Protein 2Y8T (pdb70)

Organism: Toxoplasma gondii (strain ATCC 50861 / VEG) (NCBI:txid432359)

Radius of gyration: 30.01 Å; Cα contacts (8 Å, |Δi|>4): 2302; chains: 4; bounding box: 78×76×94 Å

Structure (mmCIF, N/CA/C/O backbone):
data_2Y8T
#
_entry.id   2Y8T
#
_cell.length_a   69.860
_cell.length_b   96.380
_cell.length_c   78.350
_cell.angle_alpha   90.00
_cell.angle_beta   115.64
_cell.angle_gamma   90.00
#
_symmetry.space_group_name_H-M   'P 1 21 1'
#
loop_
_entity.id
_entity.type
_entity.pdbx_description
1 polymer 'APICAL MEMBRANE ANTIGEN, PUTATIVE'
2 polymer 'RHOPTRY NECK PROTEIN 2'
3 non-polymer 2-acetamido-2-deoxy-beta-D-glucopyranose
4 non-polymer 'BORIC ACID'
5 water water
#
loop_
_atom_site.group_PDB
_atom_site.id
_atom_site.type_symbol
_atom_site.label_atom_id
_atom_site.label_alt_id
_atom_site.label_comp_id
_atom_site.label_asym_id
_atom_site.label_entity_id
_atom_site.label_seq_id
_atom_site.pdbx_PDB_ins_code
_atom_site.Cartn_x
_atom_site.Cartn_y
_atom_site.Cartn_z
_atom_site.occupancy
_atom_site.B_iso_or_equiv
_atom_site.auth_seq_id
_atom_site.auth_comp_id
_atom_site.auth_asym_id
_atom_site.auth_atom_id
_atom_site.pdbx_PDB_model_num
ATOM 1 N N . SER A 1 10 ? -32.165 -12.293 1.255 1.00 43.95 68 SER A N 1
ATOM 2 C CA . SER A 1 10 ? -31.608 -10.949 1.601 1.00 44.36 68 SER A CA 1
ATOM 3 C C . SER A 1 10 ? -32.024 -10.400 2.992 1.00 43.71 68 SER A C 1
ATOM 4 O O . SER A 1 10 ? -32.663 -11.108 3.808 1.00 44.52 68 SER A O 1
ATOM 7 N N . GLY A 1 11 ? -31.670 -9.143 3.270 1.00 41.23 69 GLY A N 1
ATOM 8 C CA . GLY A 1 11 ? -31.517 -8.725 4.660 1.00 36.76 69 GLY A CA 1
ATOM 9 C C . GLY A 1 11 ? -30.203 -9.333 5.155 1.00 33.71 69 GLY A C 1
ATOM 10 O O . GLY A 1 11 ? -30.143 -9.844 6.276 1.00 33.99 69 GLY A O 1
ATOM 11 N N . ASN A 1 12 ? -29.159 -9.290 4.316 1.00 29.28 70 ASN A N 1
ATOM 12 C CA . ASN A 1 12 ? -27.772 -9.663 4.723 1.00 25.32 70 ASN A CA 1
ATOM 13 C C . ASN A 1 12 ? -27.237 -8.691 5.762 1.00 24.44 70 ASN A C 1
ATOM 14 O O . ASN A 1 12 ? -26.882 -7.576 5.417 1.00 24.51 70 ASN A O 1
ATOM 19 N N . PRO A 1 13 ? -27.091 -9.135 7.032 1.00 23.27 71 PRO A N 1
ATOM 20 C CA . PRO A 1 13 ? -26.618 -8.219 8.050 1.00 23.23 71 PRO A CA 1
ATOM 21 C C . PRO A 1 13 ? -25.250 -7.600 7.730 1.00 22.65 71 PRO A C 1
ATOM 22 O O . PRO A 1 13 ? -24.914 -6.571 8.293 1.00 21.20 71 PRO A O 1
ATOM 26 N N . PHE A 1 14 ? -24.452 -8.262 6.903 1.00 20.61 72 PHE A N 1
ATOM 27 C CA . PHE A 1 14 ? -23.109 -7.763 6.648 1.00 22.39 72 PHE A CA 1
ATOM 28 C C . PHE A 1 14 ? -23.112 -6.738 5.513 1.00 23.57 72 PHE A C 1
ATOM 29 O O . PHE A 1 14 ? -22.083 -6.139 5.192 1.00 23.24 72 PHE A O 1
ATOM 37 N N . GLN A 1 15 ? -24.286 -6.521 4.927 1.00 25.54 73 GLN A N 1
ATOM 38 C CA . GLN A 1 15 ? -24.430 -5.477 3.915 1.00 29.36 73 GLN A CA 1
ATOM 39 C C . GLN A 1 15 ? -25.420 -4.382 4.372 1.00 30.98 73 GLN A C 1
ATOM 40 O O . GLN A 1 15 ? -25.801 -3.523 3.595 1.00 30.12 73 GLN A O 1
ATOM 46 N N . ALA A 1 16 ? -25.760 -4.373 5.655 1.00 33.24 74 ALA A N 1
ATOM 47 C CA . ALA A 1 16 ? -26.937 -3.626 6.127 1.00 34.98 74 ALA A CA 1
ATOM 48 C C . ALA A 1 16 ? -26.751 -2.113 6.202 1.00 36.68 74 ALA A C 1
ATOM 49 O O . ALA A 1 16 ? -27.733 -1.365 6.237 1.00 37.61 74 ALA A O 1
ATOM 51 N N . ASN A 1 17 ? -25.512 -1.648 6.244 1.00 37.65 75 ASN A N 1
ATOM 52 C CA . ASN A 1 17 ? -25.258 -0.216 6.395 1.00 39.09 75 ASN A CA 1
ATOM 53 C C . ASN A 1 17 ? -23.853 0.197 5.933 1.00 39.99 75 ASN A C 1
ATOM 54 O O . ASN A 1 17 ? -22.914 -0.630 5.921 1.00 39.75 75 ASN A O 1
ATOM 59 N N . VAL A 1 18 ? -23.691 1.480 5.606 1.00 39.25 76 VAL A N 1
ATOM 60 C CA . VAL A 1 18 ? -22.413 1.978 5.101 1.00 38.70 76 VAL A CA 1
ATOM 61 C C . VAL A 1 18 ? -21.176 1.379 5.801 1.00 37.81 76 VAL A C 1
ATOM 62 O O . VAL A 1 18 ? -20.232 0.947 5.130 1.00 36.39 76 VAL A O 1
ATOM 66 N N . GLU A 1 19 ? -21.170 1.412 7.135 1.00 36.96 77 GLU A N 1
ATOM 67 C CA . GLU A 1 19 ? -20.001 1.046 7.925 1.00 37.01 77 GLU A CA 1
ATOM 68 C C . GLU A 1 19 ? -19.653 -0.453 7.816 1.00 36.20 77 GLU A C 1
ATOM 69 O O . GLU A 1 19 ? -18.483 -0.836 7.849 1.00 35.09 77 GLU A O 1
ATOM 75 N N . MET A 1 20 ? -20.691 -1.276 7.746 1.00 34.07 78 MET A N 1
ATOM 76 C CA . MET A 1 20 ? -20.561 -2.710 7.568 1.00 33.76 78 MET A CA 1
ATOM 77 C C . MET A 1 20 ? -20.052 -3.017 6.145 1.00 33.21 78 MET A C 1
ATOM 78 O O . MET A 1 20 ? -19.217 -3.898 5.946 1.00 30.40 78 MET A O 1
ATOM 83 N N . LYS A 1 21 ? -20.565 -2.283 5.159 1.00 31.73 79 LYS A N 1
ATOM 84 C CA . LYS A 1 21 ? -20.155 -2.492 3.787 1.00 31.70 79 LYS A CA 1
ATOM 85 C C . LYS A 1 21 ? -18.684 -2.129 3.582 1.00 30.84 79 LYS A C 1
ATOM 86 O O . LYS A 1 21 ? -17.927 -2.871 2.950 1.00 29.58 79 LYS A O 1
ATOM 92 N N . THR A 1 22 ? -18.288 -1.011 4.164 1.00 28.24 80 THR A N 1
ATOM 93 C CA . THR A 1 22 ? -16.916 -0.572 4.157 1.00 28.26 80 THR A CA 1
ATOM 94 C C . THR A 1 22 ? -16.005 -1.599 4.837 1.00 26.25 80 THR A C 1
ATOM 95 O O . THR A 1 22 ? -14.915 -1.922 4.338 1.00 24.29 80 THR A O 1
ATOM 99 N N . PHE A 1 23 ? -16.454 -2.093 5.986 1.00 24.17 81 PHE A N 1
ATOM 100 C CA . PHE A 1 23 ? -15.718 -3.144 6.660 1.00 22.46 81 PHE A CA 1
ATOM 101 C C . PHE A 1 23 ? -15.537 -4.366 5.765 1.00 20.88 81 PHE A C 1
ATOM 102 O O . PHE A 1 23 ? -14.405 -4.844 5.608 1.00 19.00 81 PHE A O 1
ATOM 110 N N . MET A 1 24 ? -16.616 -4.879 5.175 1.00 17.95 82 MET A N 1
ATOM 111 C CA . MET A 1 24 ? -16.506 -6.147 4.452 1.00 17.02 82 MET A CA 1
ATOM 112 C C . MET A 1 24 ? -15.682 -5.933 3.154 1.00 17.24 82 MET A C 1
ATOM 113 O O . MET A 1 24 ? -15.105 -6.880 2.582 1.00 14.74 82 MET A O 1
ATOM 118 N N . GLU A 1 25 ? -15.621 -4.680 2.683 1.00 17.28 83 GLU A N 1
ATOM 119 C CA . GLU A 1 25 ? -14.923 -4.398 1.423 1.00 18.27 83 GLU A CA 1
ATOM 120 C C . GLU A 1 25 ? -13.416 -4.562 1.550 1.00 17.62 83 GLU A C 1
ATOM 121 O O . GLU A 1 25 ? -12.746 -4.788 0.545 1.00 15.36 83 GLU A O 1
ATOM 127 N N . ARG A 1 26 ? -12.886 -4.505 2.775 1.00 16.23 84 ARG A N 1
ATOM 128 C CA . ARG A 1 26 ? -11.435 -4.710 2.964 1.00 19.32 84 ARG A CA 1
ATOM 129 C C . ARG A 1 26 ? -10.992 -6.128 2.559 1.00 18.55 84 ARG A C 1
ATOM 130 O O . ARG A 1 26 ? -9.812 -6.350 2.260 1.00 18.10 84 ARG A O 1
ATOM 138 N N . PHE A 1 27 ? -11.952 -7.071 2.526 1.00 16.53 85 PHE A N 1
ATOM 139 C CA . PHE A 1 27 ? -11.687 -8.419 2.074 1.00 14.36 85 PHE A CA 1
ATOM 140 C C . PHE A 1 27 ? -11.732 -8.605 0.555 1.00 15.36 85 PHE A C 1
ATOM 141 O O . PHE A 1 27 ? -11.410 -9.675 0.075 1.00 18.04 85 PHE A O 1
ATOM 149 N N . ASN A 1 28 ? -12.020 -7.577 -0.228 1.00 13.30 86 ASN A N 1
ATOM 150 C CA . ASN A 1 28 ? -12.201 -7.862 -1.641 1.00 11.77 86 ASN A CA 1
ATOM 151 C C . ASN A 1 28 ? -10.965 -7.456 -2.398 1.00 12.58 86 ASN A C 1
ATOM 152 O O . ASN A 1 28 ? -10.764 -6.265 -2.712 1.00 12.31 86 ASN A O 1
ATOM 157 N N . LEU A 1 29 ? -10.111 -8.447 -2.645 1.00 13.09 87 LEU A N 1
ATOM 158 C CA . LEU A 1 29 ? -8.811 -8.208 -3.256 1.00 12.66 87 LEU A CA 1
ATOM 159 C C . LEU A 1 29 ? -8.966 -7.868 -4.724 1.00 13.07 87 LEU A C 1
ATOM 160 O O . LEU A 1 29 ? -8.065 -7.343 -5.307 1.00 13.26 87 LEU A O 1
ATOM 165 N N . THR A 1 30 ? -10.111 -8.132 -5.359 1.00 11.85 88 THR A N 1
ATOM 166 C CA . THR A 1 30 ? -10.273 -7.598 -6.724 1.00 13.23 88 THR A CA 1
ATOM 167 C C . THR A 1 30 ? -10.620 -6.106 -6.720 1.00 14.53 88 THR A C 1
ATOM 168 O O . THR A 1 30 ? -10.495 -5.465 -7.750 1.00 18.17 88 THR A O 1
ATOM 172 N N . HIS A 1 31 ? -11.101 -5.576 -5.597 1.00 17.16 89 HIS A N 1
ATOM 173 C CA . HIS A 1 31 ? -11.563 -4.172 -5.459 1.00 19.58 89 HIS A CA 1
ATOM 174 C C . HIS A 1 31 ? -10.369 -3.246 -5.251 1.00 19.52 89 HIS A C 1
ATOM 175 O O . HIS A 1 31 ? -10.206 -2.302 -5.994 1.00 20.33 89 HIS A O 1
ATOM 182 N N . HIS A 1 32 ? -9.548 -3.480 -4.222 1.00 17.70 90 HIS A N 1
ATOM 183 C CA . HIS A 1 32 ? -8.479 -2.495 -3.928 1.00 17.36 90 HIS A CA 1
ATOM 184 C C . HIS A 1 32 ? -7.116 -3.000 -4.427 1.00 15.33 90 HIS A C 1
ATOM 185 O O . HIS A 1 32 ? -6.457 -2.304 -5.211 1.00 14.94 90 HIS A O 1
ATOM 192 N N . HIS A 1 33 ? -6.742 -4.236 -4.096 1.00 12.80 91 HIS A N 1
ATOM 193 C CA . HIS A 1 33 ? -5.412 -4.741 -4.524 1.00 10.01 91 HIS A CA 1
ATOM 194 C C . HIS A 1 33 ? -5.270 -4.739 -6.053 1.00 11.16 91 HIS A C 1
ATOM 195 O O . HIS A 1 33 ? -4.288 -4.188 -6.583 1.00 9.11 91 HIS A O 1
ATOM 202 N N . GLN A 1 34 ? -6.189 -5.438 -6.751 1.00 9.32 92 GLN A N 1
ATOM 203 C CA . GLN A 1 34 ? -6.401 -5.306 -8.212 1.00 12.05 92 GLN A CA 1
ATOM 204 C C . GLN A 1 34 ? -5.251 -5.835 -9.046 1.00 10.80 92 GLN A C 1
ATOM 205 O O . GLN A 1 34 ? -5.087 -5.464 -10.213 1.00 9.92 92 GLN A O 1
ATOM 211 N N . SER A 1 35 ? -4.528 -6.798 -8.512 1.00 10.85 93 SER A N 1
ATOM 212 C CA . SER A 1 35 ? -3.449 -7.361 -9.319 1.00 11.68 93 SER A CA 1
ATOM 213 C C . SER A 1 35 ? -3.110 -8.750 -8.774 1.00 11.10 93 SER A C 1
ATOM 214 O O . SER A 1 35 ? -3.761 -9.216 -7.861 1.00 9.15 93 SER A O 1
ATOM 217 N N . GLY A 1 36 ? -2.035 -9.359 -9.265 1.00 9.99 94 GLY A N 1
ATOM 218 C CA . GLY A 1 36 ? -1.715 -10.698 -8.823 1.00 11.63 94 GLY A CA 1
ATOM 219 C C . GLY A 1 36 ? -1.183 -10.593 -7.409 1.00 11.44 94 GLY A C 1
ATOM 220 O O . GLY A 1 36 ? -0.676 -9.521 -6.990 1.00 9.86 94 GLY A O 1
ATOM 221 N N . ILE A 1 37 ? -1.231 -11.732 -6.715 1.00 8.61 95 ILE A N 1
ATOM 222 C CA . ILE A 1 37 ? -0.747 -11.834 -5.336 1.00 9.67 95 ILE A CA 1
ATOM 223 C C . ILE A 1 37 ? 0.500 -12.709 -5.233 1.00 9.79 95 ILE A C 1
ATOM 224 O O . ILE A 1 37 ? 1.498 -12.308 -4.662 1.00 11.16 95 ILE A O 1
ATOM 229 N N . TYR A 1 38 ? 0.423 -13.913 -5.770 1.00 8.82 96 TYR A N 1
ATOM 230 C CA . TYR A 1 38 ? 1.506 -14.876 -5.668 1.00 9.84 96 TYR A CA 1
ATOM 231 C C . TYR A 1 38 ? 2.645 -14.352 -6.548 1.00 9.40 96 TYR A C 1
ATOM 232 O O . TYR A 1 38 ? 3.768 -14.201 -6.105 1.00 11.52 96 TYR A O 1
ATOM 241 N N . VAL A 1 39 ? 2.306 -14.017 -7.779 1.00 8.58 97 VAL A N 1
ATOM 242 C CA . VAL A 1 39 ? 3.128 -13.175 -8.689 1.00 8.14 97 VAL A CA 1
ATOM 243 C C . VAL A 1 39 ? 2.306 -11.925 -9.103 1.00 9.03 97 VAL A C 1
ATOM 244 O O . VAL A 1 39 ? 1.178 -12.044 -9.684 1.00 8.39 97 VAL A O 1
ATOM 248 N N . ASP A 1 40 ? 2.852 -10.750 -8.774 1.00 7.64 98 ASP A N 1
ATOM 249 C CA . ASP A 1 40 ? 2.287 -9.445 -9.142 1.00 7.50 98 ASP A CA 1
ATOM 250 C C . ASP A 1 40 ? 3.118 -8.804 -10.269 1.00 8.32 98 ASP A C 1
ATOM 251 O O . ASP A 1 40 ? 4.278 -8.300 -10.046 1.00 8.95 98 ASP A O 1
ATOM 256 N N . LEU A 1 41 ? 2.518 -8.810 -11.471 1.00 6.87 99 LEU A N 1
ATOM 257 C CA . LEU A 1 41 ? 3.121 -8.145 -12.653 1.00 10.14 99 LEU A CA 1
ATOM 258 C C . LEU A 1 41 ? 1.963 -7.482 -13.389 1.00 10.41 99 LEU A C 1
ATOM 259 O O . LEU A 1 41 ? 1.765 -7.684 -14.568 1.00 12.84 99 LEU A O 1
ATOM 264 N N . GLY A 1 42 ? 1.217 -6.621 -12.709 1.00 11.98 100 GLY A N 1
ATOM 265 C CA . GLY A 1 42 ? -0.071 -6.243 -13.263 1.00 10.39 100 GLY A CA 1
ATOM 266 C C . GLY A 1 42 ? -0.039 -5.107 -14.263 1.00 12.19 100 GLY A C 1
ATOM 267 O O . GLY A 1 42 ? -1.089 -4.793 -14.829 1.00 13.11 100 GLY A O 1
ATOM 268 N N . GLN A 1 43 ? 1.112 -4.453 -14.433 1.00 11.81 101 GLN A N 1
ATOM 269 C CA . GLN A 1 43 ? 1.227 -3.199 -15.206 1.00 14.82 101 GLN A CA 1
ATOM 270 C C . GLN A 1 43 ? 2.346 -3.363 -16.204 1.00 13.79 101 GLN A C 1
ATOM 271 O O . GLN A 1 43 ? 3.109 -4.319 -16.091 1.00 13.68 101 GLN A O 1
ATOM 277 N N . ASP A 1 44 ? 2.361 -2.521 -17.243 1.00 15.02 102 ASP A N 1
ATOM 278 C CA . ASP A 1 44 ? 3.417 -2.517 -18.243 1.00 16.49 102 ASP A CA 1
ATOM 279 C C . ASP A 1 44 ? 3.921 -1.100 -18.365 1.00 17.07 102 ASP A C 1
ATOM 280 O O . ASP A 1 44 ? 3.114 -0.146 -18.299 1.00 17.26 102 ASP A O 1
ATOM 285 N N . LYS A 1 45 ? 5.242 -0.950 -18.412 1.00 15.57 103 LYS A N 1
ATOM 286 C CA . LYS A 1 45 ? 5.868 0.377 -18.496 1.00 17.59 103 LYS A CA 1
ATOM 287 C C . LYS A 1 45 ? 6.988 0.369 -19.526 1.00 19.15 103 LYS A C 1
ATOM 288 O O . LYS A 1 45 ? 7.721 -0.624 -19.646 1.00 16.98 103 LYS A O 1
ATOM 294 N N . GLU A 1 46 ? 7.094 1.480 -20.261 1.00 18.67 104 GLU A N 1
ATOM 295 C CA . GLU A 1 46 ? 8.064 1.636 -21.336 1.00 19.53 104 GLU A CA 1
ATOM 296 C C . GLU A 1 46 ? 9.323 2.235 -20.718 1.00 19.25 104 GLU A C 1
ATOM 297 O O . GLU A 1 46 ? 9.263 3.270 -20.020 1.00 19.00 104 GLU A O 1
ATOM 303 N N . VAL A 1 47 ? 10.454 1.589 -20.923 1.00 18.40 105 VAL A N 1
ATOM 304 C CA . VAL A 1 47 ? 11.734 2.208 -20.619 1.00 18.45 105 VAL A CA 1
ATOM 305 C C . VAL A 1 47 ? 12.584 2.038 -21.888 1.00 19.90 105 VAL A C 1
ATOM 306 O O . VAL A 1 47 ? 12.840 0.920 -22.372 1.00 18.52 105 VAL A O 1
ATOM 310 N N . ASP A 1 48 ? 13.005 3.179 -22.414 1.00 20.69 106 ASP A N 1
ATOM 311 C CA . ASP A 1 48 ? 13.891 3.235 -23.567 1.00 21.45 106 ASP A CA 1
ATOM 312 C C . ASP A 1 48 ? 13.307 2.454 -24.720 1.00 20.61 106 ASP A C 1
ATOM 313 O O . ASP A 1 48 ? 14.017 1.702 -25.362 1.00 20.36 106 ASP A O 1
ATOM 318 N N . GLY A 1 49 ? 12.004 2.615 -24.943 1.00 21.45 107 GLY A N 1
ATOM 319 C CA . GLY A 1 49 ? 11.341 2.024 -26.101 1.00 21.63 107 GLY A CA 1
ATOM 320 C C . GLY A 1 49 ? 10.999 0.537 -25.960 1.00 23.44 107 GLY A C 1
ATOM 321 O O . GLY A 1 49 ? 10.471 -0.041 -26.887 1.00 24.40 107 GLY A O 1
ATOM 322 N N . THR A 1 50 ? 11.282 -0.084 -24.812 1.00 20.87 108 THR A N 1
ATOM 323 C CA . THR A 1 50 ? 10.860 -1.465 -24.572 1.00 19.54 108 THR A CA 1
ATOM 324 C C . THR A 1 50 ? 9.847 -1.447 -23.447 1.00 17.70 108 THR A C 1
ATOM 325 O O . THR A 1 50 ? 9.939 -0.667 -22.479 1.00 13.99 108 THR A O 1
ATOM 329 N N . LEU A 1 51 ? 8.834 -2.268 -23.605 1.00 18.16 109 LEU A N 1
ATOM 330 C CA . LEU A 1 51 ? 7.805 -2.419 -22.593 1.00 18.72 109 LEU A CA 1
ATOM 331 C C . LEU A 1 51 ? 8.242 -3.480 -21.576 1.00 18.40 109 LEU A C 1
ATOM 332 O O . LEU A 1 51 ? 8.744 -4.544 -21.956 1.00 20.58 109 LEU A O 1
ATOM 337 N N . TYR A 1 52 ? 8.093 -3.187 -20.286 1.00 14.39 110 TYR A N 1
ATOM 338 C CA . TYR A 1 52 ? 8.411 -4.117 -19.232 1.00 15.93 110 TYR A CA 1
ATOM 339 C C . TYR A 1 52 ? 7.203 -4.318 -18.310 1.00 15.29 110 TYR A C 1
ATOM 340 O O . TYR A 1 52 ? 6.418 -3.382 -18.087 1.00 17.12 110 TYR A O 1
ATOM 349 N N . ARG A 1 53 ? 7.106 -5.511 -17.740 1.00 12.07 111 ARG A N 1
ATOM 350 C CA . ARG A 1 53 ? 6.065 -5.810 -16.775 1.00 12.03 111 ARG A CA 1
ATOM 351 C C . ARG A 1 53 ? 6.425 -5.194 -15.403 1.00 12.77 111 ARG A C 1
ATOM 352 O O . ARG A 1 53 ? 7.598 -5.226 -14.972 1.00 14.93 111 ARG A O 1
ATOM 360 N N . GLU A 1 54 ? 5.410 -4.757 -14.663 1.00 10.35 112 GLU A N 1
ATOM 361 C CA . GLU A 1 54 ? 5.671 -4.035 -13.445 1.00 12.20 112 GLU A CA 1
ATOM 362 C C . GLU A 1 54 ? 4.713 -4.513 -12.342 1.00 9.60 112 GLU A C 1
ATOM 363 O O . GLU A 1 54 ? 3.505 -4.560 -12.579 1.00 8.69 112 GLU A O 1
ATOM 369 N N . PRO A 1 55 ? 5.236 -4.798 -11.125 1.00 10.47 113 PRO A N 1
ATOM 370 C CA . PRO A 1 55 ? 4.336 -5.122 -9.969 1.00 9.97 113 PRO A CA 1
ATOM 371 C C . PRO A 1 55 ? 3.453 -3.876 -9.722 1.00 10.63 113 PRO A C 1
ATOM 372 O O . PRO A 1 55 ? 3.952 -2.725 -9.806 1.00 10.60 113 PRO A O 1
ATOM 376 N N . ALA A 1 56 ? 2.166 -4.091 -9.453 1.00 10.79 114 ALA A N 1
ATOM 377 C CA . ALA A 1 56 ? 1.202 -3.036 -9.555 1.00 9.18 114 ALA A CA 1
ATOM 378 C C . ALA A 1 56 ? 0.217 -3.061 -8.384 1.00 9.77 114 ALA A C 1
ATOM 379 O O . ALA A 1 56 ? -0.561 -2.139 -8.255 1.00 9.48 114 ALA A O 1
ATOM 381 N N . GLY A 1 57 ? 0.213 -4.115 -7.568 1.00 9.47 115 GLY A N 1
ATOM 382 C CA . GLY A 1 57 ? -0.882 -4.258 -6.592 1.00 8.90 115 GLY A CA 1
ATOM 383 C C . GLY A 1 57 ? -0.886 -3.230 -5.491 1.00 9.39 115 GLY A C 1
ATOM 384 O O . GLY A 1 57 ? 0.149 -2.788 -5.032 1.00 10.83 115 GLY A O 1
ATOM 385 N N . LEU A 1 58 ? -2.072 -2.879 -5.029 1.00 9.46 116 LEU A N 1
ATOM 386 C CA . LEU A 1 58 ? -2.229 -1.804 -4.056 1.00 10.03 116 LEU A CA 1
ATOM 387 C C . LEU A 1 58 ? -2.147 -2.240 -2.591 1.00 10.94 116 LEU A C 1
ATOM 388 O O . LEU A 1 58 ? -2.042 -1.390 -1.684 1.00 13.42 116 LEU A O 1
ATOM 393 N N . CYS A 1 59 ? -2.183 -3.536 -2.332 1.00 10.20 117 CYS A N 1
ATOM 394 C CA . CYS A 1 59 ? -2.137 -4.058 -0.927 1.00 12.78 117 CYS A CA 1
ATOM 395 C C . CYS A 1 59 ? -0.789 -4.690 -0.636 1.00 11.76 117 CYS A C 1
ATOM 396 O O . CYS A 1 59 ? -0.227 -5.324 -1.513 1.00 11.63 117 CYS A O 1
ATOM 399 N N . PRO A 1 60 ? -0.248 -4.485 0.586 1.00 11.47 118 PRO A N 1
ATOM 400 C CA . PRO A 1 60 ? 0.938 -5.214 0.990 1.00 11.19 118 PRO A CA 1
ATOM 401 C C . PRO A 1 60 ? 0.596 -6.713 1.233 1.00 9.78 118 PRO A C 1
ATOM 402 O O . PRO A 1 60 ? -0.528 -7.067 1.712 1.00 10.22 118 PRO A O 1
ATOM 406 N N . ILE A 1 61 ? 1.547 -7.562 0.873 1.00 9.14 119 ILE A N 1
ATOM 407 C CA . ILE A 1 61 ? 1.443 -9.024 1.000 1.00 7.66 119 ILE A CA 1
ATOM 408 C C . ILE A 1 61 ? 2.323 -9.442 2.177 1.00 7.54 119 ILE A C 1
ATOM 409 O O . ILE A 1 61 ? 3.571 -9.508 2.079 1.00 7.98 119 ILE A O 1
ATOM 414 N N . TRP A 1 62 ? 1.662 -9.716 3.284 1.00 7.59 120 TRP A N 1
ATOM 415 C CA . TRP A 1 62 ? 2.286 -10.015 4.574 1.00 9.16 120 TRP A CA 1
ATOM 416 C C . TRP A 1 62 ? 2.928 -11.407 4.581 1.00 9.07 120 TRP A C 1
ATOM 417 O O . TRP A 1 62 ? 2.266 -12.374 4.347 1.00 9.55 120 TRP A O 1
ATOM 428 N N . GLY A 1 63 ? 4.209 -11.509 4.900 1.00 9.30 121 GLY A N 1
ATOM 429 C CA . GLY A 1 63 ? 4.857 -12.814 5.038 1.00 7.61 121 GLY A CA 1
ATOM 430 C C . GLY A 1 63 ? 5.474 -13.283 3.697 1.00 9.36 121 GLY A C 1
ATOM 431 O O . GLY A 1 63 ? 6.232 -14.278 3.697 1.00 6.89 121 GLY A O 1
ATOM 432 N N . LYS A 1 64 ? 5.153 -12.601 2.580 1.00 5.79 122 LYS A N 1
ATOM 433 C CA . LYS A 1 64 ? 5.638 -13.034 1.260 1.00 8.13 122 LYS A CA 1
ATOM 434 C C . LYS A 1 64 ? 7.141 -12.770 1.134 1.00 8.00 122 LYS A C 1
ATOM 435 O O . LYS A 1 64 ? 7.611 -11.640 1.419 1.00 7.82 122 LYS A O 1
ATOM 441 N N . HIS A 1 65 ? 7.869 -13.823 0.785 1.00 8.63 123 HIS A N 1
ATOM 442 C CA . HIS A 1 65 ? 9.307 -13.676 0.437 1.00 10.26 123 HIS A CA 1
ATOM 443 C C . HIS A 1 65 ? 9.647 -14.529 -0.775 1.00 11.14 123 HIS A C 1
ATOM 444 O O . HIS A 1 65 ? 8.875 -15.425 -1.165 1.00 10.49 123 HIS A O 1
ATOM 451 N N . ILE A 1 66 ? 10.805 -14.251 -1.394 1.00 9.28 124 ILE A N 1
ATOM 452 C CA . ILE A 1 66 ? 11.156 -15.031 -2.533 1.00 9.09 124 ILE A CA 1
ATOM 453 C C . ILE A 1 66 ? 12.237 -16.014 -2.130 1.00 11.89 124 ILE A C 1
ATOM 454 O O . ILE A 1 66 ? 13.370 -15.628 -1.852 1.00 11.19 124 ILE A O 1
ATOM 459 N N . GLU A 1 67 ? 11.917 -17.291 -2.193 1.00 10.70 125 GLU A N 1
ATOM 460 C CA . GLU A 1 67 ? 12.891 -18.328 -1.776 1.00 12.18 125 GLU A CA 1
ATOM 461 C C . GLU A 1 67 ? 13.792 -18.720 -2.984 1.00 12.13 125 GLU A C 1
ATOM 462 O O . GLU A 1 67 ? 13.319 -19.028 -4.083 1.00 13.02 125 GLU A O 1
ATOM 468 N N . LEU A 1 68 ? 15.105 -18.736 -2.759 1.00 12.33 126 LEU A N 1
ATOM 469 C CA . LEU A 1 68 ? 16.098 -18.880 -3.802 1.00 13.68 126 LEU A CA 1
ATOM 470 C C . LEU A 1 68 ? 16.621 -20.318 -3.777 1.00 14.15 126 LEU A C 1
ATOM 471 O O . LEU A 1 68 ? 16.586 -20.977 -2.719 1.00 14.33 126 LEU A O 1
ATOM 476 N N . GLN A 1 69 ? 17.149 -20.795 -4.900 1.00 12.47 127 GLN A N 1
ATOM 477 C CA . GLN A 1 69 ? 17.702 -22.141 -4.962 1.00 14.35 127 GLN A CA 1
ATOM 478 C C . GLN A 1 69 ? 19.188 -22.117 -5.383 1.00 13.61 127 GLN A C 1
ATOM 479 O O . GLN A 1 69 ? 19.573 -22.792 -6.329 1.00 13.58 127 GLN A O 1
ATOM 485 N N . GLN A 1 70 ? 19.990 -21.285 -4.732 1.00 14.23 128 GLN A N 1
ATOM 486 C CA . GLN A 1 70 ? 21.417 -21.230 -5.008 1.00 13.55 128 GLN A CA 1
ATOM 487 C C . GLN A 1 70 ? 22.088 -22.462 -4.362 1.00 15.35 128 GLN A C 1
ATOM 488 O O . GLN A 1 70 ? 21.490 -23.157 -3.503 1.00 15.20 128 GLN A O 1
ATOM 494 N N . PRO A 1 71 ? 23.334 -22.743 -4.769 1.00 16.61 129 PRO A N 1
ATOM 495 C CA . PRO A 1 71 ? 24.068 -23.801 -4.112 1.00 17.09 129 PRO A CA 1
ATOM 496 C C . PRO A 1 71 ? 24.132 -23.529 -2.629 1.00 20.49 129 PRO A C 1
ATOM 497 O O . PRO A 1 71 ? 24.155 -22.357 -2.194 1.00 19.40 129 PRO A O 1
ATOM 501 N N . ASP A 1 72 ? 24.165 -24.595 -1.837 1.00 22.34 130 ASP A N 1
ATOM 502 C CA . ASP A 1 72 ? 24.349 -24.420 -0.418 1.00 25.52 130 ASP A CA 1
ATOM 503 C C . ASP A 1 72 ? 25.822 -24.345 -0.056 1.00 26.67 130 ASP A C 1
ATOM 504 O O . ASP A 1 72 ? 26.389 -25.310 0.466 1.00 28.23 130 ASP A O 1
ATOM 509 N N . ARG A 1 73 ? 26.441 -23.211 -0.380 1.00 27.05 131 ARG A N 1
ATOM 510 C CA . ARG A 1 73 ? 27.853 -22.926 -0.037 1.00 26.93 131 ARG A CA 1
ATOM 511 C C . ARG A 1 73 ? 28.193 -21.477 -0.286 1.00 26.77 131 ARG A C 1
ATOM 512 O O . ARG A 1 73 ? 27.592 -20.846 -1.135 1.00 24.52 131 ARG A O 1
ATOM 520 N N . PRO A 1 74 ? 29.241 -20.982 0.391 1.00 26.94 132 PRO A N 1
ATOM 521 C CA . PRO A 1 74 ? 29.744 -19.636 0.154 1.00 27.07 132 PRO A CA 1
ATOM 522 C C . PRO A 1 74 ? 30.164 -19.521 -1.301 1.00 25.82 132 PRO A C 1
ATOM 523 O O . PRO A 1 74 ? 30.504 -20.531 -1.899 1.00 26.03 132 PRO A O 1
ATOM 527 N N . PRO A 1 75 ? 29.976 -18.343 -1.927 1.00 23.67 133 PRO A N 1
ATOM 528 C CA . PRO A 1 75 ? 29.524 -17.065 -1.391 1.00 24.26 133 PRO A CA 1
ATOM 529 C C . PRO A 1 75 ? 27.970 -16.931 -1.405 1.00 22.89 133 PRO A C 1
ATOM 530 O O . PRO A 1 75 ? 27.476 -15.878 -1.076 1.00 22.81 133 PRO A O 1
ATOM 534 N N . TYR A 1 76 ? 27.250 -17.996 -1.774 1.00 22.93 134 TYR A N 1
ATOM 535 C CA . TYR A 1 76 ? 25.769 -17.973 -1.879 1.00 21.83 134 TYR A CA 1
ATOM 536 C C . TYR A 1 76 ? 25.077 -17.957 -0.524 1.00 22.76 134 TYR A C 1
ATOM 537 O O . TYR A 1 76 ? 25.281 -18.861 0.301 1.00 21.69 134 TYR A O 1
ATOM 546 N N . ARG A 1 77 ? 24.210 -16.965 -0.307 1.00 21.28 135 ARG A N 1
ATOM 547 C CA . ARG A 1 77 ? 23.488 -16.888 0.965 1.00 20.46 135 ARG A CA 1
ATOM 548 C C . ARG A 1 77 ? 22.025 -17.315 0.883 1.00 19.26 135 ARG A C 1
ATOM 549 O O . ARG A 1 77 ? 21.332 -17.323 1.901 1.00 19.58 135 ARG A O 1
ATOM 557 N N . ASN A 1 78 ? 21.531 -17.628 -0.304 1.00 18.09 136 ASN A N 1
ATOM 558 C CA . ASN A 1 78 ? 20.099 -17.929 -0.455 1.00 16.66 136 ASN A CA 1
ATOM 559 C C . ASN A 1 78 ? 19.169 -16.967 0.281 1.00 16.43 136 ASN A C 1
ATOM 560 O O . ASN A 1 78 ? 18.283 -17.386 1.058 1.00 15.82 136 ASN A O 1
ATOM 565 N N . ASN A 1 79 ? 19.348 -15.680 0.038 1.00 14.46 137 ASN A N 1
ATOM 566 C CA . ASN A 1 79 ? 18.539 -14.713 0.755 1.00 13.96 137 ASN A CA 1
ATOM 567 C C . ASN A 1 79 ? 18.275 -13.574 -0.211 1.00 12.51 137 ASN A C 1
ATOM 568 O O . ASN A 1 79 ? 19.218 -12.881 -0.595 1.00 11.45 137 ASN A O 1
ATOM 573 N N . PHE A 1 80 ? 17.035 -13.466 -0.714 1.00 11.16 138 PHE A N 1
ATOM 574 C CA . PHE A 1 80 ? 16.669 -12.438 -1.670 1.00 10.97 138 PHE A CA 1
ATOM 575 C C . PHE A 1 80 ? 16.942 -10.994 -1.243 1.00 10.46 138 PHE A C 1
ATOM 576 O O . PHE A 1 80 ? 16.939 -10.088 -2.089 1.00 10.61 138 PHE A O 1
ATOM 584 N N . LEU A 1 81 ? 17.171 -10.781 0.052 1.00 10.62 139 LEU A N 1
ATOM 585 C CA . LEU A 1 81 ? 17.378 -9.431 0.555 1.00 13.66 139 LEU A CA 1
ATOM 586 C C . LEU A 1 81 ? 18.860 -8.996 0.457 1.00 13.29 139 LEU A C 1
ATOM 587 O O . LEU A 1 81 ? 19.175 -7.833 0.704 1.00 13.39 139 LEU A O 1
ATOM 592 N N . GLU A 1 82 ? 19.741 -9.933 0.112 1.00 13.49 140 GLU A N 1
ATOM 593 C CA . GLU A 1 82 ? 21.170 -9.621 -0.195 1.00 11.91 140 GLU A CA 1
ATOM 594 C C . GLU A 1 82 ? 21.246 -8.774 -1.474 1.00 12.29 140 GLU A C 1
ATOM 595 O O . GLU A 1 82 ? 20.426 -8.918 -2.371 1.00 12.68 140 GLU A O 1
ATOM 601 N N . ASP A 1 83 ? 22.192 -7.863 -1.522 1.00 14.32 141 ASP A N 1
ATOM 602 C CA . ASP A 1 83 ? 22.467 -7.048 -2.723 1.00 14.83 141 ASP A CA 1
ATOM 603 C C . ASP A 1 83 ? 22.514 -7.889 -3.970 1.00 13.79 141 ASP A C 1
ATOM 604 O O . ASP A 1 83 ? 23.030 -8.987 -3.923 1.00 14.41 141 ASP A O 1
ATOM 609 N N . VAL A 1 84 ? 21.991 -7.355 -5.085 1.00 12.20 142 VAL A N 1
ATOM 610 C CA . VAL A 1 84 ? 22.284 -7.873 -6.409 1.00 12.14 142 VAL A CA 1
ATOM 611 C C . VAL A 1 84 ? 23.793 -7.994 -6.625 1.00 14.38 142 VAL A C 1
ATOM 612 O O . VAL A 1 84 ? 24.545 -7.210 -6.100 1.00 15.28 142 VAL A O 1
ATOM 616 N N . PRO A 1 85 ? 24.210 -8.976 -7.428 1.00 15.46 143 PRO A N 1
ATOM 617 C CA . PRO A 1 85 ? 25.637 -9.279 -7.549 1.00 16.11 143 PRO A CA 1
ATOM 618 C C . PRO A 1 85 ? 26.310 -8.303 -8.496 1.00 15.96 143 PRO A C 1
ATOM 619 O O . PRO A 1 85 ? 25.757 -7.838 -9.473 1.00 16.39 143 PRO A O 1
ATOM 623 N N . THR A 1 86 ? 27.544 -7.995 -8.179 1.00 17.79 144 THR A N 1
ATOM 624 C CA . THR A 1 86 ? 28.367 -7.166 -9.011 1.00 18.26 144 THR A CA 1
ATOM 625 C C . THR A 1 86 ? 28.958 -8.086 -10.107 1.00 18.77 144 THR A C 1
ATOM 626 O O . THR A 1 86 ? 29.042 -9.301 -9.917 1.00 15.36 144 THR A O 1
ATOM 630 N N . GLU A 1 87 ? 29.320 -7.555 -11.278 1.00 20.10 145 GLU A N 1
ATOM 631 C CA . GLU A 1 87 ? 29.978 -8.423 -12.285 1.00 24.34 145 GLU A CA 1
ATOM 632 C C . GLU A 1 87 ? 31.249 -9.098 -11.707 1.00 23.52 145 GLU A C 1
ATOM 633 O O . GLU A 1 87 ? 31.500 -10.277 -11.946 1.00 25.01 145 GLU A O 1
ATOM 639 N N . LYS A 1 88 ? 32.020 -8.383 -10.900 1.00 24.81 146 LYS A N 1
ATOM 640 C CA . LYS A 1 88 ? 33.183 -8.992 -10.285 1.00 25.42 146 LYS A CA 1
ATOM 641 C C . LYS A 1 88 ? 32.822 -10.154 -9.348 1.00 26.12 146 LYS A C 1
ATOM 642 O O . LYS A 1 88 ? 33.493 -11.207 -9.349 1.00 26.64 146 LYS A O 1
ATOM 648 N N . GLU A 1 89 ? 31.753 -9.999 -8.563 1.00 22.94 147 GLU A N 1
ATOM 649 C CA . GLU A 1 89 ? 31.307 -11.092 -7.712 1.00 22.40 147 GLU A CA 1
ATOM 650 C C . GLU A 1 89 ? 30.922 -12.336 -8.482 1.00 20.56 147 GLU A C 1
ATOM 651 O O . GLU A 1 89 ? 31.154 -13.441 -8.019 1.00 23.47 147 GLU A O 1
ATOM 657 N N . TYR A 1 90 ? 30.283 -12.183 -9.621 1.00 20.72 148 TYR A N 1
ATOM 658 C CA . TYR A 1 90 ? 29.800 -13.325 -10.402 1.00 21.43 148 TYR A CA 1
ATOM 659 C C . TYR A 1 90 ? 30.988 -14.073 -11.092 1.00 23.32 148 TYR A C 1
ATOM 660 O O . TYR A 1 90 ? 31.012 -15.316 -11.244 1.00 22.44 148 TYR A O 1
ATOM 669 N N . LYS A 1 91 ? 31.959 -13.286 -11.519 1.00 24.92 149 LYS A N 1
ATOM 670 C CA . LYS A 1 91 ? 33.245 -13.810 -11.967 1.00 26.45 149 LYS A CA 1
ATOM 671 C C . LYS A 1 91 ? 33.870 -14.671 -10.899 1.00 26.31 149 LYS A C 1
ATOM 672 O O . LYS A 1 91 ? 34.317 -15.739 -11.221 1.00 28.06 149 LYS A O 1
ATOM 678 N N . GLN A 1 92 ? 33.839 -14.245 -9.632 1.00 27.79 150 GLN A N 1
ATOM 679 C CA . GLN A 1 92 ? 34.465 -14.981 -8.532 1.00 28.77 150 GLN A CA 1
ATOM 680 C C . GLN A 1 92 ? 33.662 -16.214 -8.121 1.00 28.89 150 GLN A C 1
ATOM 681 O O . GLN A 1 92 ? 34.241 -17.251 -7.853 1.00 27.92 150 GLN A O 1
ATOM 687 N N . SER A 1 93 ? 32.334 -16.104 -8.083 1.00 26.88 151 SER A N 1
ATOM 688 C CA . SER A 1 93 ? 31.452 -17.227 -7.706 1.00 26.03 151 SER A CA 1
ATOM 689 C C . SER A 1 93 ? 31.363 -18.311 -8.784 1.00 25.11 151 SER A C 1
ATOM 690 O O . SER A 1 93 ? 31.262 -19.486 -8.465 1.00 28.27 151 SER A O 1
ATOM 693 N N . GLY A 1 94 ? 31.352 -17.917 -10.050 1.00 24.20 152 GLY A N 1
ATOM 694 C CA . GLY A 1 94 ? 30.916 -18.805 -11.107 1.00 23.37 152 GLY A CA 1
ATOM 695 C C . GLY A 1 94 ? 29.392 -18.920 -11.108 1.00 23.94 152 GLY A C 1
ATOM 696 O O . GLY A 1 94 ? 28.714 -18.185 -10.392 1.00 22.52 152 GLY A O 1
ATOM 697 N N . ASN A 1 95 ? 28.855 -19.801 -11.942 1.00 24.47 153 ASN A N 1
ATOM 698 C CA . ASN A 1 95 ? 27.411 -19.988 -12.014 1.00 26.15 153 ASN A CA 1
ATOM 699 C C . ASN A 1 95 ? 26.859 -20.776 -10.855 1.00 23.22 153 ASN A C 1
ATOM 700 O O . ASN A 1 95 ? 27.522 -21.677 -10.358 1.00 23.92 153 ASN A O 1
ATOM 705 N N . PRO A 1 96 ? 25.625 -20.440 -10.421 1.00 20.85 154 PRO A N 1
ATOM 706 C CA . PRO A 1 96 ? 24.802 -19.340 -10.927 1.00 18.55 154 PRO A CA 1
ATOM 707 C C . PRO A 1 96 ? 25.126 -17.992 -10.270 1.00 16.44 154 PRO A C 1
ATOM 708 O O . PRO A 1 96 ? 25.989 -17.907 -9.370 1.00 17.49 154 PRO A O 1
ATOM 712 N N . LEU A 1 97 ? 24.425 -16.947 -10.696 1.00 15.37 155 LEU A N 1
ATOM 713 C CA . LEU A 1 97 ? 24.484 -15.631 -10.012 1.00 16.47 155 LEU A CA 1
ATOM 714 C C . LEU A 1 97 ? 24.414 -15.732 -8.511 1.00 16.36 155 LEU A C 1
ATOM 715 O O . LEU A 1 97 ? 23.534 -16.409 -7.954 1.00 17.90 155 LEU A O 1
ATOM 720 N N . PRO A 1 98 ? 25.349 -15.081 -7.829 1.00 16.44 156 PRO A N 1
ATOM 721 C CA . PRO A 1 98 ? 25.322 -15.041 -6.380 1.00 15.40 156 PRO A CA 1
ATOM 722 C C . PRO A 1 98 ? 24.463 -13.859 -5.938 1.00 16.67 156 PRO A C 1
ATOM 723 O O . PRO A 1 98 ? 23.787 -13.211 -6.783 1.00 15.43 156 PRO A O 1
ATOM 727 N N . GLY A 1 99 ? 24.498 -13.560 -4.648 1.00 16.27 157 GLY A N 1
ATOM 728 C CA . GLY A 1 99 ? 23.789 -12.401 -4.141 1.00 14.77 157 GLY A CA 1
ATOM 729 C C . GLY A 1 99 ? 22.256 -12.567 -4.141 1.00 15.61 157 GLY A C 1
ATOM 730 O O . GLY A 1 99 ? 21.736 -13.704 -4.153 1.00 15.71 157 GLY A O 1
ATOM 731 N N . GLY A 1 100 ? 21.533 -11.436 -4.082 1.00 15.13 158 GLY A N 1
ATOM 732 C CA . GLY A 1 100 ? 20.051 -11.490 -3.918 1.00 13.80 158 GLY A CA 1
ATOM 733 C C . GLY A 1 100 ? 19.360 -10.488 -4.847 1.00 14.48 158 GLY A C 1
ATOM 734 O O . GLY A 1 100 ? 19.828 -10.325 -5.959 1.00 13.84 158 GLY A O 1
ATOM 735 N N . PHE A 1 101 ? 18.238 -9.855 -4.432 1.00 12.54 159 PHE A N 1
ATOM 736 C CA . PHE A 1 101 ? 17.461 -8.975 -5.341 1.00 11.27 159 PHE A CA 1
ATOM 737 C C . PHE A 1 101 ? 17.578 -7.518 -4.920 1.00 11.80 159 PHE A C 1
ATOM 738 O O . PHE A 1 101 ? 16.998 -6.628 -5.566 1.00 11.27 159 PHE A O 1
ATOM 746 N N . ASN A 1 102 ? 18.241 -7.258 -3.798 1.00 10.91 160 ASN A N 1
ATOM 747 C CA . ASN A 1 102 ? 18.262 -5.905 -3.203 1.00 11.47 160 ASN A CA 1
ATOM 748 C C . ASN A 1 102 ? 18.996 -4.883 -4.042 1.00 11.22 160 ASN A C 1
ATOM 749 O O . ASN A 1 102 ? 20.076 -5.135 -4.528 1.00 12.46 160 ASN A O 1
ATOM 754 N N . LEU A 1 103 ? 18.384 -3.728 -4.235 1.00 11.10 161 LEU A N 1
ATOM 755 C CA . LEU A 1 103 ? 18.988 -2.654 -4.987 1.00 10.80 161 LEU A CA 1
ATOM 756 C C . LEU A 1 103 ? 20.204 -2.116 -4.246 1.00 12.71 161 LEU A C 1
ATOM 757 O O . LEU A 1 103 ? 20.065 -1.620 -3.140 1.00 13.72 161 LEU A O 1
ATOM 762 N N . ASN A 1 104 ? 21.372 -2.121 -4.879 1.00 12.80 162 ASN A N 1
ATOM 763 C CA . ASN A 1 104 ? 22.575 -1.714 -4.178 1.00 14.66 162 ASN A CA 1
ATOM 764 C C . ASN A 1 104 ? 23.045 -0.276 -4.522 1.00 13.37 162 ASN A C 1
ATOM 765 O O . ASN A 1 104 ? 24.203 0.059 -4.331 1.00 14.32 162 ASN A O 1
ATOM 770 N N . PHE A 1 105 ? 22.177 0.571 -5.040 1.00 13.77 163 PHE A N 1
ATOM 771 C CA . PHE A 1 105 ? 22.679 1.847 -5.552 1.00 13.12 163 PHE A CA 1
ATOM 772 C C . PHE A 1 105 ? 22.972 2.827 -4.396 1.00 14.48 163 PHE A C 1
ATOM 773 O O . PHE A 1 105 ? 22.365 2.752 -3.325 1.00 13.11 163 PHE A O 1
ATOM 781 N N . VAL A 1 106 ? 23.799 3.822 -4.689 1.00 13.95 164 VAL A N 1
ATOM 782 C CA . VAL A 1 106 ? 24.248 4.790 -3.647 1.00 14.34 164 VAL A CA 1
ATOM 783 C C . VAL A 1 106 ? 24.233 6.206 -4.226 1.00 14.39 164 VAL A C 1
ATOM 784 O O . VAL A 1 106 ? 24.370 6.393 -5.434 1.00 12.28 164 VAL A O 1
ATOM 788 N N . THR A 1 107 ? 24.122 7.224 -3.369 1.00 15.78 165 THR A N 1
ATOM 789 C CA . THR A 1 107 ? 24.289 8.596 -3.838 1.00 16.42 165 THR A CA 1
ATOM 790 C C . THR A 1 107 ? 25.810 8.793 -4.115 1.00 17.46 165 THR A C 1
ATOM 791 O O . THR A 1 107 ? 26.590 7.932 -3.762 1.00 15.13 165 THR A O 1
ATOM 795 N N . PRO A 1 108 ? 26.224 9.955 -4.659 1.00 18.35 166 PRO A N 1
ATOM 796 C CA . PRO A 1 108 ? 27.668 10.255 -4.837 1.00 21.25 166 PRO A CA 1
ATOM 797 C C . PRO A 1 108 ? 28.533 10.149 -3.562 1.00 21.41 166 PRO A C 1
ATOM 798 O O . PRO A 1 108 ? 29.654 9.659 -3.639 1.00 25.51 166 PRO A O 1
ATOM 802 N N . SER A 1 109 ? 27.989 10.509 -2.403 1.00 23.17 167 SER A N 1
ATOM 803 C CA . SER A 1 109 ? 28.673 10.319 -1.112 1.00 26.01 167 SER A CA 1
ATOM 804 C C . SER A 1 109 ? 28.633 8.900 -0.513 1.00 25.82 167 SER A C 1
ATOM 805 O O . SER A 1 109 ? 29.223 8.634 0.532 1.00 26.59 167 SER A O 1
ATOM 808 N N . GLY A 1 110 ? 27.993 7.960 -1.202 1.00 24.00 168 GLY A N 1
ATOM 809 C CA . GLY A 1 110 ? 27.949 6.600 -0.723 1.00 22.00 168 GLY A CA 1
ATOM 810 C C . GLY A 1 110 ? 26.768 6.210 0.161 1.00 19.18 168 GLY A C 1
ATOM 811 O O . GLY A 1 110 ? 26.780 5.138 0.726 1.00 19.80 168 GLY A O 1
ATOM 812 N N . GLN A 1 111 ? 25.746 7.046 0.291 1.00 20.00 169 GLN A N 1
ATOM 813 C CA . GLN A 1 111 ? 24.581 6.651 1.095 1.00 17.93 169 GLN A CA 1
ATOM 814 C C . GLN A 1 111 ? 23.747 5.628 0.282 1.00 17.63 169 GLN A C 1
ATOM 815 O O . GLN A 1 111 ? 23.345 5.907 -0.842 1.00 16.57 169 GLN A O 1
ATOM 821 N N . ARG A 1 112 ? 23.458 4.465 0.862 1.00 18.63 170 ARG A N 1
ATOM 822 C CA . ARG A 1 112 ? 22.611 3.451 0.181 1.00 17.27 170 ARG A CA 1
ATOM 823 C C . ARG A 1 112 ? 21.144 3.839 0.129 1.00 16.45 170 ARG A C 1
ATOM 824 O O . ARG A 1 112 ? 20.602 4.349 1.098 1.00 15.18 170 ARG A O 1
ATOM 832 N N . ILE A 1 113 ? 20.513 3.647 -1.027 1.00 15.54 171 ILE A N 1
ATOM 833 C CA . ILE A 1 113 ? 19.067 3.704 -1.087 1.00 14.82 171 ILE A CA 1
ATOM 834 C C . ILE A 1 113 ? 18.433 2.481 -0.377 1.00 15.32 171 ILE A C 1
ATOM 835 O O . ILE A 1 113 ? 17.274 2.545 0.065 1.00 15.68 171 ILE A O 1
ATOM 840 N N . SER A 1 114 ? 19.151 1.359 -0.255 1.00 12.74 172 SER A N 1
ATOM 841 C CA . SER A 1 114 ? 18.431 0.165 0.218 1.00 13.86 172 SER A CA 1
ATOM 842 C C . SER A 1 114 ? 19.362 -0.876 0.847 1.00 12.38 172 SER A C 1
ATOM 843 O O . SER A 1 114 ? 20.372 -1.204 0.257 1.00 15.78 172 SER A O 1
ATOM 846 N N . PRO A 1 115 ? 19.075 -1.360 2.057 1.00 14.49 173 PRO A N 1
ATOM 847 C CA . PRO A 1 115 ? 17.921 -1.005 2.883 1.00 15.17 173 PRO A CA 1
ATOM 848 C C . PRO A 1 115 ? 18.070 0.377 3.499 1.00 16.59 173 PRO A C 1
ATOM 849 O O . PRO A 1 115 ? 19.189 0.897 3.708 1.00 16.87 173 PRO A O 1
ATOM 853 N N . PHE A 1 116 ? 16.931 0.979 3.751 1.00 15.22 174 PHE A N 1
ATOM 854 C CA . PHE A 1 116 ? 16.872 2.325 4.253 1.00 16.05 174 PHE A CA 1
ATOM 855 C C . PHE A 1 116 ? 16.155 2.341 5.604 1.00 17.55 174 PHE A C 1
ATOM 856 O O . PHE A 1 116 ? 15.117 1.734 5.759 1.00 17.01 174 PHE A O 1
ATOM 864 N N . PRO A 1 117 ? 16.731 3.047 6.582 1.00 19.16 175 PRO A N 1
ATOM 865 C CA . PRO A 1 117 ? 16.232 2.919 7.953 1.00 18.59 175 PRO A CA 1
ATOM 866 C C . PRO A 1 117 ? 14.939 3.710 8.224 1.00 17.77 175 PRO A C 1
ATOM 867 O O . PRO A 1 117 ? 14.776 4.857 7.804 1.00 14.75 175 PRO A O 1
ATOM 871 N N . MET A 1 118 ? 14.004 3.067 8.914 1.00 17.42 176 MET A N 1
ATOM 872 C CA . MET A 1 118 ? 12.669 3.664 9.130 1.00 20.08 176 MET A CA 1
ATOM 873 C C . MET A 1 118 ? 12.860 4.943 9.975 1.00 22.02 176 MET A C 1
ATOM 874 O O . MET A 1 118 ? 12.161 5.948 9.832 1.00 22.93 176 MET A O 1
ATOM 879 N N . GLU A 1 119 ? 13.886 4.882 10.797 1.00 24.59 177 GLU A N 1
ATOM 880 C CA . GLU A 1 119 ? 14.273 5.944 11.693 1.00 28.21 177 GLU A CA 1
ATOM 881 C C . GLU A 1 119 ? 14.566 7.241 10.931 1.00 28.39 177 GLU A C 1
ATOM 882 O O . GLU A 1 119 ? 14.153 8.312 11.365 1.00 28.77 177 GLU A O 1
ATOM 888 N N . LEU A 1 120 ? 15.148 7.142 9.732 1.00 27.73 178 LEU A N 1
ATOM 889 C CA . LEU A 1 120 ? 15.245 8.300 8.871 1.00 28.22 178 LEU A CA 1
ATOM 890 C C . LEU A 1 120 ? 13.930 8.662 8.190 1.00 28.10 178 LEU A C 1
ATOM 891 O O . LEU A 1 120 ? 13.675 9.829 7.908 1.00 28.02 178 LEU A O 1
ATOM 896 N N . LEU A 1 121 ? 13.076 7.694 7.886 1.00 25.79 179 LEU A N 1
ATOM 897 C CA . LEU A 1 121 ? 11.864 8.076 7.166 1.00 25.18 179 LEU A CA 1
ATOM 898 C C . LEU A 1 121 ? 10.874 8.788 8.082 1.00 25.80 179 LEU A C 1
ATOM 899 O O . LEU A 1 121 ? 10.101 9.645 7.638 1.00 25.29 179 LEU A O 1
ATOM 904 N N . GLU A 1 122 ? 10.850 8.386 9.344 1.00 27.93 180 GLU A N 1
ATOM 905 C CA . GLU A 1 122 ? 9.901 9.000 10.278 1.00 30.75 180 GLU A CA 1
ATOM 906 C C . GLU A 1 122 ? 10.253 10.439 10.638 1.00 32.71 180 GLU A C 1
ATOM 907 O O . GLU A 1 122 ? 9.396 11.195 11.052 1.00 33.88 180 GLU A O 1
ATOM 913 N N . LYS A 1 123 ? 11.476 10.877 10.386 1.00 34.72 181 LYS A N 1
ATOM 914 C CA . LYS A 1 123 ? 11.739 12.312 10.593 1.00 36.96 181 LYS A CA 1
ATOM 915 C C . LYS A 1 123 ? 11.987 13.155 9.345 1.00 36.61 181 LYS A C 1
ATOM 916 O O . LYS A 1 123 ? 12.630 14.201 9.431 1.00 36.69 181 LYS A O 1
ATOM 922 N N . ASN A 1 124 ? 11.438 12.725 8.207 1.00 33.82 182 ASN A N 1
ATOM 923 C CA . ASN A 1 124 ? 11.607 13.434 6.965 1.00 32.98 182 ASN A CA 1
ATOM 924 C C . ASN A 1 124 ? 10.339 14.127 6.468 1.00 34.23 182 ASN A C 1
ATOM 925 O O . ASN A 1 124 ? 9.287 13.501 6.380 1.00 33.53 182 ASN A O 1
ATOM 930 N N . SER A 1 125 ? 10.454 15.405 6.103 1.00 33.60 183 SER A N 1
ATOM 931 C CA . SER A 1 125 ? 9.264 16.220 5.762 1.00 34.57 183 SER A CA 1
ATOM 932 C C . SER A 1 125 ? 8.597 15.795 4.454 1.00 33.06 183 SER A C 1
ATOM 933 O O . SER A 1 125 ? 7.406 16.062 4.219 1.00 34.61 183 SER A O 1
ATOM 936 N N . ASN A 1 126 ? 9.360 15.164 3.580 1.00 30.41 184 ASN A N 1
ATOM 937 C CA . ASN A 1 126 ? 8.767 14.717 2.361 1.00 29.30 184 ASN A CA 1
ATOM 938 C C . ASN A 1 126 ? 7.873 13.495 2.591 1.00 26.90 184 ASN A C 1
ATOM 939 O O . ASN A 1 126 ? 6.918 13.322 1.862 1.00 26.60 184 ASN A O 1
ATOM 944 N N . ILE A 1 127 ? 8.175 12.689 3.604 1.00 21.73 185 ILE A N 1
ATOM 945 C CA . ILE A 1 127 ? 7.435 11.443 3.881 1.00 22.83 185 ILE A CA 1
ATOM 946 C C . ILE A 1 127 ? 6.148 11.667 4.693 1.00 22.72 185 ILE A C 1
ATOM 947 O O . ILE A 1 127 ? 6.202 11.907 5.909 1.00 22.44 185 ILE A O 1
ATOM 952 N N . LYS A 1 128 ? 5.004 11.544 4.032 1.00 23.96 186 LYS A N 1
ATOM 953 C CA . LYS A 1 128 ? 3.705 11.913 4.653 1.00 24.73 186 LYS A CA 1
ATOM 954 C C . LYS A 1 128 ? 2.878 10.790 5.323 1.00 24.58 186 LYS A C 1
ATOM 955 O O . LYS A 1 128 ? 1.954 11.073 6.134 1.00 24.39 186 LYS A O 1
ATOM 961 N N . ALA A 1 129 ? 3.251 9.535 5.050 1.00 21.11 187 ALA A N 1
ATOM 962 C CA . ALA A 1 129 ? 2.495 8.361 5.517 1.00 20.54 187 ALA A CA 1
ATOM 963 C C . ALA A 1 129 ? 2.372 8.354 7.017 1.00 20.22 187 ALA A C 1
ATOM 964 O O . ALA A 1 129 ? 3.297 8.763 7.716 1.00 19.66 187 ALA A O 1
ATOM 966 N N . SER A 1 130 ? 1.263 7.811 7.494 1.00 20.55 188 SER A N 1
ATOM 967 C CA . SER A 1 130 ? 1.022 7.769 8.943 1.00 22.92 188 SER A CA 1
ATOM 968 C C . SER A 1 130 ? 1.515 6.544 9.703 1.00 20.37 188 SER A C 1
ATOM 969 O O . SER A 1 130 ? 1.517 6.550 10.927 1.00 21.93 188 SER A O 1
ATOM 972 N N . THR A 1 131 ? 1.972 5.491 9.002 1.00 18.40 189 THR A N 1
ATOM 973 C CA . THR A 1 131 ? 2.483 4.308 9.655 1.00 16.20 189 THR A CA 1
ATOM 974 C C . THR A 1 131 ? 3.856 3.951 9.083 1.00 16.03 189 THR A C 1
ATOM 975 O O . THR A 1 131 ? 4.173 4.335 7.953 1.00 14.91 189 THR A O 1
ATOM 979 N N . ASP A 1 132 ? 4.588 3.121 9.790 1.00 14.53 190 ASP A N 1
ATOM 980 C CA . ASP A 1 132 ? 5.882 2.705 9.320 1.00 16.69 190 ASP A CA 1
ATOM 981 C C . ASP A 1 132 ? 5.822 1.911 8.019 1.00 15.43 190 ASP A C 1
ATOM 982 O O . ASP A 1 132 ? 6.615 2.134 7.107 1.00 14.71 190 ASP A O 1
ATOM 987 N N . LEU A 1 133 ? 4.886 0.977 7.924 1.00 15.22 191 LEU A N 1
ATOM 988 C CA . LEU A 1 133 ? 4.692 0.296 6.627 1.00 15.52 191 LEU A CA 1
ATOM 989 C C . LEU A 1 133 ? 4.397 1.253 5.505 1.00 13.54 191 LEU A C 1
ATOM 990 O O . LEU A 1 133 ? 4.903 1.084 4.400 1.00 13.68 191 LEU A O 1
ATOM 995 N N . GLY A 1 134 ? 3.536 2.226 5.759 1.00 13.20 192 GLY A N 1
ATOM 996 C CA . GLY A 1 134 ? 3.166 3.262 4.782 1.00 12.98 192 GLY A CA 1
ATOM 997 C C . GLY A 1 134 ? 4.361 4.099 4.348 1.00 13.91 192 GLY A C 1
ATOM 998 O O . GLY A 1 134 ? 4.474 4.451 3.201 1.00 12.81 192 GLY A O 1
ATOM 999 N N . ARG A 1 135 ? 5.260 4.384 5.282 1.00 12.83 193 ARG A N 1
ATOM 1000 C CA . ARG A 1 135 ? 6.445 5.180 4.994 1.00 14.15 193 ARG A CA 1
ATOM 1001 C C . ARG A 1 135 ? 7.391 4.389 4.119 1.00 12.89 193 ARG A C 1
ATOM 1002 O O . ARG A 1 135 ? 8.013 4.985 3.274 1.00 14.02 193 ARG A O 1
ATOM 1010 N N . CYS A 1 136 ? 7.576 3.088 4.396 1.00 13.85 194 CYS A N 1
ATOM 1011 C CA . CYS A 1 136 ? 8.373 2.258 3.472 1.00 14.36 194 CYS A CA 1
ATOM 1012 C C . CYS A 1 136 ? 7.713 2.266 2.078 1.00 12.93 194 CYS A C 1
ATOM 1013 O O . CYS A 1 136 ? 8.369 2.408 1.047 1.00 12.80 194 CYS A O 1
ATOM 1016 N N . ALA A 1 137 ? 6.408 2.048 2.030 1.00 11.28 195 ALA A N 1
ATOM 1017 C CA . ALA A 1 137 ? 5.741 1.938 0.744 1.00 11.83 195 ALA A CA 1
ATOM 1018 C C . ALA A 1 137 ? 5.882 3.289 -0.004 1.00 12.53 195 ALA A C 1
ATOM 1019 O O . ALA A 1 137 ? 6.076 3.361 -1.249 1.00 12.81 195 ALA A O 1
ATOM 1021 N N . GLU A 1 138 ? 5.798 4.390 0.753 1.00 12.80 196 GLU A N 1
ATOM 1022 C CA . GLU A 1 138 ? 5.848 5.705 0.119 1.00 12.60 196 GLU A CA 1
ATOM 1023 C C . GLU A 1 138 ? 7.278 5.941 -0.425 1.00 10.42 196 GLU A C 1
ATOM 1024 O O . GLU A 1 138 ? 7.458 6.448 -1.518 1.00 13.14 196 GLU A O 1
ATOM 1030 N N . PHE A 1 139 ? 8.266 5.570 0.344 1.00 11.52 197 PHE A N 1
ATOM 1031 C CA . PHE A 1 139 ? 9.677 5.651 -0.111 1.00 13.07 197 PHE A CA 1
ATOM 1032 C C . PHE A 1 139 ? 9.827 4.897 -1.451 1.00 11.96 197 PHE A C 1
ATOM 1033 O O . PHE A 1 139 ? 10.478 5.393 -2.407 1.00 9.62 197 PHE A O 1
ATOM 1041 N N . ALA A 1 140 ? 9.225 3.698 -1.519 1.00 9.71 198 ALA A N 1
ATOM 1042 C CA . ALA A 1 140 ? 9.261 2.917 -2.783 1.00 10.69 198 ALA A CA 1
ATOM 1043 C C . ALA A 1 140 ? 8.547 3.670 -3.934 1.00 10.54 198 ALA A C 1
ATOM 1044 O O . ALA A 1 140 ? 9.054 3.701 -5.085 1.00 11.02 198 ALA A O 1
ATOM 1046 N N . PHE A 1 141 ? 7.340 4.186 -3.664 1.00 9.52 199 PHE A N 1
ATOM 1047 C CA . PHE A 1 141 ? 6.577 4.927 -4.678 1.00 9.75 199 PHE A CA 1
ATOM 1048 C C . PHE A 1 141 ? 7.391 6.128 -5.239 1.00 9.52 199 PHE A C 1
ATOM 1049 O O . PHE A 1 141 ? 7.286 6.469 -6.414 1.00 11.75 199 PHE A O 1
ATOM 1057 N N . LYS A 1 142 ? 8.115 6.784 -4.353 1.00 8.87 200 LYS A N 1
ATOM 1058 C CA . LYS A 1 142 ? 8.937 8.005 -4.599 1.00 10.48 200 LYS A CA 1
ATOM 1059 C C . LYS A 1 142 ? 10.291 7.655 -5.170 1.00 11.94 200 LYS A C 1
ATOM 1060 O O . LYS A 1 142 ? 11.198 8.515 -5.169 1.00 14.27 200 LYS A O 1
ATOM 1066 N N . THR A 1 143 ? 10.425 6.435 -5.722 1.00 13.17 201 THR A N 1
ATOM 1067 C CA . THR A 1 143 ? 11.721 5.998 -6.331 1.00 13.54 201 THR A CA 1
ATOM 1068 C C . THR A 1 143 ? 11.382 5.570 -7.755 1.00 13.11 201 THR A C 1
ATOM 1069 O O . THR A 1 143 ? 10.523 4.715 -7.926 1.00 11.92 201 THR A O 1
ATOM 1073 N N . VAL A 1 144 ? 12.014 6.136 -8.787 1.00 12.35 202 VAL A N 1
ATOM 1074 C CA . VAL A 1 144 ? 11.714 5.684 -10.150 1.00 11.14 202 VAL A CA 1
ATOM 1075 C C . VAL A 1 144 ? 12.997 5.324 -10.928 1.00 12.44 202 VAL A C 1
ATOM 1076 O O . VAL A 1 144 ? 14.051 5.904 -10.683 1.00 8.85 202 VAL A O 1
ATOM 1080 N N . ALA A 1 145 ? 12.914 4.356 -11.850 1.00 11.39 203 ALA A N 1
ATOM 1081 C CA . ALA A 1 145 ? 14.067 3.995 -12.700 1.00 11.00 203 ALA A CA 1
ATOM 1082 C C . ALA A 1 145 ? 14.385 5.179 -13.618 1.00 11.91 203 ALA A C 1
ATOM 1083 O O . ALA A 1 145 ? 13.487 5.853 -14.105 1.00 13.35 203 ALA A O 1
ATOM 1085 N N . MET A 1 146 ? 15.665 5.440 -13.851 1.00 11.98 204 MET A N 1
ATOM 1086 C CA . MET A 1 146 ? 16.103 6.348 -14.893 1.00 11.64 204 MET A CA 1
ATOM 1087 C C . MET A 1 146 ? 16.529 5.535 -16.129 1.00 11.50 204 MET A C 1
ATOM 1088 O O . MET A 1 146 ? 17.136 4.460 -16.026 1.00 10.55 204 MET A O 1
ATOM 1093 N N . ASP A 1 147 ? 16.229 6.095 -17.278 1.00 11.57 205 ASP A N 1
ATOM 1094 C CA . ASP A 1 147 ? 16.521 5.453 -18.545 1.00 14.11 205 ASP A CA 1
ATOM 1095 C C . ASP A 1 147 ? 17.956 5.771 -19.011 1.00 14.99 205 ASP A C 1
ATOM 1096 O O . ASP A 1 147 ? 18.745 6.342 -18.255 1.00 14.65 205 ASP A O 1
ATOM 1101 N N . LYS A 1 148 ? 18.301 5.358 -20.226 1.00 16.86 206 LYS A N 1
ATOM 1102 C CA . LYS A 1 148 ? 19.678 5.533 -20.722 1.00 21.65 206 LYS A CA 1
ATOM 1103 C C . LYS A 1 148 ? 20.044 7.019 -20.989 1.00 20.75 206 LYS A C 1
ATOM 1104 O O . LYS A 1 148 ? 21.223 7.358 -21.068 1.00 23.32 206 LYS A O 1
ATOM 1110 N N . ASN A 1 149 ? 19.057 7.907 -21.082 1.00 19.24 207 ASN A N 1
ATOM 1111 C CA . ASN A 1 149 ? 19.336 9.344 -21.108 1.00 18.64 207 ASN A CA 1
ATOM 1112 C C . ASN A 1 149 ? 19.341 10.022 -19.733 1.00 18.71 207 ASN A C 1
ATOM 1113 O O . ASN A 1 149 ? 19.244 11.282 -19.650 1.00 17.85 207 ASN A O 1
ATOM 1118 N N . ASN A 1 150 ? 19.334 9.191 -18.682 1.00 16.23 208 ASN A N 1
ATOM 1119 C CA . ASN A 1 150 ? 19.282 9.627 -17.262 1.00 15.74 208 ASN A CA 1
ATOM 1120 C C . ASN A 1 150 ? 18.049 10.469 -16.990 1.00 15.19 208 ASN A C 1
ATOM 1121 O O . ASN A 1 150 ? 18.118 11.429 -16.240 1.00 16.64 208 ASN A O 1
ATOM 1126 N N . LYS A 1 151 ? 16.936 10.100 -17.616 1.00 13.90 209 LYS A N 1
ATOM 1127 C CA . LYS A 1 151 ? 15.629 10.748 -17.380 1.00 13.26 209 LYS A CA 1
ATOM 1128 C C . LYS A 1 151 ? 14.752 9.796 -16.584 1.00 12.40 209 LYS A C 1
ATOM 1129 O O . LYS A 1 151 ? 14.802 8.580 -16.786 1.00 11.14 209 LYS A O 1
ATOM 1135 N N . ALA A 1 152 ? 13.959 10.356 -15.670 1.00 12.59 210 ALA A N 1
ATOM 1136 C CA . ALA A 1 152 ? 13.016 9.596 -14.829 1.00 12.21 210 ALA A CA 1
ATOM 1137 C C . ALA A 1 152 ? 12.015 8.928 -15.730 1.00 13.85 210 ALA A C 1
ATOM 1138 O O . ALA A 1 152 ? 11.543 9.536 -16.711 1.00 14.85 210 ALA A O 1
ATOM 1140 N N . THR A 1 153 ? 11.650 7.686 -15.426 1.00 12.13 211 THR A N 1
ATOM 1141 C CA . THR A 1 153 ? 10.568 7.036 -16.142 1.00 11.78 211 THR A CA 1
ATOM 1142 C C . THR A 1 153 ? 9.389 6.941 -15.209 1.00 13.54 211 THR A C 1
ATOM 1143 O O . THR A 1 153 ? 9.411 7.533 -14.127 1.00 13.50 211 THR A O 1
ATOM 1147 N N . LYS A 1 154 ? 8.423 6.090 -15.551 1.00 11.59 212 LYS A N 1
ATOM 1148 C CA . LYS A 1 154 ? 7.343 5.759 -14.618 1.00 13.27 212 LYS A CA 1
ATOM 1149 C C . LYS A 1 154 ? 7.439 4.324 -14.130 1.00 12.77 212 LYS A C 1
ATOM 1150 O O . LYS A 1 154 ? 6.420 3.747 -13.653 1.00 13.45 212 LYS A O 1
ATOM 1156 N N . TYR A 1 155 ? 8.625 3.728 -14.265 1.00 11.29 213 TYR A N 1
ATOM 1157 C CA . TYR A 1 155 ? 8.765 2.325 -13.838 1.00 10.23 213 TYR A CA 1
ATOM 1158 C C . TYR A 1 155 ? 9.266 2.377 -12.385 1.00 10.12 213 TYR A C 1
ATOM 1159 O O . TYR A 1 155 ? 10.269 3.069 -12.077 1.00 10.53 213 TYR A O 1
ATOM 1168 N N . ARG A 1 156 ? 8.644 1.568 -11.520 1.00 10.26 214 ARG A N 1
ATOM 1169 C CA . ARG A 1 156 ? 8.956 1.500 -10.076 1.00 9.57 214 ARG A CA 1
ATOM 1170 C C . ARG A 1 156 ? 9.197 0.071 -9.624 1.00 10.50 214 ARG A C 1
ATOM 1171 O O . ARG A 1 156 ? 8.403 -0.822 -9.933 1.00 8.73 214 ARG A O 1
ATOM 1179 N N . TYR A 1 157 ? 10.319 -0.153 -8.953 1.00 9.52 215 TYR A N 1
ATOM 1180 C CA . TYR A 1 157 ? 10.599 -1.454 -8.355 1.00 10.82 215 TYR A CA 1
ATOM 1181 C C . TYR A 1 157 ? 9.724 -1.746 -7.121 1.00 11.28 215 TYR A C 1
ATOM 1182 O O . TYR A 1 157 ? 9.359 -0.799 -6.415 1.00 12.46 215 TYR A O 1
ATOM 1191 N N . PRO A 1 158 ? 9.443 -3.048 -6.836 1.00 9.51 216 PRO A N 1
ATOM 1192 C CA . PRO A 1 158 ? 8.720 -3.438 -5.642 1.00 8.85 216 PRO A CA 1
ATOM 1193 C C . PRO A 1 158 ? 9.613 -3.306 -4.406 1.00 10.92 216 PRO A C 1
ATOM 1194 O O . PRO A 1 158 ? 10.831 -3.080 -4.520 1.00 10.60 216 PRO A O 1
ATOM 1198 N N . PHE A 1 159 ? 8.987 -3.396 -3.233 1.00 9.31 217 PHE A N 1
ATOM 1199 C CA . PHE A 1 159 ? 9.672 -3.248 -1.966 1.00 8.36 217 PHE A CA 1
ATOM 1200 C C . PHE A 1 159 ? 9.386 -4.396 -1.044 1.00 7.77 217 PHE A C 1
ATOM 1201 O O . PHE A 1 159 ? 8.414 -5.133 -1.219 1.00 8.57 217 PHE A O 1
ATOM 1209 N N . VAL A 1 160 ? 10.258 -4.554 -0.061 1.00 8.03 218 VAL A N 1
ATOM 1210 C CA . VAL A 1 160 ? 9.980 -5.407 1.068 1.00 9.19 218 VAL A CA 1
ATOM 1211 C C . VAL A 1 160 ? 10.254 -4.584 2.298 1.00 11.10 218 VAL A C 1
ATOM 1212 O O . VAL A 1 160 ? 11.315 -4.007 2.421 1.00 11.17 218 VAL A O 1
ATOM 1216 N N . TYR A 1 161 ? 9.260 -4.482 3.171 1.00 8.32 219 TYR A N 1
ATOM 1217 C CA . TYR A 1 161 ? 9.502 -3.970 4.526 1.00 10.52 219 TYR A CA 1
ATOM 1218 C C . TYR A 1 161 ? 9.949 -5.066 5.492 1.00 11.08 219 TYR A C 1
ATOM 1219 O O . TYR A 1 161 ? 9.240 -6.037 5.695 1.00 12.17 219 TYR A O 1
ATOM 1228 N N . ASP A 1 162 ? 11.094 -4.890 6.163 1.00 12.51 220 ASP A N 1
ATOM 1229 C CA . ASP A 1 162 ? 11.492 -5.809 7.235 1.00 11.49 220 ASP A CA 1
ATOM 1230 C C . ASP A 1 162 ? 11.055 -5.134 8.535 1.00 13.30 220 ASP A C 1
ATOM 1231 O O . ASP A 1 162 ? 11.661 -4.146 9.025 1.00 12.85 220 ASP A O 1
ATOM 1236 N N . SER A 1 163 ? 9.945 -5.586 9.077 1.00 13.15 221 SER A N 1
ATOM 1237 C CA . SER A 1 163 ? 9.396 -4.938 10.251 1.00 13.80 221 SER A CA 1
ATOM 1238 C C . SER A 1 163 ? 10.140 -5.391 11.507 1.00 16.12 221 SER A C 1
ATOM 1239 O O . SER A 1 163 ? 9.998 -4.756 12.518 1.00 17.24 221 SER A O 1
ATOM 1242 N N . LYS A 1 164 ? 10.916 -6.475 11.451 1.00 16.51 222 LYS A N 1
ATOM 1243 C CA . LYS A 1 164 ? 11.796 -6.836 12.587 1.00 19.91 222 LYS A CA 1
ATOM 1244 C C . LYS A 1 164 ? 13.013 -5.908 12.725 1.00 20.73 222 LYS A C 1
ATOM 1245 O O . LYS A 1 164 ? 13.284 -5.363 13.826 1.00 20.48 222 LYS A O 1
ATOM 1251 N N . LYS A 1 165 ? 13.717 -5.653 11.613 1.00 19.76 223 LYS A N 1
ATOM 1252 C CA . LYS A 1 165 ? 14.886 -4.766 11.657 1.00 19.17 223 LYS A CA 1
ATOM 1253 C C . LYS A 1 165 ? 14.527 -3.316 11.411 1.00 19.65 223 LYS A C 1
ATOM 1254 O O . LYS A 1 165 ? 15.397 -2.426 11.501 1.00 19.44 223 LYS A O 1
ATOM 1260 N N . ARG A 1 166 ? 13.257 -3.044 11.084 1.00 17.93 224 ARG A N 1
ATOM 1261 C CA . ARG A 1 166 ? 12.829 -1.708 10.696 1.00 17.04 224 ARG A CA 1
ATOM 1262 C C . ARG A 1 166 ? 13.659 -1.140 9.520 1.00 17.09 224 ARG A C 1
ATOM 1263 O O . ARG A 1 166 ? 14.135 0.008 9.555 1.00 15.36 224 ARG A O 1
ATOM 1271 N N . LEU A 1 167 ? 13.728 -1.926 8.439 1.00 13.90 225 LEU A N 1
ATOM 1272 C CA . LEU A 1 167 ? 14.467 -1.538 7.252 1.00 15.73 225 LEU A CA 1
ATOM 1273 C C . LEU A 1 167 ? 13.550 -1.608 6.022 1.00 15.43 225 LEU A C 1
ATOM 1274 O O . LEU A 1 167 ? 12.799 -2.586 5.855 1.00 15.04 225 LEU A O 1
ATOM 1279 N N . CYS A 1 168 ? 13.612 -0.570 5.201 1.00 14.88 226 CYS A N 1
ATOM 1280 C CA . CYS A 1 168 ? 12.900 -0.543 3.901 1.00 17.57 226 CYS A CA 1
ATOM 1281 C C . CYS A 1 168 ? 13.808 -1.008 2.732 1.00 16.78 226 CYS A C 1
ATOM 1282 O O . CYS A 1 168 ? 14.871 -0.389 2.507 1.00 17.06 226 CYS A O 1
ATOM 1285 N N . HIS A 1 169 ? 13.479 -2.156 2.095 1.00 12.92 227 HIS A N 1
ATOM 1286 C CA . HIS A 1 169 ? 14.228 -2.639 0.933 1.00 14.41 227 HIS A CA 1
ATOM 1287 C C . HIS A 1 169 ? 13.478 -2.322 -0.370 1.00 14.27 227 HIS A C 1
ATOM 1288 O O . HIS A 1 169 ? 12.240 -2.439 -0.452 1.00 14.74 227 HIS A O 1
ATOM 1295 N N . ILE A 1 170 ? 14.231 -1.855 -1.353 1.00 12.02 228 ILE A N 1
ATOM 1296 C CA . ILE A 1 170 ? 13.775 -1.769 -2.723 1.00 12.20 228 ILE A CA 1
ATOM 1297 C C . ILE A 1 170 ? 14.438 -2.918 -3.491 1.00 12.50 228 ILE A C 1
ATOM 1298 O O . ILE A 1 170 ? 15.645 -3.132 -3.363 1.00 11.89 228 ILE A O 1
ATOM 1303 N N . LEU A 1 171 ? 13.672 -3.661 -4.272 1.00 11.28 229 LEU A N 1
ATOM 1304 C CA . LEU A 1 171 ? 14.248 -4.808 -5.018 1.00 10.75 229 LEU A CA 1
ATOM 1305 C C . LEU A 1 171 ? 14.523 -4.415 -6.436 1.00 12.79 229 LEU A C 1
ATOM 1306 O O . LEU A 1 171 ? 13.605 -4.038 -7.139 1.00 16.11 229 LEU A O 1
ATOM 1311 N N . TYR A 1 172 ? 15.771 -4.556 -6.887 1.00 12.08 230 TYR A N 1
ATOM 1312 C CA . TYR A 1 172 ? 16.102 -4.351 -8.303 1.00 10.42 230 TYR A CA 1
ATOM 1313 C C . TYR A 1 172 ? 15.496 -5.452 -9.202 1.00 11.22 230 TYR A C 1
ATOM 1314 O O . TYR A 1 172 ? 15.393 -5.310 -10.423 1.00 11.85 230 TYR A O 1
ATOM 1323 N N . VAL A 1 173 ? 15.230 -6.602 -8.619 1.00 11.05 231 VAL A N 1
ATOM 1324 C CA . VAL A 1 173 ? 14.668 -7.710 -9.392 1.00 11.27 231 VAL A CA 1
ATOM 1325 C C . VAL A 1 173 ? 13.171 -7.726 -9.074 1.00 13.16 231 VAL A C 1
ATOM 1326 O O . VAL A 1 173 ? 12.776 -7.960 -7.932 1.00 12.37 231 VAL A O 1
ATOM 1330 N N . SER A 1 174 ? 12.354 -7.470 -10.094 1.00 11.88 232 SER A N 1
ATOM 1331 C CA . SER A 1 174 ? 10.914 -7.534 -10.020 1.00 12.79 232 SER A CA 1
ATOM 1332 C C . SER A 1 174 ? 10.359 -8.928 -10.403 1.00 12.34 232 SER A C 1
ATOM 1333 O O . SER A 1 174 ? 9.206 -9.204 -10.125 1.00 10.25 232 SER A O 1
ATOM 1336 N N . MET A 1 175 ? 11.205 -9.823 -10.927 1.00 10.26 233 MET A N 1
ATOM 1337 C CA . MET A 1 175 ? 10.784 -11.212 -11.135 1.00 9.26 233 MET A CA 1
ATOM 1338 C C . MET A 1 175 ? 10.444 -11.846 -9.784 1.00 9.70 233 MET A C 1
ATOM 1339 O O . MET A 1 175 ? 11.128 -11.576 -8.783 1.00 11.74 233 MET A O 1
ATOM 1344 N N . GLN A 1 176 ? 9.481 -12.771 -9.775 1.00 8.42 234 GLN A N 1
ATOM 1345 C CA . GLN A 1 176 ? 9.048 -13.400 -8.510 1.00 8.73 234 GLN A CA 1
ATOM 1346 C C . GLN A 1 176 ? 9.055 -14.913 -8.641 1.00 7.46 234 GLN A C 1
ATOM 1347 O O . GLN A 1 176 ? 9.148 -15.633 -7.639 1.00 8.77 234 GLN A O 1
ATOM 1353 N N . LEU A 1 177 ? 9.085 -15.381 -9.880 1.00 9.27 235 LEU A N 1
ATOM 1354 C CA . LEU A 1 177 ? 9.048 -16.827 -10.131 1.00 10.39 235 LEU A CA 1
ATOM 1355 C C . LEU A 1 177 ? 9.900 -17.232 -11.319 1.00 10.27 235 LEU A C 1
ATOM 1356 O O . LEU A 1 177 ? 9.645 -16.855 -12.466 1.00 12.45 235 LEU A O 1
ATOM 1361 N N . MET A 1 178 ? 10.903 -18.032 -11.032 1.00 10.48 236 MET A N 1
ATOM 1362 C CA . MET A 1 178 ? 11.693 -18.572 -12.088 1.00 13.90 236 MET A CA 1
ATOM 1363 C C . MET A 1 178 ? 11.889 -20.031 -11.998 1.00 13.53 236 MET A C 1
ATOM 1364 O O . MET A 1 178 ? 12.335 -20.486 -10.973 1.00 14.29 236 MET A O 1
ATOM 1369 N N . GLU A 1 179 ? 11.513 -20.754 -13.052 1.00 16.05 237 GLU A N 1
ATOM 1370 C CA . GLU A 1 179 ? 11.446 -22.225 -13.028 1.00 16.58 237 GLU A CA 1
ATOM 1371 C C . GLU A 1 179 ? 11.664 -22.730 -14.463 1.00 18.06 237 GLU A C 1
ATOM 1372 O O . GLU A 1 179 ? 11.640 -21.957 -15.440 1.00 19.18 237 GLU A O 1
ATOM 1378 N N . GLY A 1 180 ? 11.911 -24.022 -14.584 1.00 20.19 238 GLY A N 1
ATOM 1379 C CA . GLY A 1 180 ? 12.223 -24.608 -15.896 1.00 21.26 238 GLY A CA 1
ATOM 1380 C C . GLY A 1 180 ? 13.715 -24.907 -16.030 1.00 21.94 238 GLY A C 1
ATOM 1381 O O . GLY A 1 180 ? 14.564 -24.016 -15.967 1.00 18.01 238 GLY A O 1
ATOM 1382 N N . LYS A 1 181 ? 14.075 -26.176 -16.224 1.00 23.59 239 LYS A N 1
ATOM 1383 C CA . LYS A 1 181 ? 15.516 -26.497 -16.212 1.00 24.13 239 LYS A CA 1
ATOM 1384 C C . LYS A 1 181 ? 16.261 -25.988 -17.434 1.00 22.61 239 LYS A C 1
ATOM 1385 O O . LYS A 1 181 ? 17.481 -25.949 -17.451 1.00 21.68 239 LYS A O 1
ATOM 1391 N N . LYS A 1 182 ? 15.535 -25.580 -18.452 1.00 21.47 240 LYS A N 1
ATOM 1392 C CA . LYS A 1 182 ? 16.169 -24.845 -19.532 1.00 23.46 240 LYS A CA 1
ATOM 1393 C C . LYS A 1 182 ? 16.601 -23.421 -19.138 1.00 22.61 240 LYS A C 1
ATOM 1394 O O . LYS A 1 182 ? 17.455 -22.834 -19.788 1.00 22.05 240 LYS A O 1
ATOM 1400 N N . TYR A 1 183 ? 16.046 -22.869 -18.054 1.00 21.02 241 TYR A N 1
ATOM 1401 C CA . TYR A 1 183 ? 16.442 -21.499 -17.615 1.00 19.98 241 TYR A CA 1
ATOM 1402 C C . TYR A 1 183 ? 17.149 -21.319 -16.282 1.00 20.81 241 TYR A C 1
ATOM 1403 O O . TYR A 1 183 ? 17.801 -20.300 -16.078 1.00 19.41 241 TYR A O 1
ATOM 1412 N N . CYS A 1 184 ? 16.986 -22.249 -15.333 1.00 18.52 242 CYS A N 1
ATOM 1413 C CA . CYS A 1 184 ? 17.552 -21.982 -14.029 1.00 18.30 242 CYS A CA 1
ATOM 1414 C C . CYS A 1 184 ? 17.879 -23.298 -13.379 1.00 18.03 242 CYS A C 1
ATOM 1415 O O . CYS A 1 184 ? 17.270 -24.311 -13.716 1.00 18.33 242 CYS A O 1
ATOM 1418 N N . SER A 1 185 ? 18.872 -23.254 -12.504 1.00 17.53 243 SER A N 1
ATOM 1419 C CA . SER A 1 185 ? 19.369 -24.394 -11.779 1.00 17.21 243 SER A CA 1
ATOM 1420 C C . SER A 1 185 ? 18.802 -24.454 -10.359 1.00 17.41 243 SER A C 1
ATOM 1421 O O . SER A 1 185 ? 18.494 -23.408 -9.729 1.00 14.81 243 SER A O 1
ATOM 1424 N N . VAL A 1 186 ? 18.671 -25.676 -9.848 1.00 16.84 244 VAL A N 1
ATOM 1425 C CA . VAL A 1 186 ? 18.301 -25.900 -8.484 1.00 19.72 244 VAL A CA 1
ATOM 1426 C C . VAL A 1 186 ? 19.545 -26.380 -7.728 1.00 22.68 244 VAL A C 1
ATOM 1427 O O . VAL A 1 186 ? 20.081 -27.430 -8.033 1.00 23.13 244 VAL A O 1
ATOM 1431 N N . LYS A 1 187 ? 20.032 -25.575 -6.783 1.00 23.17 245 LYS A N 1
ATOM 1432 C CA . LYS A 1 187 ? 21.261 -25.897 -6.048 1.00 25.60 245 LYS A CA 1
ATOM 1433 C C . LYS A 1 187 ? 22.460 -26.197 -6.962 1.00 27.16 245 LYS A C 1
ATOM 1434 O O . LYS A 1 187 ? 23.225 -27.124 -6.699 1.00 26.69 245 LYS A O 1
ATOM 1440 N N . GLY A 1 188 ? 22.630 -25.386 -7.994 1.00 26.58 246 GLY A N 1
ATOM 1441 C CA . GLY A 1 188 ? 23.766 -25.499 -8.907 1.00 29.51 246 GLY A CA 1
ATOM 1442 C C . GLY A 1 188 ? 23.678 -26.599 -9.955 1.00 30.71 246 GLY A C 1
ATOM 1443 O O . GLY A 1 188 ? 24.644 -26.855 -10.684 1.00 32.22 246 GLY A O 1
ATOM 1444 N N . GLU A 1 189 ? 22.515 -27.217 -10.080 1.00 31.38 247 GLU A N 1
ATOM 1445 C CA . GLU A 1 189 ? 22.329 -28.283 -11.050 1.00 33.28 247 GLU A CA 1
ATOM 1446 C C . GLU A 1 189 ? 21.157 -27.915 -11.937 1.00 32.83 247 GLU A C 1
ATOM 1447 O O . GLU A 1 189 ? 20.061 -27.678 -11.415 1.00 30.96 247 GLU A O 1
ATOM 1453 N N . PRO A 1 190 ? 21.366 -27.889 -13.272 1.00 32.73 248 PRO A N 1
ATOM 1454 C CA . PRO A 1 190 ? 22.619 -28.006 -14.054 1.00 33.56 248 PRO A CA 1
ATOM 1455 C C . PRO A 1 190 ? 23.585 -26.839 -13.807 1.00 35.12 248 PRO A C 1
ATOM 1456 O O . PRO A 1 190 ? 23.132 -25.723 -13.686 1.00 35.14 248 PRO A O 1
ATOM 1460 N N . PRO A 1 191 ? 24.913 -27.094 -13.766 1.00 36.63 249 PRO A N 1
ATOM 1461 C CA . PRO A 1 191 ? 25.912 -26.058 -13.370 1.00 36.84 249 PRO A CA 1
ATOM 1462 C C . PRO A 1 191 ? 26.252 -25.020 -14.461 1.00 37.45 249 PRO A C 1
ATOM 1463 O O . PRO A 1 191 ? 27.013 -24.050 -14.245 1.00 38.34 249 PRO A O 1
ATOM 1467 N N . ASP A 1 192 ? 25.679 -25.216 -15.630 1.00 35.63 250 ASP A N 1
ATOM 1468 C CA . ASP A 1 192 ? 25.948 -24.331 -16.723 1.00 35.97 250 ASP A CA 1
ATOM 1469 C C . ASP A 1 192 ? 25.006 -23.121 -16.725 1.00 32.72 250 ASP A C 1
ATOM 1470 O O . ASP A 1 192 ? 25.132 -22.271 -17.582 1.00 33.27 250 ASP A O 1
ATOM 1475 N N . LEU A 1 193 ? 24.054 -23.030 -15.803 1.00 28.24 251 LEU A N 1
ATOM 1476 C CA . LEU A 1 193 ? 22.961 -22.061 -16.016 1.00 24.81 251 LEU A CA 1
ATOM 1477 C C . LEU A 1 193 ? 23.247 -20.783 -15.266 1.00 22.77 251 LEU A C 1
ATOM 1478 O O . LEU A 1 193 ? 23.681 -20.805 -14.133 1.00 20.66 251 LEU A O 1
ATOM 1483 N N . THR A 1 194 ? 22.959 -19.661 -15.885 1.00 22.28 252 THR A N 1
ATOM 1484 C CA . THR A 1 194 ? 23.195 -18.377 -15.244 1.00 22.87 252 THR A CA 1
ATOM 1485 C C . THR A 1 194 ? 22.301 -18.116 -14.006 1.00 20.67 252 THR A C 1
ATOM 1486 O O . THR A 1 194 ? 22.787 -17.649 -12.980 1.00 20.72 252 THR A O 1
ATOM 1490 N N . TRP A 1 195 ? 21.011 -18.406 -14.115 1.00 17.41 253 TRP A N 1
ATOM 1491 C CA . TRP A 1 195 ? 20.082 -18.125 -13.007 1.00 16.93 253 TRP A CA 1
ATOM 1492 C C . TRP A 1 195 ? 19.897 -19.308 -12.129 1.00 15.68 253 TRP A C 1
ATOM 1493 O O . TRP A 1 195 ? 19.864 -20.430 -12.647 1.00 16.88 253 TRP A O 1
ATOM 1504 N N . TYR A 1 196 ? 19.742 -19.082 -10.819 1.00 14.13 254 TYR A N 1
ATOM 1505 C CA . TYR A 1 196 ? 19.205 -20.114 -9.910 1.00 14.64 254 TYR A CA 1
ATOM 1506 C C . TYR A 1 196 ? 17.662 -20.000 -9.981 1.00 13.59 254 TYR A C 1
ATOM 1507 O O . TYR A 1 196 ? 17.157 -18.934 -10.319 1.00 12.01 254 TYR A O 1
ATOM 1516 N N . CYS A 1 197 ? 16.927 -21.084 -9.694 1.00 13.72 255 CYS A N 1
ATOM 1517 C CA . CYS A 1 197 ? 15.456 -21.002 -9.602 1.00 14.20 255 CYS A CA 1
ATOM 1518 C C . CYS A 1 197 ? 15.008 -20.316 -8.334 1.00 11.40 255 CYS A C 1
ATOM 1519 O O . CYS A 1 197 ? 15.734 -20.236 -7.356 1.00 11.57 255 CYS A O 1
ATOM 1522 N N . PHE A 1 198 ? 13.827 -19.735 -8.384 1.00 11.16 256 PHE A N 1
ATOM 1523 C CA . PHE A 1 198 ? 13.289 -19.121 -7.196 1.00 8.12 256 PHE A CA 1
ATOM 1524 C C . PHE A 1 198 ? 11.751 -19.072 -7.297 1.00 8.51 256 PHE A C 1
ATOM 1525 O O . PHE A 1 198 ? 11.220 -19.059 -8.410 1.00 8.30 256 PHE A O 1
ATOM 1533 N N . LYS A 1 199 ? 11.071 -18.905 -6.166 1.00 8.80 257 LYS A N 1
ATOM 1534 C CA . LYS A 1 199 ? 9.589 -18.812 -6.201 1.00 10.39 257 LYS A CA 1
ATOM 1535 C C . LYS A 1 199 ? 9.090 -18.076 -4.960 1.00 11.12 257 LYS A C 1
ATOM 1536 O O . LYS A 1 199 ? 9.786 -18.024 -3.916 1.00 11.58 257 LYS A O 1
ATOM 1542 N N . PRO A 1 200 ? 7.871 -17.544 -5.039 1.00 10.09 258 PRO A N 1
ATOM 1543 C CA . PRO A 1 200 ? 7.363 -16.877 -3.825 1.00 11.32 258 PRO A CA 1
ATOM 1544 C C . PRO A 1 200 ? 6.984 -17.925 -2.796 1.00 9.34 258 PRO A C 1
ATOM 1545 O O . PRO A 1 200 ? 6.639 -19.053 -3.192 1.00 8.55 258 PRO A O 1
ATOM 1549 N N . ARG A 1 201 ? 7.134 -17.607 -1.515 1.00 10.17 259 ARG A N 1
ATOM 1550 C CA A ARG A 1 201 ? 6.732 -18.523 -0.441 0.50 11.17 259 ARG A CA 1
ATOM 1551 C CA B ARG A 1 201 ? 6.747 -18.527 -0.427 0.50 10.11 259 ARG A CA 1
ATOM 1552 C C . ARG A 1 201 ? 6.108 -17.763 0.721 1.00 11.49 259 ARG A C 1
ATOM 1553 O O . ARG A 1 201 ? 6.375 -16.555 0.919 1.00 10.74 259 ARG A O 1
ATOM 1568 N N . LYS A 1 202 ? 5.245 -18.436 1.475 1.00 9.48 260 LYS A N 1
ATOM 1569 C CA . LYS A 1 202 ? 4.980 -17.964 2.836 1.00 10.97 260 LYS A CA 1
ATOM 1570 C C . LYS A 1 202 ? 5.305 -19.189 3.661 1.00 11.55 260 LYS A C 1
ATOM 1571 O O . LYS A 1 202 ? 5.199 -20.284 3.159 1.00 11.85 260 LYS A O 1
ATOM 1577 N N . SER A 1 203 ? 5.663 -19.002 4.920 1.00 12.34 261 SER A N 1
ATOM 1578 C CA . SER A 1 203 ? 6.140 -20.114 5.719 1.00 14.96 261 SER A CA 1
ATOM 1579 C C . SER A 1 203 ? 5.400 -20.171 7.072 1.00 13.80 261 SER A C 1
ATOM 1580 O O . SER A 1 203 ? 5.108 -19.125 7.671 1.00 13.04 261 SER A O 1
ATOM 1583 N N . VAL A 1 204 ? 5.166 -21.369 7.596 1.00 15.73 262 VAL A N 1
ATOM 1584 C CA . VAL A 1 204 ? 4.438 -21.456 8.877 1.00 17.21 262 VAL A CA 1
ATOM 1585 C C . VAL A 1 204 ? 5.217 -20.834 10.016 1.00 16.97 262 VAL A C 1
ATOM 1586 O O . VAL A 1 204 ? 4.618 -20.370 10.985 1.00 16.50 262 VAL A O 1
ATOM 1590 N N . THR A 1 205 ? 6.559 -20.820 9.931 1.00 17.30 263 THR A N 1
ATOM 1591 C CA . THR A 1 205 ? 7.376 -20.217 10.985 1.00 19.06 263 THR A CA 1
ATOM 1592 C C . THR A 1 205 ? 8.197 -18.983 10.559 1.00 19.17 263 THR A C 1
ATOM 1593 O O . THR A 1 205 ? 8.386 -18.061 11.352 1.00 19.70 263 THR A O 1
ATOM 1597 N N . GLU A 1 206 ? 8.724 -18.992 9.334 1.00 18.28 264 GLU A N 1
ATOM 1598 C CA . GLU A 1 206 ? 9.795 -18.052 8.973 1.00 18.23 264 GLU A CA 1
ATOM 1599 C C . GLU A 1 206 ? 9.256 -16.807 8.244 1.00 16.96 264 GLU A C 1
ATOM 1600 O O . GLU A 1 206 ? 8.286 -16.911 7.496 1.00 13.50 264 GLU A O 1
ATOM 1606 N N . ASN A 1 207 ? 9.908 -15.655 8.447 1.00 16.17 265 ASN A N 1
ATOM 1607 C CA . ASN A 1 207 ? 9.711 -14.436 7.640 1.00 15.88 265 ASN A CA 1
ATOM 1608 C C . ASN A 1 207 ? 8.322 -13.854 7.673 1.00 16.42 265 ASN A C 1
ATOM 1609 O O . ASN A 1 207 ? 7.971 -13.129 6.772 1.00 13.83 265 ASN A O 1
ATOM 1614 N N . HIS A 1 208 ? 7.600 -14.051 8.769 1.00 15.25 266 HIS A N 1
ATOM 1615 C CA . HIS A 1 208 ? 6.347 -13.336 8.954 1.00 17.88 266 HIS A CA 1
ATOM 1616 C C . HIS A 1 208 ? 6.588 -11.844 9.038 1.00 17.28 266 HIS A C 1
ATOM 1617 O O . HIS A 1 208 ? 5.678 -11.104 8.786 1.00 17.80 266 HIS A O 1
ATOM 1624 N N . HIS A 1 209 ? 7.779 -11.428 9.450 1.00 15.14 267 HIS A N 1
ATOM 1625 C CA . HIS A 1 209 ? 8.051 -10.012 9.585 1.00 14.74 267 HIS A CA 1
ATOM 1626 C C . HIS A 1 209 ? 8.394 -9.330 8.246 1.00 12.75 267 HIS A C 1
ATOM 1627 O O . HIS A 1 209 ? 8.582 -8.100 8.219 1.00 13.99 267 HIS A O 1
ATOM 1634 N N . LEU A 1 210 ? 8.483 -10.085 7.149 1.00 11.63 268 LEU A N 1
ATOM 1635 C CA . LEU A 1 210 ? 8.734 -9.470 5.853 1.00 10.52 268 LEU A CA 1
ATOM 1636 C C . LEU A 1 210 ? 7.402 -9.147 5.178 1.00 11.86 268 LEU A C 1
ATOM 1637 O O . LEU A 1 210 ? 6.540 -10.013 5.136 1.00 11.78 268 LEU A O 1
ATOM 1642 N N . ILE A 1 211 ? 7.272 -7.955 4.605 1.00 8.82 269 ILE A N 1
ATOM 1643 C CA . ILE A 1 211 ? 6.023 -7.615 3.860 1.00 10.42 269 ILE A CA 1
ATOM 1644 C C . ILE A 1 211 ? 6.435 -7.153 2.462 1.00 8.48 269 ILE A C 1
ATOM 1645 O O . ILE A 1 211 ? 7.208 -6.207 2.346 1.00 9.15 269 ILE A O 1
ATOM 1650 N N . TYR A 1 212 ? 5.912 -7.809 1.431 1.00 6.52 270 TYR A N 1
ATOM 1651 C CA . TYR A 1 212 ? 6.324 -7.581 0.036 1.00 7.91 270 TYR A CA 1
ATOM 1652 C C . TYR A 1 212 ? 5.224 -6.733 -0.577 1.00 7.79 270 TYR A C 1
ATOM 1653 O O . TYR A 1 212 ? 4.069 -6.927 -0.268 1.00 10.13 270 TYR A O 1
ATOM 1662 N N . GLY A 1 213 ? 5.559 -5.713 -1.342 1.00 10.37 271 GLY A N 1
ATOM 1663 C CA . GLY A 1 213 ? 4.504 -5.031 -2.069 1.00 8.68 271 GLY A CA 1
ATOM 1664 C C . GLY A 1 213 ? 5.023 -4.371 -3.318 1.00 10.88 271 GLY A C 1
ATOM 1665 O O . GLY A 1 213 ? 6.280 -4.175 -3.500 1.00 10.18 271 GLY A O 1
ATOM 1666 N N . SER A 1 214 ? 4.103 -4.089 -4.225 1.00 9.53 272 SER A N 1
ATOM 1667 C CA . SER A 1 214 ? 4.460 -3.190 -5.335 1.00 9.89 272 SER A CA 1
ATOM 1668 C C . SER A 1 214 ? 4.686 -1.753 -4.844 1.00 10.64 272 SER A C 1
ATOM 1669 O O . SER A 1 214 ? 4.169 -1.373 -3.787 1.00 10.35 272 SER A O 1
ATOM 1672 N N . ALA A 1 215 ? 5.447 -0.945 -5.596 1.00 9.29 273 ALA A N 1
ATOM 1673 C CA . ALA A 1 215 ? 5.688 0.445 -5.134 1.00 10.90 273 ALA A CA 1
ATOM 1674 C C . ALA A 1 215 ? 4.356 1.168 -5.047 1.00 10.54 273 ALA A C 1
ATOM 1675 O O . ALA A 1 215 ? 4.276 2.221 -4.402 1.00 12.42 273 ALA A O 1
ATOM 1677 N N . TYR A 1 216 ? 3.356 0.667 -5.776 1.00 10.92 274 TYR A N 1
ATOM 1678 C CA . TYR A 1 216 ? 2.035 1.339 -5.841 1.00 11.39 274 TYR A CA 1
ATOM 1679 C C . TYR A 1 216 ? 1.245 1.263 -4.541 1.00 10.81 274 TYR A C 1
ATOM 1680 O O . TYR A 1 216 ? 0.319 2.046 -4.317 1.00 10.70 274 TYR A O 1
ATOM 1689 N N . VAL A 1 217 ? 1.696 0.427 -3.627 1.00 10.79 275 VAL A N 1
ATOM 1690 C CA . VAL A 1 217 ? 1.210 0.593 -2.254 1.00 12.08 275 VAL A CA 1
ATOM 1691 C C . VAL A 1 217 ? 1.487 1.941 -1.625 1.00 13.19 275 VAL A C 1
ATOM 1692 O O . VAL A 1 217 ? 0.654 2.429 -0.853 1.00 12.80 275 VAL A O 1
ATOM 1696 N N . GLY A 1 218 ? 2.573 2.590 -2.053 1.00 11.16 276 GLY A N 1
ATOM 1697 C CA . GLY A 1 218 ? 2.890 3.927 -1.551 1.00 10.45 276 GLY A CA 1
ATOM 1698 C C . GLY A 1 218 ? 2.248 5.118 -2.246 1.00 11.88 276 GLY A C 1
ATOM 1699 O O . GLY A 1 218 ? 2.567 6.271 -1.875 1.00 12.63 276 GLY A O 1
ATOM 1700 N N . GLU A 1 219 ? 1.461 4.871 -3.288 1.00 11.56 277 GLU A N 1
ATOM 1701 C CA . GLU A 1 219 ? 0.837 5.954 -4.110 1.00 15.59 277 GLU A CA 1
ATOM 1702 C C . GLU A 1 219 ? -0.130 6.756 -3.253 1.00 16.94 277 GLU A C 1
ATOM 1703 O O . GLU A 1 219 ? -0.072 7.986 -3.217 1.00 18.37 277 GLU A O 1
ATOM 1709 N N . ASN A 1 220 ? -0.961 6.034 -2.504 1.00 15.73 278 ASN A N 1
ATOM 1710 C CA . ASN A 1 220 ? -1.785 6.646 -1.448 1.00 16.55 278 ASN A CA 1
ATOM 1711 C C . ASN A 1 220 ? -1.531 5.873 -0.172 1.00 15.00 278 ASN A C 1
ATOM 1712 O O . ASN A 1 220 ? -2.226 4.914 0.093 1.00 16.45 278 ASN A O 1
ATOM 1717 N N . PRO A 1 221 ? -0.453 6.221 0.553 1.00 17.28 279 PRO A N 1
ATOM 1718 C CA . PRO A 1 221 ? 0.226 5.315 1.505 1.00 15.65 279 PRO A CA 1
ATOM 1719 C C . PRO A 1 221 ? -0.500 5.041 2.799 1.00 16.99 279 PRO A C 1
ATOM 1720 O O . PRO A 1 221 ? -0.018 4.214 3.582 1.00 17.04 279 PRO A O 1
ATOM 1724 N N . ASP A 1 222 ? -1.646 5.705 3.033 1.00 16.07 280 ASP A N 1
ATOM 1725 C CA . ASP A 1 222 ? -2.481 5.369 4.189 1.00 18.36 280 ASP A CA 1
ATOM 1726 C C . ASP A 1 222 ? -3.657 4.548 3.763 1.00 16.89 280 ASP A C 1
ATOM 1727 O O . ASP A 1 222 ? -4.386 4.045 4.617 1.00 16.23 280 ASP A O 1
ATOM 1732 N N . ALA A 1 223 ? -3.837 4.387 2.456 1.00 14.72 281 ALA A N 1
ATOM 1733 C CA . ALA A 1 223 ? -5.003 3.688 2.010 1.00 13.14 281 ALA A CA 1
ATOM 1734 C C . ALA A 1 223 ? -5.020 2.222 2.445 1.00 13.82 281 ALA A C 1
ATOM 1735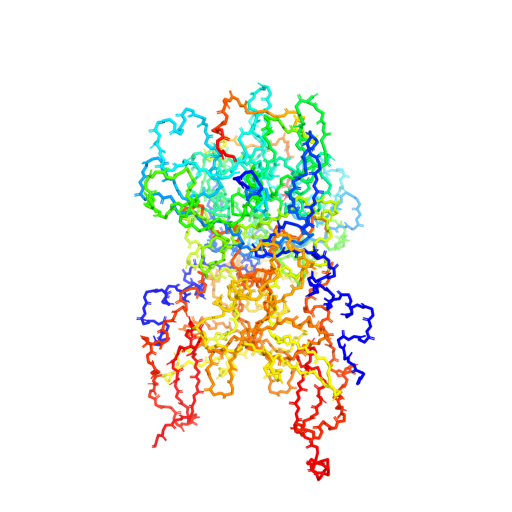 O O . ALA A 1 223 ? -6.121 1.662 2.587 1.00 13.34 281 ALA A O 1
ATOM 1737 N N . PHE A 1 224 ? -3.849 1.572 2.580 1.00 11.45 282 PHE A N 1
ATOM 1738 C CA . PHE A 1 224 ? -3.909 0.104 2.764 1.00 12.72 282 PHE A CA 1
ATOM 1739 C C . PHE A 1 224 ? -4.535 -0.174 4.109 1.00 12.97 282 PHE A C 1
ATOM 1740 O O . PHE A 1 224 ? -5.052 -1.273 4.327 1.00 12.75 282 PHE A O 1
ATOM 1748 N N . ILE A 1 225 ? -4.456 0.797 5.034 1.00 14.24 283 ILE A N 1
ATOM 1749 C CA . ILE A 1 225 ? -4.977 0.544 6.375 1.00 17.30 283 ILE A CA 1
ATOM 1750 C C . ILE A 1 225 ? -6.480 0.250 6.432 1.00 18.81 283 ILE A C 1
ATOM 1751 O O . ILE A 1 225 ? -6.931 -0.512 7.291 1.00 18.60 283 ILE A O 1
ATOM 1756 N N . SER A 1 226 ? -7.268 0.896 5.581 1.00 17.90 284 SER A N 1
ATOM 1757 C CA . SER A 1 226 ? -8.705 0.628 5.586 1.00 21.23 284 SER A CA 1
ATOM 1758 C C . SER A 1 226 ? -9.200 -0.191 4.387 1.00 20.03 284 SER A C 1
ATOM 1759 O O . SER A 1 226 ? -10.349 -0.635 4.377 1.00 19.86 2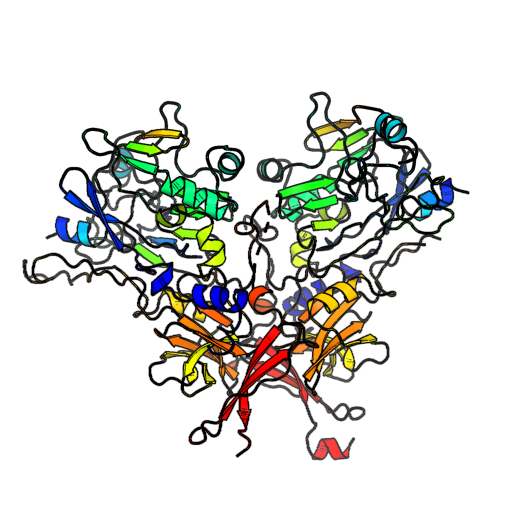84 SER A O 1
ATOM 1762 N N . LYS A 1 227 ? -8.360 -0.399 3.363 1.00 17.01 285 LYS A N 1
ATOM 1763 C CA . LYS A 1 227 ? -8.840 -1.066 2.164 1.00 17.17 285 LYS A CA 1
ATOM 1764 C C . LYS A 1 227 ? -8.283 -2.459 1.894 1.00 16.26 285 LYS A C 1
ATOM 1765 O O . LYS A 1 227 ? -8.652 -3.062 0.892 1.00 16.67 285 LYS A O 1
ATOM 1771 N N . CYS A 1 228 ? -7.382 -2.938 2.757 1.00 15.34 286 CYS A N 1
ATOM 1772 C CA . CYS A 1 228 ? -6.674 -4.226 2.535 1.00 12.62 286 CYS A CA 1
ATOM 1773 C C . CYS A 1 228 ? -6.955 -5.120 3.715 1.00 11.51 286 CYS A C 1
ATOM 1774 O O . CYS A 1 228 ? -7.131 -4.622 4.801 1.00 14.62 286 CYS A O 1
ATOM 1777 N N . PRO A 1 229 ? -7.017 -6.445 3.504 1.00 11.79 287 PRO A N 1
ATOM 1778 C CA . PRO A 1 229 ? -7.268 -7.344 4.604 1.00 11.67 287 PRO A CA 1
ATOM 1779 C C . PRO A 1 229 ? -5.939 -7.682 5.257 1.00 9.86 287 PRO A C 1
ATOM 1780 O O . PRO A 1 229 ? -5.485 -8.815 5.162 1.00 9.91 287 PRO A O 1
ATOM 1784 N N . ASN A 1 230 ? -5.405 -6.751 6.016 1.00 10.14 288 ASN A N 1
ATOM 1785 C CA . ASN A 1 230 ? -4.050 -6.923 6.530 1.00 11.26 288 ASN A CA 1
ATOM 1786 C C . ASN A 1 230 ? -3.929 -8.071 7.532 1.00 11.37 288 ASN A C 1
ATOM 1787 O O . ASN A 1 230 ? -2.890 -8.708 7.601 1.00 11.07 288 ASN A O 1
ATOM 1792 N N . GLN A 1 231 ? -4.917 -8.216 8.412 1.00 10.58 289 GLN A N 1
ATOM 1793 C CA . GLN A 1 231 ? -4.822 -9.227 9.471 1.00 11.03 289 GLN A CA 1
ATOM 1794 C C . GLN A 1 231 ? -5.804 -10.396 9.244 1.00 11.31 289 GLN A C 1
ATOM 1795 O O . GLN A 1 231 ? -6.817 -10.264 8.524 1.00 10.76 289 GLN A O 1
ATOM 1801 N N . ALA A 1 232 ? -5.458 -11.554 9.808 1.00 8.08 290 ALA A N 1
ATOM 1802 C CA . ALA A 1 232 ? -6.352 -12.668 9.816 1.00 9.55 290 ALA A CA 1
ATOM 1803 C C . ALA A 1 232 ? -7.567 -12.239 10.664 1.00 10.11 290 ALA A C 1
ATOM 1804 O O . ALA A 1 232 ? -7.454 -11.414 11.582 1.00 11.36 290 ALA A O 1
ATOM 1806 N N . LEU A 1 233 ? -8.708 -12.846 10.402 1.00 10.21 291 LEU A N 1
ATOM 1807 C CA . LEU A 1 233 ? -9.922 -12.505 11.112 1.00 10.59 291 LEU A CA 1
ATOM 1808 C C . LEU A 1 233 ? -10.339 -13.699 12.021 1.00 10.12 291 LEU A C 1
ATOM 1809 O O . LEU A 1 233 ? -10.839 -14.723 11.546 1.00 6.50 291 LEU A O 1
ATOM 1814 N N . ARG A 1 234 ? -10.178 -13.523 13.327 1.00 10.13 292 ARG A N 1
ATOM 1815 C CA A ARG A 1 234 ? -10.477 -14.564 14.284 0.50 12.21 292 ARG A CA 1
ATOM 1816 C CA B ARG A 1 234 ? -10.495 -14.598 14.255 0.50 11.85 292 ARG A CA 1
ATOM 1817 C C . ARG A 1 234 ? -11.978 -14.633 14.547 1.00 11.74 292 ARG A C 1
ATOM 1818 O O . ARG A 1 234 ? -12.610 -13.582 14.700 1.00 12.99 292 ARG A O 1
ATOM 1833 N N . GLY A 1 235 ? -12.551 -15.841 14.603 1.00 10.98 293 GLY A N 1
ATOM 1834 C CA . GLY A 1 235 ? -13.926 -15.972 15.129 1.00 11.58 293 GLY A CA 1
ATOM 1835 C C . GLY A 1 235 ? -15.042 -16.041 14.116 1.00 11.35 293 GLY A C 1
ATOM 1836 O O . GLY A 1 235 ? -16.211 -16.154 14.485 1.00 11.87 293 GLY A O 1
ATOM 1837 N N . TYR A 1 236 ? -14.671 -16.037 12.843 1.00 9.26 294 TYR A N 1
ATOM 1838 C CA . TYR A 1 236 ? -15.618 -15.999 11.742 1.00 10.54 294 TYR A CA 1
ATOM 1839 C C . TYR A 1 236 ? -15.056 -16.792 10.578 1.00 11.47 294 TYR A C 1
ATOM 1840 O O . TYR A 1 236 ? -13.832 -16.862 10.410 1.00 12.71 294 TYR A O 1
ATOM 1849 N N . ARG A 1 237 ? -15.941 -17.450 9.828 1.00 11.90 295 ARG A N 1
ATOM 1850 C CA . ARG A 1 237 ? -15.590 -18.028 8.548 1.00 10.38 295 ARG A CA 1
ATOM 1851 C C . ARG A 1 237 ? -16.189 -17.170 7.440 1.00 12.00 295 ARG A C 1
ATOM 1852 O O . ARG A 1 237 ? -17.366 -16.780 7.520 1.00 13.54 295 ARG A O 1
ATOM 1860 N N . PHE A 1 238 ? -15.429 -16.970 6.373 1.00 11.47 296 PHE A N 1
ATOM 1861 C CA . PHE A 1 238 ? -15.910 -16.137 5.253 1.00 11.40 296 PHE A CA 1
ATOM 1862 C C . PHE A 1 238 ? -17.046 -16.946 4.616 1.00 11.17 296 PHE A C 1
ATOM 1863 O O . PHE A 1 238 ? -17.019 -18.174 4.620 1.00 11.12 296 PHE A O 1
ATOM 1871 N N . GLY A 1 239 ? -18.017 -16.243 4.046 1.00 11.94 297 GLY A N 1
ATOM 1872 C CA . GLY A 1 239 ? -19.060 -16.931 3.317 1.00 13.36 297 GLY A CA 1
ATOM 1873 C C . GLY A 1 239 ? -19.675 -15.992 2.269 1.00 11.96 297 GLY A C 1
ATOM 1874 O O . GLY A 1 239 ? -19.204 -14.845 2.034 1.00 10.21 297 GLY A O 1
ATOM 1875 N N . VAL A 1 240 ? -20.670 -16.520 1.578 1.00 11.70 298 VAL A N 1
ATOM 1876 C CA . VAL A 1 240 ? -21.377 -15.734 0.575 1.00 15.34 298 VAL A CA 1
ATOM 1877 C C . VAL A 1 240 ? -22.875 -15.831 0.878 1.00 16.81 298 VAL A C 1
ATOM 1878 O O . VAL A 1 240 ? -23.342 -16.860 1.367 1.00 16.64 298 VAL A O 1
ATOM 1882 N N . TRP A 1 241 ? -23.620 -14.788 0.545 1.00 18.65 299 TRP A N 1
ATOM 1883 C CA . TRP A 1 241 ? -25.009 -14.713 0.993 1.00 20.57 299 TRP A CA 1
ATOM 1884 C C . TRP A 1 241 ? -25.790 -15.265 -0.152 1.00 21.04 299 TRP A C 1
ATOM 1885 O O . TRP A 1 241 ? -25.688 -14.751 -1.256 1.00 21.04 299 TRP A O 1
ATOM 1896 N N . LYS A 1 242 ? -26.468 -16.379 0.076 1.00 20.88 300 LYS A N 1
ATOM 1897 C CA . LYS A 1 242 ? -27.270 -17.027 -0.949 1.00 24.64 300 LYS A CA 1
ATOM 1898 C C . LYS A 1 242 ? -28.492 -17.676 -0.280 1.00 25.40 300 LYS A C 1
ATOM 1899 O O . LYS A 1 242 ? -28.411 -18.158 0.850 1.00 23.01 300 LYS A O 1
ATOM 1905 N N . LYS A 1 243 ? -29.598 -17.715 -1.028 1.00 27.36 301 LYS A N 1
ATOM 1906 C CA . LYS A 1 243 ? -30.904 -18.226 -0.558 1.00 26.73 301 LYS A CA 1
ATOM 1907 C C . LYS A 1 243 ? -31.235 -17.704 0.844 1.00 24.96 301 LYS A C 1
ATOM 1908 O O . LYS A 1 243 ? -31.578 -18.488 1.712 1.00 27.05 301 LYS A O 1
ATOM 1914 N N . GLY A 1 244 ? -31.062 -16.414 1.098 1.00 21.96 302 GLY A N 1
ATOM 1915 C CA . GLY A 1 244 ? -31.445 -15.842 2.389 1.00 20.15 302 GLY A CA 1
ATOM 1916 C C . GLY A 1 244 ? -30.589 -16.152 3.637 1.00 19.64 302 GLY A C 1
ATOM 1917 O O . GLY A 1 244 ? -31.018 -15.967 4.786 1.00 16.98 302 GLY A O 1
ATOM 1918 N N . ARG A 1 245 ? -29.362 -16.615 3.442 1.00 17.41 303 ARG A N 1
ATOM 1919 C CA . ARG A 1 245 ? -28.569 -16.988 4.613 1.00 18.94 303 ARG A CA 1
ATOM 1920 C C . ARG A 1 245 ? -27.063 -16.961 4.219 1.00 18.41 303 ARG A C 1
ATOM 1921 O O . ARG A 1 245 ? -26.730 -17.029 3.030 1.00 15.57 303 ARG A O 1
ATOM 1929 N N . CYS A 1 246 ? -26.189 -16.900 5.214 1.00 17.98 304 CYS A N 1
ATOM 1930 C CA . CYS A 1 246 ? -24.755 -16.866 4.922 1.00 18.18 304 CYS A CA 1
ATOM 1931 C C . CYS A 1 246 ? -24.272 -18.296 4.794 1.00 17.39 304 CYS A C 1
ATOM 1932 O O . CYS A 1 246 ? -24.396 -19.071 5.746 1.00 16.06 304 CYS A O 1
ATOM 1935 N N . LEU A 1 247 ? -23.798 -18.672 3.603 1.00 16.41 305 LEU A N 1
ATOM 1936 C CA . LEU A 1 247 ? -23.184 -19.964 3.408 1.00 15.52 305 LEU A CA 1
ATOM 1937 C C . LEU A 1 247 ? -21.674 -19.790 3.499 1.00 16.03 305 LEU A C 1
ATOM 1938 O O . LEU A 1 247 ? -21.066 -19.145 2.624 1.00 14.97 305 LEU A O 1
ATOM 1943 N N . ASP A 1 248 ? -21.053 -20.434 4.484 1.00 15.15 306 ASP A N 1
ATOM 1944 C CA . ASP A 1 248 ? -19.588 -20.427 4.532 1.00 14.77 306 ASP A CA 1
ATOM 1945 C C . ASP A 1 248 ? -19.052 -21.286 3.410 1.00 15.67 306 ASP A C 1
ATOM 1946 O O . ASP A 1 248 ? -19.812 -22.090 2.822 1.00 14.75 306 ASP A O 1
ATOM 1951 N N . TYR A 1 249 ? -17.757 -21.168 3.114 1.00 12.99 307 TYR A N 1
ATOM 1952 C CA . TYR A 1 249 ? -17.203 -21.858 1.975 1.00 12.81 307 TYR A CA 1
ATOM 1953 C C . TYR A 1 249 ? -17.445 -23.381 2.011 1.00 13.63 307 TYR A C 1
ATOM 1954 O O . TYR A 1 249 ? -17.497 -24.007 0.939 1.00 14.97 307 TYR A O 1
ATOM 1963 N N . THR A 1 250 ? -17.528 -23.990 3.199 1.00 13.69 308 THR A N 1
ATOM 1964 C CA . THR A 1 250 ? -17.721 -25.455 3.199 1.00 17.77 308 THR A CA 1
ATOM 1965 C C . THR A 1 250 ? -19.038 -25.875 2.503 1.00 20.69 308 THR A C 1
ATOM 1966 O O . THR A 1 250 ? -19.224 -27.037 2.145 1.00 22.08 308 THR A O 1
ATOM 1970 N N . GLU A 1 251 ? -19.952 -24.942 2.312 1.00 19.61 309 GLU A N 1
ATOM 1971 C CA . GLU A 1 251 ? -21.231 -25.309 1.687 1.00 22.70 309 GLU A CA 1
ATOM 1972 C C . GLU A 1 251 ? -21.158 -25.128 0.190 1.00 24.29 309 GLU A C 1
ATOM 1973 O O . GLU A 1 251 ? -22.102 -25.468 -0.519 1.00 24.79 309 GLU A O 1
ATOM 1979 N N . LEU A 1 252 ? -20.031 -24.615 -0.302 1.00 22.70 310 LEU A N 1
ATOM 1980 C CA . LEU A 1 252 ? -19.908 -24.332 -1.741 1.00 24.79 310 LEU A CA 1
ATOM 1981 C C . LEU A 1 252 ? -19.211 -25.460 -2.485 1.00 24.91 310 LEU A C 1
ATOM 1982 O O . LEU A 1 252 ? -18.144 -25.941 -2.091 1.00 25.06 310 LEU A O 1
ATOM 1987 N N . THR A 1 253 ? -19.786 -25.857 -3.612 1.00 26.05 311 THR A N 1
ATOM 1988 C CA . THR A 1 253 ? -19.225 -26.928 -4.450 1.00 26.83 311 THR A CA 1
ATOM 1989 C C . THR A 1 253 ? -17.761 -26.823 -4.890 1.00 25.90 311 THR A C 1
ATOM 1990 O O . THR A 1 253 ? -17.050 -27.819 -4.899 1.00 27.13 311 THR A O 1
ATOM 1994 N N . ASP A 1 254 ? -17.322 -25.664 -5.341 1.00 25.30 312 ASP A N 1
ATOM 1995 C CA . ASP A 1 254 ? -15.940 -25.570 -5.854 1.00 25.24 312 ASP A CA 1
ATOM 1996 C C . ASP A 1 254 ? -14.879 -25.347 -4.753 1.00 21.46 312 ASP A C 1
ATOM 1997 O O . ASP A 1 254 ? -13.682 -25.234 -5.040 1.00 22.67 312 ASP A O 1
ATOM 2002 N N . THR A 1 255 ? -15.322 -25.222 -3.515 1.00 18.96 313 THR A N 1
ATOM 2003 C CA . THR A 1 255 ? -14.420 -25.121 -2.376 1.00 16.09 313 THR A CA 1
ATOM 2004 C C . THR A 1 255 ? -13.436 -26.296 -2.235 1.00 15.56 313 THR A C 1
ATOM 2005 O O . THR A 1 255 ? -13.780 -27.468 -2.418 1.00 14.10 313 THR A O 1
ATOM 2009 N N . VAL A 1 256 ? -12.175 -25.969 -1.972 1.00 14.66 314 VAL A N 1
ATOM 2010 C CA . VAL A 1 256 ? -11.164 -26.982 -1.748 1.00 15.96 314 VAL A CA 1
ATOM 2011 C C . VAL A 1 256 ? -11.071 -27.115 -0.241 1.00 15.52 314 VAL A C 1
ATOM 2012 O O . VAL A 1 256 ? -10.873 -26.107 0.434 1.00 14.41 314 VAL A O 1
ATOM 2016 N N . ILE A 1 257 ? -11.216 -28.326 0.290 1.00 14.01 315 ILE A N 1
ATOM 2017 C CA . ILE A 1 257 ? -11.128 -28.539 1.728 1.00 16.98 315 ILE A CA 1
ATOM 2018 C C . ILE A 1 257 ? -10.100 -29.639 1.972 1.00 18.72 315 ILE A C 1
ATOM 2019 O O . ILE A 1 257 ? -10.205 -30.701 1.321 1.00 19.21 315 ILE A O 1
ATOM 2024 N N . GLU A 1 258 ? -9.141 -29.365 2.873 1.00 16.46 316 GLU A N 1
ATOM 2025 C CA . GLU A 1 258 ? -8.020 -30.270 3.224 1.00 20.10 316 GLU A CA 1
ATOM 2026 C C . GLU A 1 258 ? -7.925 -30.363 4.751 1.00 19.08 316 GLU A C 1
ATOM 2027 O O . GLU A 1 258 ? -8.251 -29.398 5.405 1.00 17.18 316 GLU A O 1
ATOM 2033 N N . ARG A 1 259 ? -7.478 -31.496 5.312 1.00 17.01 317 ARG A N 1
ATOM 2034 C CA . ARG A 1 259 ? -7.081 -31.532 6.721 1.00 16.04 317 ARG A CA 1
ATOM 2035 C C . ARG A 1 259 ? -5.759 -30.825 6.887 1.00 15.33 317 ARG A C 1
ATOM 2036 O O . ARG A 1 259 ? -4.865 -30.944 6.032 1.00 16.55 317 ARG A O 1
ATOM 2044 N N . VAL A 1 260 ? -5.622 -30.064 7.955 1.00 13.52 318 VAL A N 1
ATOM 2045 C CA . VAL A 1 260 ? -4.357 -29.424 8.233 1.00 13.25 318 VAL A CA 1
ATOM 2046 C C . VAL A 1 260 ? -3.996 -29.650 9.690 1.00 14.55 318 VAL A C 1
ATOM 2047 O O . VAL A 1 260 ? -4.863 -29.835 10.541 1.00 13.83 318 VAL A O 1
ATOM 2051 N N . GLU A 1 261 ? -2.711 -29.606 9.989 1.00 15.28 319 GLU A N 1
ATOM 2052 C CA . GLU A 1 261 ? -2.300 -29.826 11.370 1.00 17.21 319 GLU A CA 1
ATOM 2053 C C . GLU A 1 261 ? -2.372 -28.544 12.174 1.00 17.17 319 GLU A C 1
ATOM 2054 O O . GLU A 1 261 ? -2.355 -28.617 13.397 1.00 16.35 319 GLU A O 1
ATOM 2060 N N . SER A 1 262 ? -2.402 -27.376 11.518 1.00 14.19 320 SER A N 1
ATOM 2061 C CA . SER A 1 262 ? -2.417 -26.089 12.272 1.00 14.48 320 SER A CA 1
ATOM 2062 C C . SER A 1 262 ? -3.075 -24.981 11.458 1.00 15.35 320 SER A C 1
ATOM 2063 O O . SER A 1 262 ? -3.147 -25.033 10.199 1.00 13.82 320 SER A O 1
ATOM 2066 N N . LYS A 1 263 ? -3.557 -23.973 12.178 1.00 13.02 321 LYS A N 1
ATOM 2067 C CA . LYS A 1 263 ? -4.065 -22.795 11.485 1.00 12.77 321 LYS A CA 1
ATOM 2068 C C . LYS A 1 263 ? -3.042 -22.172 10.573 1.00 11.00 321 LYS A C 1
ATOM 2069 O O . LYS A 1 263 ? -3.377 -21.738 9.458 1.00 12.42 321 LYS A O 1
ATOM 2075 N N . ALA A 1 264 ? -1.785 -22.152 10.975 1.00 11.09 322 ALA A N 1
ATOM 2076 C CA . ALA A 1 264 ? -0.780 -21.512 10.112 1.00 11.65 322 ALA A CA 1
ATOM 2077 C C . ALA A 1 264 ? -0.689 -22.174 8.761 1.00 13.40 322 ALA A C 1
ATOM 2078 O O . ALA A 1 264 ? -0.396 -21.510 7.780 1.00 11.82 322 ALA A O 1
ATOM 2080 N N . GLN A 1 265 ? -0.883 -23.490 8.704 1.00 12.42 323 GLN A N 1
ATOM 2081 C CA . GLN A 1 265 ? -0.764 -24.148 7.429 1.00 14.41 323 GLN A CA 1
ATOM 2082 C C . GLN A 1 265 ? -1.886 -23.670 6.498 1.00 14.20 323 GLN A C 1
ATOM 2083 O O . GLN A 1 265 ? -1.702 -23.532 5.315 1.00 13.25 323 GLN A O 1
ATOM 2089 N N . CYS A 1 266 ? -3.080 -23.471 7.024 1.00 14.23 324 CYS A N 1
ATOM 2090 C CA . CYS A 1 266 ? -4.132 -22.889 6.217 1.00 13.11 324 CYS A CA 1
ATOM 2091 C C . CYS A 1 266 ? -3.791 -21.496 5.662 1.00 13.83 324 CYS A C 1
ATOM 2092 O O . CYS A 1 266 ? -4.092 -21.198 4.487 1.00 11.29 324 CYS A O 1
ATOM 2095 N N . TRP A 1 267 ? -3.223 -20.616 6.505 1.00 9.86 325 TRP A N 1
ATOM 2096 C CA . TRP A 1 267 ? -2.804 -19.295 6.040 1.00 10.50 325 TRP A CA 1
ATOM 2097 C C . TRP A 1 267 ? -1.814 -19.426 4.881 1.00 10.59 325 TRP A C 1
ATOM 2098 O O . TRP A 1 267 ? -1.971 -18.755 3.832 1.00 10.09 325 TRP A O 1
ATOM 2109 N N . VAL A 1 268 ? -0.846 -20.332 5.037 1.00 9.41 326 VAL A N 1
ATOM 2110 C CA . VAL A 1 268 ? 0.106 -20.540 3.947 1.00 10.54 326 VAL A CA 1
ATOM 2111 C C . VAL A 1 268 ? -0.619 -21.054 2.697 1.00 10.45 326 VAL A C 1
ATOM 2112 O O . VAL A 1 268 ? -0.369 -20.547 1.614 1.00 10.74 326 VAL A O 1
ATOM 2116 N N . LYS A 1 269 ? -1.560 -21.996 2.844 1.00 10.92 327 LYS A N 1
ATOM 2117 C CA . LYS A 1 269 ? -2.317 -22.482 1.642 1.00 9.86 327 LYS A CA 1
ATOM 2118 C C . LYS A 1 269 ? -3.123 -21.421 0.904 1.00 11.96 327 LYS A C 1
ATOM 2119 O O . LYS A 1 269 ? -3.319 -21.592 -0.288 1.00 12.24 327 LYS A O 1
ATOM 2125 N N . THR A 1 270 ? -3.642 -20.382 1.578 1.00 11.10 328 THR A N 1
ATOM 2126 C CA . THR A 1 270 ? -4.420 -19.353 0.850 1.00 12.13 328 THR A CA 1
ATOM 2127 C C . THR A 1 270 ? -3.507 -18.616 -0.107 1.00 10.97 328 THR A C 1
ATOM 2128 O O . THR A 1 270 ? -3.989 -18.113 -1.121 1.00 12.17 328 THR A O 1
ATOM 2132 N N . PHE A 1 271 ? -2.195 -18.621 0.175 1.00 9.36 329 PHE A N 1
ATOM 2133 C CA . PHE A 1 271 ? -1.215 -17.946 -0.694 1.00 8.49 329 PHE A CA 1
ATOM 2134 C C . PHE A 1 271 ? -0.600 -18.907 -1.710 1.00 10.74 329 PHE A C 1
ATOM 2135 O O . PHE A 1 271 ? -0.337 -18.538 -2.857 1.00 10.70 329 PHE A O 1
ATOM 2143 N N . GLU A 1 272 ? -0.334 -20.138 -1.284 1.00 12.06 330 GLU A N 1
ATOM 2144 C CA . GLU A 1 272 ? 0.425 -21.062 -2.138 1.00 12.72 330 GLU A CA 1
ATOM 2145 C C . GLU A 1 272 ? -0.415 -21.950 -3.042 1.00 13.50 330 GLU A C 1
ATOM 2146 O O . GLU A 1 272 ? 0.145 -22.574 -3.931 1.00 15.08 330 GLU A O 1
ATOM 2152 N N . ASN A 1 273 ? -1.745 -21.976 -2.898 1.00 13.99 331 ASN A N 1
ATOM 2153 C CA . ASN A 1 273 ? -2.551 -23.021 -3.602 1.00 11.39 331 ASN A CA 1
ATOM 2154 C C . ASN A 1 273 ? -2.517 -22.714 -5.095 1.00 15.14 331 ASN A C 1
ATOM 2155 O O . ASN A 1 273 ? -2.231 -21.548 -5.492 1.00 12.71 331 ASN A O 1
ATOM 2160 N N . ASP A 1 274 ? -2.815 -23.706 -5.948 1.00 14.73 332 ASP A N 1
ATOM 2161 C CA . ASP A 1 274 ? -2.656 -23.489 -7.418 1.00 17.32 332 ASP A CA 1
ATOM 2162 C C . ASP A 1 274 ? -3.681 -22.539 -8.085 1.00 16.32 332 ASP A C 1
ATOM 2163 O O . ASP A 1 274 ? -3.505 -22.157 -9.237 1.00 16.07 332 ASP A O 1
ATOM 2168 N N . GLY A 1 275 ? -4.672 -22.039 -7.349 1.00 14.09 333 GLY A N 1
ATOM 2169 C CA . GLY A 1 275 ? -5.599 -21.056 -7.941 1.00 13.68 333 GLY A CA 1
ATOM 2170 C C . GLY A 1 275 ? -5.427 -19.600 -7.469 1.00 12.60 333 GLY A C 1
ATOM 2171 O O . GLY A 1 275 ? -6.249 -18.762 -7.801 1.00 9.57 333 GLY A O 1
ATOM 2172 N N . VAL A 1 276 ? -4.399 -19.307 -6.652 1.00 10.37 334 VAL A N 1
ATOM 2173 C CA . VAL A 1 276 ? -4.208 -17.959 -6.082 1.00 11.66 334 VAL A CA 1
ATOM 2174 C C . VAL A 1 276 ? -4.041 -16.997 -7.255 1.00 12.20 334 VAL A C 1
ATOM 2175 O O . VAL A 1 276 ? -3.612 -17.429 -8.301 1.00 11.65 334 VAL A O 1
ATOM 2179 N N . ALA A 1 277 ? -4.525 -15.766 -7.122 1.00 11.70 335 ALA A N 1
ATOM 2180 C CA . ALA A 1 277 ? -4.354 -14.761 -8.174 1.00 12.02 335 ALA A CA 1
ATOM 2181 C C . ALA A 1 277 ? -2.884 -14.631 -8.528 1.00 12.13 335 ALA A C 1
ATOM 2182 O O . ALA A 1 277 ? -2.052 -14.345 -7.663 1.00 10.50 335 ALA A O 1
ATOM 2184 N N . SER A 1 278 ? -2.549 -14.796 -9.802 1.00 10.95 336 SER A N 1
ATOM 2185 C CA . SER A 1 278 ? -1.175 -14.709 -10.142 1.00 11.00 336 SER A CA 1
ATOM 2186 C C . SER A 1 278 ? -1.056 -14.171 -11.533 1.00 12.26 336 SER A C 1
ATOM 2187 O O . SER A 1 278 ? -1.895 -14.519 -12.375 1.00 10.90 336 SER A O 1
ATOM 2190 N N . ASP A 1 279 ? 0.017 -13.408 -11.819 1.00 10.59 337 ASP A N 1
ATOM 2191 C CA . ASP A 1 279 ? 0.184 -12.789 -13.158 1.00 11.83 337 ASP A CA 1
ATOM 2192 C C . ASP A 1 279 ? 1.267 -13.514 -13.994 1.00 12.57 337 ASP A C 1
ATOM 2193 O O . ASP A 1 279 ? 1.771 -13.004 -15.005 1.00 10.57 337 ASP A O 1
ATOM 2198 N N . GLN A 1 280 ? 1.736 -14.652 -13.483 1.00 15.44 338 GLN A N 1
ATOM 2199 C CA . GLN A 1 280 ? 2.856 -15.377 -14.098 1.00 17.55 338 GLN A CA 1
ATOM 2200 C C . GLN A 1 280 ? 2.356 -16.123 -15.374 1.00 20.92 338 GLN A C 1
ATOM 2201 O O . GLN A 1 280 ? 1.287 -16.756 -15.346 1.00 22.46 338 GLN A O 1
ATOM 2207 N N . PRO A 1 281 ? 3.145 -16.090 -16.486 1.00 24.06 339 PRO A N 1
ATOM 2208 C CA . PRO A 1 281 ? 2.753 -16.783 -17.736 1.00 25.09 339 PRO A CA 1
ATOM 2209 C C . PRO A 1 281 ? 2.342 -18.225 -17.478 1.00 26.80 339 PRO A C 1
ATOM 2210 O O . PRO A 1 281 ? 2.921 -18.820 -16.560 1.00 29.47 339 PRO A O 1
ATOM 2214 N N . ASP A 1 302 ? 2.860 -14.875 -23.303 1.00 31.92 360 ASP A N 1
ATOM 2215 C CA . ASP A 1 302 ? 1.690 -14.900 -22.415 1.00 30.47 360 ASP A CA 1
ATOM 2216 C C . ASP A 1 302 ? 1.900 -14.022 -21.180 1.00 27.98 360 ASP A C 1
ATOM 2217 O O . ASP A 1 302 ? 2.855 -14.228 -20.447 1.00 28.53 360 ASP A O 1
ATOM 2222 N N . GLN A 1 303 ? 1.017 -13.054 -20.943 1.00 24.31 361 GLN A N 1
ATOM 2223 C CA . GLN A 1 303 ? 1.187 -12.136 -19.796 1.00 21.27 361 GLN A CA 1
ATOM 2224 C C . GLN A 1 303 ? -0.150 -11.897 -19.101 1.00 19.18 361 GLN A C 1
ATOM 2225 O O . GLN A 1 303 ? -0.824 -10.920 -19.349 1.00 17.33 361 GLN A O 1
ATOM 2231 N N . PRO A 1 304 ? -0.582 -12.855 -18.292 1.00 19.39 362 PRO A N 1
ATOM 2232 C CA . PRO A 1 304 ? -1.897 -12.754 -17.688 1.00 17.40 362 PRO A CA 1
ATOM 2233 C C . PRO A 1 304 ? -1.959 -11.605 -16.698 1.00 16.71 362 PRO A C 1
ATOM 2234 O O . PRO A 1 304 ? -0.959 -11.299 -16.024 1.00 13.73 362 PRO A O 1
ATOM 2238 N N . HIS A 1 305 ? -3.111 -10.948 -16.628 1.00 15.89 363 HIS A N 1
ATOM 2239 C CA . HIS A 1 305 ? -3.354 -9.934 -15.619 1.00 15.56 363 HIS A CA 1
ATOM 2240 C C . HIS A 1 305 ? -4.530 -10.509 -14.823 1.00 16.25 363 HIS A C 1
ATOM 2241 O O . HIS A 1 305 ? -5.667 -10.510 -15.285 1.00 15.41 363 HIS A O 1
ATOM 2248 N N . SER A 1 306 ? -4.260 -11.070 -13.646 1.00 14.26 364 SER A N 1
ATOM 2249 C CA . SER A 1 306 ? -5.361 -11.656 -12.862 1.00 14.48 364 SER A CA 1
ATOM 2250 C C . SER A 1 306 ? -6.333 -10.595 -12.397 1.00 14.74 364 SER A C 1
ATOM 2251 O O . SER A 1 306 ? -7.479 -10.905 -12.059 1.00 13.43 364 SER A O 1
ATOM 2254 N N . GLY A 1 307 ? -5.838 -9.368 -12.201 1.00 14.58 365 GLY A N 1
ATOM 2255 C CA . GLY A 1 307 ? -6.658 -8.334 -11.557 1.00 13.41 365 GLY A CA 1
ATOM 2256 C C . GLY A 1 307 ? -7.002 -8.671 -10.097 1.00 12.92 365 GLY A C 1
ATOM 2257 O O . GLY A 1 307 ? -7.947 -8.092 -9.542 1.00 10.62 365 GLY A O 1
ATOM 2258 N N . GLY A 1 308 ? -6.242 -9.574 -9.453 1.00 10.96 366 GLY A N 1
ATOM 2259 C CA . GLY A 1 308 ? -6.571 -10.005 -8.065 1.00 11.66 366 GLY A CA 1
ATOM 2260 C C . GLY A 1 308 ? -7.672 -11.063 -7.938 1.00 9.99 366 GLY A C 1
ATOM 2261 O O . GLY A 1 308 ? -8.046 -11.495 -6.830 1.00 10.92 366 GLY A O 1
ATOM 2262 N N . VAL A 1 309 ? -8.208 -11.511 -9.077 1.00 11.38 367 VAL A N 1
ATOM 2263 C CA . VAL A 1 309 ? -9.122 -12.656 -9.104 1.00 11.21 367 VAL A CA 1
ATOM 2264 C C . VAL A 1 309 ? -8.407 -13.970 -8.905 1.00 12.07 367 VAL A C 1
ATOM 2265 O O . VAL A 1 309 ? -7.436 -14.284 -9.608 1.00 12.01 367 VAL A O 1
ATOM 2269 N N . GLY A 1 310 ? -8.919 -14.787 -7.980 1.00 10.77 368 GLY A N 1
ATOM 2270 C CA . GLY A 1 310 ? -8.317 -16.072 -7.742 1.00 9.31 368 GLY A CA 1
ATOM 2271 C C . GLY A 1 310 ? -8.816 -16.631 -6.409 1.00 9.39 368 GLY A C 1
ATOM 2272 O O . GLY A 1 310 ? -9.604 -15.987 -5.659 1.00 10.99 368 GLY A O 1
ATOM 2273 N N . ARG A 1 311 ? -8.336 -17.831 -6.139 1.00 11.34 369 ARG A N 1
ATOM 2274 C CA A ARG A 1 311 ? -8.666 -18.574 -4.909 0.50 11.69 369 ARG A CA 1
ATOM 2275 C CA B ARG A 1 311 ? -8.670 -18.573 -4.916 0.50 11.74 369 ARG A CA 1
ATOM 2276 C C . ARG A 1 311 ? -7.793 -18.003 -3.804 1.00 11.56 369 ARG A C 1
ATOM 2277 O O . ARG A 1 311 ? -6.772 -18.553 -3.464 1.00 10.79 369 ARG A O 1
ATOM 2292 N N . ASN A 1 312 ? -8.202 -16.863 -3.275 1.00 11.71 370 ASN A N 1
ATOM 2293 C CA . ASN A 1 312 ? -7.304 -16.124 -2.410 1.00 11.48 370 ASN A CA 1
ATOM 2294 C C . ASN A 1 312 ? -7.759 -16.192 -0.961 1.00 10.97 370 ASN A C 1
ATOM 2295 O O . ASN A 1 312 ? -7.161 -15.549 -0.115 1.00 12.06 370 ASN A O 1
ATOM 2300 N N . TYR A 1 313 ? -8.878 -16.865 -0.716 1.00 7.80 371 TYR A N 1
ATOM 2301 C CA . TYR A 1 313 ? -9.605 -16.704 0.544 1.00 9.35 371 TYR A CA 1
ATOM 2302 C C . TYR A 1 313 ? -9.696 -18.049 1.223 1.00 8.45 371 TYR A C 1
ATOM 2303 O O . TYR A 1 313 ? -9.956 -19.052 0.571 1.00 8.55 371 TYR A O 1
ATOM 2312 N N . GLY A 1 314 ? -9.653 -18.052 2.549 1.00 8.88 372 GLY A N 1
ATOM 2313 C CA . GLY A 1 314 ? -9.851 -19.345 3.185 1.00 10.50 372 GLY A CA 1
ATOM 2314 C C . GLY A 1 314 ? -10.034 -19.189 4.664 1.00 9.71 372 GLY A C 1
ATOM 2315 O O . GLY A 1 314 ? -9.938 -18.081 5.191 1.00 10.18 372 GLY A O 1
ATOM 2316 N N . PHE A 1 315 ? -10.330 -20.304 5.344 1.00 9.45 373 PHE A N 1
ATOM 2317 C CA . PHE A 1 315 ? -10.390 -20.263 6.777 1.00 7.34 373 PHE A CA 1
ATOM 2318 C C . PHE A 1 315 ? -9.998 -21.624 7.329 1.00 8.58 373 PHE A C 1
ATOM 2319 O O . PHE A 1 315 ? -10.230 -22.648 6.709 1.00 8.88 373 PHE A O 1
ATOM 2327 N N . TYR A 1 316 ? -9.344 -21.575 8.481 1.00 8.47 374 TYR A N 1
ATOM 2328 C CA . TYR A 1 316 ? -9.160 -22.742 9.317 1.00 10.04 374 TYR A CA 1
ATOM 2329 C C . TYR A 1 316 ? -10.408 -22.905 10.160 1.00 10.93 374 TYR A C 1
ATOM 2330 O O . TYR A 1 316 ? -10.920 -21.924 10.677 1.00 10.43 374 TYR A O 1
ATOM 2339 N N . TYR A 1 317 ? -10.900 -24.155 10.299 1.00 11.13 375 TYR A N 1
ATOM 2340 C CA . TYR A 1 317 ? -11.987 -24.449 11.203 1.00 11.16 375 TYR A CA 1
ATOM 2341 C C . TYR A 1 317 ? -11.808 -25.866 11.802 1.00 12.40 375 TYR A C 1
ATOM 2342 O O . TYR A 1 317 ? -11.041 -26.705 11.273 1.00 10.47 375 TYR A O 1
ATOM 2351 N N . VAL A 1 318 ? -12.532 -26.126 12.885 1.00 11.98 376 VAL A N 1
ATOM 2352 C CA . VAL A 1 318 ? -12.553 -27.492 13.423 1.00 12.94 376 VAL A CA 1
ATOM 2353 C C . VAL A 1 318 ? -13.947 -28.014 13.044 1.00 11.53 376 VAL A C 1
ATOM 2354 O O . VAL A 1 318 ? -14.954 -27.381 13.348 1.00 12.22 376 VAL A O 1
ATOM 2358 N N . ASP A 1 319 ? -14.031 -29.093 12.297 1.00 11.05 377 ASP A N 1
ATOM 2359 C CA . ASP A 1 319 ? -15.346 -29.566 11.850 1.00 12.92 377 ASP A CA 1
ATOM 2360 C C . ASP A 1 319 ? -16.073 -30.272 12.985 1.00 14.16 377 ASP A C 1
ATOM 2361 O O . ASP A 1 319 ? -15.579 -30.336 14.116 1.00 11.82 377 ASP A O 1
ATOM 2366 N N . THR A 1 320 ? -17.287 -30.743 12.707 1.00 16.50 378 THR A N 1
ATOM 2367 C CA . THR A 1 320 ? -18.125 -31.230 13.771 1.00 18.62 378 THR A CA 1
ATOM 2368 C C . THR A 1 320 ? -17.523 -32.476 14.482 1.00 19.56 378 THR A C 1
ATOM 2369 O O . THR A 1 320 ? -17.932 -32.811 15.594 1.00 18.50 378 THR A O 1
ATOM 2373 N N . THR A 1 321 ? -16.542 -33.136 13.865 1.00 16.86 379 THR A N 1
ATOM 2374 C CA . THR A 1 321 ? -15.972 -34.370 14.472 1.00 16.27 379 THR A CA 1
ATOM 2375 C C . THR A 1 321 ? -14.638 -34.097 15.128 1.00 16.92 379 THR A C 1
ATOM 2376 O O . THR A 1 321 ? -13.950 -35.031 15.632 1.00 16.76 379 THR A O 1
ATOM 2380 N N . GLY A 1 322 ? -14.261 -32.810 15.146 1.00 13.77 380 GLY A N 1
ATOM 2381 C CA . GLY A 1 322 ? -13.056 -32.399 15.853 1.00 12.52 380 GLY A CA 1
ATOM 2382 C C . GLY A 1 322 ? -11.827 -32.365 14.951 1.00 13.37 380 GLY A C 1
ATOM 2383 O O . GLY A 1 322 ? -10.734 -32.219 15.432 1.00 13.58 380 GLY A O 1
ATOM 2384 N N . GLU A 1 323 ? -11.964 -32.546 13.647 1.00 12.70 381 GLU A N 1
ATOM 2385 C CA . GLU A 1 323 ? -10.752 -32.463 12.773 1.00 13.69 381 GLU A CA 1
ATOM 2386 C C . GLU A 1 323 ? -10.506 -30.996 12.349 1.00 13.47 381 GLU A C 1
ATOM 2387 O O . GLU A 1 323 ? -11.442 -30.277 11.955 1.00 12.12 381 GLU A O 1
ATOM 2393 N N . GLY A 1 324 ? -9.250 -30.612 12.316 1.00 11.08 382 GLY A N 1
ATOM 2394 C CA . GLY A 1 324 ? -8.832 -29.289 11.843 1.00 12.30 382 GLY A CA 1
ATOM 2395 C C . GLY A 1 324 ? -8.772 -29.354 10.337 1.00 11.75 382 GLY A C 1
ATOM 2396 O O . GLY A 1 324 ? -8.145 -30.281 9.755 1.00 11.32 382 GLY A O 1
ATOM 2397 N N . LYS A 1 325 ? -9.498 -28.433 9.703 1.00 10.43 383 LYS A N 1
ATOM 2398 C CA . LYS A 1 325 ? -9.537 -28.334 8.290 1.00 10.72 383 LYS A CA 1
ATOM 2399 C C . LYS A 1 325 ? -9.335 -26.903 7.778 1.00 12.12 383 LYS A C 1
ATOM 2400 O O . LYS A 1 325 ? -9.424 -25.927 8.529 1.00 12.90 383 LYS A O 1
ATOM 2406 N N . CYS A 1 326 ? -9.053 -26.821 6.482 1.00 11.75 384 CYS A N 1
ATOM 2407 C CA . CYS A 1 326 ? -8.792 -25.564 5.775 1.00 13.39 384 CYS A CA 1
ATOM 2408 C C . CYS A 1 326 ? -9.690 -25.559 4.538 1.00 13.32 384 CYS A C 1
ATOM 2409 O O . CYS A 1 326 ? -9.636 -26.506 3.750 1.00 16.21 384 CYS A O 1
ATOM 2412 N N . ALA A 1 327 ? -10.565 -24.545 4.402 1.00 11.52 385 ALA A N 1
ATOM 2413 C CA . ALA A 1 327 ? -11.464 -24.418 3.237 1.00 11.84 385 ALA A CA 1
ATOM 2414 C C . ALA A 1 327 ? -10.923 -23.259 2.376 1.00 10.91 385 ALA A C 1
ATOM 2415 O O . ALA A 1 327 ? -10.669 -22.198 2.920 1.00 12.26 385 ALA A O 1
ATOM 2417 N N . LEU A 1 328 ? -10.721 -23.446 1.069 1.00 10.18 386 LEU A N 1
ATOM 2418 C CA . LEU A 1 328 ? -10.173 -22.382 0.241 1.00 11.20 386 LEU A CA 1
ATOM 2419 C C . LEU A 1 328 ? -11.160 -22.103 -0.871 1.00 12.16 386 LEU A C 1
ATOM 2420 O O . LEU A 1 328 ? -11.663 -23.064 -1.490 1.00 12.21 386 LEU A O 1
ATOM 2425 N N . SER A 1 329 ? -11.357 -20.827 -1.196 1.00 11.56 387 SER A N 1
ATOM 2426 C CA . SER A 1 329 ? -12.337 -20.468 -2.211 1.00 11.65 387 SER A CA 1
ATOM 2427 C C . SER A 1 329 ? -11.872 -19.263 -3.005 1.00 12.74 387 SER A C 1
ATOM 2428 O O . SER A 1 329 ? -11.076 -18.472 -2.501 1.00 10.78 387 SER A O 1
ATOM 2431 N N . ASP A 1 330 ? -12.401 -19.108 -4.228 1.00 13.16 388 ASP A N 1
ATOM 2432 C CA . ASP A 1 330 ? -12.191 -17.899 -5.007 1.00 13.78 388 ASP A CA 1
ATOM 2433 C C . ASP A 1 330 ? -13.333 -16.923 -4.872 1.00 15.13 388 ASP A C 1
ATOM 2434 O O . ASP A 1 330 ? -13.310 -15.873 -5.495 1.00 15.91 388 ASP A O 1
ATOM 2439 N N . GLN A 1 331 ? -14.346 -17.254 -4.075 1.00 14.66 389 GLN A N 1
ATOM 2440 C CA . GLN A 1 331 ? -15.506 -16.346 -3.922 1.00 14.55 389 GLN A CA 1
ATOM 2441 C C . GLN A 1 331 ? -15.211 -15.278 -2.907 1.00 14.02 389 GLN A C 1
ATOM 2442 O O . GLN A 1 331 ? -14.915 -15.593 -1.749 1.00 12.39 389 GLN A O 1
ATOM 2448 N N . VAL A 1 332 ? -15.220 -14.006 -3.347 1.00 13.11 390 VAL A N 1
ATOM 2449 C CA . VAL A 1 332 ? -15.009 -12.890 -2.438 1.00 12.64 390 VAL A CA 1
ATOM 2450 C C . VAL A 1 332 ? -16.099 -12.949 -1.357 1.00 14.56 390 VAL A C 1
ATOM 2451 O O . VAL A 1 332 ? -17.281 -13.161 -1.673 1.00 12.66 390 VAL A O 1
ATOM 2455 N N . PRO A 1 333 ? -15.707 -12.759 -0.085 1.00 14.77 391 PRO A N 1
ATOM 2456 C CA . PRO A 1 333 ? -16.704 -12.894 0.981 1.00 15.78 391 PRO A CA 1
ATOM 2457 C C . PRO A 1 333 ? -17.659 -11.704 1.013 1.00 16.53 391 PRO A C 1
ATOM 2458 O O . PRO A 1 333 ? -17.206 -10.583 0.844 1.00 15.97 391 PRO A O 1
ATOM 2462 N N . ASP A 1 334 ? -18.962 -11.950 1.112 1.00 16.43 392 ASP A N 1
ATOM 2463 C CA . ASP A 1 334 ? -19.890 -10.879 1.419 1.00 17.19 392 ASP A CA 1
ATOM 2464 C C . ASP A 1 334 ? -20.732 -11.127 2.657 1.00 17.26 392 ASP A C 1
ATOM 2465 O O . ASP A 1 334 ? -21.635 -10.333 2.937 1.00 17.21 392 ASP A O 1
ATOM 2470 N N . CYS A 1 335 ? -20.433 -12.177 3.438 1.00 15.87 393 CYS A N 1
ATOM 2471 C CA . CYS A 1 335 ? -20.985 -12.286 4.820 1.00 15.14 393 CYS A CA 1
ATOM 2472 C C . CYS A 1 335 ? -19.988 -13.171 5.614 1.00 15.74 393 CYS A C 1
ATOM 2473 O O . CYS A 1 335 ? -18.964 -13.554 5.060 1.00 12.85 393 CYS A O 1
ATOM 2476 N N . LEU A 1 336 ? -20.265 -13.383 6.910 1.00 14.63 394 LEU A N 1
ATOM 2477 C CA . LEU A 1 336 ? -19.424 -14.166 7.797 1.00 14.59 394 LEU A CA 1
ATOM 2478 C C . LEU A 1 336 ? -20.332 -15.076 8.620 1.00 16.07 394 LEU A C 1
ATOM 2479 O O . LEU A 1 336 ? -21.507 -14.695 8.925 1.00 15.48 394 LEU A O 1
ATOM 2484 N N . VAL A 1 337 ? -19.816 -16.265 8.920 1.00 12.37 395 VAL A N 1
ATOM 2485 C CA . VAL A 1 337 ? -20.472 -17.205 9.822 1.00 12.49 395 VAL A CA 1
ATOM 2486 C C . VAL A 1 337 ? -19.593 -17.202 11.089 1.00 12.50 395 VAL A C 1
ATOM 2487 O O . VAL A 1 337 ? -18.377 -17.465 11.020 1.00 13.34 395 VAL A O 1
ATOM 2491 N N . SER A 1 338 ? -20.229 -16.966 12.227 1.00 10.67 396 SER A N 1
ATOM 2492 C CA . SER A 1 338 ? -19.606 -16.919 13.580 1.00 12.40 396 SER A CA 1
ATOM 2493 C C . SER A 1 338 ? -19.085 -18.296 13.914 1.00 10.00 396 SER A C 1
ATOM 2494 O O . SER A 1 338 ? -19.820 -19.268 13.764 1.00 11.71 396 SER A O 1
ATOM 2497 N N . ASP A 1 339 ? -17.853 -18.414 14.395 1.00 12.16 397 ASP A N 1
ATOM 2498 C CA . ASP A 1 339 ? -17.333 -19.714 14.842 1.00 12.34 397 ASP A CA 1
ATOM 2499 C C . ASP A 1 339 ? -16.084 -19.426 15.654 1.00 12.46 397 ASP A C 1
ATOM 2500 O O . ASP A 1 339 ? -15.051 -19.060 15.082 1.00 10.86 397 ASP A O 1
ATOM 2505 N N . SER A 1 340 ? -16.167 -19.506 16.980 1.00 11.73 398 SER A N 1
ATOM 2506 C CA . SER A 1 340 ? -15.073 -18.946 17.789 1.00 12.39 398 SER A CA 1
ATOM 2507 C C . SER A 1 340 ? -13.739 -19.681 17.599 1.00 10.51 398 SER A C 1
ATOM 2508 O O . SER A 1 340 ? -12.677 -19.129 17.894 1.00 11.39 398 SER A O 1
ATOM 2511 N N . ALA A 1 341 ? -13.774 -20.862 17.029 1.00 10.91 399 ALA A N 1
ATOM 2512 C CA . ALA A 1 341 ? -12.546 -21.654 16.830 1.00 13.34 399 ALA A CA 1
ATOM 2513 C C . ALA A 1 341 ? -12.098 -21.476 15.377 1.00 13.58 399 ALA A C 1
ATOM 2514 O O . ALA A 1 341 ? -11.088 -22.032 14.970 1.00 14.43 399 ALA A O 1
ATOM 2516 N N . ALA A 1 342 ? -12.791 -20.659 14.586 1.00 9.13 400 ALA A N 1
ATOM 2517 C CA . ALA A 1 342 ? -12.269 -20.493 13.208 1.00 9.13 400 ALA A CA 1
ATOM 2518 C C . ALA A 1 342 ? -11.388 -19.252 13.018 1.00 9.55 400 ALA A C 1
ATOM 2519 O O . ALA A 1 342 ? -11.448 -18.302 13.837 1.00 10.38 400 ALA A O 1
ATOM 2521 N N . VAL A 1 343 ? -10.568 -19.250 11.956 1.00 8.63 401 VAL A N 1
ATOM 2522 C CA . VAL A 1 343 ? -9.799 -18.002 11.606 1.00 8.10 401 VAL A CA 1
ATOM 2523 C C . VAL A 1 343 ? -9.810 -17.861 10.075 1.00 7.72 401 VAL A C 1
ATOM 2524 O O . VAL A 1 343 ? -9.459 -18.806 9.378 1.00 9.56 401 VAL A O 1
ATOM 2528 N N . SER A 1 344 ? -10.256 -16.708 9.561 1.00 9.38 402 SER A N 1
ATOM 2529 C CA . SER A 1 344 ? -10.334 -16.502 8.111 1.00 9.14 402 SER A CA 1
ATOM 2530 C C . SER A 1 344 ? -9.088 -15.702 7.635 1.00 10.35 402 SER A C 1
ATOM 2531 O O . SER A 1 344 ? -8.664 -14.692 8.258 1.00 9.35 402 SER A O 1
ATOM 2534 N N . TYR A 1 345 ? -8.476 -16.272 6.594 1.00 9.98 403 TYR A N 1
ATOM 2535 C CA . TYR A 1 345 ? -7.221 -15.752 6.047 1.00 10.74 403 TYR A CA 1
ATOM 2536 C C . TYR A 1 345 ? -7.387 -15.330 4.630 1.00 8.62 403 TYR A C 1
ATOM 2537 O O . TYR A 1 345 ? -8.233 -15.901 3.902 1.00 9.98 403 TYR A O 1
ATOM 2546 N N . THR A 1 346 ? -6.482 -14.470 4.164 1.00 6.84 404 THR A N 1
ATOM 2547 C CA . THR A 1 346 ? -6.375 -14.296 2.721 1.00 8.86 404 THR A CA 1
ATOM 2548 C C . THR A 1 346 ? -4.922 -14.421 2.272 1.00 9.47 404 THR A C 1
ATOM 2549 O O . THR A 1 346 ? -4.019 -14.347 3.096 1.00 8.25 404 THR A O 1
ATOM 2553 N N . ALA A 1 347 ? -4.741 -14.622 0.964 1.00 8.86 405 ALA A N 1
ATOM 2554 C CA . ALA A 1 347 ? -3.434 -14.649 0.293 1.00 8.81 405 ALA A CA 1
ATOM 2555 C C . ALA A 1 347 ? -2.594 -13.371 0.585 1.00 8.64 405 ALA A C 1
ATOM 2556 O O . ALA A 1 347 ? -1.329 -13.436 0.665 1.00 8.36 405 ALA A O 1
ATOM 2558 N N . ALA A 1 348 ? -3.259 -12.232 0.759 1.00 7.31 406 ALA A N 1
ATOM 2559 C CA . ALA A 1 348 ? -2.556 -10.973 1.049 1.00 8.54 406 ALA A CA 1
ATOM 2560 C C . ALA A 1 348 ? -2.202 -10.782 2.521 1.00 9.54 406 ALA A C 1
ATOM 2561 O O . ALA A 1 348 ? -1.206 -10.143 2.813 1.00 9.53 406 ALA A O 1
ATOM 2563 N N . GLY A 1 349 ? -3.040 -11.256 3.450 1.00 7.66 407 GLY A N 1
ATOM 2564 C CA . GLY A 1 349 ? -2.901 -10.851 4.844 1.00 10.10 407 GLY A CA 1
ATOM 2565 C C . GLY A 1 349 ? -1.923 -11.660 5.675 1.00 9.84 407 GLY A C 1
ATOM 2566 O O . GLY A 1 349 ? -1.337 -12.621 5.179 1.00 8.68 407 GLY A O 1
ATOM 2567 N N . SER A 1 350 ? -1.798 -11.285 6.947 1.00 10.08 408 SER A N 1
ATOM 2568 C CA . SER A 1 350 ? -0.825 -11.905 7.868 1.00 10.97 408 SER A CA 1
ATOM 2569 C C . SER A 1 350 ? -1.475 -13.061 8.629 1.00 10.42 408 SER A C 1
ATOM 2570 O O . SER A 1 350 ? -2.683 -13.297 8.586 1.00 9.81 408 SER A O 1
ATOM 2573 N N . LEU A 1 351 ? -0.633 -13.803 9.312 1.00 10.75 409 LEU A N 1
ATOM 2574 C CA . LEU A 1 351 ? -1.097 -14.892 10.162 1.00 10.93 409 LEU A CA 1
ATOM 2575 C C . LEU A 1 351 ? -1.659 -14.277 11.406 1.00 12.33 409 LEU A C 1
ATOM 2576 O O . LEU A 1 351 ? -2.673 -14.748 12.002 1.00 13.46 409 LEU A O 1
ATOM 2581 N N . SER A 1 352 ? -1.062 -13.147 11.754 1.00 12.57 410 SER A N 1
ATOM 2582 C CA . SER A 1 352 ? -1.455 -12.388 12.938 1.00 15.79 410 SER A CA 1
ATOM 2583 C C . SER A 1 352 ? -2.911 -11.941 12.894 1.00 16.08 410 SER A C 1
ATOM 2584 O O . SER A 1 352 ? -3.409 -11.460 11.862 1.00 15.93 410 SER A O 1
ATOM 2587 N N . GLU A 1 353 ? -3.566 -11.984 14.056 1.00 15.15 411 GLU A N 1
ATOM 2588 C CA . GLU A 1 353 ? -4.989 -11.714 14.150 1.00 16.72 411 GLU A CA 1
ATOM 2589 C C . GLU A 1 353 ? -5.235 -10.329 14.738 1.00 19.38 411 GLU A C 1
ATOM 2590 O O . GLU A 1 353 ? -6.372 -9.882 14.831 1.00 22.35 411 GLU A O 1
ATOM 2596 N N . GLU A 1 354 ? -4.161 -9.672 15.123 1.00 19.29 412 GLU A N 1
ATOM 2597 C CA . GLU A 1 354 ? -4.210 -8.406 15.794 1.00 22.24 412 GLU A CA 1
ATOM 2598 C C . GLU A 1 354 ? -3.356 -7.419 15.046 1.00 20.78 412 GLU A C 1
ATOM 2599 O O . GLU A 1 354 ? -2.314 -7.796 14.488 1.00 19.42 412 GLU A O 1
ATOM 2605 N N . THR A 1 355 ? -3.783 -6.158 15.074 1.00 20.64 413 THR A N 1
ATOM 2606 C CA . THR A 1 355 ? -3.095 -5.031 14.419 1.00 19.90 413 THR A CA 1
ATOM 2607 C C . THR A 1 355 ? -1.693 -4.761 14.952 1.00 18.75 413 THR A C 1
ATOM 2608 O O . THR A 1 355 ? -1.527 -4.412 16.103 1.00 17.59 413 THR A O 1
ATOM 2612 N N . PRO A 1 356 ? -0.649 -4.912 14.109 1.00 18.42 414 PRO A N 1
ATOM 2613 C CA . PRO A 1 356 ? 0.664 -4.666 14.763 1.00 17.64 414 PRO A CA 1
ATOM 2614 C C . PRO A 1 356 ? 0.970 -3.188 14.869 1.00 17.86 414 PRO A C 1
ATOM 2615 O O . PRO A 1 356 ? 0.449 -2.382 14.097 1.00 15.96 414 PRO A O 1
ATOM 2619 N N . ASN A 1 357 ? 1.865 -2.831 15.800 1.00 19.67 415 ASN A N 1
ATOM 2620 C CA . ASN A 1 357 ? 2.237 -1.419 16.007 1.00 20.32 415 ASN A CA 1
ATOM 2621 C C . ASN A 1 357 ? 2.721 -0.639 14.792 1.00 19.28 415 ASN A C 1
ATOM 2622 O O . ASN A 1 357 ? 2.383 0.536 14.624 1.00 20.96 415 ASN A O 1
ATOM 2627 N N . PHE A 1 358 ? 3.391 -1.290 13.862 1.00 18.55 416 PHE A N 1
ATOM 2628 C CA . PHE A 1 358 ? 3.902 -0.557 12.693 1.00 17.84 416 PHE A CA 1
ATOM 2629 C C . PHE A 1 358 ? 2.833 -0.180 11.623 1.00 18.31 416 PHE A C 1
ATOM 2630 O O . PHE A 1 358 ? 3.150 0.447 10.584 1.00 18.97 416 PHE A O 1
ATOM 2638 N N . ILE A 1 359 ? 1.569 -0.569 11.842 1.00 18.26 417 ILE A N 1
ATOM 2639 C CA . ILE A 1 359 ? 0.478 -0.074 10.995 1.00 15.30 417 ILE A CA 1
ATOM 2640 C C . ILE A 1 359 ? -0.602 0.686 11.777 1.00 18.35 417 ILE A C 1
ATOM 2641 O O . ILE A 1 359 ? -1.762 0.899 11.305 1.00 15.64 417 ILE A O 1
ATOM 2646 N N . ILE A 1 360 ? -0.223 1.177 12.952 1.00 19.55 418 ILE A N 1
ATOM 2647 C CA . ILE A 1 360 ? -1.163 2.058 13.700 1.00 22.01 418 ILE A CA 1
ATOM 2648 C C . ILE A 1 360 ? -0.747 3.523 13.459 1.00 22.36 418 ILE A C 1
ATOM 2649 O O . ILE A 1 360 ? 0.410 3.859 13.624 1.00 21.61 418 ILE A O 1
ATOM 2654 N N . PRO A 1 361 ? -1.665 4.379 12.995 1.00 25.05 419 PRO A N 1
ATOM 2655 C CA . PRO A 1 361 ? -1.273 5.741 12.651 1.00 28.37 419 PRO A CA 1
ATOM 2656 C C . PRO A 1 361 ? -0.670 6.505 13.833 1.00 32.24 419 PRO A C 1
ATOM 2657 O O . PRO A 1 361 ? -1.136 6.355 14.955 1.00 30.14 419 PRO A O 1
ATOM 2661 N N . SER A 1 362 ? 0.374 7.288 13.561 1.00 37.10 420 SER A N 1
ATOM 2662 C CA . SER A 1 362 ? 0.974 8.231 14.533 1.00 41.82 420 SER A CA 1
ATOM 2663 C C . SER A 1 362 ? -0.109 8.999 15.298 1.00 43.84 420 SER A C 1
ATOM 2664 O O . SER A 1 362 ? -0.137 9.020 16.543 1.00 44.90 420 SER A O 1
ATOM 2667 N N . ASN A 1 363 ? -0.979 9.628 14.514 1.00 46.33 421 ASN A N 1
ATOM 2668 C CA . ASN A 1 363 ? -2.217 10.257 14.960 1.00 48.82 421 ASN A CA 1
ATOM 2669 C C . ASN A 1 363 ? -3.040 9.358 15.886 1.00 49.02 421 ASN A C 1
ATOM 2670 O O . ASN A 1 363 ? -4.205 9.053 15.599 1.00 50.48 421 ASN A O 1
ATOM 2675 N N . PRO A 1 368 ? -9.765 3.805 11.435 1.00 44.30 426 PRO A N 1
ATOM 2676 C CA . PRO A 1 368 ? -10.290 2.593 10.798 1.00 43.87 426 PRO A CA 1
ATOM 2677 C C . PRO A 1 368 ? -10.759 1.583 11.857 1.00 43.27 426 PRO A C 1
ATOM 2678 O O . PRO A 1 368 ? -9.945 1.148 12.670 1.00 42.47 426 PRO A O 1
ATOM 2682 N N . PRO A 1 369 ? -12.063 1.209 11.850 1.00 42.41 427 PRO A N 1
ATOM 2683 C CA . PRO A 1 369 ? -12.560 0.359 12.942 1.00 41.56 427 PRO A CA 1
ATOM 2684 C C . PRO A 1 369 ? -12.105 -1.112 12.831 1.00 40.00 427 PRO A C 1
ATOM 2685 O O . PRO A 1 369 ? -11.990 -1.662 11.726 1.00 39.60 427 PRO A O 1
ATOM 2689 N N . THR A 1 370 ? -11.849 -1.731 13.981 1.00 38.40 428 THR A N 1
ATOM 2690 C CA . THR A 1 370 ? -11.413 -3.134 14.024 1.00 37.96 428 THR A CA 1
ATOM 2691 C C . THR A 1 370 ? -12.607 -4.004 13.691 1.00 36.85 428 THR A C 1
ATOM 2692 O O . THR A 1 370 ? -13.753 -3.516 13.679 1.00 35.52 428 THR A O 1
ATOM 2696 N N . PRO A 1 371 ? -12.356 -5.302 13.451 1.00 36.52 429 PRO A N 1
ATOM 2697 C CA . PRO A 1 371 ? -13.498 -6.223 13.379 1.00 35.77 429 PRO A CA 1
ATOM 2698 C C . PRO A 1 371 ? -14.368 -6.142 14.642 1.00 35.55 429 PRO A C 1
ATOM 2699 O O . PRO A 1 371 ? -15.595 -6.133 14.540 1.00 34.60 429 PRO A O 1
ATOM 2703 N N . GLU A 1 372 ? -13.741 -6.052 15.820 1.00 35.69 430 GLU A N 1
ATOM 2704 C CA . GLU A 1 372 ? -14.500 -6.029 17.070 1.00 36.98 430 GLU A CA 1
ATOM 2705 C C . GLU A 1 372 ? -15.479 -4.858 17.078 1.00 35.12 430 GLU A C 1
ATOM 2706 O O . GLU A 1 372 ? -16.644 -5.030 17.470 1.00 36.56 430 GLU A O 1
ATOM 2712 N N . THR A 1 373 ? -14.994 -3.681 16.659 1.00 32.96 431 THR A N 1
ATOM 2713 C CA . THR A 1 373 ? -15.829 -2.465 16.490 1.00 32.18 431 THR A CA 1
ATOM 2714 C C . THR A 1 373 ? -16.916 -2.521 15.396 1.00 30.46 431 THR A C 1
ATOM 2715 O O . THR A 1 373 ? -18.048 -2.157 15.651 1.00 29.71 431 THR A O 1
ATOM 2719 N N . ALA A 1 374 ? -16.574 -2.969 14.190 1.00 28.79 432 ALA A N 1
ATOM 2720 C CA . ALA A 1 374 ? -17.546 -3.099 13.095 1.00 27.61 432 ALA A CA 1
ATOM 2721 C C . ALA A 1 374 ? -18.633 -4.147 13.390 1.00 27.90 432 ALA A C 1
ATOM 2722 O O . ALA A 1 374 ? -19.764 -4.084 12.885 1.00 27.01 432 ALA A O 1
ATOM 2724 N N . LEU A 1 375 ? -18.243 -5.167 14.144 1.00 27.80 433 LEU A N 1
ATOM 2725 C CA . LEU A 1 375 ? -19.093 -6.306 14.416 1.00 28.66 433 LEU A CA 1
ATOM 2726 C C . LEU A 1 375 ? -19.775 -6.228 15.784 1.00 29.56 433 LEU A C 1
ATOM 2727 O O . LEU A 1 375 ? -20.464 -7.169 16.198 1.00 28.78 433 LEU A O 1
ATOM 2732 N N . GLN A 1 376 ? -19.594 -5.097 16.477 1.00 31.03 434 GLN A N 1
ATOM 2733 C CA . GLN A 1 376 ? -20.182 -4.901 17.796 1.00 31.20 434 GLN A CA 1
ATOM 2734 C C . GLN A 1 376 ? -21.712 -4.785 17.791 1.00 32.11 434 GLN A C 1
ATOM 2735 O O . GLN A 1 376 ? -22.308 -4.217 16.883 1.00 29.45 434 GLN A O 1
ATOM 2741 N N . CYS A 1 377 ? -22.337 -5.311 18.838 1.00 31.76 435 CYS A N 1
ATOM 2742 C CA . CYS A 1 377 ? -23.756 -5.137 19.029 1.00 33.66 435 CYS A CA 1
ATOM 2743 C C . CYS A 1 377 ? -24.035 -5.137 20.538 1.00 34.68 435 CYS A C 1
ATOM 2744 O O . CYS A 1 377 ? -23.183 -5.545 21.348 1.00 33.61 435 CYS A O 1
ATOM 2747 N N . THR A 1 378 ? -25.210 -4.660 20.925 1.00 35.95 436 THR A N 1
ATOM 2748 C CA . THR A 1 378 ? -25.663 -4.828 22.312 1.00 39.00 436 THR A CA 1
ATOM 2749 C C . THR A 1 378 ? -26.959 -5.640 22.316 1.00 40.04 436 THR A C 1
ATOM 2750 O O . THR A 1 378 ? -27.813 -5.460 21.443 1.00 39.18 436 THR A O 1
ATOM 2754 N N . ALA A 1 379 ? -27.073 -6.569 23.258 1.00 41.35 437 ALA A N 1
ATOM 2755 C CA . ALA A 1 379 ? -28.164 -7.532 23.249 1.00 44.26 437 ALA A CA 1
ATOM 2756 C C . ALA A 1 379 ? -29.554 -6.885 23.161 1.00 45.77 437 ALA A C 1
ATOM 2757 O O . ALA A 1 379 ? -30.379 -7.307 22.361 1.00 46.46 437 ALA A O 1
ATOM 2759 N N . ASP A 1 380 ? -29.807 -5.833 23.933 1.00 47.81 438 ASP A N 1
ATOM 2760 C CA . ASP A 1 380 ? -31.150 -5.223 23.919 1.00 49.21 438 ASP A CA 1
ATOM 2761 C C . ASP A 1 380 ? -31.449 -4.303 22.725 1.00 49.19 438 ASP A C 1
ATOM 2762 O O . ASP A 1 380 ? -32.576 -3.805 22.572 1.00 50.01 438 ASP A O 1
ATOM 2767 N N . LYS A 1 381 ? -30.451 -4.072 21.880 1.00 48.23 439 LYS A N 1
ATOM 2768 C CA . LYS A 1 381 ? -30.653 -3.276 20.667 1.00 47.12 439 LYS A CA 1
ATOM 2769 C C . LYS A 1 381 ? -30.561 -4.138 19.402 1.00 45.66 439 LYS A C 1
ATOM 2770 O O . LYS A 1 381 ? -30.808 -3.667 18.294 1.00 45.12 439 LYS A O 1
ATOM 2776 N N . PHE A 1 382 ? -30.216 -5.408 19.575 1.00 43.55 440 PHE A N 1
ATOM 2777 C CA . PHE A 1 382 ? -29.950 -6.261 18.437 1.00 41.92 440 PHE A CA 1
ATOM 2778 C C . PHE A 1 382 ? -30.648 -7.605 18.612 1.00 41.62 440 PHE A C 1
ATOM 2779 O O . PHE A 1 382 ? -30.015 -8.595 19.028 1.00 42.35 440 PHE A O 1
ATOM 2787 N N . PRO A 1 383 ? -31.969 -7.646 18.332 1.00 40.26 441 PRO A N 1
ATOM 2788 C CA . PRO A 1 383 ? -32.733 -8.861 18.609 1.00 38.70 441 PRO A CA 1
ATOM 2789 C C . PRO A 1 383 ? -32.376 -9.976 17.640 1.00 37.68 441 PRO A C 1
ATOM 2790 O O . PRO A 1 383 ? -31.942 -9.710 16.513 1.00 36.17 441 PRO A O 1
ATOM 2794 N N . ASP A 1 384 ? -32.554 -11.212 18.083 1.00 36.84 442 ASP A N 1
ATOM 2795 C CA . ASP A 1 384 ? -32.483 -12.369 17.205 1.00 36.94 442 ASP A CA 1
ATOM 2796 C C . ASP A 1 384 ? -33.344 -12.170 15.943 1.00 36.67 442 ASP A C 1
ATOM 2797 O O . ASP A 1 384 ? -34.458 -11.688 16.050 1.00 35.88 442 ASP A O 1
ATOM 2802 N N . SER A 1 385 ? -32.815 -12.484 14.754 1.00 34.76 443 SER A N 1
ATOM 2803 C CA . SER A 1 385 ? -33.661 -12.682 13.575 1.00 32.58 443 SER A CA 1
ATOM 2804 C C . SER A 1 385 ? -33.403 -14.001 12.918 1.00 31.24 443 SER A C 1
ATOM 2805 O O . SER A 1 385 ? -32.251 -14.458 12.824 1.00 29.77 443 SER A O 1
ATOM 2808 N N . PHE A 1 386 ? -34.470 -14.567 12.373 1.00 28.38 444 PHE A N 1
ATOM 2809 C CA . PHE A 1 386 ? -34.390 -15.788 11.615 1.00 28.35 444 PHE A CA 1
ATOM 2810 C C . PHE A 1 386 ? -34.870 -15.546 10.198 1.00 27.65 444 PHE A C 1
ATOM 2811 O O . PHE A 1 386 ? -35.899 -14.947 9.992 1.00 28.39 444 PHE A O 1
ATOM 2819 N N . GLY A 1 387 ? -34.153 -16.034 9.210 1.00 26.94 445 GLY A N 1
ATOM 2820 C CA . GLY A 1 387 ? -34.627 -15.846 7.850 1.00 24.97 445 GLY A CA 1
ATOM 2821 C C . GLY A 1 387 ? -35.487 -17.031 7.440 1.00 25.27 445 GLY A C 1
ATOM 2822 O O . GLY A 1 387 ? -35.728 -17.932 8.234 1.00 23.42 445 GLY A O 1
ATOM 2823 N N . ALA A 1 388 ? -35.884 -17.053 6.173 1.00 25.99 446 ALA A N 1
ATOM 2824 C CA . ALA A 1 388 ? -36.786 -18.087 5.646 1.00 26.78 446 ALA A CA 1
ATOM 2825 C C . ALA A 1 388 ? -36.030 -19.384 5.474 1.00 26.91 446 ALA A C 1
ATOM 2826 O O . ALA A 1 388 ? -34.813 -19.380 5.294 1.00 24.64 446 ALA A O 1
ATOM 2828 N N . CYS A 1 389 ? -36.736 -20.502 5.561 1.00 26.83 447 CYS A N 1
ATOM 2829 C CA . CYS A 1 389 ? -36.077 -21.778 5.414 1.00 27.72 447 CYS A CA 1
ATOM 2830 C C . CYS A 1 389 ? -35.561 -21.881 3.997 1.00 27.94 447 CYS A C 1
ATOM 2831 O O . CYS A 1 389 ? -36.265 -21.525 3.055 1.00 28.30 447 CYS A O 1
ATOM 2834 N N . ASP A 1 390 ? -34.309 -22.302 3.855 1.00 25.66 448 ASP A N 1
ATOM 2835 C CA . ASP A 1 390 ? -33.742 -22.711 2.579 1.00 26.73 448 ASP A CA 1
ATOM 2836 C C . ASP A 1 390 ? -34.033 -24.211 2.481 1.00 27.06 448 ASP A C 1
ATOM 2837 O O . ASP A 1 390 ? -33.379 -25.026 3.175 1.00 27.27 448 ASP A O 1
ATOM 2842 N N . VAL A 1 391 ? -35.047 -24.562 1.685 1.00 26.68 449 VAL A N 1
ATOM 2843 C CA . VAL A 1 391 ? -35.654 -25.902 1.720 1.00 29.01 449 VAL A CA 1
ATOM 2844 C C . VAL A 1 391 ? -34.779 -26.944 1.014 1.00 31.26 449 VAL A C 1
ATOM 2845 O O . VAL A 1 391 ? -34.962 -28.140 1.180 1.00 31.87 449 VAL A O 1
ATOM 2849 N N . GLN A 1 392 ? -33.828 -26.456 0.233 1.00 32.93 450 GLN A N 1
ATOM 2850 C CA . GLN A 1 392 ? -32.814 -27.272 -0.393 1.00 35.71 450 GLN A CA 1
ATOM 2851 C C . GLN A 1 392 ? -31.870 -27.867 0.674 1.00 35.64 450 GLN A C 1
ATOM 2852 O O . GLN A 1 392 ? -31.508 -29.042 0.615 1.00 36.11 450 GLN A O 1
ATOM 2858 N N . ALA A 1 393 ? -31.492 -27.063 1.661 1.00 34.91 451 ALA A N 1
ATOM 2859 C CA . ALA A 1 393 ? -30.558 -27.529 2.685 1.00 34.75 451 ALA A CA 1
ATOM 2860 C C . ALA A 1 393 ? -31.293 -27.840 3.973 1.00 33.83 451 ALA A C 1
ATOM 2861 O O . ALA A 1 393 ? -30.723 -28.414 4.900 1.00 34.09 451 ALA A O 1
ATOM 2863 N N . CYS A 1 394 ? -32.548 -27.413 4.027 1.00 32.34 452 CYS A N 1
ATOM 2864 C CA . CYS A 1 394 ? -33.344 -27.350 5.255 1.00 32.79 452 CYS A CA 1
ATOM 2865 C C . CYS A 1 394 ? -32.662 -26.629 6.413 1.00 31.31 452 CYS A C 1
ATOM 2866 O O . CYS A 1 394 ? -32.545 -27.162 7.514 1.00 31.60 452 CYS A O 1
ATOM 2869 N N . LYS A 1 395 ? -32.231 -25.394 6.155 1.00 27.65 453 LYS A N 1
ATOM 2870 C CA . LYS A 1 395 ? -31.574 -24.580 7.164 1.00 25.94 453 LYS A CA 1
ATOM 2871 C C . LYS A 1 395 ? -32.067 -23.167 7.024 1.00 22.62 453 LYS A C 1
ATOM 2872 O O . LYS A 1 395 ? -32.395 -22.751 5.915 1.00 23.68 453 LYS A O 1
ATOM 2878 N N . ARG A 1 396 ? -32.029 -22.404 8.101 1.00 19.40 454 ARG A N 1
ATOM 2879 C CA . ARG A 1 396 ? -32.267 -20.969 8.027 1.00 19.16 454 ARG A CA 1
ATOM 2880 C C . ARG A 1 396 ? -31.229 -20.097 8.727 1.00 18.38 454 ARG A C 1
ATOM 2881 O O . ARG A 1 396 ? -30.598 -20.497 9.719 1.00 18.56 454 ARG A O 1
ATOM 2889 N N . GLN A 1 397 ? -31.132 -18.860 8.287 1.00 17.36 455 GLN A N 1
ATOM 2890 C CA . GLN A 1 397 ? -30.219 -17.924 8.951 1.00 19.08 455 GLN A CA 1
ATOM 2891 C C . GLN A 1 397 ? -30.734 -17.534 10.333 1.00 21.08 455 GLN A C 1
ATOM 2892 O O . GLN A 1 397 ? -31.930 -17.259 10.506 1.00 21.59 455 GLN A O 1
ATOM 2898 N N . LYS A 1 398 ? -29.805 -17.454 11.297 1.00 20.67 456 LYS A N 1
ATOM 2899 C CA . LYS A 1 398 ? -30.054 -16.835 12.592 1.00 19.22 456 LYS A CA 1
ATOM 2900 C C . LYS A 1 398 ? -28.981 -15.792 12.838 1.00 18.90 456 LYS A C 1
ATOM 2901 O O . LYS A 1 398 ? -27.782 -16.083 12.796 1.00 16.47 456 LYS A O 1
ATOM 2907 N N . THR A 1 399 ? -29.401 -14.585 13.143 1.00 17.89 457 THR A N 1
ATOM 2908 C CA . THR A 1 399 ? -28.468 -13.496 13.399 1.00 19.37 457 THR A CA 1
ATOM 2909 C C . THR A 1 399 ? -28.813 -13.036 14.788 1.00 21.26 457 THR A C 1
ATOM 2910 O O . THR A 1 399 ? -30.003 -12.811 15.075 1.00 22.08 457 THR A O 1
ATOM 2914 N N . SER A 1 400 ? -27.818 -12.948 15.668 1.00 19.54 458 SER A N 1
ATOM 2915 C CA . SER A 1 400 ? -28.034 -12.591 17.058 1.00 19.87 458 SER A CA 1
ATOM 2916 C C . SER A 1 400 ? -26.817 -11.889 17.636 1.00 20.99 458 SER A C 1
ATOM 2917 O O . SER A 1 400 ? -25.774 -11.776 16.959 1.00 18.34 458 SER A O 1
ATOM 2920 N N . CYS A 1 401 ? -26.962 -11.394 18.863 1.00 22.19 459 CYS A N 1
ATOM 2921 C CA . CYS A 1 401 ? -25.851 -10.762 19.593 1.00 25.41 459 CYS A CA 1
ATOM 2922 C C . CYS A 1 401 ? -25.450 -11.700 20.720 1.00 25.61 459 CYS A C 1
ATOM 2923 O O . CYS A 1 401 ? -26.295 -12.032 21.557 1.00 25.00 459 CYS A O 1
ATOM 2926 N N . VAL A 1 402 ? -24.173 -12.100 20.754 1.00 24.29 460 VAL A N 1
ATOM 2927 C CA . VAL A 1 402 ? -23.629 -12.962 21.806 1.00 24.59 460 VAL A CA 1
ATOM 2928 C C . VAL A 1 402 ? -22.280 -12.345 22.148 1.00 24.29 460 VAL A C 1
ATOM 2929 O O . VAL A 1 402 ? -21.425 -12.086 21.259 1.00 23.88 460 VAL A O 1
ATOM 2933 N N . GLY A 1 403 ? -22.112 -12.008 23.418 1.00 23.14 461 GLY A N 1
ATOM 2934 C CA . GLY A 1 403 ? -20.803 -11.520 23.858 1.00 23.98 461 GLY A CA 1
ATOM 2935 C C . GLY A 1 403 ? -20.478 -10.216 23.199 1.00 23.05 461 GLY A C 1
ATOM 2936 O O . GLY A 1 403 ? -19.314 -9.917 22.953 1.00 24.89 461 GLY A O 1
ATOM 2937 N N . GLY A 1 404 ? -21.520 -9.437 22.933 1.00 22.63 462 GLY A N 1
ATOM 2938 C CA . GLY A 1 404 ? -21.365 -8.109 22.394 1.00 21.79 462 GLY A CA 1
ATOM 2939 C C . GLY A 1 404 ? -20.962 -8.071 20.939 1.00 21.88 462 GLY A C 1
ATOM 2940 O O . GLY A 1 404 ? -20.514 -7.013 20.446 1.00 20.66 462 GLY A O 1
ATOM 2941 N N . GLN A 1 405 ? -21.082 -9.219 20.254 1.00 20.71 463 GLN A N 1
ATOM 2942 C CA . GLN A 1 405 ? -20.625 -9.320 18.880 1.00 20.76 463 GLN A CA 1
ATOM 2943 C C . GLN A 1 405 ? -21.690 -9.994 18.096 1.00 20.22 463 GLN A C 1
ATOM 2944 O O . GLN A 1 405 ? -22.359 -10.885 18.603 1.00 22.07 463 GLN A O 1
ATOM 2950 N N . ILE A 1 406 ? -21.797 -9.635 16.831 1.00 20.07 464 ILE A N 1
ATOM 2951 C CA . ILE A 1 406 ? -22.799 -10.213 15.941 1.00 18.93 464 ILE A CA 1
ATOM 2952 C C . ILE A 1 406 ? -22.514 -11.675 15.664 1.00 17.33 464 ILE A C 1
ATOM 2953 O O . ILE A 1 406 ? -21.399 -12.028 15.246 1.00 18.37 464 ILE A O 1
ATOM 2958 N N . GLN A 1 407 ? -23.510 -12.523 15.855 1.00 14.94 465 GLN A N 1
ATOM 2959 C CA . GLN A 1 407 ? -23.448 -13.925 15.467 1.00 17.59 465 GLN A CA 1
ATOM 2960 C C . GLN A 1 407 ? -24.303 -14.165 14.281 1.00 18.31 465 GLN A C 1
ATOM 2961 O O . GLN A 1 407 ? -25.427 -13.598 14.146 1.00 20.00 465 GLN A O 1
ATOM 2967 N N . SER A 1 408 ? -23.792 -15.036 13.431 1.00 17.20 466 SER A N 1
ATOM 2968 C CA . SER A 1 408 ? -24.402 -15.352 12.187 1.00 16.07 466 SER A CA 1
ATOM 2969 C C . SER A 1 408 ? -24.206 -16.825 11.949 1.00 18.56 466 SER A C 1
ATOM 2970 O O . SER A 1 408 ? -23.061 -17.276 11.766 1.00 16.01 466 SER A O 1
ATOM 2973 N N . THR A 1 409 ? -25.308 -17.593 11.992 1.00 16.71 467 THR A N 1
ATOM 2974 C CA . THR A 1 409 ? -25.223 -19.014 11.760 1.00 18.51 467 THR A CA 1
ATOM 2975 C C . THR A 1 409 ? -26.456 -19.526 10.989 1.00 19.51 467 THR A C 1
ATOM 2976 O O . THR A 1 409 ? -27.399 -18.754 10.722 1.00 18.66 467 THR A O 1
ATOM 2980 N N . SER A 1 410 ? -26.414 -20.790 10.572 1.00 20.54 468 SER A N 1
ATOM 2981 C CA . SER A 1 410 ? -27.546 -21.435 9.951 1.00 22.35 468 SER A CA 1
ATOM 2982 C C . SER A 1 410 ? -27.991 -22.526 10.933 1.00 24.72 468 SER A C 1
ATOM 2983 O O . SER A 1 410 ? -27.158 -23.316 11.455 1.00 23.32 468 SER A O 1
ATOM 2986 N N . VAL A 1 411 ? -29.284 -22.503 11.244 1.00 24.81 469 VAL A N 1
ATOM 2987 C CA . VAL A 1 411 ? -29.885 -23.390 12.230 1.00 25.58 469 VAL A CA 1
ATOM 2988 C C . VAL A 1 411 ? -31.021 -24.150 11.539 1.00 27.38 469 VAL A C 1
ATOM 2989 O O . VAL A 1 411 ? -31.399 -23.809 10.398 1.00 26.39 469 VAL A O 1
ATOM 2993 N N . ASP A 1 412 ? -31.497 -25.218 12.192 1.00 27.05 470 ASP A N 1
ATOM 2994 C CA . ASP A 1 412 ? -32.648 -25.987 11.748 1.00 28.76 470 ASP A CA 1
ATOM 2995 C C . ASP A 1 412 ? -33.844 -25.088 11.520 1.00 28.07 470 ASP A C 1
ATOM 2996 O O . ASP A 1 412 ? -34.022 -24.037 12.183 1.00 25.94 470 ASP A O 1
ATOM 3001 N N . CYS A 1 413 ? -34.692 -25.529 10.604 1.00 29.41 471 CYS A N 1
ATOM 3002 C CA . CYS A 1 413 ? -35.931 -24.803 10.358 1.00 32.42 471 CYS A CA 1
ATOM 3003 C C . CYS A 1 413 ? -36.956 -25.212 11.432 1.00 33.28 471 CYS A C 1
ATOM 3004 O O . CYS A 1 413 ? -36.744 -26.189 12.164 1.00 33.73 471 CYS A O 1
ATOM 3007 N N . THR A 1 414 ? -38.053 -24.471 11.543 1.00 33.59 472 THR A N 1
ATOM 3008 C CA . THR A 1 414 ? -39.149 -24.914 12.431 1.00 34.09 472 THR A CA 1
ATOM 3009 C C . THR A 1 414 ? -39.849 -26.196 11.915 1.00 34.03 472 THR A C 1
ATOM 3010 O O . THR A 1 414 ? -39.662 -26.623 10.769 1.00 31.81 472 THR A O 1
ATOM 3014 N N . ALA A 1 415 ? -40.596 -26.849 12.801 1.00 35.74 473 ALA A N 1
ATOM 3015 C CA . ALA A 1 415 ? -41.252 -28.131 12.468 1.00 37.53 473 ALA A CA 1
ATOM 3016 C C . ALA A 1 415 ? -42.090 -28.042 11.199 1.00 38.10 473 ALA A C 1
ATOM 3017 O O . ALA A 1 415 ? -41.968 -28.885 10.299 1.00 40.02 473 ALA A O 1
ATOM 3019 N N . ASP A 1 416 ? -42.941 -27.023 11.132 1.00 39.37 474 ASP A N 1
ATOM 3020 C CA . ASP A 1 416 ? -43.756 -26.759 9.942 1.00 40.63 474 ASP A CA 1
ATOM 3021 C C . ASP A 1 416 ? -42.911 -26.503 8.694 1.00 39.63 474 ASP A C 1
ATOM 3022 O O . ASP A 1 416 ? -43.231 -26.990 7.593 1.00 39.35 474 ASP A O 1
ATOM 3027 N N . GLU A 1 417 ? -41.833 -25.733 8.870 1.00 37.81 475 GLU A N 1
ATOM 3028 C CA . GLU A 1 417 ? -40.934 -25.424 7.776 1.00 35.83 475 GLU A CA 1
ATOM 3029 C C . GLU A 1 417 ? -40.359 -26.740 7.251 1.00 36.04 475 GLU A C 1
ATOM 3030 O O . GLU A 1 417 ? -40.238 -26.932 6.039 1.00 34.34 475 GLU A O 1
ATOM 3036 N N . GLN A 1 418 ? -40.065 -27.676 8.163 1.00 35.65 476 GLN A N 1
ATOM 3037 C CA . GLN A 1 418 ? -39.434 -28.931 7.771 1.00 37.08 476 GLN A CA 1
ATOM 3038 C C . GLN A 1 418 ? -40.327 -29.772 6.894 1.00 37.35 476 GLN A C 1
ATOM 3039 O O . GLN A 1 418 ? -39.847 -30.640 6.159 1.00 38.21 476 GLN A O 1
ATOM 3045 N N . ASN A 1 419 ? -41.625 -29.499 6.959 1.00 38.03 477 ASN A N 1
ATOM 3046 C CA . ASN A 1 419 ? -42.602 -30.143 6.075 1.00 39.66 477 ASN A CA 1
ATOM 3047 C C . ASN A 1 419 ? -42.295 -29.783 4.629 1.00 39.26 477 ASN A C 1
ATOM 3048 O O . ASN A 1 419 ? -42.397 -30.609 3.709 1.00 38.95 477 ASN A O 1
ATOM 3053 N N . GLU A 1 420 ? -41.815 -28.562 4.456 1.00 38.66 478 GLU A N 1
ATOM 3054 C CA . GLU A 1 420 ? -41.555 -28.045 3.134 1.00 38.98 478 GLU A CA 1
ATOM 3055 C C . GLU A 1 420 ? -40.231 -28.526 2.584 1.00 38.18 478 GLU A C 1
ATOM 3056 O O . GLU A 1 420 ? -40.017 -28.447 1.385 1.00 37.01 478 GLU A O 1
ATOM 3062 N N . CYS A 1 421 ? -39.365 -29.069 3.447 1.00 37.81 479 CYS A N 1
ATOM 3063 C CA . CYS A 1 421 ? -38.076 -29.573 2.980 1.00 38.84 479 CYS A CA 1
ATOM 3064 C C . CYS A 1 421 ? -38.254 -30.911 2.263 1.00 40.24 479 CYS A C 1
ATOM 3065 O O . CYS A 1 421 ? -37.645 -31.173 1.215 1.00 40.13 479 CYS A O 1
ATOM 3068 N N . ASP B 2 1 ? 12.250 -15.650 -27.930 1.00 19.89 1297 ASP B N 1
ATOM 3069 C CA . ASP B 2 1 ? 13.689 -15.873 -27.623 1.00 21.24 1297 ASP B CA 1
ATOM 3070 C C . ASP B 2 1 ? 13.868 -15.638 -26.115 1.00 20.93 1297 ASP B C 1
ATOM 3071 O O . ASP B 2 1 ? 12.890 -15.474 -25.391 1.00 20.31 1297 ASP B O 1
ATOM 3076 N N . ILE B 2 2 ? 15.112 -15.574 -25.658 1.00 20.80 1298 ILE B N 1
ATOM 3077 C CA . ILE B 2 2 ? 15.383 -15.366 -24.257 1.00 20.14 1298 ILE B CA 1
ATOM 3078 C C . ILE B 2 2 ? 14.934 -13.981 -23.748 1.00 19.98 1298 ILE B C 1
ATOM 3079 O O . ILE B 2 2 ? 14.511 -13.852 -22.593 1.00 19.92 1298 ILE B O 1
ATOM 3084 N N . VAL B 2 3 ? 15.036 -12.949 -24.581 1.00 19.78 1299 VAL B N 1
ATOM 3085 C CA . VAL B 2 3 ? 14.529 -11.638 -24.148 1.00 19.50 1299 VAL B CA 1
ATOM 3086 C C . VAL B 2 3 ? 13.026 -11.604 -23.950 1.00 17.72 1299 VAL B C 1
ATOM 3087 O O . VAL B 2 3 ? 12.585 -11.206 -22.893 1.00 16.18 1299 VAL B O 1
ATOM 3091 N N . GLN B 2 4 ? 12.263 -12.153 -24.877 1.00 16.23 1300 GLN B N 1
ATOM 3092 C CA . GLN B 2 4 ? 10.839 -12.203 -24.646 1.00 18.10 1300 GLN B CA 1
ATOM 3093 C C . GLN B 2 4 ? 10.529 -13.052 -23.396 1.00 16.36 1300 GLN B C 1
ATOM 3094 O O . GLN B 2 4 ? 9.716 -12.651 -22.543 1.00 16.85 1300 GLN B O 1
ATOM 3100 N N . HIS B 2 5 ? 11.161 -14.203 -23.269 1.00 15.07 1301 HIS B N 1
ATOM 3101 C CA . HIS B 2 5 ? 10.854 -15.051 -22.076 1.00 16.40 1301 HIS B CA 1
ATOM 3102 C C . HIS B 2 5 ? 11.119 -14.284 -20.760 1.00 14.40 1301 HIS B C 1
ATOM 3103 O O . HIS B 2 5 ? 10.284 -14.297 -19.854 1.00 12.70 1301 HIS B O 1
ATOM 3110 N N . MET B 2 6 ? 12.311 -13.689 -20.629 1.00 13.59 1302 MET B N 1
ATOM 3111 C CA . MET B 2 6 ? 12.640 -12.903 -19.436 1.00 13.48 1302 MET B CA 1
ATOM 3112 C C . MET B 2 6 ? 11.646 -11.783 -19.225 1.00 13.70 1302 MET B C 1
ATOM 3113 O O . MET B 2 6 ? 11.201 -11.585 -18.100 1.00 13.34 1302 MET B O 1
ATOM 3118 N N . GLU B 2 7 ? 11.237 -11.083 -20.296 1.00 14.22 1303 GLU B N 1
ATOM 3119 C CA . GLU B 2 7 ? 10.274 -9.953 -20.126 1.00 14.21 1303 GLU B CA 1
ATOM 3120 C C . GLU B 2 7 ? 8.918 -10.469 -19.605 1.00 14.54 1303 GLU B C 1
ATOM 3121 O O . GLU B 2 7 ? 8.326 -9.869 -18.730 1.00 13.32 1303 GLU B O 1
ATOM 3127 N N . ASP B 2 8 ? 8.474 -11.618 -20.119 1.00 12.07 1304 ASP B N 1
ATOM 3128 C CA . ASP B 2 8 ? 7.190 -12.177 -19.722 1.00 12.42 1304 ASP B CA 1
ATOM 3129 C C . ASP B 2 8 ? 7.207 -12.540 -18.226 1.00 9.07 1304 ASP B C 1
ATOM 3130 O O . ASP B 2 8 ? 6.178 -12.562 -17.626 1.00 9.41 1304 ASP B O 1
ATOM 3135 N N . ILE B 2 9 ? 8.365 -12.837 -17.626 1.00 9.77 1305 ILE B N 1
ATOM 3136 C CA . ILE B 2 9 ? 8.328 -13.166 -16.181 1.00 8.77 1305 ILE B CA 1
ATOM 3137 C C . ILE B 2 9 ? 8.800 -12.008 -15.266 1.00 9.14 1305 ILE B C 1
ATOM 3138 O O . ILE B 2 9 ? 9.051 -12.198 -14.065 1.00 10.10 1305 ILE B O 1
ATOM 3143 N N . GLY B 2 10 ? 8.845 -10.798 -15.793 1.00 10.79 1306 GLY B N 1
ATOM 3144 C CA . GLY B 2 10 ? 9.142 -9.634 -14.978 1.00 10.97 1306 GLY B CA 1
ATOM 3145 C C . GLY B 2 10 ? 10.601 -9.160 -15.053 1.00 12.66 1306 GLY B C 1
ATOM 3146 O O . GLY B 2 10 ? 11.029 -8.339 -14.254 1.00 14.02 1306 GLY B O 1
ATOM 3147 N N . GLY B 2 11 ? 11.374 -9.669 -15.996 1.00 13.09 1307 GLY B N 1
ATOM 3148 C CA . GLY B 2 11 ? 12.788 -9.213 -16.201 1.00 15.38 1307 GLY B CA 1
ATOM 3149 C C . GLY B 2 11 ? 12.803 -7.674 -16.344 1.00 17.25 1307 GLY B C 1
ATOM 3150 O O . GLY B 2 11 ? 12.024 -7.125 -17.076 1.00 17.71 1307 GLY B O 1
ATOM 3151 N N . ALA B 2 12 ? 13.635 -6.968 -15.578 1.00 18.47 1308 ALA B N 1
ATOM 3152 C CA . ALA B 2 12 ? 13.523 -5.505 -15.496 1.00 18.21 1308 ALA B CA 1
ATOM 3153 C C . ALA B 2 12 ? 14.463 -4.736 -16.466 1.00 19.21 1308 ALA B C 1
ATOM 3154 O O . ALA B 2 12 ? 15.367 -5.304 -17.040 1.00 19.00 1308 ALA B O 1
ATOM 3156 N N . PRO B 2 13 ? 14.153 -3.470 -16.780 1.00 22.11 1309 PRO B N 1
ATOM 3157 C CA . PRO B 2 13 ? 15.061 -2.774 -17.702 1.00 21.19 1309 PRO B CA 1
ATOM 3158 C C . PRO B 2 13 ? 16.541 -2.765 -17.233 1.00 22.75 1309 PRO B C 1
ATOM 3159 O O . PRO B 2 13 ? 16.835 -2.828 -16.039 1.00 21.57 1309 PRO B O 1
ATOM 3163 N N . PRO B 2 14 ? 17.480 -2.693 -18.175 1.00 24.43 1310 PRO B N 1
ATOM 3164 C CA . PRO B 2 14 ? 18.890 -2.549 -17.765 1.00 25.20 1310 PRO B CA 1
ATOM 3165 C C . PRO B 2 14 ? 19.172 -1.110 -17.265 1.00 24.22 1310 PRO B C 1
ATOM 3166 O O . PRO B 2 14 ? 19.419 -0.194 -18.061 1.00 26.76 1310 PRO B O 1
ATOM 3170 N N . VAL B 2 15 ? 19.025 -0.911 -15.962 1.00 19.72 1311 VAL B N 1
ATOM 3171 C CA . VAL B 2 15 ? 18.984 0.407 -15.380 1.00 18.02 1311 VAL B CA 1
ATOM 3172 C C . VAL B 2 15 ? 20.249 0.486 -14.515 1.00 16.20 1311 VAL B C 1
ATOM 3173 O O . VAL B 2 15 ? 20.557 -0.464 -13.790 1.00 13.30 1311 VAL B O 1
ATOM 3177 N N . SER B 2 16 ? 20.968 1.612 -14.585 1.00 14.94 1312 SER B N 1
ATOM 3178 C CA . SER B 2 16 ? 22.139 1.849 -13.687 1.00 16.67 1312 SER B CA 1
ATOM 3179 C C . SER B 2 16 ? 21.838 2.844 -12.560 1.00 14.74 1312 SER B C 1
ATOM 3180 O O . SER B 2 16 ? 22.649 2.992 -11.654 1.00 14.78 1312 SER B O 1
ATOM 3183 N N . CYS B 2 17 ? 20.738 3.574 -12.672 1.00 15.26 1313 CYS B N 1
ATOM 3184 C CA . CYS B 2 17 ? 20.441 4.688 -11.727 1.00 15.03 1313 CYS B CA 1
ATOM 3185 C C . CYS B 2 17 ? 18.937 4.740 -11.443 1.00 14.94 1313 CYS B C 1
ATOM 3186 O O . CYS B 2 17 ? 18.131 4.474 -12.321 1.00 11.43 1313 CYS B O 1
ATOM 3189 N N . VAL B 2 18 ? 18.596 5.163 -10.230 1.00 11.88 1314 VAL B N 1
ATOM 3190 C CA . VAL B 2 18 ? 17.235 5.415 -9.882 1.00 13.73 1314 VAL B CA 1
ATOM 3191 C C . VAL B 2 18 ? 17.167 6.822 -9.271 1.00 14.14 1314 VAL B C 1
ATOM 3192 O O . VAL B 2 18 ? 18.153 7.266 -8.744 1.00 16.80 1314 VAL B O 1
ATOM 3196 N N . THR B 2 19 ? 16.070 7.559 -9.423 1.00 13.11 1315 THR B N 1
ATOM 3197 C CA . THR B 2 19 ? 15.911 8.792 -8.624 1.00 12.54 1315 THR B CA 1
ATOM 3198 C C . THR B 2 19 ? 14.840 8.654 -7.548 1.00 13.11 1315 THR B C 1
ATOM 3199 O O . THR B 2 19 ? 13.713 8.218 -7.835 1.00 12.88 1315 THR B O 1
ATOM 3203 N N . ASN B 2 20 ? 15.222 9.036 -6.337 1.00 12.85 1316 ASN B N 1
ATOM 3204 C CA . ASN B 2 20 ? 14.402 8.928 -5.148 1.00 13.31 1316 ASN B CA 1
ATOM 3205 C C . ASN B 2 20 ? 14.214 10.366 -4.585 1.00 15.74 1316 ASN B C 1
ATOM 3206 O O . ASN B 2 20 ? 15.163 11.165 -4.555 1.00 13.18 1316 ASN B O 1
ATOM 3211 N N . GLU B 2 21 ? 12.988 10.697 -4.188 1.00 16.73 1317 GLU B N 1
ATOM 3212 C CA . GLU B 2 21 ? 12.675 12.044 -3.723 1.00 19.99 1317 GLU B CA 1
ATOM 3213 C C . GLU B 2 21 ? 13.396 12.444 -2.443 1.00 21.61 1317 GLU B C 1
ATOM 3214 O O . GLU B 2 21 ? 13.551 13.633 -2.210 1.00 23.18 1317 GLU B O 1
ATOM 3220 N N . ILE B 2 22 ? 13.843 11.485 -1.615 1.00 22.08 1318 ILE B N 1
ATOM 3221 C CA . ILE B 2 22 ? 14.658 11.838 -0.464 1.00 23.72 1318 ILE B CA 1
ATOM 3222 C C . ILE B 2 22 ? 16.152 11.974 -0.758 1.00 23.15 1318 ILE B C 1
ATOM 3223 O O . ILE B 2 22 ? 16.811 12.891 -0.254 1.00 22.12 1318 ILE B O 1
ATOM 3228 N N . LEU B 2 23 ? 16.701 11.043 -1.525 1.00 20.64 1319 LEU B N 1
ATOM 3229 C CA . LEU B 2 23 ? 18.140 11.014 -1.725 1.00 19.69 1319 LEU B CA 1
ATOM 3230 C C . LEU B 2 23 ? 18.634 11.684 -2.988 1.00 18.22 1319 LEU B C 1
ATOM 3231 O O . LEU B 2 23 ? 19.821 11.846 -3.131 1.00 22.04 1319 LEU B O 1
ATOM 3236 N N . GLY B 2 24 ? 17.752 11.911 -3.949 1.00 16.16 1320 GLY B N 1
ATOM 3237 C CA . GLY B 2 24 ? 18.108 12.290 -5.294 1.00 15.17 1320 GLY B CA 1
ATOM 3238 C C . GLY B 2 24 ? 18.577 11.081 -6.069 1.00 15.77 1320 GLY B C 1
ATOM 3239 O O . GLY B 2 24 ? 18.124 9.929 -5.833 1.00 16.75 1320 GLY B O 1
ATOM 3240 N N . VAL B 2 25 ? 19.458 11.332 -7.018 1.00 14.37 1321 VAL B N 1
ATOM 3241 C CA . VAL B 2 25 ? 19.905 10.285 -7.935 1.00 16.14 1321 VAL B CA 1
ATOM 3242 C C . VAL B 2 25 ? 20.821 9.321 -7.220 1.00 16.09 1321 VAL B C 1
ATOM 3243 O O . VAL B 2 25 ? 21.699 9.712 -6.453 1.00 16.21 1321 VAL B O 1
ATOM 3247 N N . THR B 2 26 ? 20.667 8.029 -7.507 1.00 15.48 1322 THR B N 1
ATOM 3248 C CA . THR B 2 26 ? 21.427 7.032 -6.817 1.00 13.19 1322 THR B CA 1
ATOM 3249 C C . THR B 2 26 ? 21.843 6.008 -7.931 1.00 15.09 1322 THR B C 1
ATOM 3250 O O . THR B 2 26 ? 21.053 5.712 -8.832 1.00 16.00 1322 THR B O 1
ATOM 3254 N N . CYS B 2 27 ? 23.078 5.539 -7.909 1.00 13.72 1323 CYS B N 1
ATOM 3255 C CA . CYS B 2 27 ? 23.600 4.753 -9.042 1.00 15.24 1323 CYS B CA 1
ATOM 3256 C C . CYS B 2 27 ? 24.383 3.586 -8.508 1.00 14.28 1323 CYS B C 1
ATOM 3257 O O . CYS B 2 27 ? 24.848 3.634 -7.430 1.00 14.22 1323 CYS B O 1
ATOM 3260 N N . ALA B 2 28 ? 24.544 2.535 -9.299 1.00 15.31 1324 ALA B N 1
ATOM 3261 C CA . ALA B 2 28 ? 25.429 1.450 -8.930 1.00 16.19 1324 ALA B CA 1
ATOM 3262 C C . ALA B 2 28 ? 26.879 1.953 -8.861 1.00 15.93 1324 ALA B C 1
ATOM 3263 O O . ALA B 2 28 ? 27.386 2.436 -9.879 1.00 15.08 1324 ALA B O 1
ATOM 3265 N N . PRO B 2 29 ? 27.578 1.708 -7.738 1.00 17.51 1325 PRO B N 1
ATOM 3266 C CA . PRO B 2 29 ? 29.001 2.115 -7.608 1.00 20.16 1325 PRO B CA 1
ATOM 3267 C C . PRO B 2 29 ? 30.004 1.200 -8.366 1.00 22.11 1325 PRO B C 1
ATOM 3268 O O . PRO B 2 29 ? 31.198 1.556 -8.502 1.00 23.08 1325 PRO B O 1
ATOM 3272 N N . GLN B 2 30 ? 29.522 0.057 -8.859 1.00 21.86 1326 GLN B N 1
ATOM 3273 C CA . GLN B 2 30 ? 30.314 -0.910 -9.699 1.00 24.49 1326 GLN B CA 1
ATOM 3274 C C . GLN B 2 30 ? 29.383 -1.599 -10.665 1.00 24.40 1326 GLN B C 1
ATOM 3275 O O . GLN B 2 30 ? 28.174 -1.666 -10.400 1.00 24.63 1326 GLN B O 1
ATOM 3281 N N . ALA B 2 31 ? 29.918 -2.131 -11.766 1.00 22.95 1327 ALA B N 1
ATOM 3282 C CA . ALA B 2 31 ? 29.052 -2.741 -12.784 1.00 23.76 1327 ALA B CA 1
ATOM 3283 C C . ALA B 2 31 ? 28.267 -3.900 -12.165 1.00 21.71 1327 ALA B C 1
ATOM 3284 O O . ALA B 2 31 ? 28.835 -4.731 -11.457 1.00 20.03 1327 ALA B O 1
ATOM 3286 N N . ILE B 2 32 ? 26.966 -3.917 -12.409 1.00 21.34 1328 ILE B N 1
ATOM 3287 C CA . ILE B 2 32 ? 26.101 -4.991 -11.890 1.00 22.23 1328 ILE B CA 1
ATOM 3288 C C . ILE B 2 32 ? 26.291 -6.170 -12.851 1.00 22.15 1328 ILE B C 1
ATOM 3289 O O . ILE B 2 32 ? 26.485 -5.957 -14.036 1.00 22.65 1328 ILE B O 1
ATOM 3294 N N . ALA B 2 33 ? 26.271 -7.397 -12.365 1.00 22.27 1329 ALA B N 1
ATOM 3295 C CA . ALA B 2 33 ? 26.286 -8.550 -13.277 1.00 24.72 1329 ALA B CA 1
ATOM 3296 C C . ALA B 2 33 ? 25.278 -8.361 -14.435 1.00 27.00 1329 ALA B C 1
ATOM 3297 O O . ALA B 2 33 ? 24.097 -7.959 -14.246 1.00 24.96 1329 ALA B O 1
ATOM 3299 N N . LYS B 2 34 ? 25.752 -8.659 -15.641 1.00 29.28 1330 LYS B N 1
ATOM 3300 C CA . LYS B 2 34 ? 25.010 -8.359 -16.863 1.00 31.82 1330 LYS B CA 1
ATOM 3301 C C . LYS B 2 34 ? 23.673 -9.108 -16.892 1.00 31.02 1330 LYS B C 1
ATOM 3302 O O . LYS B 2 34 ? 22.608 -8.537 -17.186 1.00 30.03 1330 LYS B O 1
ATOM 3308 N N . ALA B 2 35 ? 23.745 -10.387 -16.554 1.00 31.51 1331 ALA B N 1
ATOM 3309 C CA . ALA B 2 35 ? 22.580 -11.277 -16.563 1.00 32.35 1331 ALA B CA 1
ATOM 3310 C C . ALA B 2 35 ? 21.457 -10.921 -15.579 1.00 33.48 1331 ALA B C 1
ATOM 3311 O O . ALA B 2 35 ? 20.344 -11.421 -15.725 1.00 34.40 1331 ALA B O 1
ATOM 3313 N N . THR B 2 36 ? 21.730 -10.036 -14.611 1.00 33.28 1332 THR B N 1
ATOM 3314 C CA . THR B 2 36 ? 20.769 -9.687 -13.547 1.00 33.89 1332 THR B CA 1
ATOM 3315 C C . THR B 2 36 ? 19.601 -8.780 -13.981 1.00 36.88 1332 THR B C 1
ATOM 3316 O O . THR B 2 36 ? 18.557 -9.248 -14.472 1.00 38.70 1332 THR B O 1
ATOM 3328 N N . GLY C 1 11 ? -0.855 -29.298 34.731 1.00 28.92 69 GLY D N 1
ATOM 3329 C CA . GLY C 1 11 ? -0.689 -29.055 36.207 1.00 32.22 69 GLY D CA 1
ATOM 3330 C C . GLY C 1 11 ? -0.132 -30.391 36.616 1.00 34.62 69 GLY D C 1
ATOM 3331 O O . GLY C 1 11 ? 0.906 -30.489 37.280 1.00 38.33 69 GLY D O 1
ATOM 3332 N N . ASN C 1 12 ? -0.746 -31.449 36.117 1.00 34.46 70 ASN D N 1
ATOM 3333 C CA . ASN C 1 12 ? 0.092 -32.467 35.665 1.00 32.82 70 ASN D CA 1
ATOM 3334 C C . ASN C 1 12 ? 0.503 -32.127 34.209 1.00 32.13 70 ASN D C 1
ATOM 3335 O O . ASN C 1 12 ? 1.676 -31.862 33.977 1.00 31.47 70 ASN D O 1
ATOM 3340 N N . PRO C 1 13 ? -0.441 -31.991 33.260 1.00 29.97 71 PRO D N 1
ATOM 3341 C CA . PRO C 1 13 ? 0.224 -31.933 31.970 1.00 31.62 71 PRO D CA 1
ATOM 3342 C C . PRO C 1 13 ? 0.982 -30.635 31.664 1.00 32.70 71 PRO D C 1
ATOM 3343 O O . PRO C 1 13 ? 1.844 -30.624 30.785 1.00 32.94 71 PRO D O 1
ATOM 3347 N N . PHE C 1 14 ? 0.661 -29.548 32.345 1.00 32.35 72 PHE D N 1
ATOM 3348 C CA . PHE C 1 14 ? 1.389 -28.301 32.101 1.00 34.92 72 PHE D CA 1
ATOM 3349 C C . PHE C 1 14 ? 2.755 -28.314 32.825 1.00 37.36 72 PHE D C 1
ATOM 3350 O O . PHE C 1 14 ? 3.489 -27.312 32.836 1.00 38.58 72 PHE D O 1
ATOM 3358 N N . GLN C 1 15 ? 3.102 -29.488 33.366 1.00 39.27 73 GLN D N 1
ATOM 3359 C CA . GLN C 1 15 ? 4.352 -29.685 34.112 1.00 41.33 73 GLN D CA 1
ATOM 3360 C C . GLN C 1 15 ? 5.127 -30.868 33.531 1.00 41.77 73 GLN D C 1
ATOM 3361 O O . GLN C 1 15 ? 6.063 -31.395 34.158 1.00 42.29 73 GLN D O 1
ATOM 3367 N N . ALA C 1 16 ? 4.718 -31.280 32.331 1.00 41.10 74 ALA D N 1
ATOM 3368 C CA . ALA C 1 16 ? 5.158 -32.547 31.769 1.00 40.34 74 ALA D CA 1
ATOM 3369 C C . ALA C 1 16 ? 6.360 -32.356 30.839 1.00 39.41 74 ALA D C 1
ATOM 3370 O O . ALA C 1 16 ? 6.955 -33.334 30.344 1.00 39.61 74 ALA D O 1
ATOM 3372 N N . ASN C 1 17 ? 6.738 -31.103 30.619 1.00 37.20 75 ASN D N 1
ATOM 3373 C CA . ASN C 1 17 ? 7.901 -30.824 29.797 1.00 36.27 75 ASN D CA 1
ATOM 3374 C C . ASN C 1 17 ? 8.441 -29.447 30.121 1.00 36.48 75 ASN D C 1
ATOM 3375 O O . ASN C 1 17 ? 7.740 -28.633 30.735 1.00 36.04 75 ASN D O 1
ATOM 3380 N N . VAL C 1 18 ? 9.690 -29.198 29.742 1.00 34.91 76 VAL D N 1
ATOM 3381 C CA . VAL C 1 18 ? 10.324 -27.929 30.083 1.00 35.73 76 VAL D CA 1
ATOM 3382 C C . VAL C 1 18 ? 9.608 -26.677 29.498 1.00 35.46 76 VAL D C 1
ATOM 3383 O O . VAL C 1 18 ? 9.491 -25.660 30.202 1.00 34.55 76 VAL D O 1
ATOM 3387 N N . GLU C 1 19 ? 9.146 -26.764 28.245 1.00 33.75 77 GLU D N 1
ATOM 3388 C CA . GLU C 1 19 ? 8.584 -25.594 27.533 1.00 35.45 77 GLU D CA 1
ATOM 3389 C C . GLU C 1 19 ? 7.240 -25.154 28.181 1.00 33.34 77 GLU D C 1
ATOM 3390 O O . GLU C 1 19 ? 7.043 -23.977 28.490 1.00 31.48 77 GLU D O 1
ATOM 3396 N N . MET C 1 20 ? 6.378 -26.143 28.446 1.00 32.70 78 MET D N 1
ATOM 3397 C CA . MET C 1 20 ? 5.092 -25.979 29.135 1.00 33.02 78 MET D CA 1
ATOM 3398 C C . MET C 1 20 ? 5.293 -25.455 30.547 1.00 32.70 78 MET D C 1
ATOM 3399 O O . MET C 1 20 ? 4.618 -24.529 30.976 1.00 30.50 78 MET D O 1
ATOM 3404 N N . LYS C 1 21 ? 6.202 -26.112 31.275 1.00 31.99 79 LYS D N 1
ATOM 3405 C CA . LYS C 1 21 ? 6.539 -25.743 32.632 1.00 32.24 79 LYS D CA 1
ATOM 3406 C C . LYS C 1 21 ? 6.959 -24.302 32.714 1.00 31.65 79 LYS D C 1
ATOM 3407 O O . LYS C 1 21 ? 6.480 -23.581 33.582 1.00 32.29 79 LYS D O 1
ATOM 3413 N N . THR C 1 22 ? 7.928 -23.905 31.888 1.00 30.89 80 THR D N 1
ATOM 3414 C CA . THR C 1 22 ? 8.439 -22.546 31.994 1.00 31.97 80 THR D CA 1
ATOM 3415 C C . THR C 1 22 ? 7.387 -21.521 31.505 1.00 30.47 80 THR D C 1
ATOM 3416 O O . THR C 1 22 ? 7.330 -20.411 32.016 1.00 29.10 80 THR D O 1
ATOM 3420 N N . PHE C 1 23 ? 6.531 -21.942 30.567 1.00 29.24 81 PHE D N 1
ATOM 3421 C CA . PHE C 1 23 ? 5.351 -21.167 30.142 1.00 26.82 81 PHE D CA 1
ATOM 3422 C C . PHE C 1 23 ? 4.377 -20.887 31.315 1.00 25.86 81 PHE D C 1
ATOM 3423 O O . PHE C 1 23 ? 4.106 -19.726 31.603 1.00 25.95 81 PHE D O 1
ATOM 3431 N N . MET C 1 24 ? 3.875 -21.915 32.004 1.00 22.56 82 MET D N 1
ATOM 3432 C CA . MET C 1 24 ? 2.988 -21.677 33.126 1.00 21.91 82 MET D CA 1
ATOM 3433 C C . MET C 1 24 ? 3.621 -20.891 34.278 1.00 22.88 82 MET D C 1
ATOM 3434 O O . MET C 1 24 ? 2.898 -20.173 35.013 1.00 20.52 82 MET D O 1
ATOM 3439 N N . GLU C 1 25 ? 4.936 -21.091 34.482 1.00 21.77 83 GLU D N 1
ATOM 3440 C CA . GLU C 1 25 ? 5.687 -20.364 35.521 1.00 23.33 83 GLU D CA 1
ATOM 3441 C C . GLU C 1 25 ? 5.680 -18.836 35.242 1.00 22.22 83 GLU D C 1
ATOM 3442 O O . GLU C 1 25 ? 5.816 -18.030 36.183 1.00 22.36 83 GLU D O 1
ATOM 3448 N N . ARG C 1 26 ? 5.534 -18.430 33.977 1.00 20.82 84 ARG D N 1
ATOM 3449 C CA . ARG C 1 26 ? 5.443 -16.970 33.709 1.00 23.00 84 ARG D CA 1
ATOM 3450 C C . ARG C 1 26 ? 4.232 -16.301 34.371 1.00 21.38 84 ARG D C 1
ATOM 3451 O O . ARG C 1 26 ? 4.281 -15.094 34.642 1.00 19.95 84 ARG D O 1
ATOM 3459 N N . PHE C 1 27 ? 3.227 -17.107 34.759 1.00 19.37 85 PHE D N 1
ATOM 3460 C CA . PHE C 1 27 ? 2.054 -16.544 35.395 1.00 19.44 85 PHE D CA 1
ATOM 3461 C C . PHE C 1 27 ? 2.162 -16.427 36.907 1.00 19.20 85 PHE D C 1
ATOM 3462 O O . PHE C 1 27 ? 1.204 -16.022 37.558 1.00 19.90 85 PHE D O 1
ATOM 3470 N N . ASN C 1 28 ? 3.289 -16.840 37.475 1.00 17.74 86 ASN D N 1
ATOM 3471 C CA . ASN C 1 28 ? 3.390 -16.792 38.920 1.00 18.59 86 ASN D CA 1
ATOM 3472 C C . ASN C 1 28 ? 4.003 -15.458 39.288 1.00 18.63 86 ASN D C 1
ATOM 3473 O O . ASN C 1 28 ? 5.235 -15.287 39.289 1.00 17.48 86 ASN D O 1
ATOM 3478 N N . LEU C 1 29 ? 3.133 -14.474 39.509 1.00 17.46 87 LEU D N 1
ATOM 3479 C CA . LEU C 1 29 ? 3.650 -13.139 39.732 1.00 17.65 87 LEU D CA 1
ATOM 3480 C C . LEU C 1 29 ? 4.254 -12.975 41.151 1.00 17.64 87 LEU D C 1
ATOM 3481 O O . LEU C 1 29 ? 5.106 -12.116 41.368 1.00 17.63 87 LEU D O 1
ATOM 3486 N N . THR C 1 30 ? 3.903 -13.837 42.088 1.00 18.71 88 THR D N 1
ATOM 3487 C CA . THR C 1 30 ? 4.656 -13.827 43.340 1.00 21.54 88 THR D CA 1
ATOM 3488 C C . THR C 1 30 ? 6.112 -14.299 43.172 1.00 23.83 88 THR D C 1
ATOM 3489 O O . THR C 1 30 ? 7.011 -13.779 43.828 1.00 25.20 88 THR D O 1
ATOM 3493 N N . HIS C 1 31 ? 6.363 -15.256 42.280 1.00 24.36 89 HIS D N 1
ATOM 3494 C CA . HIS C 1 31 ? 7.694 -15.815 42.090 1.00 24.30 89 HIS D CA 1
ATOM 3495 C C . HIS C 1 31 ? 8.576 -14.923 41.230 1.00 25.41 89 HIS D C 1
ATOM 3496 O O . HIS C 1 31 ? 9.771 -14.751 41.477 1.00 26.65 89 HIS D O 1
ATOM 3503 N N . HIS C 1 32 ? 8.023 -14.419 40.139 1.00 24.73 90 HIS D N 1
ATOM 3504 C CA . HIS C 1 32 ? 8.853 -13.774 39.147 1.00 26.29 90 HIS D CA 1
ATOM 3505 C C . HIS C 1 32 ? 8.886 -12.243 39.337 1.00 25.56 90 HIS D C 1
ATOM 3506 O O . HIS C 1 32 ? 9.955 -11.627 39.458 1.00 29.62 90 HIS D O 1
ATOM 3513 N N . HIS C 1 33 ? 7.735 -11.634 39.533 1.00 21.41 91 HIS D N 1
ATOM 3514 C CA . HIS C 1 33 ? 7.703 -10.174 39.695 1.00 16.56 91 HIS D CA 1
ATOM 3515 C C . HIS C 1 33 ? 8.133 -9.726 41.103 1.00 16.45 91 HIS D C 1
ATOM 3516 O O . HIS C 1 33 ? 8.927 -8.790 41.258 1.00 16.68 91 HIS D O 1
ATOM 3523 N N . GLN C 1 34 ? 7.503 -10.338 42.102 1.00 14.97 92 GLN D N 1
ATOM 3524 C CA . GLN C 1 34 ? 7.896 -10.257 43.504 1.00 17.16 92 GLN D CA 1
ATOM 3525 C C . GLN C 1 34 ? 7.641 -8.942 44.196 1.00 15.25 92 GLN D C 1
ATOM 3526 O O . GLN C 1 34 ? 8.226 -8.673 45.222 1.00 14.60 92 GLN D O 1
ATOM 3532 N N . SER C 1 35 ? 6.758 -8.124 43.666 1.00 13.42 93 SER D N 1
ATOM 3533 C CA . SER C 1 35 ? 6.529 -6.808 44.320 1.00 14.57 93 SER D CA 1
ATOM 3534 C C . SER C 1 35 ? 5.102 -6.338 43.989 1.00 14.58 93 SER D C 1
ATOM 3535 O O . SER C 1 35 ? 4.358 -7.068 43.280 1.00 13.67 93 SER D O 1
ATOM 3538 N N . GLY C 1 36 ? 4.721 -5.130 44.394 1.00 11.20 94 GLY D N 1
ATOM 3539 C CA . GLY C 1 36 ? 3.383 -4.652 43.982 1.00 11.09 94 GLY D CA 1
ATOM 3540 C C . GLY C 1 36 ? 3.280 -4.396 42.492 1.00 9.38 94 GLY D C 1
ATOM 3541 O O . GLY C 1 36 ? 4.309 -4.317 41.764 1.00 9.08 94 GLY D O 1
ATOM 3542 N N . ILE C 1 37 ? 2.038 -4.449 41.991 1.00 10.33 95 ILE D N 1
ATOM 3543 C CA . ILE C 1 37 ? 1.808 -4.247 40.553 1.00 11.43 95 ILE D CA 1
ATOM 3544 C C . ILE C 1 37 ? 1.072 -2.944 40.288 1.00 11.30 95 ILE D C 1
ATOM 3545 O O . ILE C 1 37 ? 1.515 -2.158 39.486 1.00 12.19 95 ILE D O 1
ATOM 3550 N N . TYR C 1 38 ? -0.073 -2.769 40.924 1.00 10.24 96 TYR D N 1
ATOM 3551 C CA . TYR C 1 38 ? -0.808 -1.502 40.819 1.00 11.49 96 TYR D CA 1
ATOM 3552 C C . TYR C 1 38 ? 0.099 -0.329 41.317 1.00 11.53 96 TYR D C 1
ATOM 3553 O O . TYR C 1 38 ? 0.355 0.651 40.598 1.00 10.29 96 TYR D O 1
ATOM 3562 N N . VAL C 1 39 ? 0.583 -0.477 42.546 1.00 10.52 97 VAL D N 1
ATOM 3563 C CA . VAL C 1 39 ? 1.649 0.344 43.097 1.00 10.69 97 VAL D CA 1
ATOM 3564 C C . VAL C 1 39 ? 2.824 -0.562 43.537 1.00 10.72 97 VAL D C 1
ATOM 3565 O O . VAL C 1 39 ? 2.661 -1.490 44.339 1.00 11.41 97 VAL D O 1
ATOM 3569 N N . ASP C 1 40 ? 4.007 -0.252 43.017 1.00 10.21 98 ASP D N 1
ATOM 3570 C CA . ASP C 1 40 ? 5.209 -1.048 43.279 1.00 11.36 98 ASP D CA 1
ATOM 3571 C C . ASP C 1 40 ? 6.196 -0.223 44.086 1.00 8.96 98 ASP D C 1
ATOM 3572 O O . ASP C 1 40 ? 6.780 0.746 43.556 1.00 10.58 98 ASP D O 1
ATOM 3577 N N . LEU C 1 41 ? 6.359 -0.612 45.357 1.00 11.91 99 LEU D N 1
ATOM 3578 C CA . LEU C 1 41 ? 7.288 0.036 46.275 1.00 12.81 99 LEU D CA 1
ATOM 3579 C C . LEU C 1 41 ? 7.952 -1.070 47.100 1.00 14.39 99 LEU D C 1
ATOM 3580 O O . LEU C 1 41 ? 7.995 -1.009 48.347 1.00 15.58 99 LEU D O 1
ATOM 3585 N N . GLY C 1 42 ? 8.514 -2.075 46.408 1.00 13.50 100 GLY D N 1
ATOM 3586 C CA . GLY C 1 42 ? 8.844 -3.332 47.103 1.00 15.25 100 GLY D CA 1
ATOM 3587 C C . GLY C 1 42 ? 10.128 -3.271 47.926 1.00 16.21 100 GLY D C 1
ATOM 3588 O O . GLY C 1 42 ? 10.362 -4.109 48.786 1.00 18.56 100 GLY D O 1
ATOM 3589 N N . GLN C 1 43 ? 10.997 -2.320 47.649 1.00 18.33 101 GLN D N 1
ATOM 3590 C CA . GLN C 1 43 ? 12.321 -2.331 48.311 1.00 19.04 101 GLN D CA 1
ATOM 3591 C C . GLN C 1 43 ? 12.541 -1.067 49.134 1.00 20.57 101 GLN D C 1
ATOM 3592 O O . GLN C 1 43 ? 11.704 -0.191 49.134 1.00 20.25 101 GLN D O 1
ATOM 3598 N N . ASP C 1 44 ? 13.678 -0.994 49.844 1.00 22.40 102 ASP D N 1
ATOM 3599 C CA . ASP C 1 44 ? 14.011 0.134 50.730 1.00 21.55 102 ASP D CA 1
ATOM 3600 C C . ASP C 1 44 ? 15.495 0.406 50.545 1.00 21.97 102 ASP D C 1
ATOM 3601 O O . ASP C 1 44 ? 16.308 -0.522 50.615 1.00 21.51 102 ASP D O 1
ATOM 3606 N N . LYS C 1 45 ? 15.845 1.655 50.271 1.00 22.06 103 LYS D N 1
ATOM 3607 C CA . LYS C 1 45 ? 17.250 2.010 50.004 1.00 24.61 103 LYS D CA 1
ATOM 3608 C C . LYS C 1 45 ? 17.636 3.245 50.841 1.00 26.55 103 LYS D C 1
ATOM 3609 O O . LYS C 1 45 ? 16.868 4.207 50.927 1.00 25.80 103 LYS D O 1
ATOM 3615 N N . GLU C 1 46 ? 18.793 3.183 51.500 1.00 28.42 104 GLU D N 1
ATOM 3616 C CA . GLU C 1 46 ? 19.309 4.315 52.285 1.00 31.27 104 GLU D CA 1
ATOM 3617 C C . GLU C 1 46 ? 19.969 5.279 51.328 1.00 30.16 104 GLU D C 1
ATOM 3618 O O . GLU C 1 46 ? 20.732 4.870 50.472 1.00 31.26 104 GLU D O 1
ATOM 3624 N N . VAL C 1 47 ? 19.558 6.534 51.368 1.00 30.97 105 VAL D N 1
ATOM 3625 C CA . VAL C 1 47 ? 20.285 7.603 50.710 1.00 31.54 105 VAL D CA 1
ATOM 3626 C C . VAL C 1 47 ? 20.547 8.658 51.799 1.00 32.99 105 VAL D C 1
ATOM 3627 O O . VAL C 1 47 ? 19.592 9.162 52.429 1.00 31.24 105 VAL D O 1
ATOM 3631 N N . ASP C 1 48 ? 21.835 8.933 52.050 1.00 34.26 106 ASP D N 1
ATOM 3632 C CA . ASP C 1 48 ? 22.248 9.951 53.038 1.00 35.90 106 ASP D CA 1
ATOM 3633 C C . ASP C 1 48 ? 21.574 9.735 54.367 1.00 34.93 106 ASP D C 1
ATOM 3634 O O . ASP C 1 48 ? 20.993 10.652 54.914 1.00 36.56 106 ASP D O 1
ATOM 3639 N N . GLY C 1 49 ? 21.566 8.499 54.835 1.00 36.61 107 GLY D N 1
ATOM 3640 C CA . GLY C 1 49 ? 21.130 8.205 56.185 1.00 35.80 107 GLY D CA 1
ATOM 3641 C C . GLY C 1 49 ? 19.639 8.025 56.391 1.00 35.94 107 GLY D C 1
ATOM 3642 O O . GLY C 1 49 ? 19.235 7.627 57.483 1.00 36.24 107 GLY D O 1
ATOM 3643 N N . THR C 1 50 ? 18.830 8.317 55.358 1.00 34.91 108 THR D N 1
ATOM 3644 C CA . THR C 1 50 ? 17.366 8.175 55.393 1.00 33.39 108 THR D CA 1
ATOM 3645 C C . THR C 1 50 ? 16.935 7.061 54.441 1.00 32.08 108 THR D C 1
ATOM 3646 O O . THR C 1 50 ? 17.528 6.883 53.373 1.00 30.27 108 THR D O 1
ATOM 3650 N N . LEU C 1 51 ? 15.911 6.316 54.853 1.00 31.31 109 LEU D N 1
ATOM 3651 C CA . LEU C 1 51 ? 15.401 5.155 54.126 1.00 30.08 109 LEU D CA 1
ATOM 3652 C C . LEU C 1 51 ? 14.239 5.611 53.217 1.00 28.55 109 LEU D C 1
ATOM 3653 O O . LEU C 1 51 ? 13.350 6.357 53.666 1.00 28.50 109 LEU D O 1
ATOM 3658 N N . TYR C 1 52 ? 14.283 5.207 51.943 1.00 24.10 110 TYR D N 1
ATOM 3659 C CA . TYR C 1 52 ? 13.270 5.586 50.944 1.00 22.73 110 TYR D CA 1
ATOM 3660 C C . TYR C 1 52 ? 12.745 4.275 50.362 1.00 22.79 110 TYR D C 1
ATOM 3661 O O . TYR C 1 52 ? 13.471 3.257 50.362 1.00 22.44 110 TYR D O 1
ATOM 3670 N N . ARG C 1 53 ? 11.494 4.305 49.907 1.00 20.02 111 ARG D N 1
ATOM 3671 C CA . ARG C 1 53 ? 10.853 3.156 49.286 1.00 18.21 111 ARG D CA 1
ATOM 3672 C C . ARG C 1 53 ? 11.270 3.144 47.828 1.00 19.02 111 ARG D C 1
ATOM 3673 O O . ARG C 1 53 ? 11.411 4.214 47.229 1.00 19.10 111 ARG D O 1
ATOM 3681 N N . GLU C 1 54 ? 11.402 1.945 47.236 1.00 16.59 112 GLU D N 1
ATOM 3682 C CA . GLU C 1 54 ? 11.963 1.863 45.881 1.00 15.73 112 GLU D CA 1
ATOM 3683 C C . GLU C 1 54 ? 11.089 0.877 45.102 1.00 14.12 112 GLU D C 1
ATOM 3684 O O . GLU C 1 54 ? 10.883 -0.231 45.581 1.00 14.47 112 GLU D O 1
ATOM 3690 N N . PRO C 1 55 ? 10.603 1.274 43.908 1.00 14.02 113 PRO D N 1
ATOM 3691 C CA . PRO C 1 55 ? 10.067 0.218 43.032 1.00 14.61 113 PRO D CA 1
ATOM 3692 C C . PRO C 1 55 ? 11.077 -0.938 42.779 1.00 14.98 113 PRO D C 1
ATOM 3693 O O . PRO C 1 55 ? 12.287 -0.693 42.580 1.00 15.00 113 PRO D O 1
ATOM 3697 N N . ALA C 1 56 ? 10.589 -2.176 42.757 1.00 15.15 114 ALA D N 1
ATOM 3698 C CA . ALA C 1 56 ? 11.468 -3.368 42.848 1.00 15.57 114 ALA D CA 1
ATOM 3699 C C . ALA C 1 56 ? 11.041 -4.506 41.922 1.00 15.50 114 ALA D C 1
ATOM 3700 O O . ALA C 1 56 ? 11.735 -5.517 41.841 1.00 15.35 114 ALA D O 1
ATOM 3702 N N . GLY C 1 57 ? 9.820 -4.425 41.380 1.00 14.04 115 GLY D N 1
ATOM 3703 C CA . GLY C 1 57 ? 9.293 -5.527 40.578 1.00 13.88 115 GLY D CA 1
ATOM 3704 C C . GLY C 1 57 ? 10.093 -5.924 39.357 1.00 14.06 115 GLY D C 1
ATOM 3705 O O . GLY C 1 57 ? 10.579 -5.074 38.623 1.00 14.65 115 GLY D O 1
ATOM 3706 N N . LEU C 1 58 ? 10.187 -7.231 39.124 1.00 15.87 116 LEU D N 1
ATOM 3707 C CA . LEU C 1 58 ? 11.021 -7.782 38.028 1.00 18.10 116 LEU D CA 1
ATOM 3708 C C . LEU C 1 58 ? 10.298 -7.839 36.659 1.00 18.06 116 LEU D C 1
ATOM 3709 O O . LEU C 1 58 ? 10.944 -7.900 35.624 1.00 16.38 116 LEU D O 1
ATOM 3714 N N . CYS C 1 59 ? 8.976 -7.716 36.644 1.00 17.07 117 CYS D N 1
ATOM 3715 C CA . CYS C 1 59 ? 8.249 -7.709 35.341 1.00 17.24 117 CYS D CA 1
ATOM 3716 C C . CYS C 1 59 ? 7.815 -6.313 34.871 1.00 15.38 117 CYS D C 1
ATOM 3717 O O . CYS C 1 59 ? 7.395 -5.485 35.686 1.00 15.16 117 CYS D O 1
ATOM 3720 N N . PRO C 1 60 ? 7.893 -6.057 33.550 1.00 13.67 118 PRO D N 1
ATOM 3721 C CA . PRO C 1 60 ? 7.360 -4.842 32.949 1.00 14.00 118 PRO D CA 1
ATOM 3722 C C . PRO C 1 60 ? 5.818 -4.910 33.073 1.00 13.47 118 PRO D C 1
ATOM 3723 O O . PRO C 1 60 ? 5.246 -6.012 33.020 1.00 14.93 118 PRO D O 1
ATOM 3727 N N . ILE C 1 61 ? 5.191 -3.775 33.347 1.00 12.11 119 ILE D N 1
ATOM 3728 C CA . ILE C 1 61 ? 3.728 -3.714 33.508 1.00 12.02 119 ILE D CA 1
ATOM 3729 C C . ILE C 1 61 ? 3.142 -3.022 32.291 1.00 11.94 119 ILE D C 1
ATOM 3730 O O . ILE C 1 61 ? 3.249 -1.804 32.109 1.00 12.54 119 ILE D O 1
ATOM 3735 N N . TRP C 1 62 ? 2.492 -3.800 31.437 1.00 11.48 120 TRP D N 1
ATOM 3736 C CA . TRP C 1 62 ? 2.134 -3.318 30.102 1.00 10.62 120 TRP D CA 1
ATOM 3737 C C . TRP C 1 62 ? 0.851 -2.443 30.134 1.00 11.08 120 TRP D C 1
ATOM 3738 O O . TRP C 1 62 ? -0.166 -2.911 30.616 1.00 9.79 120 TRP D O 1
ATOM 3749 N N . GLY C 1 63 ? 0.921 -1.189 29.659 1.00 8.92 121 GLY D N 1
ATOM 3750 C CA . GLY C 1 63 ? -0.217 -0.303 29.574 1.00 10.22 121 GLY D CA 1
ATOM 3751 C C . GLY C 1 63 ? -0.385 0.578 30.815 1.00 11.85 121 GLY D C 1
ATOM 3752 O O . GLY C 1 63 ? -1.258 1.472 30.846 1.00 12.68 121 GLY D O 1
ATOM 3753 N N . LYS C 1 64 ? 0.366 0.272 31.877 1.00 9.72 122 LYS D N 1
ATOM 3754 C CA . LYS C 1 64 ? 0.313 1.104 33.112 1.00 8.79 122 LYS D CA 1
ATOM 3755 C C . LYS C 1 64 ? 0.833 2.490 32.850 1.00 9.78 122 LYS D C 1
ATOM 3756 O O . LYS C 1 64 ? 1.952 2.674 32.333 1.00 11.43 122 LYS D O 1
ATOM 3762 N N . HIS C 1 65 ? 0.043 3.490 33.224 1.00 11.07 123 HIS D N 1
ATOM 3763 C CA . HIS C 1 65 ? 0.535 4.859 33.230 1.00 13.69 123 HIS D CA 1
ATOM 3764 C C . HIS C 1 65 ? -0.021 5.584 34.453 1.00 14.02 123 HIS D C 1
ATOM 3765 O O . HIS C 1 65 ? -0.923 5.086 35.122 1.00 15.51 123 HIS D O 1
ATOM 3772 N N . ILE C 1 66 ? 0.558 6.730 34.793 1.00 14.73 124 ILE D N 1
ATOM 3773 C CA . ILE C 1 66 ? 0.086 7.467 35.945 1.00 13.83 124 ILE D CA 1
ATOM 3774 C C . ILE C 1 66 ? -0.756 8.653 35.483 1.00 14.89 124 ILE D C 1
ATOM 3775 O O . ILE C 1 66 ? -0.246 9.550 34.802 1.00 15.62 124 ILE D O 1
ATOM 3780 N N . GLU C 1 67 ? -2.031 8.657 35.871 1.00 13.46 125 GLU D N 1
ATOM 3781 C CA . GLU C 1 67 ? -2.981 9.662 35.476 1.00 14.67 125 GLU D CA 1
ATOM 3782 C C . GLU C 1 67 ? -2.984 10.765 36.520 1.00 15.19 125 GLU D C 1
ATOM 3783 O O . GLU C 1 67 ? -3.184 10.502 37.680 1.00 15.12 125 GLU D O 1
ATOM 3789 N N . LEU C 1 68 ? -2.787 12.000 36.075 1.00 14.30 126 LEU D N 1
ATOM 3790 C CA . LEU C 1 68 ? -2.606 13.191 36.928 1.00 15.18 126 LEU D CA 1
ATOM 3791 C C . LEU C 1 68 ? -3.904 13.975 37.008 1.00 15.25 126 LEU D C 1
ATOM 3792 O O . LEU C 1 68 ? -4.735 13.909 36.088 1.00 14.81 126 LEU D O 1
ATOM 3797 N N . GLN C 1 69 ? -4.068 14.780 38.050 1.00 14.98 127 GLN D N 1
ATOM 3798 C CA . GLN C 1 69 ? -5.278 15.607 38.155 1.00 16.32 127 GLN D CA 1
ATOM 3799 C C . GLN C 1 69 ? -4.836 17.082 38.346 1.00 16.75 127 GLN D C 1
ATOM 3800 O O . GLN C 1 69 ? -5.237 17.732 39.320 1.00 15.35 127 GLN D O 1
ATOM 3806 N N . GLN C 1 70 ? -3.975 17.584 37.460 1.00 18.21 128 GLN D N 1
ATOM 3807 C CA . GLN C 1 70 ? -3.605 19.013 37.497 1.00 20.72 128 GLN D CA 1
ATOM 3808 C C . GLN C 1 70 ? -4.776 19.886 37.002 1.00 23.87 128 GLN D C 1
ATOM 3809 O O . GLN C 1 70 ? -5.607 19.418 36.253 1.00 22.49 128 GLN D O 1
ATOM 3815 N N . PRO C 1 71 ? -4.795 21.187 37.349 1.00 27.83 129 PRO D N 1
ATOM 3816 C CA . PRO C 1 71 ? -5.863 22.056 36.801 1.00 31.07 129 PRO D CA 1
ATOM 3817 C C . PRO C 1 71 ? -5.930 22.033 35.265 1.00 33.56 129 PRO D C 1
ATOM 3818 O O . PRO C 1 71 ? -4.933 21.762 34.589 1.00 34.69 129 PRO D O 1
ATOM 3822 N N . ASP C 1 72 ? -7.126 22.226 34.716 1.00 37.60 130 ASP D N 1
ATOM 3823 C CA . ASP C 1 72 ? -7.365 21.934 33.313 1.00 41.05 130 ASP D CA 1
ATOM 3824 C C . ASP C 1 72 ? -7.195 23.213 32.498 1.00 42.61 130 ASP D C 1
ATOM 3825 O O . ASP C 1 72 ? -8.177 23.792 32.013 1.00 42.84 130 ASP D O 1
ATOM 3830 N N . ARG C 1 73 ? -5.947 23.644 32.356 1.00 42.91 131 ARG D N 1
ATOM 3831 C CA . ARG C 1 73 ? -5.630 24.966 31.842 1.00 43.09 131 ARG D CA 1
ATOM 3832 C C . ARG C 1 73 ? -4.118 25.138 31.777 1.00 43.36 131 ARG D C 1
ATOM 3833 O O . ARG C 1 73 ? -3.390 24.500 32.546 1.00 42.54 131 ARG D O 1
ATOM 3841 N N . PRO C 1 74 ? -3.637 26.056 30.910 1.00 43.35 132 PRO D N 1
ATOM 3842 C CA . PRO C 1 74 ? -2.193 26.236 30.837 1.00 41.56 132 PRO D CA 1
ATOM 3843 C C . PRO C 1 74 ? -1.729 26.712 32.197 1.00 39.28 132 PRO D C 1
ATOM 3844 O O . PRO C 1 74 ? -2.502 27.364 32.895 1.00 40.23 132 PRO D O 1
ATOM 3848 N N . PRO C 1 75 ? -0.494 26.356 32.604 1.00 37.52 133 PRO D N 1
ATOM 3849 C CA . PRO C 1 75 ? 0.526 25.587 31.877 1.00 36.39 133 PRO D CA 1
ATOM 3850 C C . PRO C 1 75 ? 0.495 24.055 32.140 1.00 35.10 133 PRO D C 1
ATOM 3851 O O . PRO C 1 75 ? 1.418 23.335 31.762 1.00 35.06 133 PRO D O 1
ATOM 3855 N N . TYR C 1 76 ? -0.537 23.579 32.819 1.00 32.94 134 TYR D N 1
ATOM 3856 C CA . TYR C 1 76 ? -0.639 22.156 33.178 1.00 31.07 134 TYR D CA 1
ATOM 3857 C C . TYR C 1 76 ? -0.985 21.293 31.949 1.00 30.41 134 TYR D C 1
ATOM 3858 O O . TYR C 1 76 ? -1.881 21.640 31.185 1.00 29.24 134 TYR D O 1
ATOM 3867 N N . ARG C 1 77 ? -0.252 20.210 31.691 1.00 29.39 135 ARG D N 1
ATOM 3868 C CA . ARG C 1 77 ? -0.709 19.322 30.582 1.00 29.68 135 ARG D CA 1
ATOM 3869 C C . ARG C 1 77 ? -1.149 17.933 30.976 1.00 27.31 135 ARG D C 1
ATOM 3870 O O . ARG C 1 77 ? -1.506 17.148 30.104 1.00 25.79 135 ARG D O 1
ATOM 3878 N N . ASN C 1 78 ? -1.124 17.644 32.279 1.00 25.46 136 ASN D N 1
ATOM 3879 C CA . ASN C 1 78 ? -1.648 16.386 32.798 1.00 25.45 136 ASN D CA 1
ATOM 3880 C C . ASN C 1 78 ? -1.020 15.212 32.126 1.00 24.35 136 ASN D C 1
ATOM 3881 O O . ASN C 1 78 ? -1.704 14.289 31.695 1.00 25.32 136 ASN D O 1
ATOM 3886 N N . ASN C 1 79 ? 0.291 15.265 31.968 1.00 22.24 137 ASN D N 1
ATOM 3887 C CA . ASN C 1 79 ? 0.977 14.186 31.329 1.00 20.88 137 ASN D CA 1
ATOM 3888 C C . ASN C 1 79 ? 2.206 13.842 32.172 1.00 20.93 137 ASN D C 1
ATOM 3889 O O . ASN C 1 79 ? 3.164 14.650 32.253 1.00 18.20 137 ASN D O 1
ATOM 3894 N N . PHE C 1 80 ? 2.164 12.648 32.795 1.00 19.27 138 PHE D N 1
ATOM 3895 C CA . PHE C 1 80 ? 3.220 12.204 33.692 1.00 16.98 138 PHE D CA 1
ATOM 3896 C C . PHE C 1 80 ? 4.538 12.038 32.957 1.00 18.90 138 PHE D C 1
ATOM 3897 O O . PHE C 1 80 ? 5.578 12.035 33.580 1.00 17.76 138 PHE D O 1
ATOM 3905 N N . LEU C 1 81 ? 4.517 11.999 31.626 1.00 18.67 139 LEU D N 1
ATOM 3906 C CA . LEU C 1 81 ? 5.785 11.877 30.871 1.00 18.38 139 LEU D CA 1
ATOM 3907 C C . LEU C 1 81 ? 6.564 13.230 30.593 1.00 19.32 139 LEU D C 1
ATOM 3908 O O . LEU C 1 81 ? 7.699 13.226 30.111 1.00 19.85 139 LEU D O 1
ATOM 3913 N N . GLU C 1 82 ? 5.979 14.350 30.976 1.00 18.56 140 GLU D N 1
ATOM 3914 C CA . GLU C 1 82 ? 6.624 15.672 30.920 1.00 20.11 140 GLU D CA 1
ATOM 3915 C C . GLU C 1 82 ? 7.696 15.785 31.997 1.00 20.01 140 GLU D C 1
ATOM 3916 O O . GLU C 1 82 ? 7.624 15.119 33.035 1.00 17.40 140 GLU D O 1
ATOM 3922 N N . ASP C 1 83 ? 8.682 16.634 31.717 1.00 19.06 141 ASP D N 1
ATOM 3923 C CA . ASP C 1 83 ? 9.736 16.952 32.652 1.00 19.78 141 ASP D CA 1
ATOM 3924 C C . ASP C 1 83 ? 9.198 17.273 34.015 1.00 18.77 141 ASP D C 1
ATOM 3925 O O . ASP C 1 83 ? 8.152 17.879 34.140 1.00 19.14 141 ASP D O 1
ATOM 3930 N N . VAL C 1 84 ? 9.903 16.844 35.057 1.00 20.91 142 VAL D N 1
ATOM 3931 C CA . VAL C 1 84 ? 9.678 17.427 36.407 1.00 21.32 142 VAL D CA 1
ATOM 3932 C C . VAL C 1 84 ? 9.860 18.964 36.375 1.00 23.82 142 VAL D C 1
ATOM 3933 O O . VAL C 1 84 ? 10.609 19.463 35.532 1.00 24.09 142 VAL D O 1
ATOM 3937 N N . PRO C 1 85 ? 9.091 19.692 37.211 1.00 23.99 143 PRO D N 1
ATOM 3938 C CA . PRO C 1 85 ? 9.100 21.141 37.139 1.00 24.17 143 PRO D CA 1
ATOM 3939 C C . PRO C 1 85 ? 10.332 21.712 37.790 1.00 24.53 143 PRO D C 1
ATOM 3940 O O . PRO C 1 85 ? 10.784 21.302 38.867 1.00 24.33 143 PRO D O 1
ATOM 3944 N N . THR C 1 86 ? 10.839 22.707 37.107 1.00 25.58 144 THR D N 1
ATOM 3945 C CA . THR C 1 86 ? 11.878 23.537 37.594 1.00 26.96 144 THR D CA 1
ATOM 3946 C C . THR C 1 86 ? 11.313 24.472 38.704 1.00 27.82 144 THR D C 1
ATOM 3947 O O . THR C 1 86 ? 10.112 24.809 38.714 1.00 26.54 144 THR D O 1
ATOM 3951 N N . GLU C 1 87 ? 12.152 24.802 39.693 1.00 28.82 145 GLU D N 1
ATOM 3952 C CA . GLU C 1 87 ? 11.767 25.757 40.728 1.00 32.33 145 GLU D CA 1
ATOM 3953 C C . GLU C 1 87 ? 11.195 27.032 40.106 1.00 33.04 145 GLU D C 1
ATOM 3954 O O . GLU C 1 87 ? 10.184 27.541 40.571 1.00 34.14 145 GLU D O 1
ATOM 3960 N N . LYS C 1 88 ? 11.807 27.486 39.017 1.00 33.44 146 LYS D N 1
ATOM 3961 C CA . LYS C 1 88 ? 11.352 28.677 38.285 1.00 35.40 146 LYS D CA 1
ATOM 3962 C C . LYS C 1 88 ? 9.947 28.498 37.709 1.00 34.48 146 LYS D C 1
ATOM 3963 O O . LYS C 1 88 ? 9.052 29.305 37.982 1.00 34.56 146 LYS D O 1
ATOM 3969 N N . GLU C 1 89 ? 9.768 27.427 36.929 1.00 33.47 147 GLU D N 1
ATOM 3970 C CA . GLU C 1 89 ? 8.457 26.999 36.451 1.00 32.11 147 GLU D CA 1
ATOM 3971 C C . GLU C 1 89 ? 7.388 26.941 37.546 1.00 30.35 147 GLU D C 1
ATOM 3972 O O . GLU C 1 89 ? 6.267 27.363 37.345 1.00 30.17 147 GLU D O 1
ATOM 3978 N N . TYR C 1 90 ? 7.740 26.434 38.710 1.00 29.51 148 TYR D N 1
ATOM 3979 C CA . TYR C 1 90 ? 6.790 26.345 39.803 1.00 29.93 148 TYR D CA 1
ATOM 3980 C C . TYR C 1 90 ? 6.370 27.735 40.309 1.00 31.43 148 TYR D C 1
ATOM 3981 O O . TYR C 1 90 ? 5.197 27.946 40.648 1.00 28.86 148 TYR D O 1
ATOM 3990 N N . LYS C 1 91 ? 7.327 28.669 40.359 1.00 33.18 149 LYS D N 1
ATOM 3991 C CA . LYS C 1 91 ? 6.988 30.052 40.706 1.00 35.69 149 LYS D CA 1
ATOM 3992 C C . LYS C 1 91 ? 6.051 30.638 39.665 1.00 35.65 149 LYS D C 1
ATOM 3993 O O . LYS C 1 91 ? 5.086 31.289 40.015 1.00 36.78 149 LYS D O 1
ATOM 3999 N N . GLN C 1 92 ? 6.281 30.355 38.393 1.00 35.74 150 GLN D N 1
ATOM 4000 C CA . GLN C 1 92 ? 5.402 30.898 37.362 1.00 36.63 150 GLN D CA 1
ATOM 4001 C C . GLN C 1 92 ? 3.971 30.346 37.431 1.00 36.70 150 GLN D C 1
ATOM 4002 O O . GLN C 1 92 ? 3.001 31.088 37.252 1.00 36.42 150 GLN D O 1
ATOM 4008 N N . SER C 1 93 ? 3.822 29.053 37.715 1.00 34.26 151 SER D N 1
ATOM 4009 C CA . SER C 1 93 ? 2.487 28.447 37.636 1.00 32.66 151 SER D CA 1
ATOM 4010 C C . SER C 1 93 ? 1.722 28.678 38.932 1.00 30.83 151 SER D C 1
ATOM 4011 O O . SER C 1 93 ? 0.506 28.725 38.926 1.00 32.73 151 SER D O 1
ATOM 4014 N N . GLY C 1 94 ? 2.428 28.796 40.043 1.00 29.69 152 GLY D N 1
ATOM 4015 C CA . GLY C 1 94 ? 1.785 28.664 41.331 1.00 29.37 152 GLY D CA 1
ATOM 4016 C C . GLY C 1 94 ? 1.407 27.198 41.567 1.00 29.60 152 GLY D C 1
ATOM 4017 O O . GLY C 1 94 ? 1.838 26.300 40.816 1.00 27.30 152 GLY D O 1
ATOM 4018 N N . ASN C 1 95 ? 0.637 26.978 42.624 1.00 30.14 153 ASN D N 1
ATOM 4019 C CA . ASN C 1 95 ? 0.177 25.642 43.046 1.00 30.17 153 ASN D CA 1
ATOM 4020 C C . ASN C 1 95 ? -0.975 25.108 42.177 1.00 28.81 153 ASN D C 1
ATOM 4021 O O . ASN C 1 95 ? -1.862 25.851 41.784 1.00 30.10 153 ASN D O 1
ATOM 4026 N N . PRO C 1 96 ? -0.986 23.796 41.887 1.00 27.64 154 PRO D N 1
ATOM 4027 C CA . PRO C 1 96 ? -0.031 22.768 42.311 1.00 24.98 154 PRO D CA 1
ATOM 4028 C C . PRO C 1 96 ? 1.197 22.726 41.402 1.00 23.93 154 PRO D C 1
ATOM 4029 O O . PRO C 1 96 ? 1.222 23.419 40.370 1.00 23.67 154 PRO D O 1
ATOM 4033 N N . LEU C 1 97 ? 2.229 21.961 41.787 1.00 23.50 155 LEU D N 1
ATOM 4034 C CA . LEU C 1 97 ? 3.403 21.754 40.898 1.00 22.93 155 LEU D CA 1
ATOM 4035 C C . LEU C 1 97 ? 2.935 21.433 39.524 1.00 22.35 155 LEU D C 1
ATOM 4036 O O . LEU C 1 97 ? 2.007 20.644 39.386 1.00 24.87 155 LEU D O 1
ATOM 4041 N N . PRO C 1 98 ? 3.579 22.003 38.493 1.00 22.40 156 PRO D N 1
ATOM 4042 C CA . PRO C 1 98 ? 3.266 21.733 37.087 1.00 20.58 156 PRO D CA 1
ATOM 4043 C C . PRO C 1 98 ? 4.180 20.623 36.533 1.00 20.87 156 PRO D C 1
ATOM 4044 O O . PRO C 1 98 ? 4.883 19.987 37.315 1.00 19.72 156 PRO D O 1
ATOM 4048 N N . GLY C 1 99 ? 4.115 20.359 35.231 1.00 18.14 157 GLY D N 1
ATOM 4049 C CA . GLY C 1 99 ? 4.938 19.325 34.599 1.00 20.83 157 GLY D CA 1
ATOM 4050 C C . GLY C 1 99 ? 4.529 17.885 34.907 1.00 20.34 157 GLY D C 1
ATOM 4051 O O . GLY C 1 99 ? 3.369 17.603 35.232 1.00 22.03 157 GLY D O 1
ATOM 4052 N N . GLY C 1 100 ? 5.485 16.974 34.834 1.00 19.39 158 GLY D N 1
ATOM 4053 C CA . GLY C 1 100 ? 5.217 15.533 35.075 1.00 17.37 158 GLY D CA 1
ATOM 4054 C C . GLY C 1 100 ? 6.310 14.902 35.923 1.00 16.48 158 GLY D C 1
ATOM 4055 O O . GLY C 1 100 ? 6.836 15.530 36.856 1.00 16.68 158 GLY D O 1
ATOM 4056 N N . PHE C 1 101 ? 6.668 13.660 35.598 1.00 16.82 159 PHE D N 1
ATOM 4057 C CA . PHE C 1 101 ? 7.540 12.831 36.436 1.00 16.93 159 PHE D CA 1
ATOM 4058 C C . PHE C 1 101 ? 8.902 12.601 35.758 1.00 16.72 159 PHE D C 1
ATOM 4059 O O . PHE C 1 101 ? 9.783 11.980 36.333 1.00 16.10 159 PHE D O 1
ATOM 4067 N N . ASN C 1 102 ? 9.078 13.066 34.522 1.00 18.12 160 ASN D N 1
ATOM 4068 C CA . ASN C 1 102 ? 10.239 12.579 33.761 1.00 18.01 160 ASN D CA 1
ATOM 4069 C C . ASN C 1 102 ? 11.561 13.205 34.282 1.00 17.82 160 ASN D C 1
ATOM 4070 O O . ASN C 1 102 ? 11.602 14.381 34.583 1.00 18.92 160 ASN D O 1
ATOM 4075 N N . LEU C 1 103 ? 12.616 12.412 34.370 1.00 18.02 161 LEU D N 1
ATOM 4076 C CA . LEU C 1 103 ? 13.935 12.886 34.813 1.00 18.98 161 LEU D CA 1
ATOM 4077 C C . LEU C 1 103 ? 14.560 13.871 33.793 1.00 19.60 161 LEU D C 1
ATOM 4078 O O . LEU C 1 103 ? 14.708 13.544 32.626 1.00 19.68 161 LEU D O 1
ATOM 4083 N N . ASN C 1 104 ? 14.851 15.103 34.204 1.00 19.68 162 ASN D N 1
ATOM 4084 C CA . ASN C 1 104 ? 15.336 16.095 33.234 1.00 20.25 162 ASN D CA 1
ATOM 4085 C C . ASN C 1 104 ? 16.856 16.300 33.244 1.00 21.37 162 ASN D C 1
ATOM 4086 O O . ASN C 1 104 ? 17.357 17.283 32.711 1.00 23.27 162 ASN D O 1
ATOM 4091 N N . PHE C 1 105 ? 17.595 15.355 33.814 1.00 22.20 163 PHE D N 1
ATOM 4092 C CA . PHE C 1 105 ? 19.033 15.589 34.045 1.00 24.12 163 PHE D CA 1
ATOM 4093 C C . PHE C 1 105 ? 19.803 15.543 32.707 1.00 24.76 163 PHE D C 1
ATOM 4094 O O . PHE C 1 105 ? 19.307 14.968 31.731 1.00 24.49 163 PHE D O 1
ATOM 4102 N N . VAL C 1 106 ? 20.975 16.194 32.664 1.00 25.83 164 VAL D N 1
ATOM 4103 C CA . VAL C 1 106 ? 21.774 16.333 31.430 1.00 26.89 164 VAL D CA 1
ATOM 4104 C C . VAL C 1 106 ? 23.244 16.078 31.720 1.00 28.69 164 VAL D C 1
ATOM 4105 O O . VAL C 1 106 ? 23.697 16.286 32.865 1.00 26.77 164 VAL D O 1
ATOM 4109 N N . THR C 1 107 ? 23.981 15.607 30.706 1.00 28.32 165 THR D N 1
ATOM 4110 C CA . THR C 1 107 ? 25.446 15.478 30.838 1.00 29.90 165 THR D CA 1
ATOM 4111 C C . THR C 1 107 ? 26.044 16.889 30.790 1.00 30.64 165 THR D C 1
ATOM 4112 O O . THR C 1 107 ? 25.321 17.879 30.588 1.00 28.04 165 THR D O 1
ATOM 4116 N N . PRO C 1 108 ? 27.385 16.989 30.930 1.00 33.76 166 PRO D N 1
ATOM 4117 C CA . PRO C 1 108 ? 27.943 18.349 30.819 1.00 35.22 166 PRO D CA 1
ATOM 4118 C C . PRO C 1 108 ? 27.720 19.002 29.442 1.00 36.58 166 PRO D C 1
ATOM 4119 O O . PRO C 1 108 ? 27.461 20.201 29.368 1.00 37.68 166 PRO D O 1
ATOM 4123 N N . SER C 1 109 ? 27.726 18.216 28.369 1.00 37.66 167 SER D N 1
ATOM 4124 C CA . SER C 1 109 ? 27.443 18.754 27.031 1.00 37.71 167 SER D CA 1
ATOM 4125 C C . SER C 1 109 ? 25.995 19.172 26.826 1.00 37.40 167 SER D C 1
ATOM 4126 O O . SER C 1 109 ? 25.677 19.746 25.792 1.00 38.07 167 SER D O 1
ATOM 4129 N N . GLY C 1 110 ? 25.116 18.888 27.792 1.00 35.53 168 GLY D N 1
ATOM 4130 C CA . GLY C 1 110 ? 23.687 19.172 27.623 1.00 33.88 168 GLY D CA 1
ATOM 4131 C C . GLY C 1 110 ? 22.815 18.069 27.017 1.00 31.66 168 GLY D C 1
ATOM 4132 O O . GLY C 1 110 ? 21.656 18.298 26.732 1.00 31.47 168 GLY D O 1
ATOM 4133 N N . GLN C 1 111 ? 23.366 16.880 26.824 1.00 30.65 169 GLN D N 1
ATOM 4134 C CA . GLN C 1 111 ? 22.592 15.732 26.352 1.00 29.36 169 GLN D CA 1
ATOM 4135 C C . GLN C 1 111 ? 21.663 15.172 27.460 1.00 29.57 169 GLN D C 1
ATOM 4136 O O . GLN C 1 111 ? 22.130 14.789 28.534 1.00 28.96 169 GLN D O 1
ATOM 4142 N N . ARG C 1 112 ? 20.368 15.049 27.156 1.00 28.76 170 ARG D N 1
ATOM 4143 C CA . ARG C 1 112 ? 19.376 14.500 28.109 1.00 27.68 170 ARG D CA 1
ATOM 4144 C C . ARG C 1 112 ? 19.534 13.043 28.363 1.00 26.69 170 ARG D C 1
ATOM 4145 O O . ARG C 1 112 ? 19.703 12.245 27.426 1.00 27.46 170 ARG D O 1
ATOM 4153 N N . ILE C 1 113 ? 19.462 12.678 29.640 1.00 25.44 171 ILE D N 1
ATOM 4154 C CA . ILE C 1 113 ? 19.332 11.282 30.014 1.00 24.49 171 ILE D CA 1
ATOM 4155 C C . ILE C 1 113 ? 17.920 10.709 29.679 1.00 23.86 171 ILE D C 1
ATOM 4156 O O . ILE C 1 113 ? 17.790 9.521 29.436 1.00 23.94 171 ILE D O 1
ATOM 4161 N N . SER C 1 114 ? 16.884 11.551 29.655 1.00 23.30 172 SER D N 1
ATOM 4162 C CA . SER C 1 114 ? 15.512 11.043 29.484 1.00 22.31 172 SER D CA 1
ATOM 4163 C C . SER C 1 114 ? 14.589 12.093 28.857 1.00 20.29 172 SER D C 1
ATOM 4164 O O . SER C 1 114 ? 14.491 13.200 29.339 1.00 21.20 172 SER D O 1
ATOM 4167 N N . PRO C 1 115 ? 13.850 11.739 27.803 1.00 20.48 173 PRO D N 1
ATOM 4168 C CA . PRO C 1 115 ? 13.762 10.422 27.195 1.00 21.08 173 PRO D CA 1
ATOM 4169 C C . PRO C 1 115 ? 14.970 10.147 26.321 1.00 21.82 173 PRO D C 1
ATOM 4170 O O . PRO C 1 115 ? 15.560 11.083 25.788 1.00 22.89 173 PRO D O 1
ATOM 4174 N N . PHE C 1 116 ? 15.372 8.885 26.278 1.00 21.17 174 PHE D N 1
ATOM 4175 C CA . PHE C 1 116 ? 16.511 8.451 25.523 1.00 23.30 174 PHE D CA 1
ATOM 4176 C C . PHE C 1 116 ? 16.035 7.617 24.359 1.00 23.54 174 PHE D C 1
ATOM 4177 O O . PHE C 1 116 ? 15.298 6.656 24.567 1.00 23.47 174 PHE D O 1
ATOM 4185 N N . PRO C 1 117 ? 16.461 7.962 23.134 1.00 25.38 175 PRO D N 1
ATOM 4186 C CA . PRO C 1 117 ? 15.974 7.226 21.942 1.00 25.35 175 PRO D CA 1
ATOM 4187 C C . PRO C 1 117 ? 16.523 5.804 21.817 1.00 24.48 175 PRO D C 1
ATOM 4188 O O . PRO C 1 117 ? 17.689 5.549 22.066 1.00 23.55 175 PRO D O 1
ATOM 4192 N N . MET C 1 118 ? 15.656 4.869 21.445 1.00 24.74 176 MET D N 1
ATOM 4193 C CA . MET C 1 118 ? 16.034 3.463 21.369 1.00 25.17 176 MET D CA 1
ATOM 4194 C C . MET C 1 118 ? 17.135 3.258 20.318 1.00 25.22 176 MET D C 1
ATOM 4195 O O . MET C 1 118 ? 17.904 2.311 20.408 1.00 24.99 176 MET D O 1
ATOM 4200 N N . GLU C 1 119 ? 17.177 4.142 19.325 1.00 28.00 177 GLU D N 1
ATOM 4201 C CA . GLU C 1 119 ? 18.197 4.093 18.229 1.00 31.98 177 GLU D CA 1
ATOM 4202 C C . GLU C 1 119 ? 19.613 4.157 18.744 1.00 32.08 177 GLU D C 1
ATOM 4203 O O . GLU C 1 119 ? 20.507 3.524 18.194 1.00 34.10 177 GLU D O 1
ATOM 4209 N N . LEU C 1 120 ? 19.819 4.974 19.771 1.00 33.23 178 LEU D N 1
ATOM 4210 C CA . LEU C 1 120 ? 21.134 5.129 20.386 1.00 32.36 178 LEU D CA 1
ATOM 4211 C C . LEU C 1 120 ? 21.461 3.935 21.260 1.00 32.48 178 LEU D C 1
ATOM 4212 O O . LEU C 1 120 ? 22.608 3.486 21.301 1.00 33.12 178 LEU D O 1
ATOM 4217 N N . LEU C 1 121 ? 20.462 3.372 21.939 1.00 30.29 179 LEU D N 1
ATOM 4218 C CA . LEU C 1 121 ? 20.706 2.182 22.746 1.00 28.96 179 LEU D CA 1
ATOM 4219 C C . LEU C 1 121 ? 21.059 0.989 21.878 1.00 30.41 179 LEU D C 1
ATOM 4220 O O . LEU C 1 121 ? 21.854 0.152 22.267 1.00 30.20 179 LEU D O 1
ATOM 4225 N N . GLU C 1 122 ? 20.428 0.870 20.722 1.00 33.23 180 GLU D N 1
ATOM 4226 C CA . GLU C 1 122 ? 20.680 -0.343 19.955 1.00 36.17 180 GLU D CA 1
ATOM 4227 C C . GLU C 1 122 ? 22.058 -0.383 19.284 1.00 36.19 180 GLU D C 1
ATOM 4228 O O . GLU C 1 122 ? 22.553 -1.449 18.967 1.00 35.98 180 GLU D O 1
ATOM 4234 N N . LYS C 1 123 ? 22.722 0.755 19.164 1.00 37.59 181 LYS D N 1
ATOM 4235 C CA . LYS C 1 123 ? 24.088 0.710 18.649 1.00 39.26 181 LYS D CA 1
ATOM 4236 C C . LYS C 1 123 ? 25.149 1.000 19.674 1.00 39.45 181 LYS D C 1
ATOM 4237 O O . LYS C 1 123 ? 26.314 1.144 19.332 1.00 39.93 181 LYS D O 1
ATOM 4243 N N . ASN C 1 124 ? 24.749 1.110 20.934 1.00 39.29 182 ASN D N 1
ATOM 4244 C CA . ASN C 1 124 ? 25.719 1.196 22.013 1.00 37.62 182 ASN D CA 1
ATOM 4245 C C . ASN C 1 124 ? 26.119 -0.191 22.473 1.00 38.28 182 ASN D C 1
ATOM 4246 O O . ASN C 1 124 ? 25.259 -1.014 22.836 1.00 36.31 182 ASN D O 1
ATOM 4251 N N . SER C 1 125 ? 27.439 -0.419 22.434 1.00 39.04 183 SER D N 1
ATOM 4252 C CA . SER C 1 125 ? 28.134 -1.654 22.831 1.00 39.86 183 SER D CA 1
ATOM 4253 C C . SER C 1 125 ? 27.926 -2.112 24.267 1.00 39.21 183 SER D C 1
ATOM 4254 O O . SER C 1 125 ? 28.088 -3.289 24.589 1.00 39.99 183 SER D O 1
ATOM 4257 N N . ASN C 1 126 ? 27.702 -1.163 25.159 1.00 38.23 184 ASN D N 1
ATOM 4258 C CA . ASN C 1 126 ? 27.607 -1.495 26.566 1.00 38.09 184 ASN D CA 1
ATOM 4259 C C . ASN C 1 126 ? 26.219 -2.033 26.951 1.00 37.14 184 ASN D C 1
ATOM 4260 O O . ASN C 1 126 ? 26.056 -2.641 28.013 1.00 37.41 184 ASN D O 1
ATOM 4265 N N . ILE C 1 127 ? 25.240 -1.832 26.069 1.00 35.10 185 ILE D N 1
ATOM 4266 C CA . ILE C 1 127 ? 23.871 -2.306 26.290 1.00 32.14 185 ILE D CA 1
ATOM 4267 C C . ILE C 1 127 ? 23.770 -3.699 25.698 1.00 31.05 185 ILE D C 1
ATOM 4268 O O . ILE C 1 127 ? 23.790 -3.870 24.479 1.00 31.82 185 ILE D O 1
ATOM 4273 N N . LYS C 1 128 ? 23.689 -4.686 26.571 1.00 30.01 186 LYS D N 1
ATOM 4274 C CA . LYS C 1 128 ? 23.728 -6.087 26.200 1.00 30.19 186 LYS D CA 1
ATOM 4275 C C . LYS C 1 128 ? 22.377 -6.671 25.816 1.00 29.91 186 LYS D C 1
ATOM 4276 O O . LYS C 1 128 ? 22.326 -7.749 25.248 1.00 29.39 186 LYS D O 1
ATOM 4282 N N . ALA C 1 129 ? 21.289 -5.981 26.152 1.00 27.41 187 ALA D N 1
ATOM 4283 C CA . ALA C 1 129 ? 19.943 -6.576 26.106 1.00 26.92 187 ALA D CA 1
ATOM 4284 C C . ALA C 1 129 ? 19.585 -7.013 24.687 1.00 26.40 187 ALA D C 1
ATOM 4285 O O . ALA C 1 129 ? 19.976 -6.352 23.738 1.00 28.92 187 ALA D O 1
ATOM 4287 N N . SER C 1 130 ? 18.807 -8.081 24.535 1.00 27.27 188 SER D N 1
ATOM 4288 C CA . SER C 1 130 ? 18.463 -8.584 23.180 1.00 27.42 188 SER D CA 1
ATOM 4289 C C . SER C 1 130 ? 17.217 -7.915 22.536 1.00 26.91 188 SER D C 1
ATOM 4290 O O . SER C 1 130 ? 16.987 -8.018 21.318 1.00 25.87 188 SER D O 1
ATOM 4293 N N . THR C 1 131 ? 16.398 -7.248 23.345 1.00 24.13 189 THR D N 1
ATOM 4294 C CA . THR C 1 131 ? 15.138 -6.703 22.832 1.00 21.52 189 THR D CA 1
ATOM 4295 C C . THR C 1 131 ? 15.132 -5.243 23.152 1.00 21.23 189 THR D C 1
ATOM 4296 O O . THR C 1 131 ? 15.836 -4.819 24.062 1.00 21.27 189 THR D O 1
ATOM 4300 N N . ASP C 1 132 ? 14.305 -4.486 22.453 1.00 20.80 190 ASP D N 1
ATOM 4301 C CA . ASP C 1 132 ? 14.205 -3.066 22.695 1.00 21.05 190 ASP D CA 1
ATOM 4302 C C . ASP C 1 132 ? 13.702 -2.757 24.088 1.00 20.46 190 ASP D C 1
ATOM 4303 O O . ASP C 1 132 ? 14.199 -1.810 24.721 1.00 18.66 190 ASP D O 1
ATOM 4308 N N . LEU C 1 133 ? 12.701 -3.505 24.542 1.00 19.39 191 LEU D N 1
ATOM 4309 C CA . LEU C 1 133 ? 12.212 -3.290 25.909 1.00 19.76 191 LEU D CA 1
ATOM 4310 C C . LEU C 1 133 ? 13.314 -3.622 26.928 1.00 19.90 191 LEU D C 1
ATOM 4311 O O . LEU C 1 133 ? 13.497 -2.908 27.935 1.00 18.69 191 LEU D O 1
ATOM 4316 N N . GLY C 1 134 ? 14.015 -4.737 26.703 1.00 18.21 192 GLY D N 1
ATOM 4317 C CA . GLY C 1 134 ? 15.185 -5.042 27.492 1.00 19.06 192 GLY D CA 1
ATOM 4318 C C . GLY C 1 134 ? 16.236 -3.925 27.541 1.00 19.58 192 GLY D C 1
ATOM 4319 O O . GLY C 1 134 ? 16.715 -3.594 28.635 1.00 21.81 192 GLY D O 1
ATOM 4320 N N . ARG C 1 135 ? 16.524 -3.282 26.412 1.00 19.55 193 ARG D N 1
ATOM 4321 C CA . ARG C 1 135 ? 17.527 -2.188 26.374 1.00 21.06 193 ARG D CA 1
ATOM 4322 C C . ARG C 1 135 ? 17.140 -0.992 27.231 1.00 21.08 193 ARG D C 1
ATOM 4323 O O . ARG C 1 135 ? 17.998 -0.338 27.858 1.00 19.50 193 ARG D O 1
ATOM 4331 N N . CYS C 1 136 ? 15.863 -0.637 27.165 1.00 20.40 194 CYS D N 1
ATOM 4332 C CA . CYS C 1 136 ? 15.329 0.441 28.009 1.00 19.69 194 CYS D CA 1
ATOM 4333 C C . CYS C 1 136 ? 15.462 0.062 29.476 1.00 18.87 194 CYS D C 1
ATOM 4334 O O . CYS C 1 136 ? 15.959 0.862 30.283 1.00 20.65 194 CYS D O 1
ATOM 4337 N N . ALA C 1 137 ? 15.012 -1.134 29.842 1.00 18.75 195 ALA D N 1
ATOM 4338 C CA . ALA C 1 137 ? 15.066 -1.567 31.245 1.00 19.68 195 ALA D CA 1
ATOM 4339 C C . ALA C 1 137 ? 16.538 -1.647 31.724 1.00 20.89 195 ALA D C 1
ATOM 4340 O O . ALA C 1 137 ? 16.864 -1.296 32.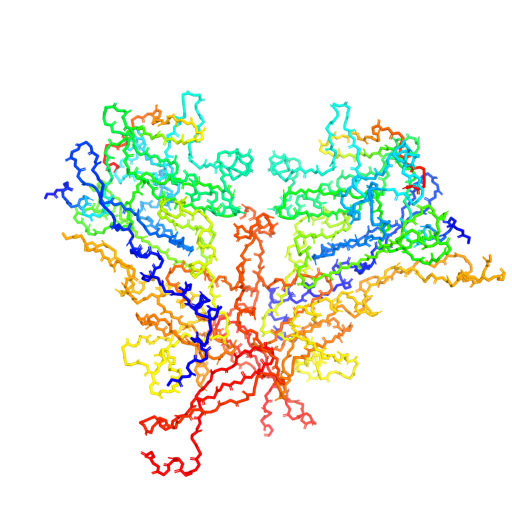873 1.00 22.11 195 ALA D O 1
ATOM 4342 N N . GLU C 1 138 ? 17.418 -2.139 30.857 1.00 22.70 196 GLU D N 1
ATOM 4343 C CA . GLU C 1 138 ? 18.857 -2.173 31.171 1.00 24.32 196 GLU D CA 1
ATOM 4344 C C . GLU C 1 138 ? 19.417 -0.762 31.380 1.00 23.33 196 GLU D C 1
ATOM 4345 O O . GLU C 1 138 ? 20.217 -0.528 32.287 1.00 23.04 196 GLU D O 1
ATOM 4351 N N . PHE C 1 139 ? 18.968 0.186 30.568 1.00 22.06 197 PHE D N 1
ATOM 4352 C CA . PHE C 1 139 ? 19.399 1.593 30.692 1.00 22.15 197 PHE D CA 1
ATOM 4353 C C . PHE C 1 139 ? 19.008 2.201 32.066 1.00 21.66 197 PHE D C 1
ATOM 4354 O O . PHE C 1 139 ? 19.839 2.834 32.739 1.00 19.35 197 PHE D O 1
ATOM 4362 N N . ALA C 1 140 ? 17.763 1.940 32.483 1.00 19.61 198 ALA D N 1
ATOM 4363 C CA . ALA C 1 140 ? 17.271 2.253 33.834 1.00 20.24 198 ALA D CA 1
ATOM 4364 C C . ALA C 1 140 ? 18.069 1.604 34.962 1.00 19.60 198 ALA D C 1
ATOM 4365 O O . ALA C 1 140 ? 18.383 2.295 35.949 1.00 20.40 198 ALA D O 1
ATOM 4367 N N . PHE C 1 141 ? 18.316 0.288 34.859 1.00 19.63 199 PHE D N 1
ATOM 4368 C CA . PHE C 1 141 ? 19.067 -0.451 35.878 1.00 20.85 199 PHE D CA 1
ATOM 4369 C C . PHE C 1 141 ? 20.460 0.120 36.014 1.00 21.59 199 PHE D C 1
ATOM 4370 O O . PHE C 1 141 ? 21.014 0.166 37.127 1.00 21.15 199 PHE D O 1
ATOM 4378 N N . LYS C 1 142 ? 20.990 0.617 34.891 1.00 22.47 200 LYS D N 1
ATOM 4379 C CA . LYS C 1 142 ? 22.356 1.156 34.837 1.00 22.68 200 LYS D CA 1
ATOM 4380 C C . LYS C 1 142 ? 22.426 2.623 35.287 1.00 23.06 200 LYS D C 1
ATOM 4381 O O . LYS C 1 142 ? 23.449 3.274 35.167 1.00 25.62 200 LYS D O 1
ATOM 4387 N N . THR C 1 143 ? 21.350 3.120 35.881 1.00 22.49 201 THR D N 1
ATOM 4388 C CA . THR C 1 143 ? 21.290 4.503 36.318 1.00 20.33 201 THR D CA 1
ATOM 4389 C C . THR C 1 143 ? 21.052 4.442 37.827 1.00 21.43 201 THR D C 1
ATOM 4390 O O . THR C 1 143 ? 20.197 3.674 38.272 1.00 19.67 201 THR D O 1
ATOM 4394 N N . VAL C 1 144 ? 21.869 5.159 38.611 1.00 21.26 202 VAL D N 1
ATOM 4395 C CA . VAL C 1 144 ? 21.798 5.102 40.089 1.00 21.10 202 VAL D CA 1
ATOM 4396 C C . VAL C 1 144 ? 21.877 6.497 40.638 1.00 20.68 202 VAL D C 1
ATOM 4397 O O . VAL C 1 144 ? 22.563 7.334 40.070 1.00 23.06 202 VAL D O 1
ATOM 4401 N N . ALA C 1 145 ? 21.111 6.771 41.685 1.00 22.11 203 ALA D N 1
ATOM 4402 C CA . ALA C 1 145 ? 21.057 8.098 42.281 1.00 23.39 203 ALA D CA 1
ATOM 4403 C C . ALA C 1 145 ? 22.393 8.346 42.987 1.00 23.45 203 ALA D C 1
ATOM 4404 O O . ALA C 1 145 ?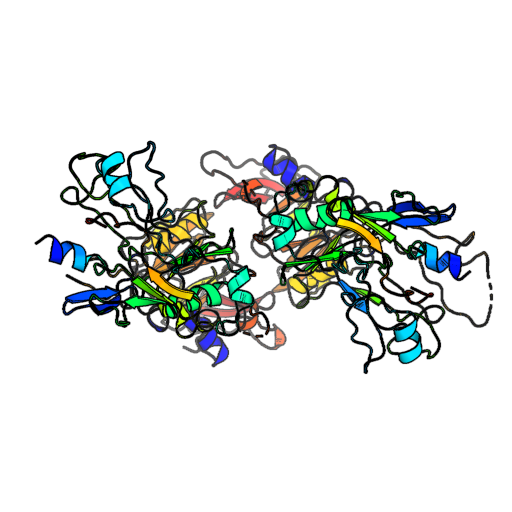 22.974 7.405 43.526 1.00 22.00 203 ALA D O 1
ATOM 4406 N N . MET C 1 146 ? 22.880 9.586 42.946 1.00 25.00 204 MET D N 1
ATOM 4407 C CA . MET C 1 146 ? 24.064 9.992 43.733 1.00 27.26 204 MET D CA 1
ATOM 4408 C C . MET C 1 146 ? 23.609 10.692 45.007 1.00 27.71 204 MET D C 1
ATOM 4409 O O . MET C 1 146 ? 22.701 11.503 44.951 1.00 24.75 204 MET D O 1
ATOM 4414 N N . ASP C 1 147 ? 24.247 10.394 46.145 1.00 29.53 205 ASP D N 1
ATOM 4415 C CA . ASP C 1 147 ? 23.917 11.040 47.438 1.00 31.71 205 ASP D CA 1
ATOM 4416 C C . ASP C 1 147 ? 24.618 12.411 47.596 1.00 33.65 205 ASP D C 1
ATOM 4417 O O . ASP C 1 147 ? 25.288 12.877 46.667 1.00 33.40 205 ASP D O 1
ATOM 4422 N N . LYS C 1 148 ? 24.469 13.041 48.764 1.00 37.04 206 LYS D N 1
ATOM 4423 C CA . LYS C 1 148 ? 24.989 14.414 48.997 1.00 41.01 206 LYS D CA 1
ATOM 4424 C C . LYS C 1 148 ? 26.533 14.539 48.910 1.00 42.01 206 LYS D C 1
ATOM 4425 O O . LYS C 1 148 ? 27.065 15.630 48.691 1.00 43.44 206 LYS D O 1
ATOM 4431 N N . ASN C 1 149 ? 27.230 13.412 49.035 1.00 42.18 207 ASN D N 1
ATOM 4432 C CA . ASN C 1 149 ? 28.685 13.357 48.941 1.00 41.64 207 ASN D CA 1
ATOM 4433 C C . ASN C 1 149 ? 29.102 12.846 47.578 1.00 41.80 207 ASN D C 1
ATOM 4434 O O . ASN C 1 149 ? 30.289 12.570 47.320 1.00 40.44 207 ASN D O 1
ATOM 4439 N N . ASN C 1 150 ? 28.094 12.686 46.715 1.00 41.67 208 ASN D N 1
ATOM 4440 C CA . ASN C 1 150 ? 28.301 12.298 45.328 1.00 41.59 208 ASN D CA 1
ATOM 4441 C C . ASN C 1 150 ? 28.968 10.958 45.214 1.00 39.20 208 ASN D C 1
ATOM 4442 O O . ASN C 1 150 ? 29.852 10.769 44.401 1.00 39.81 208 ASN D O 1
ATOM 4447 N N . LYS C 1 151 ? 28.575 10.053 46.096 1.00 37.08 209 LYS D N 1
ATOM 4448 C CA . LYS C 1 151 ? 28.822 8.643 45.897 1.00 34.97 209 LYS D CA 1
ATOM 4449 C C . LYS C 1 151 ? 27.562 8.029 45.292 1.00 32.47 209 LYS D C 1
ATOM 4450 O O . LYS C 1 151 ? 26.448 8.458 45.610 1.00 31.57 209 LYS D O 1
ATOM 4456 N N . ALA C 1 152 ? 27.767 7.092 44.378 1.00 30.82 210 ALA D N 1
ATOM 4457 C CA . ALA C 1 152 ? 26.709 6.252 43.806 1.00 29.76 210 ALA D CA 1
ATOM 4458 C C . ALA C 1 152 ? 26.000 5.545 44.956 1.00 29.22 210 ALA D C 1
ATOM 4459 O O . ALA C 1 152 ? 26.638 5.086 45.909 1.00 29.53 210 ALA D O 1
ATOM 4461 N N . THR C 1 153 ? 24.676 5.471 44.885 1.00 27.74 211 THR D N 1
ATOM 4462 C CA . THR C 1 153 ? 23.917 4.712 45.856 1.00 24.48 211 THR D CA 1
ATOM 4463 C C . THR C 1 153 ? 23.391 3.453 45.143 1.00 24.16 211 THR D C 1
ATOM 4464 O O . THR C 1 153 ? 23.796 3.172 44.021 1.00 21.31 211 THR D O 1
ATOM 4468 N N . LYS C 1 154 ? 22.502 2.718 45.813 1.00 22.25 212 LYS D N 1
ATOM 4469 C CA . LYS C 1 154 ? 21.813 1.575 45.216 1.00 22.62 212 LYS D CA 1
ATOM 4470 C C . LYS C 1 154 ? 20.333 1.905 44.925 1.00 21.52 212 LYS D C 1
ATOM 4471 O O . LYS C 1 154 ? 19.539 0.991 44.601 1.00 18.78 212 LYS D O 1
ATOM 4477 N N . TYR C 1 155 ? 19.991 3.197 45.050 1.00 19.54 213 TYR D N 1
ATOM 4478 C CA . TYR C 1 155 ? 18.646 3.680 44.707 1.00 19.94 213 TYR D CA 1
ATOM 4479 C C . TYR C 1 155 ? 18.521 3.883 43.198 1.00 19.05 213 TYR D C 1
ATOM 4480 O O . TYR C 1 155 ? 19.290 4.628 42.572 1.00 18.11 213 TYR D O 1
ATOM 4489 N N . ARG C 1 156 ? 17.506 3.245 42.614 1.00 18.72 214 ARG D N 1
ATOM 4490 C CA . ARG C 1 156 ? 17.270 3.389 41.165 1.00 17.77 214 ARG D CA 1
ATOM 4491 C C . ARG C 1 156 ? 15.800 3.789 40.906 1.00 17.45 214 ARG D C 1
ATOM 4492 O O . ARG C 1 156 ? 14.872 3.187 41.481 1.00 15.94 214 ARG D O 1
ATOM 4500 N N . TYR C 1 157 ? 15.610 4.773 40.044 1.00 17.78 215 TYR D N 1
ATOM 4501 C CA . TYR C 1 157 ? 14.251 5.226 39.671 1.00 19.93 215 TYR D CA 1
ATOM 4502 C C . TYR C 1 157 ? 13.569 4.257 38.648 1.00 19.02 215 TYR D C 1
ATOM 4503 O O . TYR C 1 157 ? 14.276 3.586 37.868 1.00 19.55 215 TYR D O 1
ATOM 4512 N N . PRO C 1 158 ? 12.220 4.221 38.628 1.00 18.95 216 PRO D N 1
ATOM 4513 C CA . PRO C 1 158 ? 11.483 3.421 37.634 1.00 15.83 216 PRO D CA 1
ATOM 4514 C C . PRO C 1 158 ? 11.533 4.097 36.237 1.00 15.85 216 PRO D C 1
ATOM 4515 O O . PRO C 1 158 ? 11.949 5.290 36.101 1.00 15.16 216 PRO D O 1
ATOM 4519 N N . PHE C 1 159 ? 11.142 3.314 35.223 1.00 15.35 217 PHE D N 1
ATOM 4520 C CA . PHE C 1 159 ? 11.156 3.689 33.842 1.00 14.65 217 PHE D CA 1
ATOM 4521 C C . PHE C 1 159 ? 9.791 3.473 33.168 1.00 15.04 217 PHE D C 1
ATOM 4522 O O . PHE C 1 159 ? 8.990 2.668 33.614 1.00 14.31 217 PHE D O 1
ATOM 4530 N N . VAL C 1 160 ? 9.573 4.181 32.066 1.00 12.67 218 VAL D N 1
ATOM 4531 C CA . VAL C 1 160 ? 8.448 3.888 31.165 1.00 14.34 218 VAL D CA 1
ATOM 4532 C C . VAL C 1 160 ? 9.050 3.751 29.783 1.00 14.79 218 VAL D C 1
ATOM 4533 O O . VAL C 1 160 ? 9.811 4.623 29.362 1.00 14.13 218 VAL D O 1
ATOM 4537 N N . TYR C 1 161 ? 8.831 2.593 29.144 1.00 15.39 219 TYR D N 1
ATOM 4538 C CA . TYR C 1 161 ? 9.122 2.508 27.699 1.00 15.86 219 TYR D CA 1
ATOM 4539 C C . TYR C 1 161 ? 7.934 2.954 26.870 1.00 15.96 219 TYR D C 1
ATOM 4540 O O . TYR C 1 161 ? 6.822 2.449 27.026 1.00 17.26 219 TYR D O 1
ATOM 4549 N N . ASP C 1 162 ? 8.154 3.929 25.999 1.00 17.51 220 ASP D N 1
ATOM 4550 C CA . ASP C 1 162 ? 7.118 4.360 25.100 1.00 17.94 220 ASP D CA 1
ATOM 4551 C C . ASP C 1 162 ? 7.425 3.636 23.804 1.00 18.25 220 ASP D C 1
ATOM 4552 O O . ASP C 1 162 ? 8.341 4.018 23.063 1.00 17.60 220 ASP D O 1
ATOM 4557 N N . SER C 1 163 ? 6.712 2.539 23.580 1.00 19.22 221 SER D N 1
ATOM 4558 C CA . SER C 1 163 ? 7.053 1.656 22.488 1.00 18.86 221 SER D CA 1
ATOM 4559 C C . SER C 1 163 ? 6.595 2.205 21.171 1.00 18.42 221 SER D C 1
ATOM 4560 O O . SER C 1 163 ? 7.049 1.729 20.152 1.00 22.36 221 SER D O 1
ATOM 4563 N N . LYS C 1 164 ? 5.719 3.189 21.186 1.00 18.65 222 LYS D N 1
ATOM 4564 C CA . LYS C 1 164 ? 5.272 3.843 19.971 1.00 21.93 222 LYS D CA 1
ATOM 4565 C C . LYS C 1 164 ? 6.332 4.829 19.422 1.00 22.83 222 LYS D C 1
ATOM 4566 O O . LYS C 1 164 ? 6.636 4.811 18.231 1.00 22.77 222 LYS D O 1
ATOM 4572 N N . LYS C 1 165 ? 6.809 5.741 20.269 1.00 21.83 223 LYS D N 1
ATOM 4573 C CA . LYS C 1 165 ? 7.826 6.732 19.867 1.00 21.80 223 LYS D CA 1
ATOM 4574 C C . LYS C 1 165 ? 9.238 6.178 19.983 1.00 21.85 223 LYS D C 1
ATOM 4575 O O . LYS C 1 165 ? 10.185 6.827 19.561 1.00 24.41 223 LYS D O 1
ATOM 4581 N N . ARG C 1 166 ? 9.369 5.002 20.584 1.00 19.70 224 ARG D N 1
ATOM 4582 C CA . ARG C 1 166 ? 10.654 4.353 20.806 1.00 20.22 224 ARG D CA 1
ATOM 4583 C C . ARG C 1 166 ? 11.579 5.176 21.709 1.00 19.25 224 ARG D C 1
ATOM 4584 O O . ARG C 1 166 ? 12.755 5.473 21.364 1.00 18.65 224 ARG D O 1
ATOM 4592 N N . LEU C 1 167 ? 11.040 5.563 22.855 1.00 17.75 225 LEU D N 1
ATOM 4593 C CA . LEU C 1 167 ? 11.766 6.452 23.743 1.00 19.17 225 LEU D CA 1
ATOM 4594 C C . LEU C 1 167 ? 11.752 5.794 25.111 1.00 19.82 225 LEU D C 1
ATOM 4595 O O . LEU C 1 167 ? 10.720 5.257 25.559 1.00 19.12 225 LEU D O 1
ATOM 4600 N N . CYS C 1 168 ? 12.884 5.850 25.782 1.00 21.15 226 CYS D N 1
ATOM 4601 C CA . CYS C 1 168 ? 13.021 5.305 27.134 1.00 22.77 226 CYS D CA 1
ATOM 4602 C C . CYS C 1 168 ? 12.972 6.422 28.210 1.00 22.26 226 CYS D C 1
ATOM 4603 O O . CYS C 1 168 ? 13.834 7.318 28.226 1.00 23.53 226 CYS D O 1
ATOM 4606 N N . HIS C 1 169 ? 11.933 6.441 29.060 1.00 19.62 227 HIS D N 1
ATOM 4607 C CA . HIS C 1 169 ? 11.837 7.459 30.118 1.00 18.11 227 HIS D CA 1
ATOM 4608 C C . HIS C 1 169 ? 12.316 6.927 31.479 1.00 18.74 227 HIS D C 1
ATOM 4609 O O . HIS C 1 169 ? 11.958 5.795 31.874 1.00 19.24 227 HIS D O 1
ATOM 4616 N N . ILE C 1 170 ? 13.101 7.741 32.189 1.00 17.07 228 ILE D N 1
ATOM 4617 C CA . ILE C 1 170 ? 13.402 7.450 33.587 1.00 17.84 228 ILE D CA 1
ATOM 4618 C C . ILE C 1 170 ? 12.571 8.441 34.354 1.00 15.80 228 ILE D C 1
ATOM 4619 O O . ILE C 1 170 ? 12.557 9.631 34.014 1.00 19.17 228 ILE D O 1
ATOM 4624 N N . LEU C 1 171 ? 11.866 7.992 35.380 1.00 16.00 229 LEU D N 1
ATOM 4625 C CA . LEU C 1 171 ? 11.017 8.892 36.147 1.00 16.25 229 LEU D CA 1
ATOM 4626 C C . LEU C 1 171 ? 11.689 9.318 37.429 1.00 17.19 229 LEU D C 1
ATOM 4627 O O . LEU C 1 171 ? 11.848 8.521 38.342 1.00 18.14 229 LEU D O 1
ATOM 4632 N N . TYR C 1 172 ? 11.918 10.605 37.557 1.00 15.41 230 TYR D N 1
ATOM 4633 C CA . TYR C 1 172 ? 12.415 11.153 38.815 1.00 14.88 230 TYR D CA 1
ATOM 4634 C C . TYR C 1 172 ? 11.408 11.012 39.983 1.00 17.19 230 TYR D C 1
ATOM 4635 O O . TYR C 1 172 ? 11.800 11.049 41.150 1.00 16.64 230 TYR D O 1
ATOM 4644 N N . VAL C 1 173 ? 10.112 10.809 39.686 1.00 17.44 231 VAL D N 1
ATOM 4645 C CA . VAL C 1 173 ? 9.111 10.571 40.734 1.00 16.02 231 VAL D CA 1
ATOM 4646 C C . VAL C 1 173 ? 8.805 9.072 40.746 1.00 16.84 231 VAL D C 1
ATOM 4647 O O . VAL C 1 173 ? 8.329 8.530 39.746 1.00 16.45 231 VAL D O 1
ATOM 4651 N N . SER C 1 174 ? 9.061 8.423 41.882 1.00 15.40 232 SER D N 1
ATOM 4652 C CA . SER C 1 174 ? 8.801 7.022 42.079 1.00 16.62 232 SER D CA 1
ATOM 4653 C C . SER C 1 174 ? 7.395 6.778 42.665 1.00 16.35 232 SER D C 1
ATOM 4654 O O . SER C 1 174 ? 6.954 5.651 42.651 1.00 18.52 232 SER D O 1
ATOM 4657 N N . MET C 1 175 ? 6.767 7.810 43.251 1.00 12.85 233 MET D N 1
ATOM 4658 C CA . MET C 1 175 ? 5.393 7.715 43.745 1.00 12.20 233 MET D CA 1
ATOM 4659 C C . MET C 1 175 ? 4.483 7.287 42.573 1.00 12.76 233 MET D C 1
ATOM 4660 O O . MET C 1 175 ? 4.748 7.619 41.397 1.00 14.02 233 MET D O 1
ATOM 4665 N N . GLN C 1 176 ? 3.432 6.547 42.889 1.00 11.40 234 GLN D N 1
ATOM 4666 C CA . GLN C 1 176 ? 2.556 6.101 41.861 1.00 13.13 234 GLN D CA 1
ATOM 4667 C C . GLN C 1 176 ? 1.141 6.407 42.220 1.00 12.18 234 GLN D C 1
ATOM 4668 O O . GLN C 1 176 ? 0.275 6.409 41.343 1.00 10.96 234 GLN D O 1
ATOM 4674 N N . LEU C 1 177 ? 0.883 6.750 43.477 1.00 11.70 235 LEU D N 1
ATOM 4675 C CA . LEU C 1 177 ? -0.522 7.122 43.831 1.00 13.48 235 LEU D CA 1
ATOM 4676 C C . LEU C 1 177 ? -0.492 8.195 44.953 1.00 13.90 235 LEU D C 1
ATOM 4677 O O . LEU C 1 177 ? 0.145 7.988 45.957 1.00 12.95 235 LEU D O 1
ATOM 4682 N N . MET C 1 178 ? -1.133 9.341 44.751 1.00 13.64 236 MET D N 1
ATOM 4683 C CA . MET C 1 178 ? -1.230 10.314 45.881 1.00 13.67 236 MET D CA 1
ATOM 4684 C C . MET C 1 178 ? -2.668 10.755 45.920 1.00 13.12 236 MET D C 1
ATOM 4685 O O . MET C 1 178 ? -3.271 11.010 44.866 1.00 14.63 236 MET D O 1
ATOM 4690 N N . GLU C 1 179 ? -3.265 10.685 47.103 1.00 12.94 237 GLU D N 1
ATOM 4691 C CA . GLU C 1 179 ? -4.648 11.084 47.209 1.00 13.15 237 GLU D CA 1
ATOM 4692 C C . GLU C 1 179 ? -4.867 11.806 48.541 1.00 14.01 237 GLU D C 1
ATOM 4693 O O . GLU C 1 179 ? -4.001 11.784 49.409 1.00 13.88 237 GLU D O 1
ATOM 4699 N N . GLY C 1 180 ? -6.038 12.385 48.721 1.00 14.75 238 GLY D N 1
ATOM 4700 C CA . GLY C 1 180 ? -6.398 12.943 50.044 1.00 18.98 238 GLY D CA 1
ATOM 4701 C C . GLY C 1 180 ? -6.210 14.455 50.089 1.00 20.02 238 GLY D C 1
ATOM 4702 O O . GLY C 1 180 ? -5.165 14.957 49.706 1.00 19.23 238 GLY D O 1
ATOM 4703 N N . LYS C 1 181 ? -7.249 15.160 50.553 1.00 22.97 239 LYS D N 1
ATOM 4704 C CA . LYS C 1 181 ? -7.268 16.621 50.658 1.00 24.08 239 LYS D CA 1
ATOM 4705 C C . LYS C 1 181 ? -6.162 17.193 51.533 1.00 24.63 239 LYS D C 1
ATOM 4706 O O . LYS C 1 181 ? -5.762 18.326 51.337 1.00 25.62 239 LYS D O 1
ATOM 4712 N N . LYS C 1 182 ? -5.665 16.411 52.492 1.00 23.04 240 LYS D N 1
ATOM 4713 C CA . LYS C 1 182 ? -4.479 16.786 53.237 1.00 23.09 240 LYS D CA 1
ATOM 4714 C C . LYS C 1 182 ? -3.230 16.921 52.381 1.00 23.83 240 LYS D C 1
ATOM 4715 O O . LYS C 1 182 ? -2.249 17.590 52.795 1.00 23.68 240 LYS D O 1
ATOM 4721 N N . TYR C 1 183 ? -3.228 16.299 51.200 1.00 21.18 241 TYR D N 1
ATOM 4722 C CA . TYR C 1 183 ? -1.947 16.082 50.481 1.00 20.34 241 TYR D CA 1
ATOM 4723 C C . TYR C 1 183 ? -1.925 16.603 49.074 1.00 19.79 241 TYR D C 1
ATOM 4724 O O . TYR C 1 183 ? -0.856 16.978 48.563 1.00 20.62 241 TYR D O 1
ATOM 4733 N N . CYS C 1 184 ? -3.073 16.601 48.409 1.00 17.31 242 CYS D N 1
ATOM 4734 C CA . CYS C 1 184 ? -3.038 16.963 47.014 1.00 18.22 242 CYS D CA 1
ATOM 4735 C C . CYS C 1 184 ? -4.403 17.448 46.567 1.00 18.16 242 CYS D C 1
ATOM 4736 O O . CYS C 1 184 ? -5.417 17.144 47.166 1.00 19.57 242 CYS D O 1
ATOM 4739 N N . SER C 1 185 ? -4.420 18.200 45.492 1.00 19.76 243 SER D N 1
ATOM 4740 C CA . SER C 1 185 ? -5.671 18.683 44.956 1.00 20.13 243 SER D CA 1
ATOM 4741 C C . SER C 1 185 ? -6.050 17.924 43.707 1.00 20.35 243 SER D C 1
ATOM 4742 O O . SER C 1 185 ? -5.184 17.417 42.970 1.00 18.07 243 SER D O 1
ATOM 4745 N N . VAL C 1 186 ? -7.340 17.971 43.399 1.00 21.98 244 VAL D N 1
ATOM 4746 C CA . VAL C 1 186 ? -7.868 17.385 42.182 1.00 22.24 244 VAL D CA 1
ATOM 4747 C C . VAL C 1 186 ? -8.354 18.539 41.306 1.00 25.62 244 VAL D C 1
ATOM 4748 O O . VAL C 1 186 ? -9.278 19.269 41.679 1.00 26.28 244 VAL D O 1
ATOM 4752 N N . LYS C 1 187 ? -7.685 18.765 40.181 1.00 28.41 245 LYS D N 1
ATOM 4753 C CA . LYS C 1 187 ? -8.029 19.898 39.322 1.00 30.08 245 LYS D CA 1
ATOM 4754 C C . LYS C 1 187 ? -8.087 21.220 40.091 1.00 30.45 245 LYS D C 1
ATOM 4755 O O . LYS C 1 187 ? -9.017 21.986 39.917 1.00 28.21 245 LYS D O 1
ATOM 4761 N N . GLY C 1 188 ? -7.108 21.461 40.958 1.00 30.80 246 GLY D N 1
ATOM 4762 C CA . GLY C 1 188 ? -7.002 22.720 41.674 1.00 32.20 246 GLY D CA 1
ATOM 4763 C C . GLY C 1 188 ? -7.837 22.892 42.934 1.00 34.35 246 GLY D C 1
ATOM 4764 O O . GLY C 1 188 ? -7.738 23.948 43.544 1.00 35.00 246 GLY D O 1
ATOM 4765 N N . GLU C 1 189 ? -8.655 21.898 43.330 1.00 34.29 247 GLU D N 1
ATOM 4766 C CA . GLU C 1 189 ? -9.356 21.934 44.635 1.00 35.55 247 GLU D CA 1
ATOM 4767 C C . GLU C 1 189 ? -8.872 20.817 45.566 1.00 35.93 247 GLU D C 1
ATOM 4768 O O . GLU C 1 189 ? -8.837 19.638 45.156 1.00 35.15 247 GLU D O 1
ATOM 4774 N N . PRO C 1 190 ? -8.578 21.156 46.843 1.00 36.20 248 PRO D N 1
ATOM 4775 C CA . PRO C 1 190 ? -8.502 22.521 47.398 1.00 36.26 248 PRO D CA 1
ATOM 4776 C C . PRO C 1 190 ? -7.268 23.251 46.888 1.00 36.32 248 PRO D C 1
ATOM 4777 O O . PRO C 1 190 ? -6.251 22.602 46.594 1.00 36.35 248 PRO D O 1
ATOM 4781 N N . PRO C 1 191 ? -7.349 24.603 46.799 1.00 36.06 249 PRO D N 1
ATOM 4782 C CA . PRO C 1 191 ? -6.476 25.475 45.970 1.00 34.32 249 PRO D CA 1
ATOM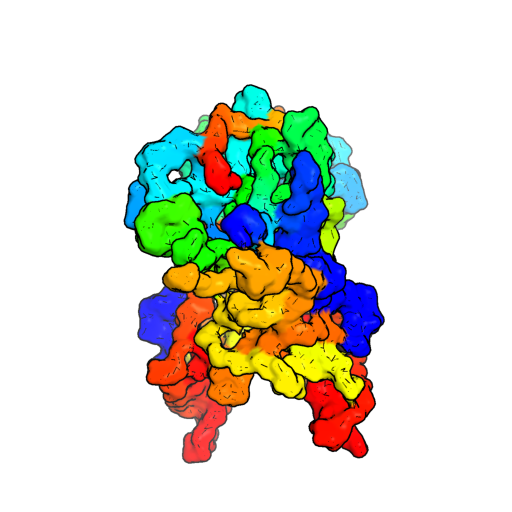 4783 C C . PRO C 1 191 ? -4.959 25.565 46.300 1.00 33.98 249 PRO D C 1
ATOM 4784 O O . PRO C 1 191 ? -4.126 25.762 45.382 1.00 33.01 249 PRO D O 1
ATOM 4788 N N . ASP C 1 192 ? -4.607 25.483 47.575 1.00 32.35 250 ASP D N 1
ATOM 4789 C CA . ASP C 1 192 ? -3.235 25.777 48.014 1.00 32.38 250 ASP D CA 1
ATOM 4790 C C . ASP C 1 192 ? -2.368 24.559 48.331 1.00 30.37 250 ASP D C 1
ATOM 4791 O O . ASP C 1 192 ? -1.476 24.653 49.170 1.00 30.05 250 ASP D O 1
ATOM 4796 N N . LEU C 1 193 ? -2.680 23.397 47.763 1.00 26.89 251 LEU D N 1
ATOM 4797 C CA . LEU C 1 193 ? -1.841 22.216 48.028 1.00 24.33 251 LEU D CA 1
ATOM 4798 C C . LEU C 1 193 ? -0.728 22.186 46.996 1.00 22.77 251 LEU D C 1
ATOM 4799 O O . LEU C 1 193 ? -0.946 22.483 45.830 1.00 22.85 251 LEU D O 1
ATOM 4804 N N . THR C 1 194 ? 0.474 21.834 47.409 1.00 22.27 252 THR D N 1
ATOM 4805 C CA . THR C 1 194 ? 1.581 21.765 46.453 1.00 22.33 252 THR D CA 1
ATOM 4806 C C . THR C 1 194 ? 1.408 20.682 45.352 1.00 21.06 252 THR D C 1
ATOM 4807 O O . THR C 1 194 ? 1.670 20.909 44.155 1.00 21.30 252 THR D O 1
ATOM 4811 N N . TRP C 1 195 ? 1.024 19.490 45.770 1.00 18.64 253 TRP D N 1
ATOM 4812 C CA . TRP C 1 195 ? 0.869 18.390 44.811 1.00 18.41 253 TRP D CA 1
ATOM 4813 C C . TRP C 1 195 ? -0.502 18.322 44.184 1.00 17.39 253 TRP D C 1
ATOM 4814 O O . TRP C 1 195 ? -1.506 18.622 44.818 1.00 18.59 253 TRP D O 1
ATOM 4825 N N . TYR C 1 196 ? -0.557 17.876 42.946 1.00 16.94 254 TYR D N 1
ATOM 4826 C CA . TYR C 1 196 ? -1.835 17.422 42.388 1.00 16.38 254 TYR D CA 1
ATOM 4827 C C . TYR C 1 196 ? -2.008 15.936 42.752 1.00 16.12 254 TYR D C 1
ATOM 4828 O O . TYR C 1 196 ? -1.027 15.220 42.935 1.00 15.88 254 TYR D O 1
ATOM 4837 N N . CYS C 1 197 ? -3.238 15.443 42.784 1.00 17.00 255 CYS D N 1
ATOM 4838 C CA . CYS C 1 197 ? -3.456 13.981 42.962 1.00 16.87 255 CYS D CA 1
ATOM 4839 C C . CYS C 1 197 ? -3.152 13.194 41.681 1.00 14.42 255 CYS D C 1
ATOM 4840 O O . CYS C 1 197 ? -3.070 13.766 40.577 1.00 12.48 255 CYS D O 1
ATOM 4843 N N . PHE C 1 198 ? -2.890 11.896 41.849 1.00 12.85 256 PHE D N 1
ATOM 4844 C CA . PHE C 1 198 ? -2.546 11.052 40.709 1.00 12.61 256 PHE D CA 1
ATOM 4845 C C . PHE C 1 198 ? -2.693 9.580 41.103 1.00 12.08 256 PHE D C 1
ATOM 4846 O O . PHE C 1 198 ? -2.630 9.212 42.301 1.00 12.46 256 PHE D O 1
ATOM 4854 N N . LYS C 1 199 ? -2.916 8.728 40.115 1.00 12.23 257 LYS D N 1
ATOM 4855 C CA . LYS C 1 199 ? -3.056 7.307 40.438 1.00 12.74 257 LYS D CA 1
ATOM 4856 C C . LYS C 1 199 ? -2.734 6.464 39.180 1.00 11.02 257 LYS D C 1
ATOM 4857 O O . LYS C 1 199 ? -2.748 6.996 38.058 1.00 12.14 257 LYS D O 1
ATOM 4863 N N . PRO C 1 200 ? -2.385 5.171 39.374 1.00 11.21 258 PRO D N 1
ATOM 4864 C CA . PRO C 1 200 ? -2.052 4.294 38.235 1.00 11.11 258 PRO D CA 1
ATOM 4865 C C . PRO C 1 200 ? -3.332 4.006 37.486 1.00 11.40 258 PRO D C 1
ATOM 4866 O O . PRO C 1 200 ? -4.368 3.962 38.119 1.00 10.57 258 PRO D O 1
ATOM 4870 N N . ARG C 1 201 ? -3.262 3.767 36.182 1.00 11.84 259 ARG D N 1
ATOM 4871 C CA . ARG C 1 201 ? -4.445 3.437 35.390 1.00 13.15 259 ARG D CA 1
ATOM 4872 C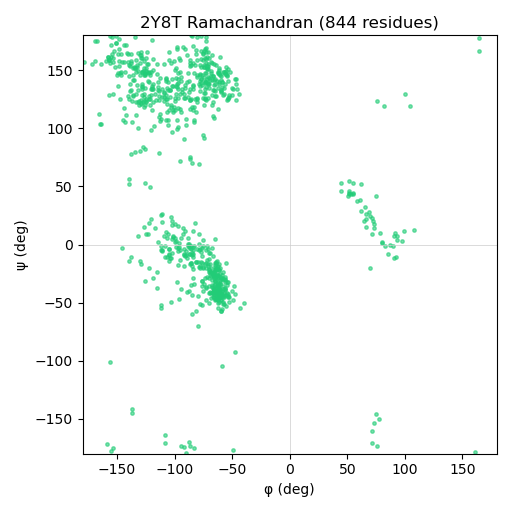 C . ARG C 1 201 ? -3.973 2.506 34.291 1.00 11.26 259 ARG D C 1
ATOM 4873 O O . ARG C 1 201 ? -2.853 2.655 33.803 1.00 10.07 259 ARG D O 1
ATOM 4881 N N . LYS C 1 202 ? -4.892 1.679 33.809 1.00 9.95 260 LYS D N 1
ATOM 4882 C CA . LYS C 1 202 ? -4.794 1.121 32.467 1.00 10.59 260 LYS D CA 1
ATOM 4883 C C . LYS C 1 202 ? -6.131 1.483 31.849 1.00 12.25 260 LYS D C 1
ATOM 4884 O O . LYS C 1 202 ? -7.133 1.617 32.559 1.00 14.20 260 LYS D O 1
ATOM 4890 N N . SER C 1 203 ? -6.154 1.634 30.538 1.00 14.03 261 SER D N 1
ATOM 4891 C CA . SER C 1 203 ? -7.363 2.129 29.913 1.00 15.22 261 SER D CA 1
ATOM 4892 C C . SER C 1 203 ? -7.790 1.145 28.833 1.00 14.75 261 SER D C 1
ATOM 4893 O O . SER C 1 203 ? -6.962 0.594 28.132 1.00 16.19 261 SER D O 1
ATOM 4896 N N . VAL C 1 204 ? -9.083 0.983 28.625 1.00 15.82 262 VAL D N 1
ATOM 4897 C CA . VAL C 1 204 ? -9.529 0.139 27.506 1.00 19.48 262 VAL D CA 1
ATOM 4898 C C . VAL C 1 204 ? -9.002 0.543 26.129 1.00 20.10 262 VAL D C 1
ATOM 4899 O O . VAL C 1 204 ? -8.781 -0.319 25.288 1.00 20.77 262 VAL D O 1
ATOM 4903 N N . THR C 1 205 ? -8.790 1.833 25.883 1.00 20.55 263 THR D N 1
ATOM 4904 C CA . THR C 1 205 ? -8.263 2.232 24.568 1.00 23.34 263 THR D CA 1
ATOM 4905 C C . THR C 1 205 ? -6.909 2.955 24.513 1.00 23.86 263 THR D C 1
ATOM 4906 O O . THR C 1 205 ? -6.202 2.830 23.497 1.00 25.40 263 THR D O 1
ATOM 4910 N N . GLU C 1 206 ? -6.544 3.698 25.561 1.00 22.45 264 GLU D N 1
ATOM 4911 C CA . GLU C 1 206 ? -5.354 4.558 25.506 1.00 23.36 264 GLU D CA 1
ATOM 4912 C C . GLU C 1 206 ? -4.152 3.925 26.158 1.00 22.20 264 GLU D C 1
ATOM 4913 O O . GLU C 1 206 ? -4.301 3.130 27.129 1.00 19.39 264 GLU D O 1
ATOM 4919 N N . ASN C 1 207 ? -2.973 4.339 25.652 1.00 18.35 265 ASN D N 1
ATOM 4920 C CA . ASN C 1 207 ? -1.695 4.130 26.321 1.00 18.68 265 ASN D CA 1
ATOM 4921 C C . ASN C 1 207 ? -1.234 2.698 26.462 1.00 17.51 265 ASN D C 1
ATOM 4922 O O . ASN C 1 207 ? -0.427 2.370 27.333 1.00 15.72 265 ASN D O 1
ATOM 4927 N N . HIS C 1 208 ? -1.697 1.853 25.558 1.00 16.06 266 HIS D N 1
ATOM 4928 C CA . HIS C 1 208 ? -1.336 0.436 25.592 1.00 17.08 266 HIS D CA 1
ATOM 4929 C C . HIS C 1 208 ? 0.122 0.301 25.262 1.00 18.17 266 HIS D C 1
ATOM 4930 O O . HIS C 1 208 ? 0.771 -0.687 25.658 1.00 17.92 266 HIS D O 1
ATOM 4937 N N . HIS C 1 209 ? 0.649 1.354 24.621 1.00 16.63 267 HIS D N 1
ATOM 4938 C CA . HIS C 1 209 ? 1.981 1.364 24.157 1.00 17.89 267 HIS D CA 1
ATOM 4939 C C . HIS C 1 209 ? 2.995 1.766 25.239 1.00 18.87 267 HIS D C 1
ATOM 4940 O O . HIS C 1 209 ? 4.210 1.614 25.023 1.00 18.21 267 HIS D O 1
ATOM 4947 N N . LEU C 1 210 ? 2.492 2.268 26.378 1.00 16.48 268 LEU D N 1
ATOM 4948 C CA . LEU C 1 210 ? 3.348 2.551 27.535 1.00 15.88 268 LEU D CA 1
ATOM 4949 C C . LEU C 1 210 ? 3.528 1.375 28.495 1.00 15.82 268 LEU D C 1
ATOM 4950 O O . LEU C 1 210 ? 2.598 0.723 28.900 1.00 13.25 268 LEU D O 1
ATOM 4955 N N . ILE C 1 211 ? 4.775 1.058 28.782 1.00 15.65 269 ILE D N 1
ATOM 4956 C CA . ILE C 1 211 ? 5.093 -0.061 29.604 1.00 13.94 269 ILE D CA 1
ATOM 4957 C C . ILE C 1 211 ? 5.847 0.473 30.832 1.00 15.04 269 ILE D C 1
ATOM 4958 O O . ILE C 1 211 ? 6.930 1.006 30.687 1.00 14.50 269 ILE D O 1
ATOM 4963 N N . TYR C 1 212 ? 5.268 0.320 32.018 1.00 14.11 270 TYR D N 1
ATOM 4964 C CA . TYR C 1 212 ? 5.910 0.806 33.273 1.00 14.52 270 TYR D CA 1
ATOM 4965 C C . TYR C 1 212 ? 6.710 -0.334 33.946 1.00 13.58 270 TYR D C 1
ATOM 4966 O O . TYR C 1 212 ? 6.326 -1.522 33.924 1.00 12.05 270 TYR D O 1
ATOM 4975 N N . GLY C 1 213 ? 7.872 -0.009 34.500 1.00 15.59 271 GLY D N 1
ATOM 4976 C CA . GLY C 1 213 ? 8.611 -1.038 35.232 1.00 14.46 271 GLY D CA 1
ATOM 4977 C C . GLY C 1 213 ? 9.560 -0.443 36.273 1.00 15.30 271 GLY D C 1
ATOM 4978 O O . GLY C 1 213 ? 10.041 0.729 36.141 1.00 13.97 271 GLY D O 1
ATOM 4979 N N . SER C 1 214 ? 9.890 -1.239 37.294 1.00 15.31 272 SER D N 1
ATOM 4980 C CA . SER C 1 214 ? 10.947 -0.765 38.185 1.00 16.01 272 SER D CA 1
ATOM 4981 C C . SER C 1 214 ? 12.263 -0.898 37.421 1.00 17.66 272 SER D C 1
ATOM 4982 O O . SER C 1 214 ? 12.327 -1.636 36.432 1.00 16.78 272 SER D O 1
ATOM 4985 N N . ALA C 1 215 ? 13.331 -0.256 37.910 1.00 16.79 273 ALA D N 1
ATOM 4986 C CA . ALA C 1 215 ? 14.638 -0.377 37.225 1.00 16.20 273 ALA D CA 1
ATOM 4987 C C . ALA C 1 215 ? 15.076 -1.846 37.223 1.00 16.53 273 ALA D C 1
ATOM 4988 O O . ALA C 1 215 ? 15.898 -2.233 36.435 1.00 18.11 273 ALA D O 1
ATOM 4990 N N . TYR C 1 216 ? 14.557 -2.652 38.137 1.00 16.45 274 TYR D N 1
ATOM 4991 C CA . TYR C 1 216 ? 15.086 -4.000 38.376 1.00 17.15 274 TYR D CA 1
ATOM 4992 C C . TYR C 1 216 ? 14.626 -4.954 37.287 1.00 19.33 274 TYR D C 1
ATOM 4993 O O . TYR C 1 216 ? 15.185 -6.049 37.134 1.00 18.13 274 TYR D O 1
ATOM 5002 N N . VAL C 1 217 ? 13.744 -4.481 36.409 1.00 18.00 275 VAL D N 1
ATOM 5003 C CA . VAL C 1 217 ? 13.542 -5.297 35.229 1.00 18.08 275 VAL D CA 1
ATOM 5004 C C . VAL C 1 217 ? 14.807 -5.384 34.365 1.00 20.12 275 VAL D C 1
ATOM 5005 O O . VAL C 1 217 ? 14.996 -6.353 33.635 1.00 21.14 275 VAL D O 1
ATOM 5009 N N . GLY C 1 218 ? 15.704 -4.409 34.517 1.00 18.92 276 GLY D N 1
ATOM 5010 C CA . GLY C 1 218 ? 16.933 -4.395 33.723 1.00 21.80 276 GLY D CA 1
ATOM 5011 C C . GLY C 1 218 ? 18.117 -5.147 34.302 1.00 21.36 276 GLY D C 1
ATOM 5012 O O . GLY C 1 218 ? 19.189 -5.162 33.699 1.00 22.35 276 GLY D O 1
ATOM 5013 N N . GLU C 1 219 ? 17.940 -5.723 35.475 1.00 21.79 277 GLU D N 1
ATOM 5014 C CA . GLU C 1 219 ? 19.032 -6.358 36.176 1.00 26.12 277 GLU D CA 1
ATOM 5015 C C . GLU C 1 219 ? 19.542 -7.606 35.452 1.00 25.31 277 GLU D C 1
ATOM 5016 O O . GLU C 1 219 ? 20.749 -7.863 35.402 1.00 25.30 277 GLU D O 1
ATOM 5022 N N . ASN C 1 220 ? 18.590 -8.390 34.948 1.00 24.72 278 ASN D N 1
ATOM 5023 C CA . ASN C 1 220 ? 18.816 -9.442 33.975 1.00 23.32 278 ASN D CA 1
ATOM 5024 C C . ASN C 1 220 ? 17.845 -9.125 32.817 1.00 22.00 278 ASN D C 1
ATOM 5025 O O . ASN C 1 220 ? 16.729 -9.631 32.793 1.00 22.80 278 ASN D O 1
ATOM 5030 N N . PRO C 1 221 ? 18.244 -8.202 31.914 1.00 22.43 279 PRO D N 1
ATOM 5031 C CA . PRO C 1 221 ? 17.350 -7.553 30.967 1.00 23.18 279 PRO D CA 1
ATOM 5032 C C . PRO C 1 221 ? 16.768 -8.487 29.884 1.00 25.69 279 PRO D C 1
ATOM 5033 O O . PRO C 1 221 ? 15.925 -8.058 29.101 1.00 27.15 279 PRO D O 1
ATOM 5037 N N . ASP C 1 222 ? 17.150 -9.757 29.860 1.00 24.67 280 ASP D N 1
ATOM 5038 C CA . ASP C 1 222 ? 16.455 -10.701 28.963 1.00 25.15 280 ASP D CA 1
ATOM 5039 C C . ASP C 1 222 ? 15.515 -11.613 29.730 1.00 23.43 280 ASP D C 1
ATOM 5040 O O . ASP C 1 222 ? 14.799 -12.387 29.105 1.00 23.89 280 ASP D O 1
ATOM 5045 N N . ALA C 1 223 ? 15.556 -11.591 31.062 1.00 22.54 281 ALA D N 1
ATOM 5046 C CA . ALA C 1 223 ? 14.717 -12.506 31.845 1.00 22.09 281 ALA D CA 1
ATOM 5047 C C . ALA C 1 223 ? 13.200 -12.352 31.640 1.00 22.41 281 ALA D C 1
ATOM 5048 O O . ALA C 1 223 ? 12.467 -13.363 31.682 1.00 21.82 281 ALA D O 1
ATOM 5050 N N . PHE C 1 224 ? 12.729 -11.118 31.403 1.00 21.14 282 PHE D N 1
ATOM 5051 C CA . PHE C 1 224 ? 11.267 -10.877 31.371 1.00 21.86 282 PHE D CA 1
ATOM 5052 C C . PHE C 1 224 ? 10.691 -11.609 30.159 1.00 21.35 282 PHE D C 1
ATOM 5053 O O . PHE C 1 224 ? 9.548 -11.998 30.161 1.00 22.20 282 PHE D O 1
ATOM 5061 N N . ILE C 1 225 ? 11.525 -11.846 29.150 1.00 22.95 283 ILE D N 1
ATOM 5062 C CA . ILE C 1 225 ? 11.066 -12.519 27.926 1.00 24.34 283 ILE D CA 1
ATOM 5063 C C . ILE C 1 225 ? 10.486 -13.898 28.206 1.00 24.33 283 ILE D C 1
ATOM 5064 O O . ILE C 1 225 ? 9.444 -14.234 27.689 1.00 26.83 283 ILE D O 1
ATOM 5069 N N . SER C 1 226 ? 11.086 -14.665 29.096 1.00 24.75 284 SER D N 1
ATOM 5070 C CA . SER C 1 226 ? 10.511 -15.965 29.461 1.00 24.88 284 SER D CA 1
ATOM 5071 C C . SER C 1 226 ? 9.899 -16.076 30.845 1.00 23.94 284 SER D C 1
ATOM 5072 O O . SER C 1 226 ? 9.259 -17.076 31.158 1.00 24.35 284 SER D O 1
ATOM 5075 N N . LYS C 1 227 ? 10.107 -15.091 31.715 1.00 23.69 285 LYS D N 1
ATOM 5076 C CA . LYS C 1 227 ? 9.604 -15.268 33.082 1.00 23.63 285 LYS D CA 1
ATOM 5077 C C . LYS C 1 227 ? 8.353 -14.457 33.402 1.00 22.10 285 LYS D C 1
ATOM 5078 O O . LYS C 1 227 ? 7.782 -14.632 34.475 1.00 21.97 285 LYS D O 1
ATOM 5084 N N . CYS C 1 228 ? 7.953 -13.571 32.489 1.00 19.35 286 CYS D N 1
ATOM 5085 C CA . CYS C 1 228 ? 6.869 -12.639 32.742 1.00 18.69 286 CYS D CA 1
ATOM 5086 C C . CYS C 1 228 ? 5.679 -12.912 31.807 1.00 17.37 286 CYS D C 1
ATOM 5087 O O . CYS C 1 228 ? 5.846 -13.401 30.673 1.00 15.69 286 CYS D O 1
ATOM 5090 N N . PRO C 1 229 ? 4.463 -12.683 32.310 1.00 17.49 287 PRO D N 1
ATOM 5091 C CA . PRO C 1 229 ? 3.306 -12.985 31.475 1.00 15.93 287 PRO D CA 1
ATOM 5092 C C . PRO C 1 229 ? 3.025 -11.804 30.592 1.00 15.80 287 PRO D C 1
ATOM 5093 O O . PRO C 1 229 ? 1.972 -11.160 30.731 1.00 14.93 287 PRO D O 1
ATOM 5097 N N . ASN C 1 230 ? 3.900 -11.555 29.626 1.00 13.16 288 ASN D N 1
ATOM 5098 C CA . ASN C 1 230 ? 3.785 -10.278 28.906 1.00 13.24 288 ASN D CA 1
ATOM 5099 C C . ASN C 1 230 ? 2.482 -10.029 28.127 1.00 13.02 288 ASN D C 1
ATOM 5100 O O . ASN C 1 230 ? 2.031 -8.874 28.048 1.00 11.95 288 ASN D O 1
ATOM 5105 N N . GLN C 1 231 ? 1.932 -11.091 27.522 1.00 10.96 289 GLN D N 1
ATOM 5106 C CA . GLN C 1 231 ? 0.805 -10.935 26.629 1.00 11.70 289 GLN D CA 1
ATOM 5107 C C . GLN C 1 231 ? -0.407 -11.638 27.213 1.00 11.48 289 GLN D C 1
ATOM 5108 O O . GLN C 1 231 ? -0.272 -12.597 27.978 1.00 12.89 289 GLN D O 1
ATOM 5114 N N . ALA C 1 232 ? -1.601 -11.178 26.809 1.00 10.63 290 ALA D N 1
ATOM 5115 C CA . ALA C 1 232 ? -2.846 -11.906 27.040 1.00 11.01 290 ALA D CA 1
ATOM 5116 C C . ALA C 1 232 ? -2.767 -13.270 26.327 1.00 12.34 290 ALA D C 1
ATOM 5117 O O . ALA C 1 232 ? -2.050 -13.419 25.337 1.00 13.41 290 ALA D O 1
ATOM 5119 N N . LEU C 1 233 ? -3.490 -14.249 26.869 1.00 12.03 291 LEU D N 1
ATOM 5120 C CA . LEU C 1 233 ? -3.522 -15.631 26.365 1.00 13.03 291 LEU D CA 1
ATOM 5121 C C . LEU C 1 233 ? -4.914 -15.931 25.798 1.00 11.49 291 LEU D C 1
ATOM 5122 O O . LEU C 1 233 ? -5.873 -16.165 26.552 1.00 8.89 291 LEU D O 1
ATOM 5127 N N . ARG C 1 234 ? -5.006 -15.989 24.475 1.00 11.97 292 ARG D N 1
ATOM 5128 C CA . ARG C 1 234 ? -6.247 -16.230 23.788 1.00 15.71 292 ARG D CA 1
ATOM 5129 C C . ARG C 1 234 ? -6.549 -17.741 23.847 1.00 14.52 292 ARG D C 1
ATOM 5130 O O . ARG C 1 234 ? -5.623 -18.539 23.656 1.00 13.70 292 ARG D O 1
ATOM 5138 N N . GLY C 1 235 ? -7.806 -18.123 24.091 1.00 13.69 293 GLY D N 1
ATOM 5139 C CA . GLY C 1 235 ? -8.265 -19.517 23.836 1.00 14.77 293 GLY D CA 1
ATOM 5140 C C . GLY C 1 235 ? -8.171 -20.462 25.039 1.00 13.02 293 GLY D C 1
ATOM 5141 O O . GLY C 1 235 ? -8.386 -21.683 24.919 1.00 12.71 293 GLY D O 1
ATOM 5142 N N . TYR C 1 236 ? -7.770 -19.900 26.182 1.00 9.67 294 TYR D N 1
ATOM 5143 C CA . TYR C 1 236 ? -7.688 -20.645 27.412 1.00 11.99 294 TYR D CA 1
ATOM 5144 C C . TYR C 1 236 ? -8.172 -19.797 28.583 1.00 12.68 294 TYR D C 1
ATOM 5145 O O . TYR C 1 236 ? -8.133 -18.555 28.563 1.00 13.85 294 TYR D O 1
ATOM 5154 N N . ARG C 1 237 ? -8.583 -20.511 29.615 1.00 13.05 295 ARG D N 1
ATOM 5155 C CA . ARG C 1 237 ? -8.964 -19.962 30.901 1.00 12.99 295 ARG D CA 1
ATOM 5156 C C . ARG C 1 237 ? -7.933 -20.458 31.871 1.00 13.33 295 ARG D C 1
ATOM 5157 O O . ARG C 1 237 ? -7.640 -21.671 31.917 1.00 13.80 295 ARG D O 1
ATOM 5165 N N . PHE C 1 238 ? -7.416 -19.536 32.685 1.00 13.49 296 PHE D N 1
ATOM 5166 C CA . PHE C 1 238 ? -6.574 -19.896 33.831 1.00 13.38 296 PHE D CA 1
ATOM 5167 C C . PHE C 1 238 ? -7.284 -20.897 34.742 1.00 13.60 296 PHE D C 1
ATOM 5168 O O . PHE C 1 238 ? -8.507 -20.809 35.017 1.00 12.97 296 PHE D O 1
ATOM 5176 N N . GLY C 1 239 ? -6.482 -21.792 35.297 1.00 15.25 297 GLY D N 1
ATOM 5177 C CA . GLY C 1 239 ? -6.997 -22.747 36.239 1.00 16.92 297 GLY D CA 1
ATOM 5178 C C . GLY C 1 239 ? -6.027 -23.173 37.315 1.00 17.61 297 GLY D C 1
ATOM 5179 O O . GLY C 1 239 ? -4.854 -22.801 37.311 1.00 19.39 297 GLY D O 1
ATOM 5180 N N . VAL C 1 240 ? -6.525 -24.011 38.217 1.00 20.15 298 VAL D N 1
ATOM 5181 C CA . VAL C 1 240 ? -5.667 -24.582 39.249 1.00 22.14 298 VAL D CA 1
ATOM 5182 C C . VAL C 1 240 ? -5.844 -26.115 39.263 1.00 21.87 298 VAL D C 1
ATOM 5183 O O . VAL C 1 240 ? -6.955 -26.604 39.244 1.00 21.26 298 VAL D O 1
ATOM 5187 N N . TRP C 1 241 ? -4.736 -26.838 39.362 1.00 23.51 299 TRP D N 1
ATOM 5188 C CA . TRP C 1 241 ? -4.740 -28.291 39.251 1.00 25.24 299 TRP D CA 1
ATOM 5189 C C . TRP C 1 241 ? -5.110 -28.797 40.612 1.00 28.40 299 TRP D C 1
ATOM 5190 O O . TRP C 1 241 ? -4.319 -28.671 41.574 1.00 28.37 299 TRP D O 1
ATOM 5201 N N . LYS C 1 242 ? -6.347 -29.257 40.711 1.00 29.47 300 LYS D N 1
ATOM 5202 C CA . LYS C 1 242 ? -6.887 -29.760 41.962 1.00 33.67 300 LYS D CA 1
ATOM 5203 C C . LYS C 1 242 ? -7.750 -31.031 41.717 1.00 33.87 300 LYS D C 1
ATOM 5204 O O . LYS C 1 242 ? -8.419 -31.134 40.694 1.00 33.97 300 LYS D O 1
ATOM 5210 N N . LYS C 1 243 ? -7.734 -31.990 42.648 1.00 34.57 301 LYS D N 1
ATOM 5211 C CA . LYS C 1 243 ? -8.461 -33.277 42.467 1.00 34.64 301 LYS D CA 1
ATOM 5212 C C . LYS C 1 243 ? -8.147 -33.980 41.125 1.00 32.86 301 LYS D C 1
ATOM 5213 O O . LYS C 1 243 ? -9.049 -34.440 40.423 1.00 33.21 301 LYS D O 1
ATOM 5219 N N . GLY C 1 244 ? -6.880 -34.012 40.728 1.00 31.06 302 GLY D N 1
ATOM 5220 C CA . GLY C 1 244 ? -6.526 -34.706 39.491 1.00 30.80 302 GLY D CA 1
ATOM 5221 C C . GLY C 1 244 ? -6.942 -34.085 38.151 1.00 30.23 302 GLY D C 1
ATOM 5222 O O . GLY C 1 244 ? -6.798 -34.717 37.084 1.00 28.34 302 GLY D O 1
ATOM 5223 N N . ARG C 1 245 ? -7.443 -32.847 38.177 1.00 28.51 303 ARG D N 1
ATOM 5224 C CA . ARG C 1 245 ? -7.717 -32.152 36.918 1.00 26.83 303 ARG D CA 1
ATOM 5225 C C . ARG C 1 245 ? -7.598 -30.630 36.992 1.00 26.24 303 ARG D C 1
ATOM 5226 O O . ARG C 1 245 ? -7.531 -30.030 38.088 1.00 24.59 303 ARG D O 1
ATOM 5234 N N . CYS C 1 246 ? -7.702 -30.002 35.820 1.00 24.15 304 CYS D N 1
ATOM 5235 C CA . CYS C 1 246 ? -7.658 -28.553 35.762 1.00 22.51 304 CYS D CA 1
ATOM 5236 C C . CYS C 1 246 ? -9.024 -27.973 36.047 1.00 21.22 304 CYS D C 1
ATOM 5237 O O . CYS C 1 246 ? -9.952 -28.172 35.249 1.00 20.04 304 CYS D O 1
ATOM 5240 N N . LEU C 1 247 ? -9.146 -27.223 37.154 1.00 19.52 305 LEU D N 1
ATOM 5241 C CA . LEU C 1 247 ? -10.389 -26.481 37.496 1.00 19.41 305 LEU D CA 1
ATOM 5242 C C . LEU C 1 247 ? -10.228 -24.979 37.088 1.00 18.92 305 LEU D C 1
ATOM 5243 O O . LEU C 1 247 ? -9.375 -24.274 37.663 1.00 18.07 305 LEU D O 1
ATOM 5248 N N . ASP C 1 248 ? -11.026 -24.495 36.146 1.00 17.64 306 ASP D N 1
ATOM 5249 C CA . ASP C 1 248 ? -10.905 -23.083 35.741 1.00 18.55 306 ASP D CA 1
ATOM 5250 C C . ASP C 1 248 ? -11.465 -22.222 36.877 1.00 17.97 306 ASP D C 1
ATOM 5251 O O . ASP C 1 248 ? -12.238 -22.731 37.743 1.00 18.44 306 ASP D O 1
ATOM 5256 N N . TYR C 1 249 ? -11.104 -20.939 36.883 1.00 14.24 307 TYR D N 1
ATOM 5257 C CA . TYR C 1 249 ? -11.473 -20.111 38.039 1.00 14.80 307 TYR D CA 1
ATOM 5258 C C . TYR C 1 249 ? -12.962 -20.128 38.283 1.00 14.66 307 TYR D C 1
ATOM 5259 O O . TYR C 1 249 ? -13.366 -19.891 39.417 1.00 16.66 307 TYR D O 1
ATOM 5268 N N . THR C 1 250 ? -13.798 -20.303 37.239 1.00 15.53 308 THR D N 1
ATOM 5269 C CA . THR C 1 250 ? -15.247 -20.247 37.530 1.00 18.67 308 THR D CA 1
ATOM 5270 C C . THR C 1 250 ? -15.722 -21.412 38.418 1.00 20.62 308 THR D C 1
ATOM 5271 O O . THR C 1 250 ? -16.859 -21.408 38.874 1.00 22.28 308 THR D O 1
ATOM 5275 N N . GLU C 1 251 ? -14.849 -22.406 38.631 1.00 22.66 309 GLU D N 1
ATOM 5276 C CA . GLU C 1 251 ? -15.173 -23.598 39.473 1.00 25.76 309 GLU D CA 1
ATOM 5277 C C . GLU C 1 251 ? -14.677 -23.488 40.910 1.00 25.90 309 GLU D C 1
ATOM 5278 O O . GLU C 1 251 ? -14.950 -24.343 41.756 1.00 27.89 309 GLU D O 1
ATOM 5284 N N . LEU C 1 252 ? -13.983 -22.393 41.205 1.00 23.73 310 LEU D N 1
ATOM 5285 C CA . LEU C 1 252 ? -13.484 -22.166 42.525 1.00 21.22 310 LEU D CA 1
ATOM 5286 C C . LEU C 1 252 ? -14.428 -21.235 43.320 1.00 22.20 310 LEU D C 1
ATOM 5287 O O . LEU C 1 252 ? -14.813 -20.149 42.862 1.00 19.98 310 LEU D O 1
ATOM 5292 N N . THR C 1 253 ? -14.691 -21.621 44.575 1.00 20.97 311 THR D N 1
ATOM 5293 C CA . THR C 1 253 ? -15.453 -20.814 45.509 1.00 20.39 311 THR D CA 1
ATOM 5294 C C . THR C 1 253 ? -15.035 -19.342 45.660 1.00 20.40 311 THR D C 1
ATOM 5295 O O . THR C 1 253 ? -15.895 -18.489 45.648 1.00 20.87 311 THR D O 1
ATOM 5299 N N . ASP C 1 254 ? -13.740 -19.042 45.837 1.00 19.42 312 ASP D N 1
ATOM 5300 C CA . ASP C 1 254 ? -13.308 -17.655 46.076 1.00 21.24 312 ASP D CA 1
ATOM 5301 C C . ASP C 1 254 ? -13.288 -16.709 44.840 1.00 18.91 312 ASP D C 1
ATOM 5302 O O . ASP C 1 254 ? -13.015 -15.485 44.957 1.00 17.60 312 ASP D O 1
ATOM 5307 N N . THR C 1 255 ? -13.603 -17.238 43.662 1.00 17.35 313 THR D N 1
ATOM 5308 C CA . THR C 1 255 ? -13.517 -16.420 42.450 1.00 14.71 313 THR D CA 1
ATOM 5309 C C . THR C 1 255 ? -14.526 -15.277 42.422 1.00 14.77 313 THR D C 1
ATOM 5310 O O . THR C 1 255 ? -15.695 -15.481 42.669 1.00 16.02 313 THR D O 1
ATOM 5314 N N . VAL C 1 256 ? -14.091 -14.094 41.993 1.00 15.34 314 VAL D N 1
ATOM 5315 C CA . VAL C 1 256 ? -14.974 -12.983 41.777 1.00 15.54 314 VAL D CA 1
ATOM 5316 C C . VAL C 1 256 ? -15.435 -12.994 40.317 1.00 16.74 314 VAL D C 1
ATOM 5317 O O . VAL C 1 256 ? -14.612 -13.067 39.381 1.00 16.16 314 VAL D O 1
ATOM 5321 N N . ILE C 1 257 ? -16.737 -12.903 40.098 1.00 16.46 315 ILE D N 1
ATOM 5322 C CA . ILE C 1 257 ? -17.209 -12.861 38.708 1.00 19.02 315 ILE D CA 1
ATOM 5323 C C . ILE C 1 257 ? -17.998 -11.604 38.416 1.00 18.58 315 ILE D C 1
ATOM 5324 O O . ILE C 1 257 ? -18.953 -11.309 39.127 1.00 18.78 315 ILE D O 1
ATOM 5329 N N . GLU C 1 258 ? -17.603 -10.845 37.392 1.00 18.27 316 GLU D N 1
ATOM 5330 C CA . GLU C 1 258 ? -18.312 -9.597 37.058 1.00 19.69 316 GLU D CA 1
ATOM 5331 C C . GLU C 1 258 ? -18.767 -9.545 35.629 1.00 20.71 316 GLU D C 1
ATOM 5332 O O . GLU C 1 258 ? -18.108 -10.088 34.739 1.00 21.61 316 GLU D O 1
ATOM 5338 N N . ARG C 1 259 ? -19.893 -8.887 35.384 1.00 20.48 317 ARG D N 1
ATOM 5339 C CA . ARG C 1 259 ? -20.315 -8.644 34.001 1.00 20.62 317 ARG D CA 1
ATOM 5340 C C . ARG C 1 259 ? -19.414 -7.582 33.340 1.00 19.32 317 ARG D C 1
ATOM 5341 O O . ARG C 1 259 ? -18.907 -6.696 34.018 1.00 17.50 317 ARG D O 1
ATOM 5349 N N . VAL C 1 260 ? -19.108 -7.754 32.061 1.00 18.41 318 VAL D N 1
ATOM 5350 C CA . VAL C 1 260 ? -18.320 -6.769 31.326 1.00 18.35 318 VAL D CA 1
ATOM 5351 C C . VAL C 1 260 ? -18.940 -6.531 29.973 1.00 18.26 318 VAL D C 1
ATOM 5352 O O . VAL C 1 260 ? -19.516 -7.443 29.431 1.00 21.22 318 VAL D O 1
ATOM 5356 N N . GLU C 1 261 ? -18.749 -5.354 29.390 1.00 19.55 319 GLU D N 1
ATOM 5357 C CA . GLU C 1 261 ? -19.199 -5.107 28.012 1.00 21.61 319 GLU D CA 1
ATOM 5358 C C . GLU C 1 261 ? -18.188 -5.594 26.908 1.00 20.82 319 GLU D C 1
ATOM 5359 O O . GLU C 1 261 ? -18.497 -5.520 25.718 1.00 21.29 319 GLU D O 1
ATOM 5365 N N . SER C 1 262 ? -16.975 -6.024 27.273 1.00 18.02 320 SER D N 1
ATOM 5366 C CA . SER C 1 262 ? -15.922 -6.287 26.269 1.00 15.43 320 SER D CA 1
ATOM 5367 C C . SER C 1 262 ? -14.777 -6.936 27.009 1.00 15.18 320 SER D C 1
ATOM 5368 O O . SER C 1 262 ? -14.674 -6.817 28.252 1.00 13.88 320 SER D O 1
ATOM 5371 N N . LYS C 1 263 ? -13.977 -7.699 26.282 1.00 12.29 321 LYS D N 1
ATOM 5372 C CA . LYS C 1 263 ? -12.896 -8.419 26.903 1.00 13.16 321 LYS D CA 1
ATOM 5373 C C . LYS C 1 263 ? -11.869 -7.396 27.413 1.00 12.12 321 LYS D C 1
ATOM 5374 O O . LYS C 1 263 ? -11.197 -7.681 28.388 1.00 12.90 321 LYS D O 1
ATOM 5380 N N . ALA C 1 264 ? -11.775 -6.203 26.802 1.00 10.77 322 ALA D N 1
ATOM 5381 C CA . ALA C 1 264 ? -10.743 -5.238 27.248 1.00 13.76 322 ALA D CA 1
ATOM 5382 C C . ALA C 1 264 ? -11.046 -4.711 28.674 1.00 14.22 322 ALA D C 1
ATOM 5383 O O . ALA C 1 264 ? -10.145 -4.372 29.448 1.00 12.37 322 ALA D O 1
ATOM 5385 N N . GLN C 1 265 ? -12.333 -4.653 28.997 1.00 12.73 323 GLN D N 1
ATOM 5386 C CA . GLN C 1 265 ? -12.765 -4.301 30.330 1.00 14.67 323 GLN D CA 1
ATOM 5387 C C . GLN C 1 265 ? -12.305 -5.305 31.365 1.00 11.67 323 GLN D C 1
ATOM 5388 O O . GLN C 1 265 ? -11.959 -4.942 32.503 1.00 11.35 323 GLN D O 1
ATOM 5394 N N . CYS C 1 266 ? -12.286 -6.571 30.982 1.00 11.36 324 CYS D N 1
ATOM 5395 C CA . CYS C 1 266 ? -11.793 -7.607 31.883 1.00 11.55 324 CYS D CA 1
ATOM 5396 C C . CYS C 1 266 ? -10.292 -7.389 32.156 1.00 10.27 324 CYS D C 1
ATOM 5397 O O . CYS C 1 266 ? -9.819 -7.464 33.289 1.00 11.86 324 CYS D O 1
ATOM 5400 N N . TRP C 1 267 ? -9.562 -7.034 31.117 1.00 10.52 325 TRP D N 1
ATOM 5401 C CA . TRP C 1 267 ? -8.106 -6.872 31.209 1.00 10.41 325 TRP D CA 1
ATOM 5402 C C . TRP C 1 267 ? -7.812 -5.744 32.184 1.00 12.91 325 TRP D C 1
ATOM 5403 O O . TRP C 1 267 ? -7.005 -5.934 33.095 1.00 12.10 325 TRP D O 1
ATOM 5414 N N . VAL C 1 268 ? -8.538 -4.606 32.029 1.00 10.91 326 VAL D N 1
ATOM 5415 C CA . VAL C 1 268 ? -8.383 -3.458 32.934 1.00 11.86 326 VAL D CA 1
ATOM 5416 C C . VAL C 1 268 ? -8.732 -3.829 34.382 1.00 10.75 326 VAL D C 1
ATOM 5417 O O . VAL C 1 268 ? -7.999 -3.473 35.285 1.00 9.73 326 VAL D O 1
ATOM 5421 N N . LYS C 1 269 ? -9.796 -4.603 34.588 1.00 9.76 327 LYS D N 1
ATOM 5422 C CA . LYS C 1 269 ? -10.117 -5.061 35.909 1.00 11.59 327 LYS D CA 1
ATOM 5423 C C . LYS C 1 269 ? -9.057 -5.951 36.579 1.00 11.62 327 LYS D C 1
ATOM 5424 O O . LYS C 1 269 ? -8.963 -5.952 37.780 1.00 12.47 327 LYS D O 1
ATOM 5430 N N . THR C 1 270 ? -8.263 -6.699 35.828 1.00 12.48 328 THR D N 1
ATOM 5431 C CA . THR C 1 270 ? -7.241 -7.495 36.516 1.00 13.83 328 THR D CA 1
ATOM 5432 C C . THR C 1 270 ? -6.202 -6.575 37.154 1.00 13.45 328 THR D C 1
ATOM 5433 O O . THR C 1 270 ? -5.553 -6.968 38.107 1.00 15.94 328 THR D O 1
ATOM 5437 N N . PHE C 1 271 ? -6.030 -5.379 36.591 1.00 11.13 329 PHE D N 1
ATOM 5438 C CA . PHE C 1 271 ? -5.119 -4.366 37.154 1.00 10.94 329 PHE D CA 1
ATOM 5439 C C . PHE C 1 271 ? -5.818 -3.429 38.188 1.00 11.39 329 PHE D C 1
ATOM 5440 O O . PHE C 1 271 ? -5.223 -3.073 39.215 1.00 12.17 329 PHE D O 1
ATOM 5448 N N . GLU C 1 272 ? -7.065 -3.003 37.921 1.00 13.02 330 GLU D N 1
ATOM 5449 C CA . GLU C 1 272 ? -7.756 -1.997 38.788 1.00 14.63 330 GLU D CA 1
ATOM 5450 C C . GLU C 1 272 ? -8.584 -2.532 39.931 1.00 16.67 330 GLU D C 1
ATOM 5451 O O . GLU C 1 272 ? -9.028 -1.757 40.778 1.00 15.39 330 GLU D O 1
ATOM 5457 N N . ASN C 1 273 ? -8.820 -3.843 39.987 1.00 15.44 331 ASN D N 1
ATOM 5458 C CA . ASN C 1 273 ? -9.697 -4.307 41.050 1.00 15.53 331 ASN D CA 1
ATOM 5459 C C . ASN C 1 273 ? -9.034 -4.080 42.434 1.00 16.45 331 ASN D C 1
ATOM 5460 O O . ASN C 1 273 ? -7.779 -4.046 42.593 1.00 14.71 331 ASN D O 1
ATOM 5465 N N . ASP C 1 274 ? -9.862 -3.973 43.458 1.00 16.90 332 ASP D N 1
ATOM 5466 C CA . ASP C 1 274 ? -9.269 -3.669 44.766 1.00 19.94 332 ASP D CA 1
ATOM 5467 C C . ASP C 1 274 ? -8.416 -4.749 45.447 1.00 19.05 332 ASP D C 1
ATOM 5468 O O . ASP C 1 274 ? -7.807 -4.478 46.482 1.00 18.46 332 ASP D O 1
ATOM 5473 N N . GLY C 1 275 ? -8.362 -5.965 44.923 1.00 15.85 333 GLY D N 1
ATOM 5474 C CA . GLY C 1 275 ? -7.419 -6.929 45.525 1.00 14.46 333 GLY D CA 1
ATOM 5475 C C . GLY C 1 275 ? -6.102 -7.103 44.808 1.00 14.66 333 GLY D C 1
ATOM 5476 O O . GLY C 1 275 ? -5.307 -7.980 45.166 1.00 13.07 333 GLY D O 1
ATOM 5477 N N . VAL C 1 276 ? -5.865 -6.340 43.741 1.00 12.51 334 VAL D N 1
ATOM 5478 C CA . VAL C 1 276 ? -4.567 -6.430 43.044 1.00 12.50 334 VAL D CA 1
ATOM 5479 C C . VAL C 1 276 ? -3.361 -6.213 43.972 1.00 12.54 334 VAL D C 1
ATOM 5480 O O . VAL C 1 276 ? -3.390 -5.405 44.862 1.00 12.26 334 VAL D O 1
ATOM 5484 N N . ALA C 1 277 ? -2.264 -6.895 43.725 1.00 12.08 335 ALA D N 1
ATOM 5485 C CA . ALA C 1 277 ? -1.082 -6.642 44.488 1.00 12.55 335 ALA D CA 1
ATOM 5486 C C . ALA C 1 277 ? -0.695 -5.123 44.451 1.00 13.02 335 ALA D C 1
ATOM 5487 O O . ALA C 1 277 ? -0.433 -4.540 43.371 1.00 13.39 335 ALA D O 1
ATOM 5489 N N . SER C 1 278 ? -0.572 -4.504 45.637 1.00 12.54 336 SER D N 1
ATOM 5490 C CA . SER C 1 278 ? -0.231 -3.087 45.721 1.00 13.29 336 SER D CA 1
ATOM 5491 C C . SER C 1 278 ? 0.571 -2.819 46.995 1.00 12.46 336 SER D C 1
ATOM 5492 O O . SER C 1 278 ? 0.208 -3.311 48.072 1.00 12.69 336 SER D O 1
ATOM 5495 N N . ASP C 1 279 ? 1.633 -2.021 46.884 1.00 12.87 337 ASP D N 1
ATOM 5496 C CA . ASP C 1 279 ? 2.458 -1.655 48.028 1.00 12.77 337 ASP D CA 1
ATOM 5497 C C . ASP C 1 279 ? 2.056 -0.274 48.608 1.00 14.90 337 ASP D C 1
ATOM 5498 O O . ASP C 1 279 ? 2.840 0.334 49.317 1.00 15.32 337 ASP D O 1
ATOM 5503 N N . GLN C 1 280 ? 0.862 0.233 48.240 1.00 14.44 338 GLN D N 1
ATOM 5504 C CA . GLN C 1 280 ? 0.388 1.551 48.636 1.00 12.69 338 GLN D CA 1
ATOM 5505 C C . GLN C 1 280 ? -0.114 1.496 50.084 1.00 13.47 338 GLN D C 1
ATOM 5506 O O . GLN C 1 280 ? -0.927 0.621 50.413 1.00 15.35 338 GLN D O 1
ATOM 5512 N N . PRO C 1 281 ? 0.308 2.461 50.940 1.00 12.88 339 PRO D N 1
ATOM 5513 C CA . PRO C 1 281 ? -0.280 2.527 52.293 1.00 14.07 339 PRO D CA 1
ATOM 5514 C C . PRO C 1 281 ? -1.675 3.162 52.257 1.00 15.61 339 PRO D C 1
ATOM 5515 O O . PRO C 1 281 ? -2.089 3.730 51.251 1.00 16.14 339 PRO D O 1
ATOM 5519 N N . HIS C 1 282 ? -2.415 3.021 53.345 1.00 15.54 340 HIS D N 1
ATOM 5520 C CA . HIS C 1 282 ? -3.697 3.665 53.414 1.00 17.14 340 HIS D CA 1
ATOM 5521 C C . HIS C 1 282 ? -3.531 5.211 53.617 1.00 16.16 340 HIS D C 1
ATOM 5522 O O . HIS C 1 282 ? -2.614 5.649 54.314 1.00 16.81 340 HIS D O 1
ATOM 5529 N N . THR C 1 283 ? -4.360 6.018 52.968 1.00 13.48 341 THR D N 1
ATOM 5530 C CA . THR C 1 283 ? -4.398 7.457 53.282 1.00 15.49 341 THR D CA 1
ATOM 5531 C C . THR C 1 283 ? -5.656 7.749 54.107 1.00 16.17 341 THR D C 1
ATOM 5532 O O . THR C 1 283 ? -6.785 7.460 53.677 1.00 17.94 341 THR D O 1
ATOM 5536 N N . TYR C 1 284 ? -5.450 8.387 55.246 1.00 16.96 342 TYR D N 1
ATOM 5537 C CA . TYR C 1 284 ? -6.529 8.656 56.187 1.00 16.86 342 TYR D CA 1
ATOM 5538 C C . TYR C 1 284 ? -7.332 9.932 55.856 1.00 19.09 342 TYR D C 1
ATOM 5539 O O . TYR C 1 284 ? -6.860 10.812 55.117 1.00 16.77 342 TYR D O 1
ATOM 5548 N N . PRO C 1 285 ? -8.591 9.996 56.338 1.00 18.41 343 PRO D N 1
ATOM 5549 C CA . PRO C 1 285 ? -9.369 11.201 56.108 1.00 19.95 343 PRO D CA 1
ATOM 5550 C C . PRO C 1 285 ? -8.720 12.448 56.751 1.00 20.69 343 PRO D C 1
ATOM 5551 O O . PRO C 1 285 ? -8.008 12.333 57.751 1.00 17.98 343 PRO D O 1
ATOM 5555 N N . LEU C 1 286 ? -8.877 13.602 56.106 1.00 22.66 344 LEU D N 1
ATOM 5556 C CA . LEU C 1 286 ? -8.488 14.860 56.743 1.00 27.59 344 LEU D CA 1
ATOM 5557 C C . LEU C 1 286 ? -9.586 15.302 57.662 1.00 28.45 344 LEU D C 1
ATOM 5558 O O . LEU C 1 286 ? -10.701 15.516 57.224 1.00 28.60 344 LEU D O 1
ATOM 5563 N N . THR C 1 287 ? -9.298 15.302 58.947 1.00 31.26 345 THR D N 1
ATOM 5564 C CA . THR C 1 287 ? -10.335 15.561 59.927 1.00 36.37 345 THR D CA 1
ATOM 5565 C C . THR C 1 287 ? -10.243 17.039 60.339 1.00 38.45 345 THR D C 1
ATOM 5566 O O . THR C 1 287 ? -9.257 17.709 60.031 1.00 38.19 345 THR D O 1
ATOM 5570 N N . SER C 1 288 ? -11.225 17.533 61.082 1.00 40.43 346 SER D N 1
ATOM 5571 C CA . SER C 1 288 ? -10.974 18.759 61.812 1.00 43.59 346 SER D CA 1
ATOM 5572 C C . SER C 1 288 ? -10.307 18.516 63.192 1.00 44.65 346 SER D C 1
ATOM 5573 O O . SER C 1 288 ? -9.939 19.473 63.875 1.00 45.97 346 SER D O 1
ATOM 5576 N N . GLN C 1 289 ? -10.128 17.241 63.574 1.00 45.38 347 GLN D N 1
ATOM 5577 C CA . GLN C 1 289 ? -9.582 16.846 64.895 1.00 45.20 347 GLN D CA 1
ATOM 5578 C C . GLN C 1 289 ? -8.178 17.410 65.139 1.00 45.87 347 GLN D C 1
ATOM 5579 O O . GLN C 1 289 ? -7.402 17.624 64.203 1.00 45.83 347 GLN D O 1
ATOM 5585 N N . ASN C 1 293 ? -0.391 13.062 64.791 1.00 40.66 351 ASN D N 1
ATOM 5586 C CA . ASN C 1 293 ? -0.883 11.848 65.432 1.00 40.88 351 ASN D CA 1
ATOM 5587 C C . ASN C 1 293 ? 0.013 10.611 65.292 1.00 40.74 351 ASN D C 1
ATOM 5588 O O . ASN C 1 293 ? 0.956 10.549 64.480 1.00 41.74 351 ASN D O 1
ATOM 5593 N N . ASP C 1 294 ? -0.313 9.619 66.097 1.00 39.16 352 ASP D N 1
ATOM 5594 C CA . ASP C 1 294 ? 0.565 8.504 66.374 1.00 38.44 352 ASP D CA 1
ATOM 5595 C C . ASP C 1 294 ? -0.279 7.238 66.197 1.00 34.29 352 ASP D C 1
ATOM 5596 O O . ASP C 1 294 ? 0.155 6.140 66.533 1.00 34.70 352 ASP D O 1
ATOM 5601 N N . TRP C 1 295 ? -1.507 7.411 65.697 1.00 30.90 353 TRP D N 1
ATOM 5602 C CA . TRP C 1 295 ? -2.446 6.278 65.527 1.00 26.13 353 TRP D CA 1
ATOM 5603 C C . TRP C 1 295 ? -2.970 6.024 64.102 1.00 24.27 353 TRP D C 1
ATOM 5604 O O . TRP C 1 295 ? -3.428 4.910 63.812 1.00 23.35 353 TRP D O 1
ATOM 5615 N N . TRP C 1 296 ? -2.904 7.027 63.229 1.00 20.37 354 TRP D N 1
ATOM 5616 C CA . TRP C 1 296 ? -3.284 6.873 61.832 1.00 19.95 354 TRP D CA 1
ATOM 5617 C C . TRP C 1 296 ? -2.055 7.020 60.887 1.00 21.01 354 TRP D C 1
ATOM 5618 O O . TRP C 1 296 ? -1.893 8.047 60.236 1.00 21.12 354 TRP D O 1
ATOM 5629 N N . PRO C 1 297 ? -1.231 5.986 60.751 1.00 21.58 355 PRO D N 1
ATOM 5630 C CA . PRO C 1 297 ? -1.310 4.616 61.221 1.00 22.87 355 PRO D CA 1
ATOM 5631 C C . PRO C 1 297 ? -0.518 4.422 62.499 1.00 24.38 355 PRO D C 1
ATOM 5632 O O . PRO C 1 297 ? 0.261 5.300 62.914 1.00 23.46 355 PRO D O 1
ATOM 5636 N N . LEU C 1 298 ? -0.735 3.279 63.123 1.00 26.62 356 LEU D N 1
ATOM 5637 C CA . LEU C 1 298 ? -0.084 2.928 64.376 1.00 30.41 356 LEU D CA 1
ATOM 5638 C C . LEU C 1 298 ? 1.423 3.085 64.162 1.00 32.23 356 LEU D C 1
ATOM 5639 O O . LEU C 1 298 ? 1.959 2.489 63.232 1.00 31.16 356 LEU D O 1
ATOM 5644 N N . HIS C 1 299 ? 2.094 3.869 65.014 1.00 35.03 357 HIS D N 1
ATOM 5645 C CA . HIS C 1 299 ? 3.568 4.101 64.922 1.00 38.13 357 HIS D CA 1
ATOM 5646 C C . HIS C 1 299 ? 3.988 4.861 63.673 1.00 38.37 357 HIS D C 1
ATOM 5647 O O . HIS C 1 299 ? 5.135 4.745 63.246 1.00 38.51 357 HIS D O 1
ATOM 5654 N N . GLN C 1 300 ? 3.044 5.595 63.083 1.00 38.79 358 GLN D N 1
ATOM 5655 C CA . GLN C 1 300 ? 3.296 6.602 62.038 1.00 40.79 358 GLN D CA 1
ATOM 5656 C C . GLN C 1 300 ? 3.750 6.143 60.646 1.00 39.86 358 GLN D C 1
ATOM 5657 O O . GLN C 1 300 ? 3.561 6.905 59.672 1.00 41.11 358 GLN D O 1
ATOM 5663 N N . SER C 1 301 ? 4.299 4.930 60.514 1.00 37.39 359 SER D N 1
ATOM 5664 C CA . SER C 1 301 ? 4.492 4.384 59.158 1.00 37.52 359 SER D CA 1
ATOM 5665 C C . SER C 1 301 ? 3.860 3.018 58.834 1.00 35.19 359 SER D C 1
ATOM 5666 O O . SER C 1 301 ? 3.767 2.144 59.688 1.00 35.42 359 SER D O 1
ATOM 5669 N N . ASP C 1 302 ? 3.485 2.881 57.561 1.00 32.16 360 ASP D N 1
ATOM 5670 C CA . ASP C 1 302 ? 2.657 1.809 56.994 1.00 28.66 360 ASP D CA 1
ATOM 5671 C C . ASP C 1 302 ? 3.353 1.645 55.609 1.00 26.76 360 ASP D C 1
ATOM 5672 O O . ASP C 1 302 ? 3.342 2.551 54.791 1.00 23.61 360 ASP D O 1
ATOM 5677 N N . GLN C 1 303 ? 4.124 0.564 55.439 1.00 24.01 361 GLN D N 1
ATOM 5678 C CA . GLN C 1 303 ? 4.833 0.333 54.187 1.00 22.86 361 GLN D CA 1
ATOM 5679 C C . GLN C 1 303 ? 4.532 -1.126 53.733 1.00 22.15 361 GLN D C 1
ATOM 5680 O O . GLN C 1 303 ? 5.287 -2.032 54.056 1.00 22.18 361 GLN D O 1
ATOM 5686 N N . PRO C 1 304 ? 3.354 -1.352 53.106 1.00 18.76 362 PRO D N 1
ATOM 5687 C CA . PRO C 1 304 ? 2.958 -2.702 52.778 1.00 19.41 362 PRO D CA 1
ATOM 5688 C C . PRO C 1 304 ? 3.859 -3.237 51.697 1.00 17.63 362 PRO D C 1
ATOM 5689 O O . PRO C 1 304 ? 4.248 -2.501 50.794 1.00 15.86 362 PRO D O 1
ATOM 5693 N N . HIS C 1 305 ? 4.196 -4.507 51.818 1.00 17.52 363 HIS D N 1
ATOM 5694 C CA . HIS C 1 305 ? 4.969 -5.208 50.810 1.00 18.34 363 HIS D CA 1
ATOM 5695 C C . HIS C 1 305 ? 4.110 -6.353 50.342 1.00 17.94 363 HIS D C 1
ATOM 5696 O O . HIS C 1 305 ? 4.051 -7.418 50.989 1.00 17.05 363 HIS D O 1
ATOM 5703 N N . SER C 1 306 ? 3.431 -6.172 49.217 1.00 16.41 364 SER D N 1
ATOM 5704 C CA . SER C 1 306 ? 2.544 -7.260 48.760 1.00 16.04 364 SER D CA 1
ATOM 5705 C C . SER C 1 306 ? 3.373 -8.458 48.326 1.00 16.51 364 SER D C 1
ATOM 5706 O O . SER C 1 306 ? 2.879 -9.583 48.329 1.00 16.21 364 SER D O 1
ATOM 5709 N N . GLY C 1 307 ? 4.620 -8.250 47.886 1.00 17.20 365 GLY D N 1
ATOM 5710 C CA . GLY C 1 307 ? 5.374 -9.400 47.346 1.00 16.03 365 GLY D CA 1
ATOM 5711 C C . GLY C 1 307 ? 4.804 -9.995 46.040 1.00 17.43 365 GLY D C 1
ATOM 5712 O O . GLY C 1 307 ? 5.183 -11.082 45.631 1.00 15.69 365 GLY D O 1
ATOM 5713 N N . GLY C 1 308 ? 3.914 -9.268 45.367 1.00 15.63 366 GLY D N 1
ATOM 5714 C CA . GLY C 1 308 ? 3.305 -9.775 44.141 1.00 16.53 366 GLY D CA 1
ATOM 5715 C C . GLY C 1 308 ? 2.025 -10.553 44.404 1.00 15.96 366 GLY D C 1
ATOM 5716 O O . GLY C 1 308 ? 1.398 -11.050 43.474 1.00 16.77 366 GLY D O 1
ATOM 5717 N N . VAL C 1 309 ? 1.640 -10.696 45.672 1.00 15.50 367 VAL D N 1
ATOM 5718 C CA . VAL C 1 309 ? 0.480 -11.530 46.038 1.00 15.85 367 VAL D CA 1
ATOM 5719 C C . VAL C 1 309 ? -0.780 -10.699 45.887 1.00 16.67 367 VAL D C 1
ATOM 5720 O O . VAL C 1 309 ? -0.817 -9.552 46.361 1.00 15.70 367 VAL D O 1
ATOM 5724 N N . GLY C 1 310 ? -1.809 -11.256 45.249 1.00 15.25 368 GLY D N 1
ATOM 5725 C CA . GLY C 1 310 ? -3.054 -10.527 45.118 1.00 14.46 368 GLY D CA 1
ATOM 5726 C C . GLY C 1 310 ? -3.917 -11.072 44.007 1.00 14.81 368 GLY D C 1
ATOM 5727 O O . GLY C 1 310 ? -3.488 -12.035 43.312 1.00 12.70 368 GLY D O 1
ATOM 5728 N N . ARG C 1 311 ? -5.081 -10.419 43.811 1.00 12.35 369 ARG D N 1
ATOM 5729 C CA . ARG C 1 311 ? -6.059 -10.761 42.776 1.00 14.55 369 ARG D CA 1
ATOM 5730 C C . ARG C 1 311 ? -5.638 -10.228 41.393 1.00 13.05 369 ARG D C 1
ATOM 5731 O O . ARG C 1 311 ? -6.171 -9.249 40.887 1.00 12.79 369 ARG D O 1
ATOM 5739 N N . ASN C 1 312 ? -4.583 -10.822 40.859 1.00 11.78 370 ASN D N 1
ATOM 5740 C CA . ASN C 1 312 ? -3.917 -10.303 39.678 1.00 11.92 370 ASN D CA 1
ATOM 5741 C C . ASN C 1 312 ? -4.348 -11.039 38.382 1.00 11.23 370 ASN D C 1
ATOM 5742 O O . ASN C 1 312 ? -3.853 -10.677 37.330 1.00 12.60 370 ASN D O 1
ATOM 5747 N N . TYR C 1 313 ? -5.210 -12.061 38.490 1.00 11.06 371 TYR D N 1
ATOM 5748 C CA . TYR C 1 313 ? -5.418 -13.052 37.409 1.00 13.19 371 TYR D CA 1
ATOM 5749 C C . TYR C 1 313 ? -6.895 -13.078 37.021 1.00 12.34 371 TYR D C 1
ATOM 5750 O O . TYR C 1 313 ? -7.746 -13.019 37.870 1.00 11.25 371 TYR D O 1
ATOM 5759 N N . GLY C 1 314 ? -7.207 -13.195 35.739 1.00 12.06 372 GLY D N 1
ATOM 5760 C CA . GLY C 1 314 ? -8.607 -13.311 35.378 1.00 12.21 372 GLY D CA 1
ATOM 5761 C C . GLY C 1 314 ? -8.782 -13.740 33.936 1.00 11.43 372 GLY D C 1
ATOM 5762 O O . GLY C 1 314 ? -7.808 -13.820 33.181 1.00 12.34 372 GLY D O 1
ATOM 5763 N N . PHE C 1 315 ? -10.020 -13.969 33.530 1.00 10.76 373 PHE D N 1
ATOM 5764 C CA . PHE C 1 315 ? -10.238 -14.174 32.117 1.00 9.67 373 PHE D CA 1
ATOM 5765 C C . PHE C 1 315 ? -11.558 -13.646 31.749 1.00 10.80 373 PHE D C 1
ATOM 5766 O O . PHE C 1 315 ? -12.511 -13.713 32.549 1.00 12.12 373 PHE D O 1
ATOM 5774 N N . TYR C 1 316 ? -11.628 -13.155 30.523 1.00 11.06 374 TYR D N 1
ATOM 5775 C CA . TYR C 1 316 ? -12.935 -12.947 29.864 1.00 12.67 374 TYR D CA 1
ATOM 5776 C C . TYR C 1 316 ? -13.513 -14.264 29.360 1.00 11.58 374 TYR D C 1
ATOM 5777 O O . TYR C 1 316 ? -12.804 -15.048 28.823 1.00 11.13 374 TYR D O 1
ATOM 5786 N N . TYR C 1 317 ? -14.836 -14.463 29.450 1.00 12.53 375 TYR D N 1
ATOM 5787 C CA . TYR C 1 317 ? -15.465 -15.642 28.846 1.00 13.88 375 TYR D CA 1
ATOM 5788 C C . TYR C 1 317 ? -16.919 -15.287 28.581 1.00 16.17 375 TYR D C 1
ATOM 5789 O O . TYR C 1 317 ? -17.365 -14.195 28.920 1.00 15.45 375 TYR D O 1
ATOM 5798 N N . VAL C 1 318 ? -17.639 -16.159 27.882 1.00 16.38 376 VAL D N 1
ATOM 5799 C CA . VAL C 1 318 ? -19.011 -15.834 27.559 1.00 17.42 376 VAL D CA 1
ATOM 5800 C C . VAL C 1 318 ? -19.799 -16.938 28.249 1.00 19.39 376 VAL D C 1
ATOM 5801 O O . VAL C 1 318 ? -19.482 -18.083 28.074 1.00 15.38 376 VAL D O 1
ATOM 5805 N N . ASP C 1 319 ? -20.726 -16.614 29.147 1.00 22.59 377 ASP D N 1
ATOM 5806 C CA . ASP C 1 319 ? -21.387 -17.708 29.851 1.00 27.46 377 ASP D CA 1
ATOM 5807 C C . ASP C 1 319 ? -22.496 -18.291 28.943 1.00 28.75 377 ASP D C 1
ATOM 5808 O O . ASP C 1 319 ? -22.755 -17.789 27.832 1.00 26.75 377 ASP D O 1
ATOM 5813 N N . THR C 1 320 ? -23.160 -19.321 29.438 1.00 30.07 378 THR D N 1
ATOM 5814 C CA . THR C 1 320 ? -24.130 -20.071 28.638 1.00 33.85 378 THR D CA 1
ATOM 5815 C C . THR C 1 320 ? -25.302 -19.181 28.157 1.00 33.98 378 THR D C 1
ATOM 5816 O O . THR C 1 320 ? -25.965 -19.503 27.158 1.00 35.69 378 THR D O 1
ATOM 5820 N N . THR C 1 321 ? -25.516 -18.049 28.831 1.00 33.79 379 THR D N 1
ATOM 5821 C CA . THR C 1 321 ? -26.576 -17.112 28.475 1.00 34.21 379 THR D CA 1
ATOM 5822 C C . THR C 1 321 ? -26.189 -16.057 27.407 1.00 33.50 379 THR D C 1
ATOM 5823 O O . THR C 1 321 ? -27.008 -15.201 27.065 1.00 33.25 379 THR D O 1
ATOM 5827 N N . GLY C 1 322 ? -24.958 -16.079 26.887 1.00 30.76 380 GLY D N 1
ATOM 5828 C CA . GLY C 1 322 ? -24.526 -15.019 25.951 1.00 28.71 380 GLY D CA 1
ATOM 5829 C C . GLY C 1 322 ? -23.929 -13.756 26.557 1.00 27.76 380 GLY D C 1
ATOM 5830 O O . GLY C 1 322 ? -23.611 -12.817 25.836 1.00 29.38 380 GLY D O 1
ATOM 5831 N N . GLU C 1 323 ? -23.827 -13.669 27.880 1.00 26.61 381 GLU D N 1
ATOM 5832 C CA . GLU C 1 323 ? -23.287 -12.442 28.490 1.00 25.98 381 GLU D CA 1
ATOM 5833 C C . GLU C 1 323 ? -21.779 -12.570 28.651 1.00 23.18 381 GLU D C 1
ATOM 5834 O O . GLU C 1 323 ? -21.280 -13.624 29.067 1.00 21.92 381 GLU D O 1
ATOM 5840 N N . GLY C 1 324 ? -21.051 -11.498 28.325 1.00 21.76 382 GLY D N 1
ATOM 5841 C CA . GLY C 1 324 ? -19.602 -11.446 28.615 1.00 18.87 382 GLY D CA 1
ATOM 5842 C C . GLY C 1 324 ? -19.397 -11.319 30.113 1.00 16.91 382 GLY D C 1
ATOM 5843 O O . GLY C 1 324 ? -20.108 -10.566 30.798 1.00 16.66 382 GLY D O 1
ATOM 5844 N N . LYS C 1 325 ? -18.433 -12.056 30.634 1.00 14.71 383 LYS D N 1
ATOM 5845 C CA . LYS C 1 325 ? -18.137 -12.023 32.065 1.00 15.55 383 LYS D CA 1
ATOM 5846 C C . LYS C 1 325 ? -16.615 -12.066 32.292 1.00 15.79 383 LYS D C 1
ATOM 5847 O O . LYS C 1 325 ? -15.872 -12.389 31.385 1.00 13.41 383 LYS D O 1
ATOM 5853 N N . CYS C 1 326 ? -16.187 -11.719 33.509 1.00 14.38 384 CYS D N 1
ATOM 5854 C CA . CYS C 1 326 ? -14.766 -11.584 33.810 1.00 15.97 384 CYS D CA 1
ATOM 5855 C C . CYS C 1 326 ? -14.603 -12.337 35.121 1.00 14.82 384 CYS D C 1
ATOM 5856 O O . CYS C 1 326 ? -15.241 -11.970 36.084 1.00 19.01 384 CYS D O 1
ATOM 5859 N N . ALA C 1 327 ? -13.727 -13.344 35.177 1.00 14.64 385 ALA D N 1
ATOM 5860 C CA . ALA C 1 327 ? -13.501 -14.113 36.400 1.00 14.25 385 ALA D CA 1
ATOM 5861 C C . ALA C 1 327 ? -12.155 -13.681 36.952 1.00 14.50 385 ALA D C 1
ATOM 5862 O O . ALA C 1 327 ? -11.206 -13.642 36.204 1.00 16.22 385 ALA D O 1
ATOM 5864 N N . LEU C 1 328 ? -12.100 -13.248 38.220 1.00 13.53 386 LEU D N 1
ATOM 5865 C CA . LEU C 1 328 ? -10.889 -12.643 38.822 1.00 13.78 386 LEU D CA 1
ATOM 5866 C C . LEU C 1 328 ? -10.457 -13.499 40.018 1.00 14.80 386 LEU D C 1
ATOM 5867 O O . LEU C 1 328 ? -11.300 -13.869 40.842 1.00 16.94 386 LEU D O 1
ATOM 5872 N N . SER C 1 329 ? -9.166 -13.802 40.127 1.00 14.71 387 SER D N 1
ATOM 5873 C CA . SER C 1 329 ? -8.747 -14.630 41.232 1.00 15.60 387 SER D CA 1
ATOM 5874 C C . SER C 1 329 ? -7.393 -14.230 41.767 1.00 15.87 387 SER D C 1
ATOM 5875 O O . SER C 1 329 ? -6.556 -13.764 41.016 1.00 10.54 387 SER D O 1
ATOM 5878 N N . ASP C 1 330 ? -7.122 -14.589 43.027 1.00 15.93 388 ASP D N 1
ATOM 5879 C CA . ASP C 1 330 ? -5.776 -14.426 43.596 1.00 19.41 388 ASP D CA 1
ATOM 5880 C C . ASP C 1 330 ? -5.032 -15.765 43.614 1.00 19.52 388 ASP D C 1
ATOM 5881 O O . ASP C 1 330 ? -3.842 -15.877 44.029 1.00 20.36 388 ASP D O 1
ATOM 5886 N N . GLN C 1 331 ? -5.647 -16.775 42.999 1.00 18.79 389 GLN D N 1
ATOM 5887 C CA . GLN C 1 331 ? -4.901 -18.081 42.909 1.00 17.30 389 GLN D CA 1
ATOM 5888 C C . GLN C 1 331 ? -3.965 -18.144 41.745 1.00 16.74 389 GLN D C 1
ATOM 5889 O O . GLN C 1 331 ? -4.403 -18.118 40.581 1.00 18.37 389 GLN D O 1
ATOM 5895 N N . VAL C 1 332 ? -2.673 -18.300 42.002 1.00 14.48 390 VAL D N 1
ATOM 5896 C CA . VAL C 1 332 ? -1.706 -18.359 40.887 1.00 16.60 390 VAL D CA 1
ATOM 5897 C C . VAL C 1 332 ? -2.117 -19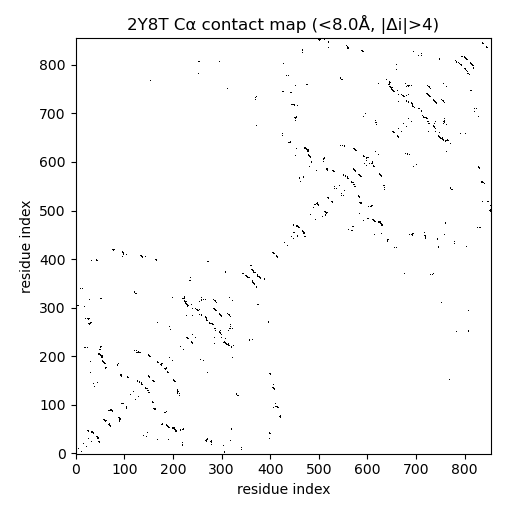.560 39.991 1.00 18.84 390 VAL D C 1
ATOM 5898 O O . VAL C 1 332 ? -2.454 -20.616 40.550 1.00 19.65 390 VAL D O 1
ATOM 5902 N N . PRO C 1 333 ? -2.204 -19.359 38.637 1.00 18.25 391 PRO D N 1
ATOM 5903 C CA . PRO C 1 333 ? -2.584 -20.516 37.827 1.00 19.45 391 PRO D CA 1
ATOM 5904 C C . PRO C 1 333 ? -1.410 -21.461 37.631 1.00 19.09 391 PRO D C 1
ATOM 5905 O O . PRO C 1 333 ? -0.239 -21.005 37.450 1.00 20.07 391 PRO D O 1
ATOM 5909 N N . ASP C 1 334 ? -1.726 -22.755 37.677 1.00 21.11 392 ASP D N 1
ATOM 5910 C CA . ASP C 1 334 ? -0.789 -23.791 37.294 1.00 23.07 392 ASP D CA 1
ATOM 5911 C C . ASP C 1 334 ? -1.270 -24.784 36.213 1.00 24.65 392 ASP D C 1
ATOM 5912 O O . ASP C 1 334 ? -0.580 -25.752 35.918 1.00 23.83 392 ASP D O 1
ATOM 5917 N N . CYS C 1 335 ? -2.420 -24.489 35.596 1.00 23.04 393 CYS D N 1
ATOM 5918 C CA . CYS C 1 335 ? -2.870 -25.200 34.385 1.00 22.02 393 CYS D CA 1
ATOM 5919 C C . CYS C 1 335 ? -3.837 -24.275 33.604 1.00 20.72 393 CYS D C 1
ATOM 5920 O O . CYS C 1 335 ? -4.154 -23.147 34.047 1.00 19.28 393 CYS D O 1
ATOM 5923 N N . LEU C 1 336 ? -4.322 -24.776 32.468 1.00 17.95 394 LEU D N 1
ATOM 5924 C CA . LEU C 1 336 ? -5.287 -24.056 31.620 1.00 14.37 394 LEU D CA 1
ATOM 5925 C C . LEU C 1 336 ? -6.410 -25.010 31.209 1.00 16.11 394 LEU D C 1
ATOM 5926 O O . LEU C 1 336 ? -6.254 -26.263 31.180 1.00 15.13 394 LEU D O 1
ATOM 5931 N N . VAL C 1 337 ? -7.563 -24.406 30.973 1.00 15.22 395 VAL D N 1
ATOM 5932 C CA . VAL C 1 337 ? -8.720 -25.032 30.395 1.00 15.73 395 VAL D CA 1
ATOM 5933 C C . VAL C 1 337 ? -8.953 -24.379 29.001 1.00 15.42 395 VAL D C 1
ATOM 5934 O O . VAL C 1 337 ? -9.052 -23.145 28.888 1.00 14.22 395 VAL D O 1
ATOM 5938 N N . SER C 1 338 ? -9.004 -25.210 27.964 1.00 14.67 396 SER D N 1
ATOM 5939 C CA . SER C 1 338 ? -9.283 -24.753 26.591 1.00 13.75 396 SER D CA 1
ATOM 5940 C C . SER C 1 338 ? -10.615 -24.080 26.471 1.00 14.24 396 SER D C 1
ATOM 5941 O O . SER C 1 338 ? -11.630 -24.642 26.897 1.00 14.23 396 SER D O 1
ATOM 5944 N N . ASP C 1 339 ? -10.669 -22.916 25.817 1.00 13.08 397 ASP D N 1
ATOM 5945 C CA . ASP C 1 339 ? -11.996 -22.284 25.588 1.00 13.35 397 ASP D CA 1
ATOM 5946 C C . ASP C 1 339 ? -11.785 -21.242 24.515 1.00 13.58 397 ASP D C 1
ATOM 5947 O O . ASP C 1 339 ? -11.240 -20.197 24.789 1.00 10.46 397 ASP D O 1
ATOM 5952 N N . SER C 1 340 ? -12.196 -21.529 23.287 1.00 11.75 398 SER D N 1
ATOM 5953 C CA . SER C 1 340 ? -11.785 -20.700 22.155 1.00 13.80 398 SER D CA 1
ATOM 5954 C C . SER C 1 340 ? -12.347 -19.242 22.241 1.00 12.81 398 SER D C 1
ATOM 5955 O O . SER C 1 340 ? -11.804 -18.330 21.666 1.00 14.36 398 SER D O 1
ATOM 5958 N N . ALA C 1 341 ? -13.367 -19.000 23.056 1.00 13.31 399 ALA D N 1
ATOM 5959 C CA . ALA C 1 341 ? -13.903 -17.638 23.222 1.00 14.53 399 ALA D CA 1
ATOM 5960 C C . ALA C 1 341 ? -13.347 -16.915 24.461 1.00 15.60 399 ALA D C 1
ATOM 5961 O O . ALA C 1 341 ? -13.594 -15.723 24.666 1.00 17.25 399 ALA D O 1
ATOM 5963 N N . ALA C 1 342 ? -12.564 -17.617 25.270 1.00 12.90 400 ALA D N 1
ATOM 5964 C CA . ALA C 1 342 ? -11.947 -16.995 26.429 1.00 12.11 400 ALA D CA 1
ATOM 5965 C C . ALA C 1 342 ? -10.610 -16.300 26.148 1.00 11.27 400 ALA D C 1
ATOM 5966 O O . ALA C 1 342 ? -9.930 -16.622 25.163 1.00 11.90 400 ALA D O 1
ATOM 5968 N N . VAL C 1 343 ? -10.268 -15.288 26.975 1.00 10.48 401 VAL D N 1
ATOM 5969 C CA . VAL C 1 343 ? -8.937 -14.676 26.922 1.00 8.98 401 VAL D CA 1
ATOM 5970 C C . VAL C 1 343 ? -8.506 -14.525 28.375 1.00 10.76 401 VAL D C 1
ATOM 5971 O O . VAL C 1 343 ? -9.213 -13.878 29.168 1.00 10.69 401 VAL D O 1
ATOM 5975 N N . SER C 1 344 ? -7.319 -15.035 28.689 1.00 9.14 402 SER D N 1
ATOM 5976 C CA . SER C 1 344 ? -6.742 -14.875 30.011 1.00 10.93 402 SER D CA 1
ATOM 5977 C C . SER C 1 344 ? -5.769 -13.695 30.139 1.00 9.63 402 SER D C 1
ATOM 5978 O O . SER C 1 344 ? -4.829 -13.536 29.339 1.00 11.28 402 SER D O 1
ATOM 5981 N N . TYR C 1 345 ? -6.014 -12.895 31.171 1.00 9.32 403 TYR D N 1
ATOM 5982 C CA . TYR C 1 345 ? -5.250 -11.681 31.445 1.00 10.28 403 TYR D CA 1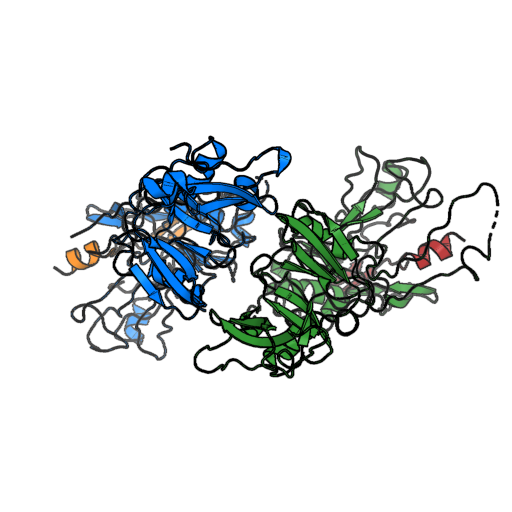
ATOM 5983 C C . TYR C 1 345 ? -4.611 -11.637 32.821 1.00 9.16 403 TYR D C 1
ATOM 5984 O O . TYR C 1 345 ? -5.127 -12.257 33.757 1.00 9.58 403 TYR D O 1
ATOM 5993 N N . THR C 1 346 ? -3.511 -10.854 32.972 1.00 10.47 404 THR D N 1
ATOM 5994 C CA . THR C 1 346 ? -3.038 -10.536 34.317 1.00 11.37 404 THR D CA 1
ATOM 5995 C C . THR C 1 346 ? -2.833 -9.031 34.474 1.00 11.13 404 THR D C 1
ATOM 5996 O O . THR C 1 346 ? -2.733 -8.317 33.502 1.00 10.90 404 THR D O 1
ATOM 6000 N N . ALA C 1 347 ? -2.692 -8.588 35.726 1.00 10.52 405 ALA D N 1
ATOM 6001 C CA . ALA C 1 347 ? -2.387 -7.180 36.070 1.00 9.83 405 ALA D CA 1
ATOM 6002 C C . ALA C 1 347 ? -1.113 -6.661 35.396 1.00 11.43 405 ALA D C 1
ATOM 6003 O O . ALA C 1 347 ? -0.941 -5.449 35.146 1.00 11.40 405 ALA D O 1
ATOM 6005 N N . ALA C 1 348 ? -0.198 -7.577 35.128 1.00 10.40 406 ALA D N 1
ATOM 6006 C CA . ALA C 1 348 ? 1.127 -7.239 34.561 1.00 11.17 406 ALA D CA 1
ATOM 6007 C C . ALA C 1 348 ? 1.093 -7.138 33.055 1.00 12.08 406 ALA D C 1
ATOM 6008 O O . ALA C 1 348 ? 1.778 -6.308 32.484 1.00 12.47 406 ALA D O 1
ATOM 6010 N N . GLY C 1 349 ? 0.283 -7.961 32.393 1.00 12.68 407 GLY D N 1
ATOM 6011 C CA . GLY C 1 349 ? 0.463 -8.194 30.932 1.00 13.17 407 GLY D CA 1
ATOM 6012 C C . GLY C 1 349 ? -0.336 -7.221 30.074 1.00 13.51 407 GLY D C 1
ATOM 6013 O O . GLY C 1 349 ? -1.107 -6.386 30.606 1.00 12.84 407 GLY D O 1
ATOM 6014 N N . SER C 1 350 ? -0.224 -7.393 28.753 1.00 12.73 408 SER D N 1
ATOM 6015 C CA . SER C 1 350 ? -0.828 -6.484 27.755 1.00 11.32 408 SER D CA 1
ATOM 6016 C C . SER C 1 350 ? -2.271 -6.902 27.370 1.00 11.25 408 SER D C 1
ATOM 6017 O O . SER C 1 350 ? -2.706 -8.005 27.662 1.00 10.99 408 SER D O 1
ATOM 6020 N N . LEU C 1 351 ? -3.043 -6.009 26.764 1.00 9.85 409 LEU D N 1
ATOM 6021 C CA . LEU C 1 351 ? -4.362 -6.418 26.243 1.00 10.18 409 LEU D CA 1
ATOM 6022 C C . LEU C 1 351 ? -4.137 -7.343 25.004 1.00 12.10 409 LEU D C 1
ATOM 6023 O O . LEU C 1 351 ? -4.862 -8.331 24.771 1.00 11.12 409 LEU D O 1
ATOM 6028 N N . SER C 1 352 ? -3.093 -7.021 24.250 1.00 13.08 410 SER D N 1
ATOM 6029 C CA . SER C 1 352 ? -2.717 -7.728 23.042 1.00 15.42 410 SER D CA 1
ATOM 6030 C C . SER C 1 352 ? -2.356 -9.189 23.333 1.00 16.33 410 SER D C 1
ATOM 6031 O O . SER C 1 352 ? -1.668 -9.489 24.320 1.00 16.20 410 SER D O 1
ATOM 6034 N N . GLU C 1 353 ? -2.876 -10.099 22.499 1.00 17.54 411 GLU D N 1
ATOM 6035 C CA . GLU C 1 353 ? -2.649 -11.521 22.592 1.00 21.01 411 GLU D CA 1
ATOM 6036 C C . GLU C 1 353 ? -1.401 -11.925 21.836 1.00 21.64 411 GLU D C 1
ATOM 6037 O O . GLU C 1 353 ? -1.002 -13.084 21.903 1.00 24.89 411 GLU D O 1
ATOM 6043 N N . GLU C 1 354 ? -0.796 -11.016 21.078 1.00 21.24 412 GLU D N 1
ATOM 6044 C CA . GLU C 1 354 ? 0.337 -11.443 20.276 1.00 22.60 412 GLU D CA 1
ATOM 6045 C C . GLU C 1 354 ? 1.637 -10.751 20.604 1.00 21.86 412 GLU D C 1
ATOM 6046 O O . GLU C 1 354 ? 1.632 -9.634 21.016 1.00 22.48 412 GLU D O 1
ATOM 6052 N N . THR C 1 355 ? 2.761 -11.416 20.408 1.00 21.72 413 THR D N 1
ATOM 6053 C CA . THR C 1 355 ? 4.050 -10.832 20.828 1.00 22.68 413 THR D CA 1
ATOM 6054 C C . THR C 1 355 ? 4.531 -9.716 19.921 1.00 22.04 413 THR D C 1
ATOM 6055 O O . THR C 1 355 ? 4.796 -9.968 18.778 1.00 22.66 413 THR D O 1
ATOM 6059 N N . PRO C 1 356 ? 4.723 -8.490 20.429 1.00 19.49 414 PRO D N 1
ATOM 6060 C CA . PRO C 1 356 ? 5.161 -7.458 19.487 1.00 19.78 414 PRO D CA 1
ATOM 6061 C C . PRO C 1 356 ? 6.688 -7.517 19.225 1.00 20.12 414 PRO D C 1
ATOM 6062 O O . PRO C 1 356 ? 7.403 -8.126 20.004 1.00 18.13 414 PRO D O 1
ATOM 6066 N N . ASN C 1 357 ? 7.168 -6.870 18.171 1.00 21.21 415 ASN D N 1
ATOM 6067 C CA . ASN C 1 357 ? 8.581 -7.007 17.761 1.00 23.59 415 ASN D CA 1
ATOM 6068 C C . ASN C 1 357 ? 9.607 -6.454 18.742 1.00 24.35 415 ASN D C 1
ATOM 6069 O O . ASN C 1 357 ? 10.759 -6.910 18.781 1.00 24.89 415 ASN D O 1
ATOM 6074 N N . PHE C 1 358 ? 9.192 -5.465 19.535 1.00 23.92 416 PHE D N 1
ATOM 6075 C CA . PHE C 1 358 ? 10.081 -4.843 20.507 1.00 22.32 416 PHE D CA 1
ATOM 6076 C C . PHE C 1 358 ? 10.340 -5.685 21.759 1.00 22.27 416 PHE D C 1
ATOM 6077 O O . PHE C 1 358 ? 11.076 -5.258 22.637 1.00 23.39 416 PHE D O 1
ATOM 6085 N N . ILE C 1 359 ? 9.808 -6.909 21.819 1.00 19.59 417 ILE D N 1
ATOM 6086 C CA . ILE C 1 359 ? 10.292 -7.922 22.755 1.00 18.61 417 ILE D CA 1
ATOM 6087 C C . ILE C 1 359 ? 10.774 -9.211 22.109 1.00 19.58 417 ILE D C 1
ATOM 6088 O O . ILE C 1 359 ? 10.867 -10.219 22.779 1.00 19.23 417 ILE D O 1
ATOM 6093 N N . ILE C 1 360 ? 11.078 -9.175 20.812 1.00 21.52 418 ILE D N 1
ATOM 6094 C CA . ILE C 1 360 ? 11.571 -10.385 20.117 1.00 21.88 418 ILE D CA 1
ATOM 6095 C C . ILE C 1 360 ? 13.033 -10.159 19.860 1.00 23.70 418 ILE D C 1
ATOM 6096 O O . ILE C 1 360 ? 13.421 -9.089 19.365 1.00 21.77 418 ILE D O 1
ATOM 6101 N N . PRO C 1 361 ? 13.854 -11.092 20.325 1.00 26.72 419 PRO D N 1
ATOM 6102 C CA . PRO C 1 361 ? 15.295 -10.804 20.325 1.00 31.02 419 PRO D CA 1
ATOM 6103 C C . PRO C 1 361 ? 15.823 -10.619 18.904 1.00 34.54 419 PRO D C 1
ATOM 6104 O O . PRO C 1 361 ? 15.363 -11.317 17.983 1.00 34.59 419 PRO D O 1
ATOM 6108 N N . SER C 1 362 ? 16.732 -9.656 18.721 1.00 39.86 420 SER D N 1
ATOM 6109 C CA . SER C 1 362 ? 17.374 -9.449 17.410 1.00 44.69 420 SER D CA 1
ATOM 6110 C C . SER C 1 362 ? 18.259 -10.617 16.946 1.00 46.96 420 SER D C 1
ATOM 6111 O O . SER C 1 362 ? 18.866 -10.538 15.881 1.00 49.01 420 SER D O 1
ATOM 6114 N N . ASN C 1 363 ? 18.274 -11.716 17.701 1.00 48.67 421 ASN D N 1
ATOM 6115 C CA . ASN C 1 363 ? 19.295 -12.756 17.560 1.00 49.65 421 ASN D CA 1
ATOM 6116 C C . ASN C 1 363 ? 18.734 -14.151 17.817 1.00 49.94 421 ASN D C 1
ATOM 6117 O O . ASN C 1 363 ? 18.199 -14.793 16.917 1.00 50.51 421 ASN D O 1
ATOM 6122 N N . PRO C 1 371 ? 6.604 -18.232 21.470 1.00 65.02 429 PRO D N 1
ATOM 6123 C CA . PRO C 1 371 ? 5.600 -17.480 22.227 1.00 64.51 429 PRO D CA 1
ATOM 6124 C C . PRO C 1 371 ? 4.610 -18.406 22.949 1.00 64.00 429 PRO D C 1
ATOM 6125 O O . PRO C 1 371 ? 4.916 -18.939 24.030 1.00 63.75 429 PRO D O 1
ATOM 6129 N N . GLU C 1 372 ? 3.423 -18.551 22.351 1.00 62.79 430 GLU D N 1
ATOM 6130 C CA . GLU C 1 372 ? 2.479 -19.628 22.646 1.00 60.81 430 GLU D CA 1
ATOM 6131 C C . GLU C 1 372 ? 2.997 -20.963 22.091 1.00 59.32 430 GLU D C 1
ATOM 6132 O O . GLU C 1 372 ? 2.330 -21.989 22.247 1.00 58.47 430 GLU D O 1
ATOM 6138 N N . THR C 1 373 ? 4.167 -20.936 21.431 1.00 57.79 431 THR D N 1
ATOM 6139 C CA . THR C 1 373 ? 4.813 -22.160 20.910 1.00 55.64 431 THR D CA 1
ATOM 6140 C C . THR C 1 373 ? 5.134 -23.154 22.023 1.00 53.12 431 THR D C 1
ATOM 6141 O O . THR C 1 373 ? 5.198 -24.352 21.794 1.00 52.65 431 THR D O 1
ATOM 6145 N N . ALA C 1 374 ? 5.297 -22.655 23.240 1.00 50.85 432 ALA D N 1
ATOM 6146 C CA . ALA C 1 374 ? 5.323 -23.523 24.412 1.00 48.47 432 ALA D CA 1
ATOM 6147 C C . ALA C 1 374 ? 4.157 -24.545 24.448 1.00 46.42 432 ALA D C 1
ATOM 6148 O O . ALA C 1 374 ? 4.338 -25.670 24.921 1.00 46.62 432 ALA D O 1
ATOM 6150 N N . LEU C 1 375 ? 2.970 -24.135 23.969 1.00 43.21 433 LEU D N 1
ATOM 6151 C CA . LEU C 1 375 ? 1.757 -24.966 23.938 1.00 39.93 433 LEU D CA 1
ATOM 6152 C C . LEU C 1 375 ? 1.593 -25.715 22.602 1.00 41.24 433 LEU D C 1
ATOM 6153 O O . LEU C 1 375 ? 0.517 -26.214 22.289 1.00 40.56 433 LEU D O 1
ATOM 6158 N N . GLN C 1 376 ? 2.663 -25.752 21.809 1.00 42.65 434 GLN D N 1
ATOM 6159 C CA . GLN C 1 376 ? 2.668 -26.455 20.532 1.00 43.76 434 GLN D CA 1
ATOM 6160 C C . GLN C 1 376 ? 2.765 -27.943 20.737 1.00 42.54 434 GLN D C 1
ATOM 6161 O O . GLN C 1 376 ? 3.302 -28.425 21.723 1.00 41.59 434 GLN D O 1
ATOM 6167 N N . CYS C 1 377 ? 2.446 -28.652 19.673 1.00 43.24 435 CYS D N 1
ATOM 6168 C CA . CYS C 1 377 ? 1.789 -29.910 19.796 1.00 42.26 435 CYS D CA 1
ATOM 6169 C C . CYS C 1 377 ? 1.837 -30.687 18.490 1.00 41.74 435 CYS D C 1
ATOM 6170 O O . CYS C 1 377 ? 1.093 -30.350 17.582 1.00 39.56 435 CYS D O 1
ATOM 6173 N N . THR C 1 378 ? 2.553 -31.800 18.396 1.00 41.73 436 THR D N 1
ATOM 6174 C CA . THR C 1 378 ? 2.387 -32.557 17.139 1.00 42.26 436 THR D CA 1
ATOM 6175 C C . THR C 1 378 ? 1.411 -33.728 17.229 1.00 42.16 436 THR D C 1
ATOM 6176 O O . THR C 1 378 ? 1.701 -34.738 17.866 1.00 43.21 436 THR D O 1
ATOM 6180 N N . ALA C 1 379 ? 0.238 -33.565 16.616 1.00 42.13 437 ALA D N 1
ATOM 6181 C CA . ALA C 1 379 ? -0.950 -34.365 16.948 1.00 43.03 437 ALA D CA 1
ATOM 6182 C C . ALA C 1 379 ? -0.796 -35.863 16.772 1.00 43.96 437 ALA D C 1
ATOM 6183 O O . ALA C 1 379 ? -1.480 -36.643 17.446 1.00 43.74 437 ALA D O 1
ATOM 6185 N N . ASP C 1 380 ? 0.061 -36.258 15.834 1.00 44.75 438 ASP D N 1
ATOM 6186 C CA . ASP C 1 380 ? 0.284 -37.656 15.571 1.00 46.18 438 ASP D CA 1
ATOM 6187 C C . ASP C 1 380 ? 1.195 -38.274 16.603 1.00 45.89 438 ASP D C 1
ATOM 6188 O O . ASP C 1 380 ? 1.153 -39.479 16.827 1.00 46.49 438 ASP D O 1
ATOM 6193 N N . LYS C 1 381 ? 1.949 -37.429 17.291 1.00 45.06 439 LYS D N 1
ATOM 6194 C CA . LYS C 1 381 ? 2.814 -37.896 18.354 1.00 45.79 439 LYS D CA 1
ATOM 6195 C C . LYS C 1 381 ? 2.395 -37.445 19.756 1.00 44.72 439 LYS D C 1
ATOM 6196 O O . LYS C 1 381 ? 3.216 -37.409 20.660 1.00 45.82 439 LYS D O 1
ATOM 6202 N N . PHE C 1 382 ? 1.102 -37.169 19.923 1.00 44.21 440 PHE D N 1
ATOM 6203 C CA . PHE C 1 382 ? 0.516 -36.739 21.191 1.00 42.71 440 PHE D CA 1
ATOM 6204 C C . PHE C 1 382 ? -0.790 -37.539 21.308 1.00 43.49 440 PHE D C 1
ATOM 6205 O O . PHE C 1 382 ? -1.750 -37.259 20.588 1.00 45.24 440 PHE D O 1
ATOM 6213 N N . PRO C 1 383 ? -0.841 -38.566 22.177 1.00 43.63 441 PRO D N 1
ATOM 6214 C CA . PRO C 1 383 ? -2.142 -39.256 22.326 1.00 42.88 441 PRO D CA 1
ATOM 6215 C C . PRO C 1 383 ? -3.049 -38.576 23.372 1.00 40.74 441 PRO D C 1
ATOM 6216 O O . PRO C 1 383 ? -2.572 -37.863 24.240 1.00 38.66 441 PRO D O 1
ATOM 6220 N N . ASP C 1 384 ? -4.346 -38.811 23.293 1.00 40.05 442 ASP D N 1
ATOM 6221 C CA . ASP C 1 384 ? -5.257 -38.284 24.303 1.00 39.79 442 ASP D CA 1
ATOM 6222 C C . ASP C 1 384 ? -5.017 -38.945 25.659 1.00 37.29 442 ASP D C 1
ATOM 6223 O O . ASP C 1 384 ? -5.296 -40.134 25.812 1.00 36.32 442 ASP D O 1
ATOM 6228 N N . SER C 1 385 ? -4.482 -38.213 26.638 1.00 32.56 443 SER D N 1
ATOM 6229 C CA . SER C 1 385 ? -4.410 -38.809 27.964 1.00 29.44 443 SER D CA 1
ATOM 6230 C C . SER C 1 385 ? -5.616 -38.370 28.781 1.00 27.60 443 SER D C 1
ATOM 6231 O O . SER C 1 385 ? -6.128 -37.268 28.576 1.00 27.25 443 SER D O 1
ATOM 6234 N N . PHE C 1 386 ? -6.068 -39.233 29.687 1.00 22.80 444 PHE D N 1
ATOM 6235 C CA . PHE C 1 386 ? -7.132 -38.895 30.594 1.00 23.11 444 PHE D CA 1
ATOM 6236 C C . PHE C 1 386 ? -6.635 -39.010 32.018 1.00 23.89 444 PHE D C 1
ATOM 6237 O O . PHE C 1 386 ? -5.873 -39.924 32.334 1.00 22.25 444 PHE D O 1
ATOM 6245 N N . GLY C 1 387 ? -7.177 -38.187 32.897 1.00 23.06 445 GLY D N 1
ATOM 6246 C CA . GLY C 1 387 ? -6.882 -38.321 34.305 1.00 25.50 445 GLY D CA 1
ATOM 6247 C C . GLY C 1 387 ? -7.874 -39.241 35.001 1.00 27.88 445 GLY D C 1
ATOM 6248 O O . GLY C 1 387 ? -8.920 -39.589 34.459 1.00 25.48 445 GLY D O 1
ATOM 6249 N N . ALA C 1 388 ? -7.517 -39.604 36.228 1.00 31.85 446 ALA D N 1
ATOM 6250 C CA . ALA C 1 388 ? -8.342 -40.403 37.121 1.00 36.13 446 ALA D CA 1
ATOM 6251 C C . ALA C 1 388 ? -9.592 -39.624 37.374 1.00 39.24 446 ALA D C 1
ATOM 6252 O O . ALA C 1 388 ? -9.556 -38.414 37.376 1.00 39.11 446 ALA D O 1
ATOM 6254 N N . CYS C 1 389 ? -10.699 -40.307 37.621 1.00 44.12 447 CYS D N 1
ATOM 6255 C CA . CYS C 1 389 ? -11.990 -39.647 37.846 1.00 48.09 447 CYS D CA 1
ATOM 6256 C C . CYS C 1 389 ? -12.146 -38.869 39.179 1.00 49.85 447 CYS D C 1
ATOM 6257 O O . CYS C 1 389 ? -11.431 -39.101 40.156 1.00 49.28 447 CYS D O 1
ATOM 6260 N N . ASP C 1 390 ? -13.042 -37.886 39.173 1.00 53.35 448 ASP D N 1
ATOM 6261 C CA . ASP C 1 390 ? -13.576 -37.291 40.403 1.00 55.67 448 ASP D CA 1
ATOM 6262 C C . ASP C 1 390 ? -15.105 -37.254 40.247 1.00 56.33 448 ASP D C 1
ATOM 6263 O O . ASP C 1 390 ? -15.646 -36.427 39.509 1.00 56.40 448 ASP D O 1
ATOM 6268 N N . VAL C 1 391 ? -15.777 -38.238 40.867 1.00 57.17 449 VAL D N 1
ATOM 6269 C CA . VAL C 1 391 ? -17.166 -38.603 40.513 1.00 57.28 449 VAL D CA 1
ATOM 6270 C C . VAL C 1 391 ? -18.290 -37.975 41.368 1.00 58.26 449 VAL D C 1
ATOM 6271 O O . VAL C 1 391 ? -19.480 -38.199 41.092 1.00 58.81 449 VAL D O 1
ATOM 6275 N N . GLN C 1 392 ? -17.926 -37.193 42.389 1.00 58.51 450 GLN D N 1
ATOM 6276 C CA . GLN C 1 392 ? -18.860 -36.200 42.947 1.00 58.85 450 GLN D CA 1
ATOM 6277 C C . GLN C 1 392 ? -19.124 -35.147 41.877 1.00 58.66 450 GLN D C 1
ATOM 6278 O O . GLN C 1 392 ? -20.270 -34.723 41.684 1.00 59.40 450 GLN D O 1
ATOM 6284 N N . ALA C 1 393 ? -18.059 -34.773 41.156 1.00 57.47 451 ALA D N 1
ATOM 6285 C CA . ALA C 1 393 ? -18.162 -33.898 39.993 1.00 55.33 451 ALA D CA 1
ATOM 6286 C C . ALA C 1 393 ? -18.518 -34.722 38.769 1.00 53.70 451 ALA D C 1
ATOM 6287 O O . ALA C 1 393 ? -19.057 -34.191 37.796 1.00 53.46 451 ALA D O 1
ATOM 6289 N N . CYS C 1 394 ? -18.246 -36.025 38.851 1.00 52.07 452 CYS D N 1
ATOM 6290 C CA . CYS C 1 394 ? -18.366 -36.975 37.720 1.00 50.72 452 CYS D CA 1
ATOM 6291 C C . CYS C 1 394 ? -17.645 -36.494 36.458 1.00 46.77 452 CYS D C 1
ATOM 6292 O O . CYS C 1 394 ? -18.130 -36.649 35.326 1.00 47.47 452 CYS D O 1
ATOM 6295 N N . LYS C 1 395 ? -16.454 -35.951 36.676 1.00 43.57 453 LYS D N 1
ATOM 6296 C CA . LYS C 1 395 ? -15.633 -35.405 35.595 1.00 40.08 453 LYS D CA 1
ATOM 6297 C C . LYS C 1 395 ? -14.184 -35.882 35.675 1.00 36.21 453 LYS D C 1
ATOM 6298 O O . LYS C 1 395 ? -13.661 -36.148 36.769 1.00 34.77 453 LYS D O 1
ATOM 6304 N N . ARG C 1 396 ? -13.528 -35.934 34.515 1.00 31.84 454 ARG D N 1
ATOM 6305 C CA . ARG C 1 396 ? -12.083 -36.231 34.450 1.00 28.04 454 ARG D CA 1
ATOM 6306 C C . ARG C 1 396 ? -11.345 -35.345 33.434 1.00 24.80 454 ARG D C 1
ATOM 6307 O O . ARG C 1 396 ? -11.936 -34.910 32.470 1.00 24.85 454 ARG D O 1
ATOM 6315 N N . GLN C 1 397 ? -10.053 -35.127 33.651 1.00 21.98 455 GLN D N 1
ATOM 6316 C CA . GLN C 1 397 ? -9.218 -34.373 32.736 1.00 20.82 455 GLN D CA 1
ATOM 6317 C C . GLN C 1 397 ? -9.101 -35.103 31.409 1.00 19.34 455 GLN D C 1
ATOM 6318 O O . GLN C 1 397 ? -8.960 -36.346 31.374 1.00 19.34 455 GLN D O 1
ATOM 6324 N N . LYS C 1 398 ? -9.180 -34.348 30.319 1.00 16.34 456 LYS D N 1
ATOM 6325 C CA . LYS C 1 398 ? -8.749 -34.832 29.021 1.00 16.19 456 LYS D CA 1
ATOM 6326 C C . LYS C 1 398 ? -7.714 -33.876 28.407 1.00 16.20 456 LYS D C 1
ATOM 6327 O O . LYS C 1 398 ? -7.988 -32.669 28.255 1.00 17.34 456 LYS D O 1
ATOM 6333 N N . THR C 1 399 ? -6.532 -34.385 28.089 1.00 13.07 457 THR D N 1
ATOM 6334 C CA . THR C 1 399 ? -5.481 -33.632 27.433 1.00 16.05 457 THR D CA 1
ATOM 6335 C C . THR C 1 399 ? -5.184 -34.224 26.062 1.00 17.79 457 THR D C 1
ATOM 6336 O O . THR C 1 399 ? -4.991 -35.450 25.923 1.00 18.67 457 THR D O 1
ATOM 6340 N N . SER C 1 400 ? -5.272 -33.392 25.033 1.00 18.94 458 SER D N 1
ATOM 6341 C CA . SER C 1 400 ? -5.164 -33.862 23.639 1.00 22.05 458 SER D CA 1
ATOM 6342 C C . SER C 1 400 ? -4.587 -32.753 22.794 1.00 23.77 458 SER D C 1
ATOM 6343 O O . SER C 1 400 ? -4.259 -31.681 23.291 1.00 21.49 458 SER D O 1
ATOM 6346 N N . CYS C 1 401 ? -4.420 -33.017 21.512 1.00 25.81 459 CYS D N 1
ATOM 6347 C CA . CYS C 1 401 ? -3.683 -32.096 20.686 1.00 28.04 459 CYS D CA 1
ATOM 6348 C C . CYS C 1 401 ? -4.624 -31.822 19.565 1.00 29.40 459 CYS D C 1
ATOM 6349 O O . CYS C 1 401 ? -4.984 -32.729 18.843 1.00 29.77 459 CYS D O 1
ATOM 6352 N N . VAL C 1 402 ? -5.018 -30.570 19.423 1.00 27.73 460 VAL D N 1
ATOM 6353 C CA . VAL C 1 402 ? -5.952 -30.145 18.404 1.00 28.32 460 VAL D CA 1
ATOM 6354 C C . VAL C 1 402 ? -5.331 -28.913 17.730 1.00 26.65 460 VAL D C 1
ATOM 6355 O O . VAL C 1 402 ? -4.952 -27.959 18.406 1.00 24.95 460 VAL D O 1
ATOM 6359 N N . GLY C 1 403 ? -5.136 -28.967 16.420 1.00 25.81 461 GLY D N 1
ATOM 6360 C CA . GLY C 1 403 ? -4.667 -27.781 15.718 1.00 25.09 461 GLY D CA 1
ATOM 6361 C C . GLY C 1 403 ? -3.229 -27.469 16.083 1.00 24.56 461 GLY D C 1
ATOM 6362 O O . GLY C 1 403 ? -2.815 -26.326 16.033 1.00 26.01 461 GLY D O 1
ATOM 6363 N N . GLY C 1 404 ? -2.495 -28.482 16.513 1.00 23.80 462 GLY D N 1
ATOM 6364 C CA . GLY C 1 404 ? -1.074 -28.354 16.847 1.00 25.71 462 GLY D CA 1
ATOM 6365 C C . GLY C 1 404 ? -0.905 -27.559 18.131 1.00 25.80 462 GLY D C 1
ATOM 6366 O O . GLY C 1 404 ? 0.188 -27.034 18.410 1.00 27.58 462 GLY D O 1
ATOM 6367 N N . GLN C 1 405 ? -1.971 -27.554 18.928 1.00 25.98 463 GLN D N 1
ATOM 6368 C CA . GLN C 1 405 ? -1.998 -26.957 20.274 1.00 27.14 463 GLN D CA 1
ATOM 6369 C C . GLN C 1 405 ? -2.636 -27.869 21.357 1.00 23.58 463 GLN D C 1
ATOM 6370 O O . GLN C 1 405 ? -3.689 -28.484 21.150 1.00 21.18 463 GLN D O 1
ATOM 6376 N N . ILE C 1 406 ? -2.013 -27.921 22.534 1.00 22.44 464 ILE D N 1
ATOM 6377 C CA . ILE C 1 406 ? -2.573 -28.715 23.653 1.00 20.97 464 ILE D CA 1
ATOM 6378 C C . ILE C 1 406 ? -3.969 -28.221 23.978 1.00 19.26 464 ILE D C 1
ATOM 6379 O O . ILE C 1 406 ? -4.178 -27.021 24.086 1.00 21.22 464 ILE D O 1
ATOM 6384 N N . GLN C 1 407 ? -4.942 -29.122 24.047 1.00 18.42 465 GLN D N 1
ATOM 6385 C CA . GLN C 1 407 ? -6.312 -28.824 24.485 1.00 18.64 465 GLN D CA 1
ATOM 6386 C C . GLN C 1 407 ? -6.528 -29.505 25.835 1.00 19.88 465 GLN D C 1
ATOM 6387 O O . GLN C 1 407 ? -6.185 -30.691 26.010 1.00 20.61 465 GLN D O 1
ATOM 6393 N N . SER C 1 408 ? -7.104 -28.771 26.784 1.00 18.56 466 SER D N 1
ATOM 6394 C CA . SER C 1 408 ? -7.235 -29.269 28.147 1.00 16.80 466 SER D CA 1
ATOM 6395 C C . SER C 1 408 ? -8.649 -29.058 28.550 1.00 17.84 466 SER D C 1
ATOM 6396 O O . SER C 1 408 ? -9.111 -27.888 28.587 1.00 17.83 466 SER D O 1
ATOM 6399 N N . THR C 1 409 ? -9.369 -30.127 28.889 1.00 17.03 467 THR D N 1
ATOM 6400 C CA . THR C 1 409 ? -10.788 -29.936 29.232 1.00 20.80 467 THR D CA 1
ATOM 6401 C C . THR C 1 409 ? -11.196 -30.952 30.255 1.00 22.45 467 THR D C 1
ATOM 6402 O O . THR C 1 409 ? -10.446 -31.886 30.517 1.00 21.55 467 THR D O 1
ATOM 6406 N N . SER C 1 410 ? -12.373 -30.765 30.834 1.00 22.92 468 SER D N 1
ATOM 6407 C CA . SER C 1 410 ? -12.954 -31.797 31.685 1.00 26.33 468 SER D CA 1
ATOM 6408 C C . SER C 1 410 ? -14.102 -32.449 30.941 1.00 27.10 468 SER D C 1
ATOM 6409 O O . SER C 1 410 ? -14.896 -31.786 30.310 1.00 27.68 468 SER D O 1
ATOM 6412 N N . VAL C 1 411 ? -14.152 -33.778 30.970 1.00 28.80 469 VAL D N 1
ATOM 6413 C CA . VAL C 1 411 ? -15.169 -34.507 30.216 1.00 28.63 469 VAL D CA 1
ATOM 6414 C C . VAL C 1 411 ? -15.782 -35.595 31.113 1.00 30.80 469 VAL D C 1
ATOM 6415 O O . VAL C 1 411 ? -15.363 -35.792 32.262 1.00 29.34 469 VAL D O 1
ATOM 6419 N N . ASP C 1 412 ? -16.749 -36.312 30.546 1.00 35.21 470 ASP D N 1
ATOM 6420 C CA . ASP C 1 412 ? -17.426 -37.456 31.177 1.00 39.24 470 ASP D CA 1
ATOM 6421 C C . ASP C 1 412 ? -16.436 -38.511 31.692 1.00 40.80 470 ASP D C 1
ATOM 6422 O O . ASP C 1 412 ? -15.565 -38.959 30.925 1.00 41.35 470 ASP D O 1
ATOM 6427 N N . CYS C 1 413 ? -16.548 -38.885 32.973 1.00 43.18 471 CYS D N 1
ATOM 6428 C CA . CYS C 1 413 ? -15.817 -40.044 33.541 1.00 45.89 471 CYS D CA 1
ATOM 6429 C C . CYS C 1 413 ? -16.221 -41.323 32.804 1.00 45.86 471 CYS D C 1
ATOM 6430 O O . CYS C 1 413 ? -17.248 -41.310 32.137 1.00 46.79 471 CYS D O 1
ATOM 6433 N N . THR C 1 414 ? -15.437 -42.410 32.881 1.00 46.49 472 THR D N 1
ATOM 6434 C CA . THR C 1 414 ? -15.980 -43.729 32.460 1.00 46.58 472 THR D CA 1
ATOM 6435 C C . THR C 1 414 ? -16.849 -44.302 33.585 1.00 46.67 472 THR D C 1
ATOM 6436 O O . THR C 1 414 ? -18.062 -44.329 33.448 1.00 47.17 472 THR D O 1
ATOM 6440 N N . ALA C 1 415 ? -16.215 -44.711 34.697 1.00 46.09 473 ALA D N 1
ATOM 6441 C CA . ALA C 1 415 ? -16.880 -45.388 35.828 1.00 45.16 473 ALA D CA 1
ATOM 6442 C C . ALA C 1 415 ? -17.694 -46.650 35.406 1.00 44.55 473 ALA D C 1
ATOM 6443 O O . ALA C 1 415 ? -17.311 -47.365 34.467 1.00 42.09 473 ALA D O 1
ATOM 6445 N N . ASP D 2 1 ? 2.777 11.957 60.406 1.00 36.65 1297 ASP E N 1
ATOM 6446 C CA . ASP D 2 1 ? 3.051 13.363 59.969 1.00 37.21 1297 ASP E CA 1
ATOM 6447 C C . ASP D 2 1 ? 3.306 13.391 58.454 1.00 34.93 1297 ASP E C 1
ATOM 6448 O O . ASP D 2 1 ? 3.400 12.319 57.832 1.00 32.43 1297 ASP E O 1
ATOM 6453 N N . ILE D 2 2 ? 3.415 14.592 57.880 1.00 33.77 1298 ILE E N 1
ATOM 6454 C CA . ILE D 2 2 ? 3.468 14.739 56.426 1.00 33.62 1298 ILE E CA 1
ATOM 6455 C C . ILE D 2 2 ? 4.711 14.102 55.817 1.00 32.51 1298 ILE E C 1
ATOM 6456 O O . ILE D 2 2 ? 4.609 13.428 54.801 1.00 31.29 1298 ILE E O 1
ATOM 6461 N N . VAL D 2 3 ? 5.891 14.349 56.389 1.00 30.97 1299 VAL E N 1
ATOM 6462 C CA . VAL D 2 3 ? 7.076 13.765 55.791 1.00 28.57 1299 VAL E CA 1
ATOM 6463 C C . VAL D 2 3 ? 7.016 12.256 55.860 1.00 26.49 1299 VAL E C 1
ATOM 6464 O O . VAL D 2 3 ? 7.450 11.604 54.913 1.00 24.38 1299 VAL E O 1
ATOM 6468 N N . GLN D 2 4 ? 6.491 11.687 56.952 1.00 23.72 1300 GLN E N 1
ATOM 6469 C CA . GLN D 2 4 ? 6.454 10.243 57.000 1.00 24.30 1300 GLN E CA 1
ATOM 6470 C C . GLN D 2 4 ? 5.483 9.673 55.934 1.00 23.01 1300 GLN E C 1
ATOM 6471 O O . GLN D 2 4 ? 5.773 8.660 55.287 1.00 19.99 1300 GLN E O 1
ATOM 6477 N N . HIS D 2 5 ? 4.337 10.327 55.771 1.00 21.41 1301 HIS E N 1
ATOM 6478 C CA . HIS D 2 5 ? 3.362 9.851 54.819 1.00 19.94 1301 HIS E CA 1
ATOM 6479 C C . HIS D 2 5 ? 3.899 9.973 53.403 1.00 19.28 1301 HIS E C 1
ATOM 6480 O O . HIS D 2 5 ? 3.726 9.042 52.617 1.00 17.12 1301 HIS E O 1
ATOM 6487 N N . MET D 2 6 ? 4.581 11.079 53.101 1.00 17.98 1302 MET E N 1
ATOM 6488 C CA . MET D 2 6 ? 5.241 11.242 51.807 1.00 20.02 1302 MET E CA 1
ATOM 6489 C C . MET D 2 6 ? 6.275 10.155 51.527 1.00 19.25 1302 MET E C 1
ATOM 6490 O O . MET D 2 6 ? 6.358 9.650 50.381 1.00 18.65 1302 MET E O 1
ATOM 6495 N N . GLU D 2 7 ? 7.079 9.807 52.541 1.00 18.31 1303 GLU E N 1
ATOM 6496 C CA . GLU D 2 7 ? 7.987 8.666 52.420 1.00 19.98 1303 GLU E CA 1
ATOM 6497 C C . GLU D 2 7 ? 7.249 7.352 52.137 1.00 18.78 1303 GLU E C 1
ATOM 6498 O O . GLU D 2 7 ? 7.657 6.595 51.242 1.00 20.29 1303 GLU E O 1
ATOM 6504 N N . ASP D 2 8 ? 6.184 7.091 52.911 1.00 15.93 1304 ASP E N 1
ATOM 6505 C CA . ASP D 2 8 ? 5.414 5.818 52.839 1.00 15.87 1304 ASP E CA 1
ATOM 6506 C C . ASP D 2 8 ? 4.770 5.622 51.459 1.00 15.39 1304 ASP E C 1
ATOM 6507 O O . ASP D 2 8 ? 4.618 4.488 51.008 1.00 14.47 1304 ASP E O 1
ATOM 6512 N N . ILE D 2 9 ? 4.459 6.719 50.769 1.00 14.33 1305 ILE E N 1
ATOM 6513 C CA . ILE D 2 9 ? 3.915 6.596 49.397 1.00 15.16 1305 ILE E CA 1
ATOM 6514 C C . ILE D 2 9 ? 4.975 6.686 48.303 1.00 14.37 1305 ILE E C 1
ATOM 6515 O O . ILE D 2 9 ? 4.612 6.738 47.129 1.00 12.55 1305 ILE E O 1
ATOM 6520 N N . GLY D 2 10 ? 6.244 6.740 48.674 1.00 13.25 1306 GLY E N 1
ATOM 6521 C CA . GLY D 2 10 ? 7.300 6.613 47.688 1.00 14.20 1306 GLY E CA 1
ATOM 6522 C C . GLY D 2 10 ? 8.077 7.881 47.354 1.00 15.40 1306 GLY E C 1
ATOM 6523 O O . GLY D 2 10 ? 8.864 7.901 46.382 1.00 14.58 1306 GLY E O 1
ATOM 6524 N N . GLY D 2 11 ? 7.905 8.920 48.175 1.00 15.92 1307 GLY E N 1
ATOM 6525 C CA . GLY D 2 11 ? 8.651 10.166 48.049 1.00 18.93 1307 GLY E CA 1
ATOM 6526 C C . GLY D 2 11 ? 10.137 9.849 47.959 1.00 20.63 1307 GLY E C 1
ATOM 6527 O O . GLY D 2 11 ? 10.628 8.969 48.654 1.00 22.40 1307 GLY E O 1
ATOM 6528 N N . ALA D 2 12 ? 10.843 10.482 47.030 1.00 22.50 1308 ALA E N 1
ATOM 6529 C CA . ALA D 2 12 ? 12.175 9.965 46.665 1.00 25.07 1308 ALA E CA 1
ATOM 6530 C C . ALA D 2 12 ? 13.276 10.826 47.252 1.00 26.15 1308 ALA E C 1
ATOM 6531 O O . ALA D 2 12 ? 13.010 11.912 47.704 1.00 25.70 1308 ALA E O 1
ATOM 6533 N N . PRO D 2 13 ? 14.521 10.328 47.251 1.00 28.55 1309 PRO E N 1
ATOM 6534 C CA . PRO D 2 13 ? 15.654 11.102 47.794 1.00 29.99 1309 PRO E CA 1
ATOM 6535 C C . PRO D 2 13 ? 15.845 12.510 47.169 1.00 31.47 1309 PRO E C 1
ATOM 6536 O O . PRO D 2 13 ? 15.494 12.727 46.024 1.00 29.46 1309 PRO E O 1
ATOM 6540 N N . PRO D 2 14 ? 16.313 13.504 47.960 1.00 34.40 1310 PRO E N 1
ATOM 6541 C CA . PRO D 2 14 ? 16.519 14.795 47.284 1.00 35.21 1310 PRO E CA 1
ATOM 6542 C C . PRO D 2 14 ? 17.798 14.680 46.441 1.00 35.18 1310 PRO E C 1
ATOM 6543 O O . PRO D 2 14 ? 18.906 14.768 46.960 1.00 36.56 1310 PRO E O 1
ATOM 6547 N N . VAL D 2 15 ? 17.648 14.340 45.174 1.00 32.66 1311 VAL E N 1
ATOM 6548 C CA . VAL D 2 15 ? 18.786 13.887 44.400 1.00 31.08 1311 VAL E CA 1
ATOM 6549 C C . VAL D 2 15 ? 18.988 14.888 43.284 1.00 29.99 1311 VAL E C 1
ATOM 6550 O O . VAL D 2 15 ? 18.044 15.269 42.591 1.00 26.95 1311 VAL E O 1
ATOM 6554 N N . SER D 2 16 ? 20.237 15.322 43.180 1.00 29.00 1312 SER E N 1
ATOM 6555 C CA . SER D 2 16 ? 20.715 16.291 42.218 1.00 28.93 1312 SER E CA 1
ATOM 6556 C C . SER D 2 16 ? 21.367 15.679 40.999 1.00 28.02 1312 SER E C 1
ATOM 6557 O O . SER D 2 16 ? 21.383 16.287 39.935 1.00 27.25 1312 SER E O 1
ATOM 6560 N N . CYS D 2 17 ? 22.009 14.540 41.186 1.00 26.56 1313 CYS E N 1
ATOM 6561 C CA . CYS D 2 17 ? 22.695 13.893 40.082 1.00 29.08 1313 CYS E CA 1
ATOM 6562 C C . CYS D 2 17 ? 22.373 12.417 40.079 1.00 26.42 1313 CYS E C 1
ATOM 6563 O O . CYS D 2 17 ? 22.137 11.840 41.119 1.00 25.83 1313 CYS E O 1
ATOM 6566 N N . VAL D 2 18 ? 22.417 11.819 38.901 1.00 25.84 1314 VAL E N 1
ATOM 6567 C CA . VAL D 2 18 ? 22.394 10.377 38.761 1.00 26.63 1314 VAL E CA 1
ATOM 6568 C C . VAL D 2 18 ? 23.660 9.969 37.987 1.00 26.80 1314 VAL E C 1
ATOM 6569 O O . VAL D 2 18 ? 24.180 10.779 37.225 1.00 27.51 1314 VAL E O 1
ATOM 6573 N N . THR D 2 19 ? 24.220 8.785 38.246 1.00 27.80 1315 THR E N 1
ATOM 6574 C CA . THR D 2 19 ? 25.242 8.274 37.328 1.00 30.31 1315 THR E CA 1
ATOM 6575 C C . THR D 2 19 ? 24.627 7.215 36.486 1.00 28.27 1315 THR E C 1
ATOM 6576 O O . THR D 2 19 ? 24.119 6.236 37.014 1.00 27.75 1315 THR E O 1
ATOM 6580 N N . ASN D 2 20 ? 24.888 7.333 35.199 1.00 28.27 1316 ASN E N 1
ATOM 6581 C CA . ASN D 2 20 ? 24.512 6.348 34.219 1.00 29.00 1316 ASN E CA 1
ATOM 6582 C C . ASN D 2 20 ? 25.745 5.760 33.513 1.00 29.27 1316 ASN E C 1
ATOM 6583 O O . ASN D 2 20 ? 26.649 6.496 33.083 1.00 29.31 1316 ASN E O 1
ATOM 6588 N N . GLU D 2 21 ? 25.758 4.435 33.402 1.00 31.40 1317 GLU E N 1
ATOM 6589 C CA . GLU D 2 21 ? 26.876 3.663 32.838 1.00 33.38 1317 GLU E CA 1
ATOM 6590 C C . GLU D 2 21 ? 27.235 3.990 31.386 1.00 34.84 1317 GLU E C 1
ATOM 6591 O O . GLU D 2 21 ? 28.420 3.932 31.003 1.00 35.25 1317 GLU E O 1
ATOM 6597 N N . ILE D 2 22 ? 26.240 4.419 30.619 1.00 35.03 1318 ILE E N 1
ATOM 6598 C CA . ILE D 2 22 ? 26.448 4.800 29.233 1.00 35.68 1318 ILE E CA 1
ATOM 6599 C C . ILE D 2 22 ? 26.841 6.264 29.131 1.00 35.27 1318 ILE E C 1
ATOM 6600 O O . ILE D 2 22 ? 27.675 6.599 28.307 1.00 36.61 1318 ILE E O 1
ATOM 6605 N N . LEU D 2 23 ? 26.219 7.138 29.925 1.00 33.08 1319 LEU E N 1
ATOM 6606 C CA . LEU D 2 23 ? 26.412 8.584 29.790 1.00 31.30 1319 LEU E CA 1
ATOM 6607 C C . LEU D 2 23 ? 27.335 9.214 30.838 1.00 31.94 1319 LEU E C 1
ATOM 6608 O O . LEU D 2 23 ? 27.685 10.393 30.727 1.00 33.08 1319 LEU E O 1
ATOM 6613 N N . GLY D 2 24 ? 27.675 8.474 31.887 1.00 31.53 1320 GLY E N 1
ATOM 6614 C CA . GLY D 2 24 ? 28.359 9.083 33.041 1.00 30.04 1320 GLY E CA 1
ATOM 6615 C C . GLY D 2 24 ? 27.437 9.914 33.933 1.00 29.99 1320 GLY E C 1
ATOM 6616 O O . GLY D 2 24 ? 26.237 9.571 34.126 1.00 27.63 1320 GLY E O 1
ATOM 6617 N N . VAL D 2 25 ? 27.987 10.990 34.495 1.00 27.81 1321 VAL E N 1
ATOM 6618 C CA . VAL D 2 25 ? 27.280 11.744 35.521 1.00 28.20 1321 VAL E CA 1
ATOM 6619 C C . VAL D 2 25 ? 26.341 12.730 34.865 1.00 28.31 1321 VAL E C 1
ATOM 6620 O O . VAL D 2 25 ? 26.720 13.475 33.957 1.00 28.59 1321 VAL E O 1
ATOM 6624 N N . THR D 2 26 ? 25.130 12.808 35.392 1.00 27.99 1322 THR E N 1
ATOM 6625 C CA . THR D 2 26 ? 24.098 13.564 34.748 1.00 29.32 1322 THR E CA 1
ATOM 6626 C C . THR D 2 26 ? 23.305 14.348 35.828 1.00 29.21 1322 THR E C 1
ATOM 6627 O O . THR D 2 26 ? 22.958 13.781 36.852 1.00 30.06 1322 THR E O 1
ATOM 6631 N N . CYS D 2 27 ? 23.056 15.644 35.633 1.00 28.97 1323 CYS E N 1
ATOM 6632 C CA . CYS D 2 27 ? 22.562 16.477 36.729 1.00 30.00 1323 CYS E CA 1
ATOM 6633 C C . CYS D 2 27 ? 21.375 17.385 36.350 1.00 28.87 1323 CYS E C 1
ATOM 6634 O O . CYS D 2 27 ? 21.182 17.711 35.189 1.00 27.68 1323 CYS E O 1
ATOM 6637 N N . ALA D 2 28 ? 20.612 17.818 37.347 1.00 28.04 1324 ALA E N 1
ATOM 6638 C CA . ALA D 2 28 ? 19.668 18.904 37.178 1.00 30.52 1324 ALA E CA 1
ATOM 6639 C C . ALA D 2 28 ? 20.312 20.089 36.443 1.00 33.04 1324 ALA E C 1
ATOM 6640 O O . ALA D 2 28 ? 21.362 20.585 36.877 1.00 31.68 1324 ALA E O 1
ATOM 6642 N N . PRO D 2 29 ? 19.704 20.519 35.318 1.00 34.88 1325 PRO E N 1
ATOM 6643 C CA . PRO D 2 29 ? 20.153 21.721 34.603 1.00 36.02 1325 PRO E CA 1
ATOM 6644 C C . PRO D 2 29 ? 19.877 23.021 35.355 1.00 36.54 1325 PRO E C 1
ATOM 6645 O O . PRO D 2 29 ? 20.548 24.020 35.107 1.00 37.88 1325 PRO E O 1
ATOM 6649 N N . GLN D 2 30 ? 18.883 23.027 36.233 1.00 35.52 1326 GLN E N 1
ATOM 6650 C CA . GLN D 2 30 ? 18.567 24.192 37.064 1.00 35.85 1326 GLN E CA 1
ATOM 6651 C C . GLN D 2 30 ? 17.882 23.612 38.272 1.00 35.33 1326 GLN E C 1
ATOM 6652 O O . GLN D 2 30 ? 17.384 22.485 38.198 1.00 35.56 1326 GLN E O 1
ATOM 6658 N N . ALA D 2 31 ? 17.765 24.393 39.345 1.00 34.98 1327 ALA E N 1
ATOM 6659 C CA . ALA D 2 31 ? 17.136 23.899 40.573 1.00 34.50 1327 ALA E CA 1
ATOM 6660 C C . ALA D 2 31 ? 15.787 23.265 40.244 1.00 33.88 1327 ALA E C 1
ATOM 6661 O O . ALA D 2 31 ? 14.947 23.877 39.568 1.00 31.23 1327 ALA E O 1
ATOM 6663 N N . ILE D 2 32 ? 15.580 22.041 40.722 1.00 33.54 1328 ILE E N 1
ATOM 6664 C CA . ILE D 2 32 ? 14.257 21.411 40.592 1.00 33.78 1328 ILE E CA 1
ATOM 6665 C C . ILE D 2 32 ? 13.299 22.009 41.631 1.00 33.22 1328 ILE E C 1
ATOM 6666 O O . ILE D 2 32 ? 13.747 22.514 42.673 1.00 32.18 1328 ILE E O 1
ATOM 6671 N N . ALA D 2 33 ? 12.001 21.997 41.338 1.00 33.37 1329 ALA E N 1
ATOM 6672 C CA . ALA D 2 33 ? 11.022 22.478 42.304 1.00 34.57 1329 ALA E CA 1
ATOM 6673 C C . ALA D 2 33 ? 11.175 21.679 43.605 1.00 37.21 1329 ALA E C 1
ATOM 6674 O O . ALA D 2 33 ? 11.262 20.431 43.581 1.00 35.78 1329 ALA E O 1
ATOM 6676 N N . LYS D 2 34 ? 11.272 22.398 44.731 1.00 39.23 1330 LYS E N 1
ATOM 6677 C CA . LYS D 2 34 ? 11.684 21.773 45.994 1.00 41.95 1330 LYS E CA 1
ATOM 6678 C C . LYS D 2 34 ? 10.746 20.682 46.521 1.00 42.89 1330 LYS E C 1
ATOM 6679 O O . LYS D 2 34 ? 11.205 19.678 47.075 1.00 42.59 1330 LYS E O 1
ATOM 6685 N N . ALA D 2 35 ? 9.442 20.856 46.319 1.00 44.11 1331 ALA E N 1
ATOM 6686 C CA . ALA D 2 35 ? 8.482 19.819 46.697 1.00 44.92 1331 ALA E CA 1
ATOM 6687 C C . ALA D 2 35 ? 8.633 18.490 45.910 1.00 45.25 1331 ALA E C 1
ATOM 6688 O O . ALA D 2 35 ? 8.274 17.425 46.415 1.00 46.29 1331 ALA E O 1
ATOM 6690 N N . THR D 2 36 ? 9.148 18.557 44.680 1.00 44.93 1332 THR E N 1
ATOM 6691 C CA . THR D 2 36 ? 9.341 17.359 43.861 1.00 44.37 1332 THR E CA 1
ATOM 6692 C C . THR D 2 36 ? 10.480 16.511 44.422 1.00 45.28 1332 THR E C 1
ATOM 6693 O O . THR D 2 36 ? 10.733 15.401 43.939 1.00 45.85 1332 THR E O 1
#

B-factor: mean 23.69, std 11.39, range [5.0, 66.03]

InterPro domains:
  IPR003298 Apical membrane antigen 1 [PF02430] (79-416)
  IPR003298 Apical membrane antigen 1 [PR01361] (91-110)
  IPR003298 Apical membrane antigen 1 [PR01361] (111-129)
  IPR003298 Apical membrane antigen 1 [PR01361] (384-412)
  IPR003298 Apical membrane antigen 1 [SM00815] (35-531)

Secondary structure (DSSP, 8-state):
---GGGSSHHHHHHHHTT-TTTTT-S-SSS---EEEEETTEEEEE---SS-EET-EEEE---SSTT----TTSBPPBHHHHHHH-SS--S-SB---B-TT--BSSSEEHHHHHT-TT---SSHHHHHHHHHHTEEEB-TTS-B-S----EEEETTTTEEEEBS-----B--TTTEEBTTBSTT-SEEPEEEE--SSS-TTEEEE-GGGGTSTTTHHHHS--S-EEEEEEEEEETTEEEEGGGSTT-EEEE-SSHHHHHHHHHHSTTS----------TT-SS-EEEEEE-TTS-EEEEEESSPPSEEEEEEEEEEEESSS-S-SS--GGGS------HHHHTB--GGGS--EE---BTTTTEEEEEEEETTEEEEEEEEPPHHHHHH-/-HHHHHHHTTPPP--SEEEETTTEEEE-SSPBPTT-/--GGGSSHHHHHHHHTT-TTTTT-S-SSS---EEEEETTEEEEE---SS-EET-EEEE---SSTT----TTSBPPBHHHHHHH-SSP-S-SB---B-TT--BSSSEEHHHHHT-TT---SSHHHHHHHHHHTEEEB-TT--B-S----EEEETTTTEEEEBS-----B--TTTEEBTTBSTT-SEEPEEEE--SSS-TTEEEE-GGGGSSTTHHHHHS--S-EEEEEEEEEETTEEEEGGGSTT-EEEE-SSHHHHHHHHHHSTTS---PPP---------BTTBTS------TT-SS-EEEEEE-TTS-EEEEEESSPP-EEEEEEEEEEEESSS-S-SS--GGGS----GGGGB--GGG---EEPPPBTTTTEEEEEEEETTEEEEEEEE---/-HHHHHHHTT-----SEEEETTTEEEE-SSPBPTT-

Nearest PDB structures (foldseek):
  2y8t-assembly1_A  TM=1.003E+00  e=6.057E-92  Toxoplasma gondii
  4yiv-assembly1_A  TM=9.803E-01  e=8.851E-81  Toxoplasma gondii ME49
  2x2z-assembly3_D  TM=9.376E-01  e=3.373E-71  Toxoplasma gondii
  3zle-assembly6_F  TM=8.793E-01  e=4.088E-43  Toxoplasma gondii
  3zle-assembly7_G  TM=8.675E-01  e=1.971E-43  Toxoplasma gondii

Foldseek 3Di:
DVFVQCPDDLSVLQLQQLPQLPQQFFFQQAAQQDWWDFPRDIDTARATQAKFFQKDKFFQAAPDPPADRHQLFEFDDPVRCVVVPPAGHTHFFHADADPVRHGLPFDALVVQVPDPVQDAFFLQLSLLQSQCVDADAHPVRHGTNGTFKWKQQQVRRTITGTNDSDAFDDDLVAADGNCVVVVHHHHTMGMFGDLDPRSRIIIGGSNNNVVSLVNLSRHPAAKAAFWAFAAQPPAATDGLVVDDVKDKDFDPDFSVLQRCLQPPPFGGHQPPVGRTSRRQTQFKWKWDQDPVRTIMIIIGRDSGSHIAGDRRMIMHTSRYGHHNDDDRRSDGPVHDDLLRSFFDDQVVWDWDWTAQPQVVQWIWIWGADPRGIHIHIHHDDPVSPVSD/DVVVVCVVVPNDPPDFWDADPVPGIDGDPDDDPPVD/DVVCCVDDLSVLQLLQLPQLPQFFFFQQAAQFDWWDFPRDIDTAGDTQFWFFQKDKFFQAAPDPPADRHQLFEFDDPVNCVVPPPAGHTHFFHADADPVRHGLPFDALVVQVPDPVQPAQFLQLSLLLSQCPDADAHPVRDGTNHTFKWKQQQVRRTITGTNDSGAFDDALVAADGNCPVPRHHHHTMGMFGDLDPRSRIIIGGSNNNVVSLVNLRNHPAAKAAFKAFFACDPFATDGLVRDPVKDKFFDPDFSVLQRCLQPPVFGGHQDFDDDHDDPPDCVVPPNPDDGRTSRRQTFFKWKWDADPVRTIMIIIGRDRGDDIAGGNRMIIHGSRYGHHNDDDRSSDGPVHLCSQFADQVPWDWDWTDADCVVQWIWTWGADPRGIHIHIDGDDD/DVVVVCVVVPNDDPDAWDQDPVPGIDGDPDDDDPVD

CATH classification: 2.10.70.70

Solvent-accessible surface area: 35755 Å² total

Sequence (855 aa):
SGNPFQANVEMKTFMERFNLTHHHQSGIYVDLGQDKEVDGTLYREPAGLCPIWGKHIELQQPDRPPYRNNFLEDVPTEKEYKQSGNPLPGGFNLNFVTPSGQRISPFPMELLEKNSNIKASTDLGRCAEFAFKTVAMDKNNKATKYRYPFVYDSKKRLCHILYVSMQLMEGKKYCSVKGEPPDLTWYCFKPRRKSVTENHHLIYGSAYVGENPDAFISKCPNQALRRGYRFGVWKKGRCLDYTELTDTVIERVESKAQCWVKTFENDGVASDQPDQPHSGGVGRRNYGFYYVDTTGEGKCALSDQVPDCLVSDSAAVSYTAAGSLSEETPNFIIPSNPPTPETALQCTADKFPDSFGACDVQACKRQKTSCVGGQIQSTSVDCTADEQNECDIVQHMEDIGGAPPVSCVTNEILGVTCAPQAIAKATGNPFQANVEMKTFMERFNLTHHHQSGIYVDLGQDKEVDGTLYREPAGLCPIWGKHIELQQPDRPPYRNNFLEDVPTEKEYKQSGNPLPGGFNLNFVTPSGQRISPFPMELLEKNSNIKASTDLGRCAEFAFKTVAMDKNNKATKYRYPFVYDSKKRLCHILYVSMQLMEGKKYCSVKGEPPDLTWYCFKPRKSVTENHHLIYGSAYVGENPDAFISKCPNQALRGYRFGVWKKGRCLDYTELTDTVIERVESKAQCWVKTFENDGVASDQPHTYPLTSQNDWWPLHQSDQPHSGGVGRNYGFYYVDTTGEGKCALSDQVPDCLVSDSAAVSYTAAGSLSEETPNFIIPSNPETALQCTADKFPDSFGACDVQACKRQKTSCVGGQIQSTSVDCTADIVQHMEDIGGAPPVSCVTNEILGVTCAPQAIAKAT